Protein AF-A0A2V6QYU3-F1 (afdb_monomer_lite)

Secondary structure (DSSP, 8-state):
---PPEEEEEEEEEE--SHHHHHHHHHHHHTT--EEEEETTS-SSHHHHHSSHHHHHHHHHHHHHHHHHHHGGGGT---PPP---HHHHHHIIIIIIIHHHHHHHHHHHHHTT-EEEESEEEEEETTEEEEESSS-EEEEEEEEEE---EEEPP-TT--STTEE-HHHHHH-----SEEEEE--SHHHHHHHHHHHHHT-EEEEE-SSSSSSTTS-HHHHHHHHHHHHHHSSEEE-S----HHHHTTSSEEEE-S-EEE--TTS-GGGSS----TTS-----TT-B-SSTTEEE-GGGG-SS--HHHHHHHHHHHHHHHTT-------S---EEE-SSSPEEEEE--HHHHHHTT--EEEEEEEGGG-HHHHHTT----EEEEEEETTT--EEEEEEESTTHHHHHHHHHHHHHTT----SS-HHHHHHHHHHHHHHHHHHHTTTTTTHHHHHHHHT--HHHHTTHHHHHHHHHHHHHHHHHHHHHHHHHHHHHHHHHHHHHHHHHHHHH-S-HHHHHHHHHHHHHHHHTHHHHHHHHHHHHS-GGGHHHHHHHHHHHHHHHHHHHHHHHHHHHHHS-HHHHHHHHHHHHHHHHHHHHHH----TTS----TTTSPPGGGHHHHHT-HHHHHHHHHHHHHHHHHHHHHHHHHHHHHHHH---HHHHHHHHHHHHHHHHHHHHHHHHHHHHTSTT-SHHHHHHHHHHHHHHHHHHTTGGGS-HHHHHHHHHHHHHHHHHHHHHHHHHHHHHHHHHHHHHHHHHHHHHHHHHHHHHHHHHHHHHHHHSSSHHHHHHHHHHHHHHHHHGGGPPPSS----------

pLDDT: mean 91.15, std 10.55, range [25.88, 98.88]

Foldseek 3Di:
DPPDFAEAEWAEEEEAQALLRLLLQLLLLVLVTGYEYEHQVLFHHPCCLQQHVFLLVLLLVVLVVLVCQVCVVVVPDHDDRDDDDVVVSLCCSVCVGSVVVRVVSVVSCVVSVYHRHHAAWADPALFWTFGDDPRTHIYGYQAYEYEHAWDADDDPPQDDDQEDESRVLSSCPDLWQEEEEEALALSSLSSQSSSLSVHHQYEYEELAPDHHPPADPQLCVLSVVVCVVSHNYYHYNDDDHPVNCVVTSHYYYRHDIAAPQPPRNCVNYQQDADPRQAGDAFQLQDGVGNRYGYFANSHDPPRDSVRSSVSSNSNSCVSSVHPDGNPQQWDKDWRVHVFIKIKIFDDPVNCVVVVFAWDKDKDQLLPPPVCVVVVKSSKMKMFIAHNALQFTGMIIITTHCRVVVCVVRSVSNRLSPGPFPDDPVVLLVLLLQLLLLLLLQLCLLVLCLVQVCVLQVDDPVLSVLLNVLLLQLLLVQLQVLLLCCLQVHLLQSSLVLLLQLLVLLLVLLVDPDSVSVSVSSSRSSNSSSNSLLSSLLQLLQRPDLLQQLLSLLSSLVSNLNNVVCSNVPLVVVCVVPRNSVSSNVSSVSSNVSSVCSNVPDDGNSSDDNQDPVLADDPVCVVVQVVDPLLVLLLLLLLLLLLLLLQCLVCQLVLCCVQVVDDSVVSVVLSVLLSVLLSVLSNVLSNCCSPVVVSQLLVSLLVLLQLLLVLLQLSLCGNVRDPVCSSVSSSSNSSSSRNSSSSSLNVQLLLLRSNSSSSSSSSSSSSSSNSNSVNNVVQVVQCVVVVHNNRSSNVSSVSSVVSSVSRVPDDDSHDDPDPDPPDD

Sequence (823 aa):
MVMGDLVTEVDVAVVGGGPGGYTAAFRCAELGLETAVVDEGRRLGGACLFEGCIPSKALLHVAAVLAEAERAREFGVDFGEPRVSLDPLRKWKTERVVGKLARGLASVAKAKGVEIIGGRAVFEDSRTLRVEGEAPQKVRFTHAIVATGSRPTGLPGFTGERVIDSTAALELPDVPERLLVIGGGYIGLELGQVYAALGSKVTLVEMTDGLLPGVDRDLVQPVARRCEKLFAEIRLNTQVTPQDAAAFDRVLVAVGRRPASGGLGLETTRARPDARGFLPVDEQCRTADPHVRAVGDVTGEPMLAHRAMRQGVVAAEAIAGRPVAFDNVVVPAVVFTDPEVAWCGLTEAQAQRDGRAVRVAKFQWAASGRATTLGRADGLTKLVADGETGRVLGVGIVGPGAGELIAEGALAVETALAPALMPLAAVLALTTLAHALGALTALAVAPLSPFLLDAFGLSRLEVGLFLPAVYLGGVVMSLPAGWLTDRLGVRVTLGLGQGLTGAMVLLAALSPSVPVILACLVAGGFGFSVLNPATGRAIVEWFPPHRRGMAMGVKQTGLTLGVLTAALTLPPLAAATSWRHALAIAGTASVGGGALVLLAYRGPAAHAPARPGERPRLAELSIFLRRRAVLVVFACGLLLSVAQSSVLAYLALFAKETFAVSAVMAGQLLALAQLGGTGSRLAWGVISDRSFGGRRRPGIIASALIGAVAYALFALGGALPPPLAAGVAFVAGAGAFGWVGLYFALVAEIGGPRYAGLLTGVATAFAWTGTLIGPPLFGLAREASGSYTTPWLLLTGVALGVAAALPRLRPLVQRADPVTIPP

Radius of gyration: 37.59 Å; chains: 1; bounding box: 85×68×110 Å

Structure (mmCIF, N/CA/C/O backbone):
data_AF-A0A2V6QYU3-F1
#
_entry.id   AF-A0A2V6QYU3-F1
#
loop_
_atom_site.group_PDB
_atom_site.id
_atom_site.type_symbol
_atom_site.label_atom_id
_atom_site.label_alt_id
_atom_site.label_comp_id
_atom_site.label_asym_id
_atom_site.label_entity_id
_atom_site.label_seq_id
_atom_site.pdbx_PDB_ins_code
_atom_site.Cartn_x
_atom_site.Cartn_y
_atom_site.Cartn_z
_atom_site.occupancy
_atom_site.B_iso_or_equiv
_atom_site.auth_seq_id
_atom_site.auth_comp_id
_atom_site.auth_asym_id
_atom_site.auth_atom_id
_atom_site.pdbx_PDB_model_num
ATOM 1 N N . MET A 1 1 ? 5.039 -41.054 -48.810 1.00 37.25 1 MET A N 1
ATOM 2 C CA . MET A 1 1 ? 4.630 -40.888 -47.400 1.00 37.25 1 MET A CA 1
ATOM 3 C C . MET A 1 1 ? 4.156 -39.459 -47.229 1.00 37.25 1 MET A C 1
ATOM 5 O O . MET A 1 1 ? 4.974 -38.556 -47.307 1.00 37.25 1 MET A O 1
ATOM 9 N N . VAL A 1 2 ? 2.847 -39.252 -47.103 1.00 37.53 2 VAL A N 1
ATOM 10 C CA . VAL A 1 2 ? 2.277 -37.949 -46.741 1.00 37.53 2 VAL A CA 1
ATOM 11 C C . VAL A 1 2 ? 2.618 -37.747 -45.264 1.00 37.53 2 VAL A C 1
ATOM 13 O O . VAL A 1 2 ? 2.096 -38.486 -44.432 1.00 37.53 2 VAL A O 1
ATOM 16 N N . MET A 1 3 ? 3.562 -36.859 -44.933 1.00 44.88 3 MET A N 1
ATOM 17 C CA . MET A 1 3 ? 3.742 -36.452 -43.537 1.00 44.88 3 MET A CA 1
ATOM 18 C C . MET A 1 3 ? 2.471 -35.713 -43.129 1.00 44.88 3 MET A C 1
ATOM 20 O O . MET A 1 3 ? 2.191 -34.649 -43.672 1.00 44.88 3 MET A O 1
ATOM 24 N N . GLY A 1 4 ? 1.677 -36.304 -42.237 1.00 56.41 4 GLY A N 1
ATOM 25 C CA . GLY A 1 4 ? 0.609 -35.568 -41.570 1.00 56.41 4 GLY A CA 1
ATOM 26 C C . GLY A 1 4 ? 1.216 -34.435 -40.746 1.00 56.41 4 GLY A C 1
ATOM 27 O O . GLY A 1 4 ? 2.298 -34.609 -40.181 1.00 56.41 4 GLY A O 1
ATOM 28 N N . ASP A 1 5 ? 0.541 -33.288 -40.703 1.00 66.62 5 ASP A N 1
ATOM 29 C CA . ASP A 1 5 ? 0.940 -32.166 -39.852 1.00 66.62 5 ASP A CA 1
ATOM 30 C C . ASP A 1 5 ? 1.111 -32.665 -38.408 1.00 66.62 5 ASP A C 1
ATOM 32 O O . ASP A 1 5 ? 0.211 -33.306 -37.860 1.00 66.62 5 ASP A O 1
ATOM 36 N N . LEU A 1 6 ? 2.267 -32.401 -37.792 1.00 82.62 6 LEU A N 1
ATOM 37 C CA . LEU A 1 6 ? 2.492 -32.705 -36.379 1.00 82.62 6 LEU A CA 1
ATOM 38 C C . LEU A 1 6 ? 1.467 -31.910 -35.550 1.00 82.62 6 LEU A C 1
ATOM 40 O O . LEU A 1 6 ? 1.322 -30.701 -35.750 1.00 82.62 6 LEU A O 1
ATOM 44 N N . VAL A 1 7 ? 0.745 -32.577 -34.647 1.00 91.31 7 VAL A N 1
ATOM 45 C CA . VAL A 1 7 ? -0.240 -31.940 -33.761 1.00 91.31 7 VAL A CA 1
ATOM 46 C C . VAL A 1 7 ? 0.208 -32.103 -32.316 1.00 91.31 7 VAL A C 1
ATOM 48 O O . VAL A 1 7 ? 0.378 -33.225 -31.846 1.00 91.31 7 VAL A O 1
ATOM 51 N N . THR A 1 8 ? 0.352 -30.979 -31.625 1.00 94.25 8 THR A N 1
ATOM 52 C CA . THR A 1 8 ? 0.668 -30.897 -30.197 1.00 94.25 8 THR A CA 1
ATOM 53 C C . THR A 1 8 ? -0.586 -30.440 -29.456 1.00 94.25 8 THR A C 1
ATOM 55 O O . THR A 1 8 ? -1.197 -29.443 -29.843 1.00 94.25 8 THR A O 1
ATOM 58 N N . GLU A 1 9 ? -1.000 -31.159 -28.414 1.00 97.25 9 GLU A N 1
ATOM 59 C CA . GLU A 1 9 ? -2.144 -30.785 -27.572 1.00 97.25 9 GLU A CA 1
ATOM 60 C C . GLU A 1 9 ? -1.637 -30.345 -26.196 1.00 97.25 9 GLU A C 1
ATOM 62 O O . GLU A 1 9 ? -0.774 -31.002 -25.621 1.00 97.25 9 GLU A O 1
ATOM 67 N N . VAL A 1 10 ? -2.130 -29.209 -25.699 1.00 98.31 10 VAL A N 1
ATOM 68 C CA . VAL A 1 10 ? -1.745 -28.635 -24.400 1.00 98.31 10 VAL A CA 1
ATOM 69 C C . VAL A 1 10 ? -2.951 -28.017 -23.699 1.00 98.31 10 VAL A C 1
ATOM 71 O O . VAL A 1 10 ? -3.923 -27.611 -24.339 1.00 98.31 10 VAL A O 1
ATOM 74 N N . ASP A 1 11 ? -2.886 -27.845 -22.382 1.00 98.44 11 ASP A N 1
ATOM 75 C CA . ASP A 1 11 ? -3.895 -27.058 -21.671 1.00 98.44 11 ASP A CA 1
ATOM 76 C C . ASP A 1 11 ? -3.785 -25.575 -22.035 1.00 98.44 11 ASP A C 1
ATOM 78 O O . ASP A 1 11 ? -4.797 -24.913 -22.301 1.00 98.44 11 ASP A O 1
ATOM 82 N N . VAL A 1 12 ? -2.551 -25.055 -22.063 1.00 98.75 12 VAL A N 1
ATOM 83 C CA . VAL A 1 12 ? -2.269 -23.635 -22.285 1.00 98.75 12 VAL A CA 1
ATOM 84 C C . VAL A 1 12 ? -1.211 -23.424 -23.368 1.00 98.75 12 VAL A C 1
ATOM 86 O O . VAL A 1 12 ? -0.057 -23.825 -23.224 1.00 98.75 12 VAL A O 1
ATOM 89 N N . ALA A 1 13 ? -1.577 -22.699 -24.426 1.00 98.69 13 ALA A N 1
ATOM 90 C CA . ALA A 1 13 ? -0.633 -22.183 -25.415 1.00 98.69 13 ALA A CA 1
ATOM 91 C C . ALA A 1 13 ? -0.293 -20.713 -25.124 1.00 98.69 13 ALA A C 1
ATOM 93 O O . ALA A 1 13 ? -1.162 -19.840 -25.126 1.00 98.69 13 ALA A O 1
ATOM 94 N N . VAL A 1 14 ? 0.979 -20.403 -24.892 1.00 98.75 14 VAL A N 1
ATOM 95 C CA . VAL A 1 14 ? 1.451 -19.027 -24.688 1.00 98.75 14 VAL A CA 1
ATOM 96 C C . VAL A 1 14 ? 2.104 -18.517 -25.967 1.00 98.75 14 VAL A C 1
ATOM 98 O O . VAL A 1 14 ? 3.093 -19.076 -26.430 1.00 98.75 14 VAL A O 1
ATOM 101 N N . VAL A 1 15 ? 1.570 -17.437 -26.536 1.00 98.44 15 VAL A N 1
ATOM 102 C CA . VAL A 1 15 ? 2.068 -16.841 -27.783 1.00 98.44 15 VAL A CA 1
ATOM 103 C C . VAL A 1 15 ? 3.000 -15.676 -27.459 1.00 98.44 15 VAL A C 1
ATOM 105 O O . VAL A 1 15 ? 2.541 -14.581 -27.134 1.00 98.44 15 VAL A O 1
ATOM 108 N N . GLY A 1 16 ? 4.306 -15.913 -27.562 1.00 97.81 16 GLY A N 1
ATOM 109 C CA . GLY A 1 16 ? 5.373 -14.965 -27.245 1.00 97.81 16 GLY A CA 1
ATOM 110 C C . GLY A 1 16 ? 6.128 -15.322 -25.962 1.00 97.81 16 GLY A C 1
ATOM 111 O O . GLY A 1 16 ? 5.542 -15.524 -24.901 1.00 97.81 16 GLY A O 1
ATOM 112 N N . GLY A 1 17 ? 7.458 -15.350 -26.045 1.00 97.12 17 GLY A N 1
ATOM 113 C CA . GLY A 1 17 ? 8.366 -15.733 -24.963 1.00 97.12 17 GLY A CA 1
ATOM 114 C C . GLY A 1 17 ? 8.879 -14.571 -24.108 1.00 97.12 17 GLY A C 1
ATOM 115 O O . GLY A 1 17 ? 9.882 -14.734 -23.417 1.00 97.12 17 GLY A O 1
ATOM 116 N N . GLY A 1 18 ? 8.260 -13.387 -24.164 1.00 97.69 18 GLY A N 1
ATOM 117 C CA . GLY A 1 18 ? 8.658 -12.209 -23.377 1.00 97.69 18 GLY A CA 1
ATOM 118 C C . GLY A 1 18 ? 8.320 -12.297 -21.878 1.00 97.69 18 GLY A C 1
ATOM 119 O O . GLY A 1 18 ? 7.771 -13.306 -21.441 1.00 97.69 18 GLY A O 1
ATOM 120 N N . PRO A 1 19 ? 8.593 -11.236 -21.085 1.00 98.44 19 PRO A N 1
ATOM 121 C CA . PRO A 1 19 ? 8.326 -11.181 -19.641 1.00 98.44 19 PRO A CA 1
ATOM 122 C C . PRO A 1 19 ? 6.950 -11.688 -19.208 1.00 98.44 19 PRO A C 1
ATOM 124 O O . PRO A 1 19 ? 6.858 -12.510 -18.305 1.00 98.44 19 PRO A O 1
ATOM 127 N N . GLY A 1 20 ? 5.876 -11.247 -19.869 1.00 98.25 20 GLY A N 1
ATOM 128 C CA . GLY A 1 20 ? 4.533 -11.745 -19.558 1.00 98.25 20 GLY A CA 1
ATOM 129 C C . GLY A 1 20 ? 4.332 -13.208 -19.947 1.00 98.25 20 GLY A C 1
ATOM 130 O O . GLY A 1 20 ? 3.721 -13.961 -19.195 1.00 98.25 20 GLY A O 1
ATOM 131 N N . GLY A 1 21 ? 4.889 -13.621 -21.086 1.00 98.44 21 GLY A N 1
ATOM 132 C CA . GLY A 1 21 ? 4.721 -14.959 -21.640 1.00 98.44 21 GLY A CA 1
ATOM 133 C C . GLY A 1 21 ? 5.440 -16.038 -20.839 1.00 98.44 21 GLY A C 1
ATOM 134 O O . GLY A 1 21 ? 4.794 -16.954 -20.337 1.00 98.44 21 GLY A O 1
ATOM 135 N N . TYR A 1 22 ? 6.758 -15.923 -20.641 1.00 98.38 22 TYR A N 1
ATOM 136 C CA . TYR A 1 22 ? 7.485 -16.955 -19.892 1.00 98.38 22 TYR A CA 1
ATOM 137 C C . TYR A 1 22 ? 7.027 -17.026 -18.429 1.00 98.38 22 TYR A C 1
ATOM 139 O O . TYR A 1 22 ? 6.969 -18.115 -17.864 1.00 98.38 22 TYR A O 1
ATOM 147 N N . THR A 1 23 ? 6.656 -15.897 -17.809 1.00 98.69 23 THR A N 1
ATOM 148 C CA . THR A 1 23 ? 6.116 -15.898 -16.443 1.00 98.69 23 THR A CA 1
ATOM 149 C C . THR A 1 23 ? 4.760 -16.591 -16.385 1.00 98.69 23 THR A C 1
ATOM 151 O O . THR A 1 23 ? 4.547 -17.410 -15.491 1.00 98.69 23 THR A O 1
ATOM 154 N N . ALA A 1 24 ? 3.866 -16.322 -17.342 1.00 98.75 24 ALA A N 1
ATOM 155 C CA . ALA A 1 24 ? 2.596 -17.032 -17.440 1.00 98.75 24 ALA A CA 1
ATOM 156 C C . ALA A 1 24 ? 2.814 -18.535 -17.640 1.00 98.75 24 ALA A C 1
ATOM 158 O O . ALA A 1 24 ? 2.202 -19.334 -16.936 1.00 98.75 24 ALA A O 1
ATOM 159 N N . ALA A 1 25 ? 3.726 -18.921 -18.535 1.00 98.69 25 ALA A N 1
ATOM 160 C CA . ALA A 1 25 ? 3.997 -20.320 -18.837 1.00 98.69 25 ALA A CA 1
ATOM 161 C C . ALA A 1 25 ? 4.552 -21.081 -17.626 1.00 98.69 25 ALA A C 1
ATOM 163 O O . ALA A 1 25 ? 4.065 -22.155 -17.279 1.00 98.69 25 ALA A O 1
ATOM 164 N N . PHE A 1 26 ? 5.529 -20.495 -16.928 1.00 98.69 26 PHE A N 1
ATOM 165 C CA . PHE A 1 26 ? 6.083 -21.086 -15.710 1.00 98.69 26 PHE A CA 1
ATOM 166 C C . PHE A 1 26 ? 5.032 -21.203 -14.611 1.00 98.69 26 PHE A C 1
ATOM 168 O O . PHE A 1 26 ? 5.011 -22.208 -13.902 1.00 98.69 26 PHE A O 1
ATOM 175 N N . ARG A 1 27 ? 4.142 -20.211 -14.490 1.00 98.62 27 ARG A N 1
ATOM 176 C CA . ARG A 1 27 ? 3.054 -20.263 -13.517 1.00 98.62 27 ARG A CA 1
ATOM 177 C C . ARG A 1 27 ? 1.998 -21.308 -13.882 1.00 98.62 27 ARG A C 1
ATOM 179 O O . ARG A 1 27 ? 1.518 -21.986 -12.984 1.00 98.62 27 ARG A O 1
ATOM 186 N N . CYS A 1 28 ? 1.662 -21.477 -15.160 1.00 98.69 28 CYS A N 1
ATOM 187 C CA . CYS A 1 28 ? 0.756 -22.539 -15.611 1.00 98.69 28 CYS A CA 1
ATOM 188 C C . CYS A 1 28 ? 1.318 -23.924 -15.259 1.00 98.69 28 CYS A C 1
ATOM 190 O O . CYS A 1 28 ? 0.623 -24.720 -14.630 1.00 98.69 28 CYS A O 1
ATOM 192 N N . ALA A 1 29 ? 2.602 -24.161 -15.538 1.00 98.19 29 ALA A N 1
ATOM 193 C CA . ALA A 1 29 ? 3.270 -25.412 -15.184 1.00 98.19 29 ALA A CA 1
ATOM 194 C C . ALA A 1 29 ? 3.293 -25.673 -13.664 1.00 98.19 29 ALA A C 1
ATOM 196 O O . ALA A 1 29 ? 3.030 -26.784 -13.217 1.00 98.19 29 ALA A O 1
ATOM 197 N N . GLU A 1 30 ? 3.535 -24.647 -12.837 1.00 98.25 30 GLU A N 1
ATOM 198 C CA . GLU A 1 30 ? 3.437 -24.757 -11.367 1.00 98.25 30 GLU A CA 1
ATOM 199 C C . GLU A 1 30 ? 2.031 -25.102 -10.863 1.00 98.25 30 GLU A C 1
ATOM 201 O O . GLU A 1 30 ? 1.879 -25.631 -9.763 1.00 98.25 30 GLU A O 1
ATOM 206 N N . LEU A 1 31 ? 1.005 -24.768 -11.644 1.00 97.62 31 LEU A N 1
ATOM 207 C CA . LEU A 1 31 ? -0.394 -25.063 -11.350 1.00 97.62 31 LEU A CA 1
ATOM 208 C C . LEU A 1 31 ? -0.837 -26.418 -11.923 1.00 97.62 31 LEU A C 1
ATOM 210 O O . LEU A 1 31 ? -2.002 -26.774 -11.769 1.00 97.62 31 LEU A O 1
ATOM 214 N N . GLY A 1 32 ? 0.082 -27.173 -12.535 1.00 97.75 32 GLY A N 1
ATOM 215 C CA . GLY A 1 32 ? -0.173 -28.501 -13.092 1.00 97.75 32 GLY A CA 1
ATOM 216 C C . GLY A 1 32 ? -0.803 -28.496 -14.484 1.00 97.75 32 GLY A C 1
ATOM 217 O O . GLY A 1 32 ? -1.378 -29.508 -14.863 1.00 97.75 32 GLY A O 1
ATOM 218 N N . LEU A 1 33 ? -0.724 -27.382 -15.218 1.00 98.06 33 LEU A N 1
ATOM 219 C CA . LEU A 1 33 ? -1.250 -27.268 -16.581 1.00 98.06 33 LEU A CA 1
ATOM 220 C C . LEU A 1 33 ? -0.160 -27.585 -17.608 1.00 98.06 33 LEU A C 1
ATOM 222 O O . LEU A 1 33 ? 0.927 -26.994 -17.570 1.00 98.06 33 LEU A O 1
ATOM 226 N N . GLU A 1 34 ? -0.468 -28.450 -18.569 1.00 98.31 34 GLU A N 1
ATOM 227 C CA . GLU A 1 34 ? 0.419 -28.721 -19.699 1.00 98.31 34 GLU A CA 1
ATOM 228 C C . GLU A 1 34 ? 0.535 -27.468 -20.568 1.00 98.31 34 GLU A C 1
ATOM 230 O O . GLU A 1 34 ? -0.462 -26.900 -21.016 1.00 98.31 34 GLU A O 1
ATOM 235 N N . THR A 1 35 ? 1.761 -26.980 -20.756 1.00 98.31 35 THR A N 1
ATOM 236 C CA . THR A 1 35 ? 1.982 -25.642 -21.309 1.00 98.31 35 THR A CA 1
ATOM 237 C C . THR A 1 35 ? 3.077 -25.631 -22.365 1.00 98.31 35 THR A C 1
ATOM 239 O O . THR A 1 35 ? 4.204 -26.056 -22.102 1.00 98.31 35 THR A O 1
ATOM 242 N N . ALA A 1 36 ? 2.773 -25.039 -23.521 1.00 98.06 36 ALA A N 1
ATOM 243 C CA . ALA A 1 36 ? 3.743 -24.744 -24.572 1.00 98.06 36 ALA A CA 1
ATOM 244 C C . ALA A 1 36 ? 3.858 -23.233 -24.807 1.00 98.06 36 ALA A C 1
ATOM 246 O O . ALA A 1 36 ? 2.861 -22.507 -24.814 1.00 98.06 36 ALA A O 1
ATOM 247 N N . VAL A 1 37 ? 5.080 -22.755 -25.034 1.00 98.50 37 VAL A N 1
ATOM 248 C CA . VAL A 1 37 ? 5.367 -21.388 -25.481 1.00 98.50 37 VAL A CA 1
ATOM 249 C C . VAL A 1 37 ? 5.724 -21.426 -26.959 1.00 98.50 37 VAL A C 1
ATOM 251 O O . VAL A 1 37 ? 6.667 -22.112 -27.343 1.00 98.50 37 VAL A O 1
ATOM 254 N N . VAL A 1 38 ? 5.015 -20.653 -27.778 1.00 97.88 38 VAL A N 1
ATOM 255 C CA . VAL A 1 38 ? 5.332 -20.458 -29.196 1.00 97.88 38 VAL A CA 1
ATOM 256 C C . VAL A 1 38 ? 6.002 -19.098 -29.363 1.00 97.88 38 VAL A C 1
ATOM 258 O O . VAL A 1 38 ? 5.395 -18.066 -29.070 1.00 97.88 38 VAL A O 1
ATOM 261 N N . ASP A 1 39 ? 7.257 -19.088 -29.809 1.00 95.50 39 ASP A N 1
ATOM 262 C CA . ASP A 1 39 ? 8.039 -17.869 -30.035 1.00 95.50 39 ASP A CA 1
ATOM 263 C C . ASP A 1 39 ? 8.904 -17.997 -31.296 1.00 95.50 39 ASP A C 1
ATOM 265 O O . ASP A 1 39 ? 9.528 -19.035 -31.528 1.00 95.50 39 ASP A O 1
ATOM 269 N N . GLU A 1 40 ? 8.981 -16.930 -32.097 1.00 90.12 40 GLU A N 1
ATOM 270 C CA . GLU A 1 40 ? 9.718 -16.922 -33.370 1.00 90.12 40 GLU A CA 1
ATOM 271 C C . GLU A 1 40 ? 11.194 -17.318 -33.192 1.00 90.12 40 GLU A C 1
ATOM 273 O O . GLU A 1 40 ? 11.748 -18.026 -34.028 1.00 90.12 40 GLU A O 1
ATOM 278 N N . GLY A 1 41 ? 11.832 -16.913 -32.089 1.00 84.44 41 GLY A N 1
ATOM 279 C CA . GLY A 1 41 ? 13.258 -17.145 -31.856 1.00 84.44 41 GLY A CA 1
ATOM 280 C C . GLY A 1 41 ? 13.595 -18.471 -31.172 1.00 84.44 41 GLY A C 1
ATOM 281 O O . GLY A 1 41 ? 14.760 -18.671 -30.820 1.00 84.44 41 GLY A O 1
ATOM 282 N N . ARG A 1 42 ? 12.601 -19.332 -30.895 1.00 89.44 42 ARG A N 1
ATOM 283 C CA . ARG A 1 42 ? 12.746 -20.556 -30.075 1.00 89.44 42 ARG A CA 1
ATOM 284 C C . ARG A 1 42 ? 13.511 -20.302 -28.761 1.00 89.44 42 ARG A C 1
ATOM 286 O O . ARG A 1 42 ? 14.284 -21.136 -28.287 1.00 89.44 42 ARG A O 1
ATOM 293 N N . ARG A 1 43 ? 13.339 -19.114 -28.175 1.00 90.94 43 ARG A N 1
ATOM 294 C CA . ARG A 1 43 ? 14.076 -18.655 -26.990 1.00 90.94 43 ARG A CA 1
ATOM 295 C C . ARG A 1 43 ? 13.192 -17.782 -26.109 1.00 90.94 43 ARG A C 1
ATOM 297 O O . ARG A 1 43 ? 12.396 -16.994 -26.602 1.00 90.94 43 ARG A O 1
ATOM 304 N N . LEU A 1 44 ? 13.358 -17.898 -24.795 1.00 96.75 44 LEU A N 1
ATOM 305 C CA . LEU A 1 44 ? 12.621 -17.090 -23.821 1.00 96.75 44 LEU A CA 1
ATOM 306 C C . LEU A 1 44 ? 13.378 -15.803 -23.481 1.00 96.75 44 LEU A C 1
ATOM 308 O O . LEU A 1 44 ? 14.608 -15.779 -23.463 1.00 96.75 44 LEU A O 1
ATOM 312 N N . GLY A 1 45 ? 12.624 -14.752 -23.168 1.00 95.12 45 GLY A N 1
ATOM 313 C CA . GLY A 1 45 ? 13.099 -13.446 -22.715 1.00 95.12 45 GLY A CA 1
ATOM 314 C C . GLY A 1 45 ? 12.513 -12.263 -23.489 1.00 95.12 45 GLY A C 1
ATOM 315 O O . GLY A 1 45 ? 12.389 -11.171 -22.928 1.00 95.12 45 GLY A O 1
ATOM 316 N N . GLY A 1 46 ? 12.110 -12.481 -24.747 1.00 95.31 46 GLY A N 1
ATOM 317 C CA . GLY A 1 46 ? 11.522 -11.471 -25.637 1.00 95.31 46 GLY A CA 1
ATOM 318 C C . GLY A 1 46 ? 12.317 -10.161 -25.721 1.00 95.31 46 GLY A C 1
ATOM 319 O O . GLY A 1 46 ? 13.515 -10.114 -25.428 1.00 95.31 46 GLY A O 1
ATOM 320 N N . ALA A 1 47 ? 11.629 -9.073 -26.083 1.00 93.50 47 ALA A N 1
ATOM 321 C CA . ALA A 1 47 ? 12.260 -7.767 -26.281 1.00 93.50 47 ALA A CA 1
ATOM 322 C C . ALA A 1 47 ? 13.028 -7.273 -25.042 1.00 93.50 47 ALA A C 1
ATOM 324 O O . ALA A 1 47 ? 14.126 -6.753 -25.169 1.00 93.50 47 ALA A O 1
ATOM 325 N N . CYS A 1 48 ? 12.509 -7.472 -23.825 1.00 96.38 48 CYS A N 1
ATOM 326 C CA . CYS A 1 48 ? 13.167 -6.960 -22.618 1.00 96.38 48 CYS A CA 1
ATOM 327 C C . CYS A 1 48 ? 14.546 -7.597 -22.365 1.00 96.38 48 CYS A C 1
ATOM 329 O O . CYS A 1 48 ? 15.471 -6.897 -21.952 1.00 96.38 48 CYS A O 1
ATOM 331 N N . LEU A 1 49 ? 14.706 -8.900 -22.632 1.00 97.19 49 LEU A N 1
ATOM 332 C CA . LEU A 1 49 ? 15.990 -9.582 -22.452 1.00 97.19 49 LEU A CA 1
ATOM 333 C C . LEU A 1 49 ? 16.958 -9.334 -23.614 1.00 97.19 49 LEU A C 1
ATOM 335 O O . LEU A 1 49 ? 18.148 -9.148 -23.371 1.00 97.19 49 LEU A O 1
ATOM 339 N N . PHE A 1 50 ? 16.476 -9.363 -24.857 1.00 95.31 50 PHE A N 1
ATOM 340 C CA . PHE A 1 50 ? 17.357 -9.361 -26.031 1.00 95.31 50 PHE A CA 1
ATOM 341 C C . PHE A 1 50 ? 17.561 -7.978 -26.658 1.00 95.31 50 PHE A C 1
ATOM 343 O O . PHE A 1 50 ? 18.629 -7.720 -27.202 1.00 95.31 50 PHE A O 1
ATOM 350 N N . GLU A 1 51 ? 16.575 -7.086 -26.558 1.00 93.44 51 GLU A N 1
ATOM 351 C CA . GLU A 1 51 ? 16.458 -5.884 -27.404 1.00 93.44 51 GLU A CA 1
ATOM 352 C C . GLU A 1 51 ? 16.026 -4.632 -26.614 1.00 93.44 51 GLU A C 1
ATOM 354 O O . GLU A 1 51 ? 15.571 -3.640 -27.178 1.00 93.44 51 GLU A O 1
ATOM 359 N N . GLY A 1 52 ? 16.106 -4.679 -25.284 1.00 94.56 52 GLY A N 1
ATOM 360 C CA . GLY A 1 52 ? 15.507 -3.664 -24.424 1.00 94.56 52 GLY A CA 1
ATOM 361 C C . GLY A 1 52 ? 16.185 -3.574 -23.069 1.00 94.56 52 GLY A C 1
ATOM 362 O O . GLY A 1 52 ? 17.370 -3.262 -22.986 1.00 94.56 52 GLY A O 1
ATOM 363 N N . CYS A 1 53 ? 15.423 -3.839 -22.006 1.00 96.12 53 CYS A N 1
ATOM 364 C CA . CYS A 1 53 ? 15.808 -3.592 -20.618 1.00 96.12 53 CYS A CA 1
ATOM 365 C C . CYS A 1 53 ? 17.229 -4.072 -20.277 1.00 96.12 53 CYS A C 1
ATOM 367 O O . CYS A 1 53 ? 18.062 -3.298 -19.828 1.00 96.12 53 CYS A O 1
ATOM 369 N N . ILE A 1 54 ? 17.519 -5.357 -20.475 1.00 97.88 54 ILE A N 1
ATOM 370 C CA . ILE A 1 54 ? 18.771 -5.959 -20.006 1.00 97.88 54 ILE A CA 1
ATOM 371 C C . ILE A 1 54 ? 20.001 -5.382 -20.723 1.00 97.88 54 ILE A C 1
ATOM 373 O O . ILE A 1 54 ? 20.909 -4.910 -20.034 1.00 97.88 54 ILE A O 1
ATOM 377 N N . PRO A 1 55 ? 20.075 -5.377 -22.069 1.00 97.31 55 PRO A N 1
ATOM 378 C CA . PRO A 1 55 ? 21.213 -4.782 -22.758 1.00 97.31 55 PRO A CA 1
ATOM 379 C C . PRO A 1 55 ? 21.309 -3.267 -22.532 1.00 97.31 55 PRO A C 1
ATOM 381 O O . PRO A 1 55 ? 22.430 -2.776 -22.410 1.00 97.31 55 PRO A O 1
ATOM 384 N N . SER A 1 56 ? 20.192 -2.532 -22.413 1.00 96.88 56 SER A N 1
ATOM 385 C CA . SER A 1 56 ? 20.259 -1.088 -22.147 1.00 96.88 56 SER A CA 1
ATOM 386 C C . SER A 1 56 ? 20.816 -0.797 -20.755 1.00 96.88 56 SER A C 1
ATOM 388 O O . SER A 1 56 ? 21.726 0.017 -20.627 1.00 96.88 56 SER A O 1
ATOM 390 N N . LYS A 1 57 ? 20.376 -1.531 -19.724 1.00 97.38 57 LYS A N 1
ATOM 391 C CA . LYS A 1 57 ? 20.869 -1.370 -18.345 1.00 97.38 57 LYS A CA 1
ATOM 392 C C . LYS A 1 57 ? 22.332 -1.798 -18.210 1.00 97.38 57 LYS A C 1
ATOM 394 O O . LYS A 1 57 ? 23.080 -1.173 -17.466 1.00 97.38 57 LYS A O 1
ATOM 399 N N . ALA A 1 58 ? 22.773 -2.799 -18.974 1.00 97.88 58 ALA A N 1
ATOM 400 C CA . ALA A 1 58 ? 24.185 -3.174 -19.034 1.00 97.88 58 ALA A CA 1
ATOM 401 C C . ALA A 1 58 ? 25.064 -2.047 -19.611 1.00 97.88 58 ALA A C 1
ATOM 403 O O . ALA A 1 58 ? 26.144 -1.792 -19.086 1.00 97.88 58 ALA A O 1
ATOM 404 N N . LEU A 1 59 ? 24.608 -1.358 -20.663 1.00 98.06 59 LEU A N 1
ATOM 405 C CA . LEU A 1 59 ? 25.343 -0.232 -21.251 1.00 98.06 59 LEU A CA 1
ATOM 406 C C . LEU A 1 59 ? 25.274 1.034 -20.386 1.00 98.06 59 LEU A C 1
ATOM 408 O O . LEU A 1 59 ? 26.281 1.720 -20.238 1.00 98.06 59 LEU A O 1
ATOM 412 N N . LEU A 1 60 ? 24.127 1.315 -19.763 1.00 97.69 60 LEU A N 1
ATOM 413 C CA . LEU A 1 60 ? 23.980 2.406 -18.794 1.00 97.69 60 LEU A CA 1
ATOM 414 C C . LEU A 1 60 ? 24.899 2.222 -17.587 1.00 97.69 60 LEU A C 1
ATOM 416 O O . LEU A 1 60 ? 25.486 3.189 -17.117 1.00 97.69 60 LEU A O 1
ATOM 420 N N . HIS A 1 61 ? 25.087 0.985 -17.120 1.00 97.12 61 HIS A N 1
ATOM 421 C CA . HIS A 1 61 ? 26.060 0.696 -16.071 1.00 97.12 61 HIS A CA 1
ATOM 422 C C . HIS A 1 61 ? 27.488 1.063 -16.499 1.00 97.12 61 HIS A C 1
ATOM 424 O O . HIS A 1 61 ? 28.221 1.671 -15.727 1.00 97.12 61 HIS A O 1
ATOM 430 N N . VAL A 1 62 ? 27.876 0.759 -17.741 1.00 97.00 62 VAL A N 1
ATOM 431 C CA . VAL A 1 62 ? 29.188 1.163 -18.273 1.00 97.00 62 VAL A CA 1
ATOM 432 C C . VAL A 1 62 ? 29.304 2.686 -18.352 1.00 97.00 62 VAL A C 1
ATOM 434 O O . VAL A 1 62 ? 30.313 3.234 -17.918 1.00 97.00 62 VAL A O 1
ATOM 437 N N . ALA A 1 63 ? 28.263 3.377 -18.823 1.00 96.56 63 ALA A N 1
ATOM 438 C CA . ALA A 1 63 ? 28.215 4.839 -18.822 1.00 96.56 63 ALA A CA 1
ATOM 439 C C . ALA A 1 63 ? 28.349 5.425 -17.401 1.00 96.56 63 ALA A C 1
ATOM 441 O O . ALA A 1 63 ? 29.077 6.396 -17.198 1.00 96.56 63 ALA A O 1
ATOM 442 N N . ALA A 1 64 ? 27.710 4.803 -16.405 1.00 95.25 64 ALA A N 1
ATOM 443 C CA . ALA A 1 64 ? 27.818 5.200 -15.005 1.00 95.25 64 ALA A CA 1
ATOM 444 C C . ALA A 1 64 ? 29.243 5.017 -14.461 1.00 95.25 64 ALA A C 1
ATOM 446 O O . ALA A 1 64 ? 29.754 5.931 -13.821 1.00 95.25 64 ALA A O 1
ATOM 447 N N . VAL A 1 65 ? 29.912 3.898 -14.769 1.00 95.62 65 VAL A N 1
ATOM 448 C CA . VAL A 1 65 ? 31.312 3.653 -14.372 1.00 95.62 65 VAL A CA 1
ATOM 449 C C . VAL A 1 65 ? 32.252 4.707 -14.964 1.00 95.62 65 VAL A C 1
ATOM 451 O O . VAL A 1 65 ? 33.116 5.218 -14.255 1.00 95.62 65 VAL A O 1
ATOM 454 N N . LEU A 1 66 ? 32.070 5.074 -16.238 1.00 95.19 66 LEU A N 1
ATOM 455 C CA . LEU A 1 66 ? 32.859 6.135 -16.878 1.00 95.19 66 LEU A CA 1
ATOM 456 C C . LEU A 1 66 ? 32.646 7.488 -16.180 1.00 95.19 66 LEU A C 1
ATOM 458 O O . LEU A 1 66 ? 33.613 8.166 -15.839 1.00 95.19 66 LEU A O 1
ATOM 462 N N . ALA A 1 67 ? 31.390 7.841 -15.894 1.00 92.06 67 ALA A N 1
ATOM 463 C CA . ALA A 1 67 ? 31.052 9.077 -15.193 1.00 92.06 67 ALA A CA 1
ATOM 464 C C . ALA A 1 67 ? 31.539 9.099 -13.730 1.00 92.06 67 ALA A C 1
ATOM 466 O O . ALA A 1 67 ? 31.882 10.154 -13.203 1.00 92.06 67 ALA A O 1
ATOM 467 N N . GLU A 1 68 ? 31.552 7.957 -13.039 1.00 91.88 68 GLU A N 1
ATOM 468 C CA . GLU A 1 68 ? 32.104 7.838 -11.685 1.00 91.88 68 GLU A CA 1
ATOM 469 C C . GLU A 1 68 ? 33.624 7.989 -11.669 1.00 91.88 68 GLU A C 1
ATOM 471 O O . GLU A 1 68 ? 34.139 8.699 -10.806 1.00 91.88 68 GLU A O 1
ATOM 476 N N . ALA A 1 69 ? 34.330 7.388 -12.631 1.00 93.25 69 ALA A N 1
ATOM 477 C CA . ALA A 1 69 ? 35.776 7.546 -12.768 1.00 93.25 69 ALA A CA 1
ATOM 478 C C . ALA A 1 69 ? 36.169 9.013 -13.009 1.00 93.25 69 ALA A C 1
ATOM 480 O O . ALA A 1 69 ? 37.126 9.495 -12.410 1.00 93.25 69 ALA A O 1
ATOM 481 N N . GLU A 1 70 ? 35.400 9.740 -13.827 1.00 90.38 70 GLU A N 1
ATOM 482 C CA . GLU A 1 70 ? 35.590 11.179 -14.046 1.00 90.38 70 GLU A CA 1
ATOM 483 C C . GLU A 1 70 ? 35.358 11.991 -12.758 1.00 90.38 70 GLU A C 1
ATOM 485 O O . GLU A 1 70 ? 36.206 12.794 -12.361 1.00 90.38 70 GLU A O 1
ATOM 490 N N . ARG A 1 71 ? 34.237 11.748 -12.062 1.00 89.94 71 ARG A N 1
ATOM 491 C CA . ARG A 1 71 ? 33.875 12.456 -10.818 1.00 89.94 71 ARG A CA 1
ATOM 492 C C . ARG A 1 71 ? 34.808 12.161 -9.649 1.00 89.94 71 ARG A C 1
ATOM 494 O O . ARG A 1 71 ? 34.889 12.971 -8.731 1.00 89.94 71 ARG A O 1
ATOM 501 N N . ALA A 1 72 ? 35.518 11.034 -9.662 1.00 93.06 72 ALA A N 1
ATOM 502 C CA . ALA A 1 72 ? 36.402 10.643 -8.566 1.00 93.06 72 ALA A CA 1
ATOM 503 C C . ALA A 1 72 ? 37.479 11.693 -8.237 1.00 93.06 72 ALA A C 1
ATOM 505 O O . ALA A 1 72 ? 37.905 11.828 -7.083 1.00 93.06 72 ALA A O 1
ATOM 506 N N . ARG A 1 73 ? 37.835 12.515 -9.233 1.00 92.44 73 ARG A N 1
ATOM 507 C CA . ARG A 1 73 ? 38.758 13.644 -9.093 1.00 92.44 73 ARG A CA 1
ATOM 508 C C . ARG A 1 73 ? 38.280 14.684 -8.080 1.00 92.44 73 ARG A C 1
ATOM 510 O O . ARG A 1 73 ? 39.109 15.272 -7.390 1.00 92.44 73 ARG A O 1
ATOM 517 N N . GLU A 1 74 ? 36.968 14.876 -7.935 1.00 91.50 74 GLU A N 1
ATOM 518 C CA . GLU A 1 74 ? 36.377 15.846 -6.999 1.00 91.50 74 GLU A CA 1
ATOM 519 C C . GLU A 1 74 ? 36.691 15.521 -5.531 1.00 91.50 74 GLU A C 1
ATOM 521 O O . GLU A 1 74 ? 36.775 16.426 -4.702 1.00 91.50 74 GLU A O 1
ATOM 526 N N . PHE A 1 75 ? 36.900 14.242 -5.206 1.00 92.00 75 PHE A N 1
ATOM 527 C CA . PHE A 1 75 ? 37.264 13.780 -3.864 1.00 92.00 75 PHE A CA 1
ATOM 528 C C . PHE A 1 75 ? 38.692 13.216 -3.789 1.00 92.00 75 PHE A C 1
ATOM 530 O O . PHE A 1 75 ? 39.030 12.485 -2.858 1.00 92.00 75 PHE A O 1
ATOM 537 N N . GLY A 1 76 ? 39.549 13.599 -4.742 1.00 94.25 76 GLY A N 1
ATOM 538 C CA . GLY A 1 76 ? 40.994 13.369 -4.683 1.00 94.25 76 GLY A CA 1
ATOM 539 C C . GLY A 1 76 ? 41.472 12.004 -5.180 1.00 94.25 76 GLY A C 1
ATOM 540 O O . GLY A 1 76 ? 42.603 11.627 -4.879 1.00 94.25 76 GLY A O 1
ATOM 541 N N . VAL A 1 77 ? 40.652 11.262 -5.932 1.00 95.69 77 VAL A N 1
ATOM 542 C CA . VAL A 1 77 ? 41.054 10.000 -6.576 1.00 95.69 77 VAL A CA 1
ATOM 543 C C . VAL A 1 77 ? 41.156 10.216 -8.084 1.00 95.69 77 VAL A C 1
ATOM 545 O O . VAL A 1 77 ? 40.167 10.540 -8.732 1.00 95.69 77 VAL A O 1
ATOM 548 N N . ASP A 1 78 ? 42.347 10.027 -8.650 1.00 93.94 78 ASP A N 1
ATOM 549 C CA . ASP A 1 78 ? 42.590 10.236 -10.079 1.00 93.94 78 ASP A CA 1
ATOM 550 C C . ASP A 1 78 ? 42.799 8.915 -10.831 1.00 93.94 78 ASP A C 1
ATOM 552 O O . ASP A 1 78 ? 43.507 8.014 -10.374 1.00 93.94 78 ASP A O 1
ATOM 556 N N . PHE A 1 79 ? 42.196 8.834 -12.013 1.00 92.88 79 PHE A N 1
ATOM 557 C CA . PHE A 1 79 ? 42.357 7.759 -12.982 1.00 92.88 79 PHE A CA 1
ATOM 558 C C . PHE A 1 79 ? 42.855 8.357 -14.305 1.00 92.88 79 PHE A C 1
ATOM 560 O O . PHE A 1 79 ? 42.522 9.490 -14.664 1.00 92.88 79 PHE A O 1
ATOM 567 N N . GLY A 1 80 ? 43.633 7.585 -15.068 1.00 90.81 80 GLY A N 1
ATOM 568 C CA . GLY A 1 80 ? 43.932 7.942 -16.458 1.00 90.81 80 GLY A CA 1
ATOM 569 C C . GLY A 1 80 ? 42.666 7.947 -17.327 1.00 90.81 80 GLY A C 1
ATOM 570 O O . GLY A 1 80 ? 41.648 7.370 -16.944 1.00 90.81 80 GLY A O 1
ATOM 571 N N . GLU A 1 81 ? 42.732 8.566 -18.511 1.00 87.75 81 GLU A N 1
ATOM 572 C CA . GLU A 1 81 ? 41.594 8.586 -19.439 1.00 87.75 81 GLU A CA 1
ATOM 573 C C . GLU A 1 81 ? 41.143 7.157 -19.805 1.00 87.75 81 GLU A C 1
ATOM 575 O O . GLU A 1 81 ? 41.968 6.331 -20.227 1.00 87.75 81 GLU A O 1
ATOM 580 N N . PRO A 1 82 ? 39.846 6.833 -19.652 1.00 89.88 82 PRO A N 1
ATOM 581 C CA . PRO A 1 82 ? 39.347 5.494 -19.912 1.00 89.88 82 PRO A CA 1
ATOM 582 C C . PRO A 1 82 ? 39.398 5.170 -21.408 1.00 89.88 82 PRO A C 1
ATOM 584 O O . PRO A 1 82 ? 38.962 5.946 -22.255 1.00 89.88 82 PRO A O 1
ATOM 587 N N . ARG A 1 83 ? 39.888 3.973 -21.743 1.00 91.31 83 ARG A N 1
ATOM 588 C CA . ARG A 1 83 ? 39.875 3.449 -23.117 1.00 91.31 83 ARG A CA 1
ATOM 589 C C . ARG A 1 83 ? 38.772 2.414 -23.267 1.00 91.31 83 ARG A C 1
ATOM 591 O O . ARG A 1 83 ? 38.846 1.341 -22.670 1.00 91.31 83 ARG A O 1
ATOM 598 N N . VAL A 1 84 ? 37.774 2.708 -24.096 1.00 93.00 84 VAL A N 1
ATOM 599 C CA . VAL A 1 84 ? 36.664 1.782 -24.351 1.00 93.00 84 VAL A CA 1
ATOM 600 C C . VAL A 1 84 ? 36.967 0.909 -25.566 1.00 93.00 84 VAL A C 1
ATOM 602 O O . VAL A 1 84 ? 37.202 1.404 -26.662 1.00 93.00 84 VAL A O 1
ATOM 605 N N . SER A 1 85 ? 36.936 -0.411 -25.374 1.00 94.25 85 SER A N 1
ATOM 606 C CA . SER A 1 85 ? 37.033 -1.391 -26.462 1.00 94.25 85 SER A CA 1
ATOM 607 C C . SER A 1 85 ? 35.653 -1.982 -26.756 1.00 94.25 85 SER A C 1
ATOM 609 O O . SER A 1 85 ? 35.080 -2.670 -25.906 1.00 94.25 85 SER A O 1
ATOM 611 N N . LEU A 1 86 ? 35.124 -1.730 -27.957 1.00 95.44 86 LEU A N 1
ATOM 612 C CA . LEU A 1 86 ? 33.748 -2.100 -28.311 1.00 95.44 86 LEU A CA 1
ATOM 613 C C . LEU A 1 86 ? 33.531 -3.611 -28.390 1.00 95.44 86 LEU A C 1
ATOM 615 O O . LEU A 1 86 ? 32.536 -4.100 -27.862 1.00 95.44 86 LEU A O 1
ATOM 619 N N . ASP A 1 87 ? 34.454 -4.372 -28.977 1.00 95.69 87 ASP A N 1
ATOM 620 C CA . ASP A 1 87 ? 34.264 -5.821 -29.123 1.00 95.69 87 ASP A CA 1
ATOM 621 C C . ASP A 1 87 ? 34.212 -6.558 -27.773 1.00 95.69 87 ASP A C 1
ATOM 623 O O . ASP A 1 87 ? 33.262 -7.317 -27.549 1.00 95.69 87 ASP A O 1
ATOM 627 N N . PRO A 1 88 ? 35.130 -6.310 -26.813 1.00 96.50 88 PRO A N 1
ATOM 628 C CA . PRO A 1 88 ? 34.988 -6.832 -25.455 1.00 96.50 88 PRO A CA 1
ATOM 629 C C . PRO A 1 88 ? 33.676 -6.424 -24.777 1.00 96.50 88 PRO A C 1
ATOM 631 O O . PRO A 1 88 ? 33.036 -7.264 -24.140 1.00 96.50 88 PRO A O 1
ATOM 634 N N . LEU A 1 89 ? 33.244 -5.168 -24.938 1.00 96.50 89 LEU A N 1
ATOM 635 C CA . LEU A 1 89 ? 31.992 -4.666 -24.367 1.00 96.50 89 LEU A CA 1
ATOM 636 C C . LEU A 1 89 ? 30.770 -5.395 -24.949 1.00 96.50 89 LEU A C 1
ATOM 638 O O . LEU A 1 89 ? 29.938 -5.915 -24.198 1.00 96.50 89 LEU A O 1
ATOM 642 N N . ARG A 1 90 ? 30.685 -5.508 -26.281 1.00 96.69 90 ARG A N 1
ATOM 643 C CA . ARG A 1 90 ? 29.634 -6.263 -26.981 1.00 96.69 90 ARG A CA 1
ATOM 644 C C . ARG A 1 90 ? 29.606 -7.714 -26.530 1.00 96.69 90 ARG A C 1
ATOM 646 O O . ARG A 1 90 ? 28.525 -8.240 -26.249 1.00 96.69 90 ARG A O 1
ATOM 653 N N . LYS A 1 91 ? 30.777 -8.352 -26.431 1.00 96.69 91 LYS A N 1
ATOM 654 C CA . LYS A 1 91 ? 30.915 -9.748 -26.006 1.00 96.69 91 LYS A CA 1
ATOM 655 C C . LYS A 1 91 ? 30.440 -9.947 -24.571 1.00 96.69 91 LYS A C 1
ATOM 657 O O . LYS A 1 91 ? 29.660 -10.859 -24.305 1.00 96.69 91 LYS A O 1
ATOM 662 N N . TRP A 1 92 ? 30.851 -9.080 -23.648 1.00 97.12 92 TRP A N 1
ATOM 663 C CA . TRP A 1 92 ? 30.397 -9.128 -22.259 1.00 97.12 92 TRP A CA 1
ATOM 664 C C . TRP A 1 92 ? 28.873 -8.963 -22.157 1.00 97.12 92 TRP A C 1
ATOM 666 O O . TRP A 1 92 ? 28.203 -9.836 -21.599 1.00 97.12 92 TRP A O 1
ATOM 676 N N . LYS A 1 93 ? 28.307 -7.919 -22.778 1.00 97.06 93 LYS A N 1
ATOM 677 C CA . LYS A 1 93 ? 26.855 -7.676 -22.809 1.00 97.06 93 LYS A CA 1
ATOM 678 C C . LYS A 1 93 ? 26.095 -8.887 -23.356 1.00 97.06 93 LYS A C 1
ATOM 680 O O . LYS A 1 93 ? 25.149 -9.372 -22.737 1.00 97.06 93 LYS A O 1
ATOM 685 N N . THR A 1 94 ? 26.514 -9.392 -24.511 1.00 95.12 94 THR A N 1
ATOM 686 C CA . THR A 1 94 ? 25.760 -10.410 -25.251 1.00 95.12 94 THR A CA 1
ATOM 687 C C . THR A 1 94 ? 25.925 -11.801 -24.643 1.00 95.12 94 THR A C 1
ATOM 689 O O . THR A 1 94 ? 24.939 -12.501 -24.434 1.00 95.12 94 THR A O 1
ATOM 692 N N . GLU A 1 95 ? 27.142 -12.216 -24.289 1.00 94.44 95 GLU A N 1
ATOM 693 C CA . GLU A 1 95 ? 27.392 -13.579 -23.808 1.00 94.44 95 GLU A CA 1
ATOM 694 C C . GLU A 1 95 ? 27.219 -13.731 -22.292 1.00 94.44 95 GLU A C 1
ATOM 696 O O . GLU A 1 95 ? 26.642 -14.723 -21.822 1.00 94.44 95 GLU A O 1
ATOM 701 N N . ARG A 1 96 ? 27.773 -12.787 -21.516 1.00 95.81 96 ARG A N 1
ATOM 702 C CA . ARG A 1 96 ? 27.871 -12.891 -20.049 1.00 95.81 96 ARG A CA 1
ATOM 703 C C . ARG A 1 96 ? 26.626 -12.370 -19.346 1.00 95.81 96 ARG A C 1
ATOM 705 O O . ARG A 1 96 ? 26.270 -12.936 -18.315 1.00 95.81 96 ARG A O 1
ATOM 712 N N . VAL A 1 97 ? 25.967 -11.353 -19.900 1.00 97.69 97 VAL A N 1
ATOM 713 C CA . VAL A 1 97 ? 24.725 -10.801 -19.342 1.00 97.69 97 VAL A CA 1
ATOM 714 C C . VAL A 1 97 ? 23.511 -11.452 -20.008 1.00 97.69 97 VAL A C 1
ATOM 716 O O . VAL A 1 97 ? 22.866 -12.309 -19.401 1.00 97.69 97 VAL A O 1
ATOM 719 N N . VAL A 1 98 ? 23.242 -11.124 -21.276 1.00 97.62 98 VAL A N 1
ATOM 720 C CA . VAL A 1 98 ? 22.037 -11.578 -21.995 1.00 97.62 98 VAL A CA 1
ATOM 721 C C . VAL A 1 98 ? 22.024 -13.101 -22.155 1.00 97.62 98 VAL A C 1
ATOM 723 O O . VAL A 1 98 ? 21.074 -13.764 -21.742 1.00 97.62 98 VAL A O 1
ATOM 726 N N . GLY A 1 99 ? 23.106 -13.688 -22.672 1.00 97.25 99 GLY A N 1
ATOM 727 C CA . GLY A 1 99 ? 23.208 -15.130 -22.895 1.00 97.25 99 GLY A CA 1
ATOM 728 C C . GLY A 1 99 ? 23.119 -15.957 -21.610 1.00 97.25 99 GLY A C 1
ATOM 729 O O . GLY A 1 99 ? 22.539 -17.043 -21.617 1.00 97.25 99 GLY A O 1
ATOM 730 N N . LYS A 1 100 ? 23.650 -15.456 -20.486 1.00 97.50 100 LYS A N 1
ATOM 731 C CA . LYS A 1 100 ? 23.535 -16.125 -19.178 1.00 97.50 100 LYS A CA 1
ATOM 732 C C . LYS A 1 100 ? 22.084 -16.179 -18.709 1.00 97.50 100 LYS A C 1
ATOM 734 O O . LYS A 1 100 ? 21.628 -17.246 -18.304 1.00 97.50 100 LYS A O 1
ATOM 739 N N . LEU A 1 101 ? 21.367 -15.061 -18.791 1.00 97.88 101 LEU A N 1
ATOM 740 C CA . LEU A 1 101 ? 19.956 -14.987 -18.410 1.00 97.88 101 LEU A CA 1
ATOM 741 C C . LEU A 1 101 ? 19.074 -15.839 -19.334 1.00 97.88 101 LEU A C 1
ATOM 743 O O . LEU A 1 101 ? 18.228 -16.580 -18.841 1.00 97.88 101 LEU A O 1
ATOM 747 N N . ALA A 1 102 ? 19.332 -15.827 -20.647 1.00 97.12 102 ALA A N 1
ATOM 748 C CA . ALA A 1 102 ? 18.614 -16.661 -21.612 1.00 97.12 102 ALA A CA 1
ATOM 749 C C . ALA A 1 102 ? 18.783 -18.164 -21.319 1.00 97.12 102 ALA A C 1
ATOM 751 O O . ALA A 1 102 ? 17.800 -18.905 -21.278 1.00 97.12 102 ALA A O 1
ATOM 752 N N . ARG A 1 103 ? 20.015 -18.616 -21.030 1.00 97.19 103 ARG A N 1
ATOM 753 C CA . ARG A 1 103 ? 20.274 -20.000 -20.585 1.00 97.19 103 ARG A CA 1
ATOM 754 C C . ARG A 1 103 ? 19.573 -20.322 -19.264 1.00 97.19 103 ARG A C 1
ATOM 756 O O . ARG A 1 103 ? 19.070 -21.430 -19.104 1.00 97.19 103 ARG A O 1
ATOM 763 N N . GLY A 1 104 ? 19.516 -19.363 -18.339 1.00 97.75 104 GLY A N 1
ATOM 764 C CA . GLY A 1 104 ? 18.770 -19.491 -17.086 1.00 97.75 104 GLY A CA 1
ATOM 765 C C . GLY A 1 104 ? 17.281 -19.748 -17.324 1.00 97.75 104 GLY A C 1
ATOM 766 O O . GLY A 1 104 ? 16.742 -20.719 -16.800 1.00 97.75 104 GLY A O 1
ATOM 767 N N . LEU A 1 105 ? 16.636 -18.948 -18.180 1.00 97.88 105 LEU A N 1
ATOM 768 C CA . LEU A 1 105 ? 15.230 -19.149 -18.548 1.00 97.88 105 LEU A CA 1
ATOM 769 C C . LEU A 1 105 ? 14.998 -20.506 -19.223 1.00 97.88 105 LEU A C 1
ATOM 771 O O . LEU A 1 105 ? 14.053 -21.202 -18.863 1.00 97.88 105 LEU A O 1
ATOM 775 N N . ALA A 1 106 ? 15.876 -20.917 -20.143 1.00 96.56 106 ALA A N 1
ATOM 776 C CA . ALA A 1 106 ? 15.789 -22.232 -20.780 1.00 96.56 106 ALA A CA 1
ATOM 777 C C . ALA A 1 106 ? 15.911 -23.382 -19.761 1.00 96.56 106 ALA A C 1
ATOM 779 O O . ALA A 1 106 ? 15.177 -24.367 -19.842 1.00 96.56 106 ALA A O 1
ATOM 780 N N . SER A 1 107 ? 16.793 -23.245 -18.765 1.00 97.69 107 SER A N 1
ATOM 781 C CA . SER A 1 107 ? 16.927 -24.220 -17.677 1.00 97.69 107 SER A CA 1
ATOM 782 C C . SER A 1 107 ? 15.662 -24.308 -16.822 1.00 97.69 107 SER A C 1
ATOM 784 O O . SER A 1 107 ? 15.259 -25.409 -16.455 1.00 97.69 107 SER A O 1
ATOM 786 N N . VAL A 1 108 ? 15.031 -23.172 -16.507 1.00 97.50 108 VAL A N 1
ATOM 787 C CA . VAL A 1 108 ? 13.776 -23.137 -15.737 1.00 97.50 108 VAL A CA 1
ATOM 788 C C . VAL A 1 108 ? 12.628 -23.751 -16.538 1.00 97.50 108 VAL A C 1
ATOM 790 O O . VAL A 1 108 ? 11.885 -24.559 -15.988 1.00 97.50 108 VAL A O 1
ATOM 793 N N . ALA A 1 109 ? 12.518 -23.433 -17.831 1.00 97.56 109 ALA A N 1
ATOM 794 C CA . ALA A 1 109 ? 11.515 -24.020 -18.719 1.00 97.56 109 ALA A CA 1
ATOM 795 C C . ALA A 1 109 ? 11.628 -25.548 -18.755 1.00 97.56 109 ALA A C 1
ATOM 797 O O . ALA A 1 109 ? 10.650 -26.245 -18.494 1.00 97.56 109 ALA A O 1
ATOM 798 N N . LYS A 1 110 ? 12.849 -26.064 -18.957 1.00 97.06 110 LYS A N 1
ATOM 799 C CA . LYS A 1 110 ? 13.128 -27.504 -18.937 1.00 97.06 110 LYS A CA 1
ATOM 800 C C . LYS A 1 110 ? 12.770 -28.143 -17.594 1.00 97.06 110 LYS A C 1
ATOM 802 O O . LYS A 1 110 ? 12.145 -29.196 -17.577 1.00 97.06 110 LYS A O 1
ATOM 807 N N . ALA A 1 111 ? 13.145 -27.518 -16.476 1.00 97.81 111 ALA A N 1
ATOM 808 C CA . ALA A 1 111 ? 12.846 -28.035 -15.138 1.00 97.81 111 ALA A CA 1
ATOM 809 C C . ALA A 1 111 ? 11.339 -28.075 -14.832 1.00 97.81 111 ALA A C 1
ATOM 811 O O . ALA A 1 111 ? 10.899 -28.912 -14.051 1.00 97.81 111 ALA A O 1
ATOM 812 N N . LYS A 1 112 ? 10.556 -27.182 -15.447 1.00 97.31 112 LYS A N 1
ATOM 813 C CA . LYS A 1 112 ? 9.095 -27.108 -15.306 1.00 97.31 112 LYS A CA 1
ATOM 814 C C . LYS A 1 112 ? 8.332 -27.879 -16.389 1.00 97.31 112 LYS A C 1
ATOM 816 O O . LYS A 1 112 ? 7.111 -27.826 -16.389 1.00 97.31 112 LYS A O 1
ATOM 821 N N . GLY A 1 113 ? 9.022 -28.560 -17.309 1.00 96.75 113 GLY A N 1
ATOM 822 C CA . GLY A 1 113 ? 8.381 -29.286 -18.411 1.00 96.75 113 GLY A CA 1
ATOM 823 C C . GLY A 1 113 ? 7.661 -28.387 -19.424 1.00 96.75 113 GLY A C 1
ATOM 824 O O . GLY A 1 113 ? 6.766 -28.857 -20.112 1.00 96.75 113 GLY A O 1
ATOM 825 N N . VAL A 1 114 ? 8.027 -27.105 -19.517 1.00 97.81 114 VAL A N 1
ATOM 826 C CA . VAL A 1 114 ? 7.437 -26.176 -20.492 1.00 97.81 114 VAL A CA 1
ATOM 827 C C . VAL A 1 114 ? 8.124 -26.355 -21.840 1.00 97.81 114 VAL A C 1
ATOM 829 O O . VAL A 1 114 ? 9.331 -26.121 -21.962 1.00 97.81 114 VAL A O 1
ATOM 832 N N . GLU A 1 115 ? 7.354 -26.733 -22.856 1.00 95.00 115 GLU A N 1
ATOM 833 C CA . GLU A 1 115 ? 7.852 -26.864 -24.223 1.00 95.00 115 GLU A CA 1
ATOM 834 C C . GLU A 1 115 ? 8.023 -25.486 -24.880 1.00 95.00 115 GLU A C 1
ATOM 836 O O . GLU A 1 115 ? 7.188 -24.596 -24.723 1.00 95.00 115 GLU A O 1
ATOM 841 N N . ILE A 1 116 ? 9.118 -25.300 -25.626 1.00 96.50 116 ILE A N 1
ATOM 842 C CA . ILE A 1 116 ? 9.380 -24.078 -26.395 1.00 96.50 116 ILE A CA 1
ATOM 843 C C . ILE A 1 116 ? 9.384 -24.437 -27.878 1.00 96.50 116 ILE A C 1
ATOM 845 O O . ILE A 1 116 ? 10.325 -25.063 -28.382 1.00 96.50 116 ILE A O 1
ATOM 849 N N . ILE A 1 117 ? 8.344 -23.995 -28.571 1.00 96.19 117 ILE A N 1
ATOM 850 C CA . ILE A 1 117 ? 8.123 -24.222 -29.991 1.00 96.19 117 ILE A CA 1
ATOM 851 C C . ILE A 1 117 ? 8.617 -22.996 -30.764 1.00 96.19 117 ILE A C 1
ATOM 853 O O . ILE A 1 117 ? 8.220 -21.863 -30.492 1.00 96.19 117 ILE A O 1
ATOM 857 N N . GLY A 1 118 ? 9.515 -23.234 -31.720 1.00 95.12 118 GLY A N 1
ATOM 858 C CA . GLY A 1 118 ? 10.069 -22.195 -32.584 1.00 95.12 118 GLY A CA 1
ATOM 859 C C . GLY A 1 118 ? 9.170 -21.926 -33.784 1.00 95.12 118 GLY A C 1
ATOM 860 O O . GLY A 1 118 ? 8.946 -22.835 -34.582 1.00 95.12 118 GLY A O 1
ATOM 861 N N . GLY A 1 119 ? 8.693 -20.693 -33.930 1.00 94.69 119 GLY A N 1
ATOM 862 C CA . GLY A 1 119 ? 7.929 -20.268 -35.102 1.00 94.69 119 GLY A CA 1
ATOM 863 C C . GLY A 1 119 ? 6.933 -19.148 -34.821 1.00 94.69 119 GLY A C 1
ATOM 864 O O . GLY A 1 119 ? 6.694 -18.762 -33.677 1.00 94.69 119 GLY A O 1
ATOM 865 N N . ARG A 1 120 ? 6.342 -18.611 -35.887 1.00 95.19 120 ARG A N 1
ATOM 866 C CA . ARG A 1 120 ? 5.265 -17.621 -35.825 1.00 95.19 120 ARG A CA 1
ATOM 867 C C . ARG A 1 120 ? 3.943 -18.337 -35.564 1.00 95.19 120 ARG A C 1
ATOM 869 O O . ARG A 1 120 ? 3.529 -19.180 -36.353 1.00 95.19 120 ARG A O 1
ATOM 876 N N . ALA A 1 121 ? 3.270 -17.981 -34.475 1.00 96.12 121 ALA A N 1
ATOM 877 C CA . ALA A 1 121 ? 1.928 -18.475 -34.188 1.00 96.12 121 ALA A CA 1
ATOM 878 C C . ALA A 1 121 ? 0.871 -17.697 -34.983 1.00 96.12 121 ALA A C 1
ATOM 880 O O . ALA A 1 121 ? 0.862 -16.464 -34.967 1.00 96.12 121 ALA A O 1
ATOM 881 N N . VAL A 1 122 ? -0.054 -18.422 -35.607 1.00 97.62 122 VAL A N 1
ATOM 882 C CA . VAL A 1 122 ? -1.227 -17.875 -36.292 1.00 97.62 122 VAL A CA 1
ATOM 883 C C . VAL A 1 122 ? -2.469 -18.612 -35.794 1.00 97.62 122 VAL A C 1
ATOM 885 O O . VAL A 1 122 ? -2.555 -19.830 -35.925 1.00 97.62 122 VAL A O 1
ATOM 888 N N . PHE A 1 123 ? -3.428 -17.895 -35.211 1.00 98.25 123 PHE A N 1
ATOM 889 C CA . PHE A 1 123 ? -4.714 -18.451 -34.790 1.00 98.25 123 PHE A CA 1
ATOM 890 C C . PHE A 1 123 ? -5.530 -18.875 -36.021 1.00 98.25 123 PHE A C 1
ATOM 892 O O . PHE A 1 123 ? -5.897 -18.042 -36.851 1.00 98.25 123 PHE A O 1
ATOM 899 N N . GLU A 1 124 ? -5.819 -20.173 -36.140 1.00 97.12 124 GLU A N 1
ATOM 900 C CA . GLU A 1 124 ? -6.763 -20.696 -37.142 1.00 97.12 124 GLU A CA 1
ATOM 901 C C . GLU A 1 124 ? -8.210 -20.558 -36.649 1.00 97.12 124 GLU A C 1
ATOM 903 O O . GLU A 1 124 ? -9.116 -20.291 -37.436 1.00 97.12 124 GLU A O 1
ATOM 908 N N . ASP A 1 125 ? -8.405 -20.708 -35.337 1.00 96.94 125 ASP A N 1
ATOM 909 C CA . ASP A 1 125 ? -9.662 -20.525 -34.617 1.00 96.94 125 ASP A CA 1
ATOM 910 C C . ASP A 1 125 ? -9.385 -20.235 -33.121 1.00 96.94 125 ASP A C 1
ATOM 912 O O . ASP A 1 125 ? -8.240 -20.048 -32.703 1.00 96.94 125 ASP A O 1
ATOM 916 N N . SER A 1 126 ? -10.427 -20.196 -32.282 1.00 97.31 126 SER A N 1
ATOM 917 C CA . SER A 1 126 ? -10.316 -19.921 -30.837 1.00 97.31 126 SER A CA 1
ATOM 918 C C . SER A 1 126 ? -9.601 -21.004 -30.005 1.00 97.31 126 SER A C 1
ATOM 920 O O . SER A 1 126 ? -9.479 -20.824 -28.793 1.00 97.31 126 SER A O 1
ATOM 922 N N . ARG A 1 127 ? -9.182 -22.131 -30.595 1.00 97.56 127 ARG A N 1
ATOM 923 C CA . ARG A 1 127 ? -8.570 -23.292 -29.914 1.00 97.56 127 ARG A CA 1
ATOM 924 C C . ARG A 1 127 ? -7.392 -23.929 -30.659 1.00 97.56 127 ARG A C 1
ATOM 926 O O . ARG A 1 127 ? -6.820 -24.901 -30.163 1.00 97.56 127 ARG A O 1
ATOM 933 N N . THR A 1 128 ? -7.011 -23.393 -31.815 1.00 98.00 128 THR A N 1
ATOM 934 C CA . THR A 1 128 ? -5.948 -23.954 -32.653 1.00 98.00 128 THR A CA 1
ATOM 935 C C . THR A 1 128 ? -4.999 -22.865 -33.143 1.00 98.00 128 THR A C 1
ATOM 937 O O . THR A 1 128 ? -5.416 -21.883 -33.762 1.00 98.00 128 THR A O 1
ATOM 940 N N . LEU A 1 129 ? -3.701 -23.057 -32.895 1.00 97.62 129 LEU A N 1
ATOM 941 C CA . LEU A 1 129 ? -2.621 -22.300 -33.525 1.00 97.62 129 LEU A CA 1
ATOM 942 C C . LEU A 1 129 ? -1.997 -23.135 -34.638 1.00 97.62 129 LEU A C 1
ATOM 944 O O . LEU A 1 129 ? -1.651 -24.297 -34.433 1.00 97.62 129 LEU A O 1
ATOM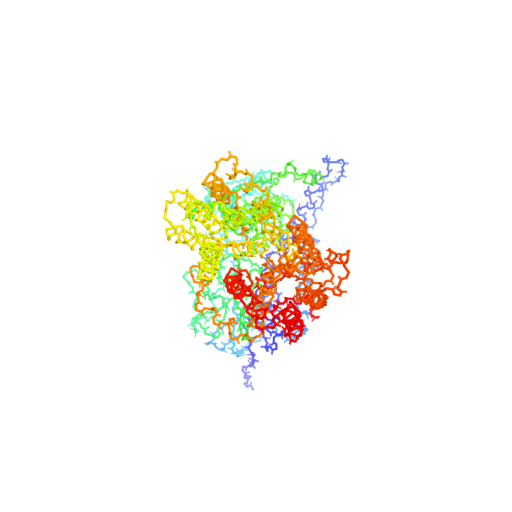 948 N N . ARG A 1 130 ? -1.741 -22.507 -35.778 1.00 97.06 130 ARG A N 1
ATOM 949 C CA . ARG A 1 130 ? -0.764 -22.975 -36.755 1.00 97.06 130 ARG A CA 1
ATOM 950 C C . ARG A 1 130 ? 0.566 -22.294 -36.468 1.00 97.06 130 ARG A C 1
ATOM 952 O O . ARG A 1 130 ? 0.625 -21.070 -36.359 1.00 97.06 130 ARG A O 1
ATOM 959 N N . VAL A 1 131 ? 1.624 -23.082 -36.333 1.00 96.44 131 VAL A N 1
ATOM 960 C CA . VAL A 1 131 ? 2.983 -22.579 -36.141 1.00 96.44 131 VAL A CA 1
ATOM 961 C C . VAL A 1 131 ? 3.703 -22.619 -37.479 1.00 96.44 131 VAL A C 1
ATOM 963 O O . VAL A 1 131 ? 3.921 -23.685 -38.049 1.00 96.44 131 VAL A O 1
ATOM 966 N N . GLU A 1 132 ? 4.058 -21.446 -37.989 1.00 93.50 132 GLU A N 1
ATOM 967 C CA . GLU A 1 132 ? 4.863 -21.277 -39.196 1.00 93.50 132 GLU A CA 1
ATOM 968 C C . GLU A 1 132 ? 6.346 -21.201 -38.820 1.00 93.50 132 GLU A C 1
ATOM 970 O O . GLU A 1 132 ? 6.734 -20.406 -37.965 1.00 93.50 132 GLU A O 1
ATOM 975 N N . GLY A 1 133 ? 7.201 -21.996 -39.457 1.00 87.12 133 GLY A N 1
ATOM 976 C CA . GLY A 1 133 ? 8.635 -21.988 -39.171 1.00 87.12 133 GLY A CA 1
ATOM 977 C C . GLY A 1 133 ? 9.358 -23.176 -39.790 1.00 87.12 133 GLY A C 1
ATOM 978 O O . GLY A 1 133 ? 8.846 -23.808 -40.710 1.00 87.12 133 GLY A O 1
ATOM 979 N N . GLU A 1 134 ? 10.542 -23.489 -39.263 1.00 81.88 134 GLU A N 1
ATOM 980 C CA . GLU A 1 134 ? 11.365 -24.618 -39.728 1.00 81.88 134 GLU A CA 1
ATOM 981 C C . GLU A 1 134 ? 10.679 -25.978 -39.530 1.00 81.88 134 GLU A C 1
ATOM 983 O O . GLU A 1 134 ? 10.870 -26.889 -40.332 1.00 81.88 134 GLU A O 1
ATOM 988 N N . ALA A 1 135 ? 9.854 -26.107 -38.486 1.00 86.06 135 ALA A N 1
ATOM 989 C CA . ALA A 1 135 ? 9.058 -27.296 -38.200 1.00 86.06 135 ALA A CA 1
ATOM 990 C C . ALA A 1 135 ? 7.570 -26.918 -38.079 1.00 86.06 135 ALA A C 1
ATOM 992 O O . ALA A 1 135 ? 7.084 -26.719 -36.958 1.00 86.06 135 ALA A O 1
ATOM 993 N N . PRO A 1 136 ? 6.853 -26.779 -39.214 1.00 90.19 136 PRO A N 1
ATOM 994 C CA . PRO A 1 136 ? 5.434 -26.459 -39.210 1.00 90.19 136 PRO A CA 1
ATOM 995 C C . PRO A 1 136 ? 4.634 -27.499 -38.429 1.00 90.19 136 PRO A C 1
ATOM 997 O O . PRO A 1 136 ? 4.797 -28.703 -38.629 1.00 90.19 136 PRO A O 1
ATOM 1000 N N . GLN A 1 137 ? 3.774 -27.027 -37.534 1.00 94.81 137 GLN A N 1
ATOM 1001 C CA . GLN A 1 137 ? 2.933 -27.883 -36.701 1.00 94.81 137 GLN A CA 1
ATOM 1002 C C . GLN A 1 137 ? 1.668 -27.147 -36.268 1.00 94.81 137 GLN A C 1
ATOM 1004 O O . GLN A 1 137 ? 1.592 -25.916 -36.338 1.00 94.81 137 GLN A O 1
ATOM 1009 N N . LYS A 1 138 ? 0.679 -27.899 -35.789 1.00 96.69 138 LYS A N 1
ATOM 1010 C CA . LYS A 1 138 ? -0.514 -27.346 -35.145 1.00 96.69 138 LYS A CA 1
ATOM 1011 C C . LYS A 1 138 ? -0.426 -27.531 -33.638 1.00 96.69 138 LYS A C 1
ATOM 1013 O O . LYS A 1 138 ? -0.057 -28.601 -33.168 1.00 96.69 138 LYS A O 1
ATOM 1018 N N . VAL A 1 139 ? -0.812 -26.506 -32.889 1.00 97.81 139 VAL A N 1
ATOM 1019 C CA . VAL A 1 139 ? -0.948 -26.562 -31.431 1.00 97.81 139 VAL A CA 1
ATOM 1020 C C . VAL A 1 139 ? -2.419 -26.383 -31.088 1.00 97.81 139 VAL A C 1
ATOM 1022 O O . VAL A 1 139 ? -2.979 -25.305 -31.298 1.00 97.81 139 VAL A O 1
ATOM 1025 N N . ARG A 1 140 ? -3.056 -27.438 -30.581 1.00 98.12 140 ARG A N 1
ATOM 1026 C CA . ARG A 1 140 ? -4.415 -27.381 -30.035 1.00 98.12 140 ARG A CA 1
ATOM 1027 C C . ARG A 1 140 ? -4.354 -27.087 -28.549 1.00 98.12 140 ARG A C 1
ATOM 1029 O O . ARG A 1 140 ? -3.516 -27.642 -27.843 1.00 98.12 140 ARG A O 1
ATOM 1036 N N . PHE A 1 141 ? -5.246 -26.223 -28.084 1.00 98.38 141 PHE A N 1
ATOM 1037 C CA . PHE A 1 141 ? -5.229 -25.760 -26.706 1.00 98.38 141 PHE A CA 1
ATOM 1038 C C . PHE A 1 141 ? -6.624 -25.610 -26.101 1.00 98.38 141 PHE A C 1
ATOM 1040 O O . PHE A 1 141 ? -7.610 -25.342 -26.795 1.00 98.38 141 PHE A O 1
ATOM 1047 N N . THR A 1 142 ? -6.702 -25.717 -24.774 1.00 98.44 142 THR A N 1
ATOM 1048 C CA . THR A 1 142 ? -7.915 -25.355 -24.022 1.00 98.44 142 THR A CA 1
ATOM 1049 C C . THR A 1 142 ? -7.994 -23.842 -23.805 1.00 98.44 142 THR A C 1
ATOM 1051 O O . THR A 1 142 ? -9.062 -23.236 -23.963 1.00 98.44 142 THR A O 1
ATOM 1054 N N . HIS A 1 143 ? -6.853 -23.223 -23.485 1.00 98.69 143 HIS A N 1
ATOM 1055 C CA . HIS A 1 143 ? -6.690 -21.779 -23.341 1.00 98.69 143 HIS A CA 1
ATOM 1056 C C . HIS A 1 143 ? -5.430 -21.265 -24.046 1.00 98.69 143 HIS A C 1
ATOM 1058 O O . HIS A 1 143 ? -4.425 -21.963 -24.142 1.00 98.69 143 HIS A O 1
ATOM 1064 N N . ALA A 1 144 ? -5.461 -20.011 -24.490 1.00 98.75 144 ALA A N 1
ATOM 1065 C CA . ALA A 1 144 ? -4.292 -19.309 -25.001 1.00 98.75 144 ALA A CA 1
ATOM 1066 C C . ALA A 1 144 ? -4.017 -18.023 -24.217 1.00 98.75 144 ALA A C 1
ATOM 1068 O O . ALA A 1 144 ? -4.942 -17.340 -23.770 1.00 98.75 144 ALA A O 1
ATOM 1069 N N . ILE A 1 145 ? -2.739 -17.669 -24.089 1.00 98.88 145 ILE A N 1
ATOM 1070 C CA . ILE A 1 145 ? -2.284 -16.389 -23.537 1.00 98.88 145 ILE A CA 1
ATOM 1071 C C . ILE A 1 145 ? -1.462 -15.666 -24.607 1.00 98.88 145 ILE A C 1
ATOM 1073 O O . ILE A 1 145 ? -0.350 -16.077 -24.929 1.00 98.88 145 ILE A O 1
ATOM 1077 N N . VAL A 1 146 ? -1.990 -14.567 -25.144 1.00 98.75 146 VAL A N 1
ATOM 1078 C CA . VAL A 1 146 ? -1.289 -13.699 -26.097 1.00 98.75 146 VAL A CA 1
ATOM 1079 C C . VAL A 1 146 ? -0.345 -12.767 -25.337 1.00 98.75 146 VAL A C 1
ATOM 1081 O O . VAL A 1 146 ? -0.780 -11.879 -24.606 1.00 98.75 146 VAL A O 1
ATOM 1084 N N . ALA A 1 147 ? 0.956 -12.965 -25.518 1.00 98.50 147 ALA A N 1
ATOM 1085 C CA . ALA A 1 147 ? 2.040 -12.238 -24.859 1.00 98.50 147 ALA A CA 1
ATOM 1086 C C . ALA A 1 147 ? 3.071 -11.707 -25.877 1.00 98.50 147 ALA A C 1
ATOM 1088 O O . ALA A 1 147 ? 4.273 -11.656 -25.608 1.00 98.50 147 ALA A O 1
ATOM 1089 N N . THR A 1 148 ? 2.601 -11.294 -27.057 1.00 97.62 148 THR A N 1
ATOM 1090 C CA . THR A 1 148 ? 3.438 -10.890 -28.202 1.00 97.62 148 THR A CA 1
ATOM 1091 C C . THR A 1 148 ? 4.144 -9.548 -28.025 1.00 97.62 148 THR A C 1
ATOM 1093 O O . THR A 1 148 ? 5.032 -9.203 -28.803 1.00 97.62 148 THR A O 1
ATOM 1096 N N . GLY A 1 149 ? 3.797 -8.798 -26.978 1.00 96.88 149 GLY A N 1
ATOM 1097 C CA . GLY A 1 149 ? 4.488 -7.573 -26.597 1.00 96.88 149 GLY A CA 1
ATOM 1098 C C . GLY A 1 149 ? 4.273 -6.429 -27.590 1.00 96.88 149 GLY A C 1
ATOM 1099 O O . GLY A 1 149 ? 3.155 -6.169 -28.037 1.00 96.88 149 GLY A O 1
ATOM 1100 N N . SER A 1 150 ? 5.350 -5.710 -27.894 1.00 96.56 150 SER A N 1
ATOM 1101 C CA . SER A 1 150 ? 5.352 -4.482 -28.693 1.00 96.56 150 SER A CA 1
ATOM 1102 C C . SER A 1 150 ? 6.572 -4.409 -29.616 1.00 96.56 150 SER A C 1
ATOM 1104 O O . SER A 1 150 ? 7.550 -5.132 -29.424 1.00 96.56 150 SER A O 1
ATOM 1106 N N . ARG A 1 151 ? 6.543 -3.505 -30.599 1.00 94.56 151 ARG A N 1
ATOM 1107 C CA . ARG A 1 151 ? 7.657 -3.197 -31.514 1.00 94.56 151 ARG A CA 1
ATOM 1108 C C . ARG A 1 151 ? 7.949 -1.689 -31.534 1.00 94.56 151 ARG A C 1
ATOM 1110 O O . ARG A 1 151 ? 7.023 -0.914 -31.277 1.00 94.56 151 ARG A O 1
ATOM 1117 N N . PRO A 1 152 ? 9.187 -1.256 -31.844 1.00 94.81 152 PRO A N 1
ATOM 1118 C CA . PRO A 1 152 ? 9.499 0.159 -32.033 1.00 94.81 152 PRO A CA 1
ATOM 1119 C C . PRO A 1 152 ? 8.592 0.823 -33.076 1.00 94.81 152 PRO A C 1
ATOM 1121 O O . PRO A 1 152 ? 8.260 0.232 -34.111 1.00 94.81 152 PRO A O 1
ATOM 1124 N N . THR A 1 153 ? 8.181 2.058 -32.801 1.00 94.06 153 THR A N 1
ATOM 1125 C CA . THR A 1 153 ? 7.431 2.871 -33.759 1.00 94.06 153 THR A CA 1
ATOM 1126 C C . THR A 1 153 ? 8.414 3.598 -34.670 1.00 94.06 153 THR A C 1
ATOM 1128 O O . THR A 1 153 ? 9.201 4.420 -34.214 1.00 94.06 153 THR A O 1
ATOM 1131 N N . GLY A 1 154 ? 8.369 3.284 -35.965 1.00 90.00 154 GLY A N 1
ATOM 1132 C CA . GLY A 1 154 ? 9.121 4.016 -36.985 1.00 90.00 154 GLY A CA 1
ATOM 1133 C C . GLY A 1 154 ? 8.494 5.377 -37.290 1.00 90.00 154 GLY A C 1
ATOM 1134 O O . GLY A 1 154 ? 7.308 5.592 -37.031 1.00 90.00 154 GLY A O 1
ATOM 1135 N N . LEU A 1 155 ? 9.285 6.269 -37.882 1.00 90.88 155 LEU A N 1
ATOM 1136 C CA . LEU A 1 155 ? 8.849 7.589 -38.329 1.00 90.88 155 LEU A CA 1
ATOM 1137 C C . LEU A 1 155 ? 8.812 7.619 -39.872 1.00 90.88 155 LEU A C 1
ATOM 1139 O O . LEU A 1 155 ? 9.788 7.195 -40.496 1.00 90.88 155 LEU A O 1
ATOM 1143 N N . PRO A 1 156 ? 7.720 8.073 -40.517 1.00 90.06 156 PRO A N 1
ATOM 1144 C CA . PRO A 1 156 ? 7.628 8.089 -41.978 1.00 90.06 156 PRO A CA 1
ATOM 1145 C C . PRO A 1 156 ? 8.793 8.843 -42.635 1.00 90.06 156 PRO A C 1
ATOM 1147 O O . PRO A 1 156 ? 9.147 9.937 -42.206 1.00 90.06 156 PRO A O 1
ATOM 1150 N N . GLY A 1 157 ? 9.390 8.260 -43.679 1.00 88.75 157 GLY A N 1
ATOM 1151 C CA . GLY A 1 157 ? 10.525 8.847 -44.408 1.00 88.75 157 GLY A CA 1
ATOM 1152 C C . GLY A 1 157 ? 11.903 8.639 -43.764 1.00 88.75 157 GLY A C 1
ATOM 1153 O O . GLY A 1 157 ? 12.912 8.879 -44.421 1.00 88.75 157 GLY A O 1
ATOM 1154 N N . PHE A 1 158 ? 11.973 8.146 -42.524 1.00 91.19 158 PHE A N 1
ATOM 1155 C CA . PHE A 1 158 ? 13.230 7.806 -41.854 1.00 91.19 158 PHE A CA 1
ATOM 1156 C C . PHE A 1 158 ? 13.559 6.329 -42.088 1.00 91.19 158 PHE A C 1
ATOM 1158 O O . PHE A 1 158 ? 13.157 5.454 -41.324 1.00 91.19 158 PHE A O 1
ATOM 1165 N N . THR A 1 159 ? 14.275 6.054 -43.179 1.00 87.50 159 THR A N 1
ATOM 1166 C CA . THR A 1 159 ? 14.688 4.706 -43.603 1.00 87.50 159 THR A CA 1
ATOM 1167 C C . THR A 1 159 ? 16.151 4.690 -44.047 1.00 87.50 159 THR A C 1
ATOM 1169 O O . THR A 1 159 ? 16.681 5.720 -44.457 1.00 87.50 159 THR A O 1
ATOM 1172 N N . GLY A 1 160 ? 16.784 3.516 -44.048 1.00 86.94 160 GLY A N 1
ATOM 1173 C CA . GLY A 1 160 ? 18.160 3.315 -44.517 1.00 86.94 160 GLY A CA 1
ATOM 1174 C C . GLY A 1 160 ? 19.120 2.932 -43.391 1.00 86.94 160 GLY A C 1
ATOM 1175 O O . GLY A 1 160 ? 18.763 2.986 -42.222 1.00 86.94 160 GLY A O 1
ATOM 1176 N N . GLU A 1 161 ? 20.351 2.560 -43.744 1.00 87.50 161 GLU A N 1
ATOM 1177 C CA . GLU A 1 161 ? 21.322 1.950 -42.816 1.00 87.50 161 GLU A CA 1
ATOM 1178 C C . GLU A 1 161 ? 21.723 2.858 -41.637 1.00 87.50 161 GLU A C 1
ATOM 1180 O O . GLU A 1 161 ? 22.031 2.385 -40.545 1.00 87.50 161 GLU A O 1
ATOM 1185 N N . ARG A 1 162 ? 21.697 4.182 -41.827 1.00 91.88 162 ARG A N 1
ATOM 1186 C CA . ARG A 1 162 ? 22.004 5.156 -40.763 1.00 91.88 162 ARG A CA 1
ATOM 1187 C C . ARG A 1 162 ? 20.862 5.354 -39.770 1.00 91.88 162 ARG A C 1
ATOM 1189 O O . ARG A 1 162 ? 21.106 5.860 -38.676 1.00 91.88 162 ARG A O 1
ATOM 1196 N N . VAL A 1 163 ? 19.635 5.001 -40.150 1.00 95.00 163 VAL A N 1
ATOM 1197 C CA . VAL A 1 163 ? 18.454 5.143 -39.300 1.00 95.00 163 VAL A CA 1
ATOM 1198 C C . VAL A 1 163 ? 18.268 3.853 -38.518 1.00 95.00 163 VAL A C 1
ATOM 1200 O O . VAL A 1 163 ? 17.958 2.809 -39.085 1.00 95.00 163 VAL A O 1
ATOM 1203 N N . ILE A 1 164 ? 18.452 3.943 -37.209 1.00 96.06 164 ILE A N 1
ATOM 1204 C CA . ILE A 1 164 ? 18.393 2.819 -36.283 1.00 96.06 164 ILE A CA 1
ATOM 1205 C C . ILE A 1 164 ? 17.260 3.017 -35.277 1.00 96.06 164 ILE A C 1
ATOM 1207 O O . ILE A 1 164 ? 16.921 4.138 -34.892 1.00 96.06 164 ILE A O 1
ATOM 1211 N N . ASP A 1 165 ? 16.667 1.914 -34.840 1.00 96.12 165 ASP A N 1
ATOM 1212 C CA . ASP A 1 165 ? 15.783 1.889 -33.681 1.00 96.12 165 ASP A CA 1
ATOM 1213 C C . ASP A 1 165 ? 16.566 1.503 -32.415 1.00 96.12 165 ASP A C 1
ATOM 1215 O O . ASP A 1 165 ? 17.795 1.368 -32.422 1.00 96.12 165 ASP A O 1
ATOM 1219 N N . SER A 1 166 ? 15.856 1.321 -31.301 1.00 95.00 166 SER A N 1
ATOM 1220 C CA . SER A 1 166 ? 16.477 0.901 -30.044 1.00 95.00 166 SER A CA 1
ATOM 1221 C C . SER A 1 166 ? 17.176 -0.454 -30.142 1.00 95.00 166 SER A C 1
ATOM 1223 O O . SER A 1 166 ? 18.179 -0.655 -29.464 1.00 95.00 166 SER A O 1
ATOM 1225 N N . THR A 1 167 ? 16.662 -1.379 -30.956 1.00 94.31 167 THR A N 1
ATOM 1226 C CA . THR A 1 167 ? 17.220 -2.728 -31.084 1.00 94.31 167 THR A CA 1
ATOM 1227 C C . THR A 1 167 ? 18.596 -2.653 -31.736 1.00 94.31 167 THR A C 1
ATOM 1229 O O . THR A 1 167 ? 19.575 -3.092 -31.133 1.00 94.31 167 THR A O 1
ATOM 1232 N N . ALA A 1 168 ? 18.697 -2.000 -32.895 1.00 94.88 168 ALA A N 1
ATOM 1233 C CA . ALA A 1 168 ? 19.973 -1.806 -33.585 1.00 94.88 168 ALA A CA 1
ATOM 1234 C C . ALA A 1 168 ? 20.955 -0.944 -32.764 1.00 94.88 168 ALA A C 1
ATOM 1236 O O . ALA A 1 168 ? 22.146 -1.246 -32.682 1.00 94.88 168 ALA A O 1
ATOM 1237 N N . ALA A 1 169 ? 20.469 0.084 -32.060 1.00 96.06 169 ALA A N 1
ATOM 1238 C CA . ALA A 1 169 ? 21.313 0.897 -31.182 1.00 96.06 169 ALA A CA 1
ATOM 1239 C C . ALA A 1 169 ? 21.938 0.096 -30.023 1.00 96.06 169 ALA A C 1
ATOM 1241 O O . ALA A 1 169 ? 23.032 0.429 -29.567 1.00 96.06 169 ALA A O 1
ATOM 1242 N N . LEU A 1 170 ? 21.282 -0.968 -29.552 1.00 96.44 170 LEU A N 1
ATOM 1243 C CA . LEU A 1 170 ? 21.785 -1.841 -28.487 1.00 96.44 170 LEU A CA 1
ATOM 1244 C C . LEU A 1 170 ? 22.791 -2.889 -28.971 1.00 96.44 170 LEU A C 1
ATOM 1246 O O . LEU A 1 170 ? 23.482 -3.494 -28.143 1.00 96.44 170 LEU A O 1
ATOM 1250 N N . GLU A 1 171 ? 22.897 -3.120 -30.279 1.00 94.19 171 GLU A N 1
ATOM 1251 C CA . GLU A 1 171 ? 23.968 -3.930 -30.875 1.00 94.19 171 GLU A CA 1
ATOM 1252 C C . GLU A 1 171 ? 25.316 -3.201 -30.822 1.00 94.19 171 GLU A C 1
ATOM 1254 O O . GLU A 1 171 ? 26.365 -3.849 -30.781 1.00 94.19 171 GLU A O 1
ATOM 1259 N N . LEU A 1 172 ? 25.270 -1.868 -30.701 1.00 89.31 172 LEU A N 1
ATOM 1260 C CA . LEU A 1 172 ? 26.417 -0.969 -30.609 1.00 89.31 172 LEU A CA 1
ATOM 1261 C C . LEU A 1 172 ? 27.397 -1.179 -31.779 1.00 89.31 172 LEU A C 1
ATOM 1263 O O . LEU A 1 172 ? 28.561 -1.466 -31.511 1.00 89.31 172 LEU A O 1
ATOM 1267 N N . PRO A 1 173 ? 26.971 -1.106 -33.058 1.00 86.88 173 PRO A N 1
ATOM 1268 C CA . PRO A 1 173 ? 27.806 -1.441 -34.226 1.00 86.88 173 PRO A CA 1
ATOM 1269 C C . PRO A 1 173 ? 29.027 -0.525 -34.400 1.00 86.88 173 PRO A C 1
ATOM 1271 O O . PRO A 1 173 ? 30.072 -0.959 -34.887 1.00 86.88 173 PRO A O 1
ATOM 1274 N N . ASP A 1 174 ? 28.929 0.704 -33.914 1.00 93.38 174 ASP A N 1
ATOM 1275 C CA . ASP A 1 174 ? 29.970 1.725 -33.889 1.00 93.38 174 ASP A CA 1
ATOM 1276 C C . ASP A 1 174 ? 29.608 2.788 -32.835 1.00 93.38 174 ASP A C 1
ATOM 1278 O O . ASP A 1 174 ? 28.517 2.753 -32.260 1.00 93.38 174 ASP A O 1
ATOM 1282 N N . VAL A 1 175 ? 30.533 3.711 -32.555 1.00 96.75 175 VAL A N 1
ATOM 1283 C CA . VAL A 1 175 ? 30.255 4.934 -31.785 1.00 96.75 175 VAL A CA 1
ATOM 1284 C C . VAL A 1 175 ? 30.326 6.097 -32.779 1.00 96.75 175 VAL A C 1
ATOM 1286 O O . VAL A 1 175 ? 31.435 6.516 -33.115 1.00 96.75 175 VAL A O 1
ATOM 1289 N N . PRO A 1 176 ? 29.183 6.580 -33.304 1.00 97.06 176 PRO A N 1
ATOM 1290 C CA . PRO A 1 176 ? 29.168 7.656 -34.293 1.00 97.06 176 PRO A CA 1
ATOM 1291 C C . PRO A 1 176 ? 29.728 8.948 -33.693 1.00 97.06 176 PRO A C 1
ATOM 1293 O O . PRO A 1 176 ? 29.486 9.228 -32.515 1.00 97.06 176 PRO A O 1
ATOM 1296 N N . GLU A 1 177 ? 30.417 9.775 -34.485 1.00 97.75 177 GLU A N 1
ATOM 1297 C CA . GLU A 1 177 ? 30.876 11.080 -33.991 1.00 97.75 177 GLU A CA 1
ATOM 1298 C C . GLU A 1 177 ? 29.669 11.970 -33.671 1.00 97.75 177 GLU A C 1
ATOM 1300 O O . GLU A 1 177 ? 29.640 12.641 -32.639 1.00 97.75 177 GLU A O 1
ATOM 1305 N N . ARG A 1 178 ? 28.646 11.940 -34.529 1.00 98.25 178 ARG A N 1
ATOM 1306 C CA . ARG A 1 178 ? 27.412 12.713 -34.395 1.00 98.25 178 ARG A CA 1
ATOM 1307 C C . ARG A 1 178 ? 26.186 11.808 -34.429 1.00 98.25 178 ARG A C 1
ATOM 1309 O O . ARG A 1 178 ? 25.866 11.218 -35.463 1.00 98.25 178 ARG A O 1
ATOM 1316 N N . LEU A 1 179 ? 25.444 11.777 -33.325 1.00 98.50 179 LEU A N 1
ATOM 1317 C CA . LEU A 1 179 ? 24.208 11.005 -33.188 1.00 98.50 179 LEU A CA 1
ATOM 1318 C C . LEU A 1 179 ? 23.000 11.935 -33.050 1.00 98.50 179 LEU A C 1
ATOM 1320 O O . LEU A 1 179 ? 22.940 12.736 -32.117 1.00 98.50 179 LEU A O 1
ATOM 1324 N N . LEU A 1 180 ? 22.010 11.783 -33.930 1.00 98.38 180 LEU A N 1
ATOM 1325 C CA . LEU A 1 180 ? 20.688 12.387 -33.748 1.00 98.38 180 LEU A CA 1
ATOM 1326 C C . LEU A 1 180 ? 19.779 11.421 -32.986 1.00 98.38 180 LEU A C 1
ATOM 1328 O O . LEU A 1 180 ? 19.608 10.282 -33.409 1.00 98.38 180 LEU A O 1
ATOM 1332 N N . VAL A 1 181 ? 19.153 11.877 -31.905 1.00 98.31 181 VAL A N 1
ATOM 1333 C CA . VAL A 1 181 ? 18.129 11.133 -31.163 1.00 98.31 181 VAL A CA 1
ATOM 1334 C C . VAL A 1 181 ? 16.785 11.828 -31.344 1.00 98.31 181 VAL A C 1
ATOM 1336 O O . VAL A 1 181 ? 16.623 12.982 -30.956 1.00 98.31 181 VAL A O 1
ATOM 1339 N N . ILE A 1 182 ? 15.814 11.126 -31.924 1.00 97.62 182 ILE A N 1
ATOM 1340 C CA . ILE A 1 182 ? 14.457 11.632 -32.151 1.00 97.62 182 ILE A CA 1
ATOM 1341 C C . ILE A 1 182 ? 13.529 11.034 -31.091 1.00 97.62 182 ILE A C 1
ATOM 1343 O O . ILE A 1 182 ? 13.247 9.834 -31.113 1.00 97.62 182 ILE A O 1
ATOM 1347 N N . GLY A 1 183 ? 13.040 11.881 -30.186 1.00 96.50 183 GLY A N 1
ATOM 1348 C CA . GLY A 1 183 ? 12.178 11.529 -29.059 1.00 96.50 183 GLY A CA 1
ATOM 1349 C C . GLY A 1 183 ? 12.872 11.708 -27.704 1.00 96.50 183 GLY A C 1
ATOM 1350 O O . GLY A 1 183 ? 13.824 11.006 -27.369 1.00 96.50 183 GLY A O 1
ATOM 1351 N N . GLY A 1 184 ? 12.331 12.602 -26.880 1.00 96.00 184 GLY A N 1
ATOM 1352 C CA . GLY A 1 184 ? 12.711 12.897 -25.494 1.00 96.00 184 GLY A CA 1
ATOM 1353 C C . GLY A 1 184 ? 12.064 11.973 -24.456 1.00 96.00 184 GLY A C 1
ATOM 1354 O O . GLY A 1 184 ? 11.897 12.356 -23.295 1.00 96.00 184 GLY A O 1
ATOM 1355 N N . GLY A 1 185 ? 11.663 10.769 -24.871 1.00 96.00 185 GLY A N 1
ATOM 1356 C CA . GLY A 1 185 ? 11.171 9.706 -23.995 1.00 96.00 185 GLY A CA 1
ATOM 1357 C C . GLY A 1 185 ? 12.300 8.906 -23.335 1.00 96.00 185 GLY A C 1
ATOM 1358 O O . GLY A 1 185 ? 13.482 9.112 -23.605 1.00 96.00 185 GLY A O 1
ATOM 1359 N N . TYR A 1 186 ? 11.933 7.943 -22.486 1.00 95.31 186 TYR A N 1
ATOM 1360 C CA . TYR A 1 186 ? 12.893 7.176 -21.680 1.00 95.31 186 TYR A CA 1
ATOM 1361 C C . TYR A 1 186 ? 13.953 6.437 -22.516 1.00 95.31 186 TYR A C 1
ATOM 1363 O O . TYR A 1 186 ? 15.123 6.467 -22.155 1.00 95.31 186 TYR A O 1
ATOM 1371 N N . ILE A 1 187 ? 13.583 5.837 -23.656 1.00 96.38 187 ILE A N 1
ATOM 1372 C CA . ILE A 1 187 ? 14.529 5.126 -24.540 1.00 96.38 187 ILE A CA 1
ATOM 1373 C C . ILE A 1 187 ? 15.567 6.089 -25.122 1.00 96.38 187 ILE A C 1
ATOM 1375 O O . ILE A 1 187 ? 16.761 5.799 -25.084 1.00 96.38 187 ILE A O 1
ATOM 1379 N N . GLY A 1 188 ? 15.109 7.224 -25.660 1.00 97.38 188 GLY A N 1
ATOM 1380 C CA . GLY A 1 188 ? 15.980 8.218 -26.283 1.00 97.38 188 GLY A CA 1
ATOM 1381 C C . GLY A 1 188 ? 16.961 8.818 -25.280 1.00 97.38 188 GLY A C 1
ATOM 1382 O O . GLY A 1 188 ? 18.142 8.950 -25.582 1.00 97.38 188 GLY A O 1
ATOM 1383 N N . LEU A 1 189 ? 16.502 9.100 -24.058 1.00 98.25 189 LEU A N 1
ATOM 1384 C CA . LEU A 1 189 ? 17.359 9.628 -22.997 1.00 98.25 189 LEU A CA 1
ATOM 1385 C C . LEU A 1 189 ? 18.362 8.595 -22.478 1.00 98.25 189 LEU A C 1
ATOM 1387 O O . LEU A 1 189 ? 19.541 8.918 -22.360 1.00 98.25 189 LEU A O 1
ATOM 1391 N N . GLU A 1 190 ? 17.927 7.360 -22.208 1.00 98.38 190 GLU A N 1
ATOM 1392 C CA . GLU A 1 190 ? 18.817 6.283 -21.758 1.00 98.38 190 GLU A CA 1
ATOM 1393 C C . GLU A 1 190 ? 19.924 6.018 -22.791 1.00 98.38 190 GLU A C 1
ATOM 1395 O O . GLU A 1 190 ? 21.110 6.076 -22.470 1.00 98.38 190 GLU A O 1
ATOM 1400 N N . LEU A 1 191 ? 19.554 5.773 -24.052 1.00 98.25 191 LEU A N 1
ATOM 1401 C CA . LEU A 1 191 ? 20.532 5.475 -25.099 1.00 98.25 191 LEU A CA 1
ATOM 1402 C C . LEU A 1 191 ? 21.354 6.705 -25.486 1.00 98.25 191 LEU A C 1
ATOM 1404 O O . LEU A 1 191 ? 22.552 6.576 -25.714 1.00 98.25 191 LEU A O 1
ATOM 1408 N N . GLY A 1 192 ? 20.762 7.899 -25.493 1.00 98.12 192 GLY A N 1
ATOM 1409 C CA . GLY A 1 192 ? 21.499 9.142 -25.705 1.00 98.12 192 GLY A CA 1
ATOM 1410 C C . GLY A 1 192 ? 22.619 9.315 -24.679 1.00 98.12 192 GLY A C 1
ATOM 1411 O O . GLY A 1 192 ? 23.749 9.606 -25.054 1.00 98.12 192 GLY A O 1
ATOM 1412 N N . GLN A 1 193 ? 22.351 9.062 -23.393 1.00 98.38 193 GLN A N 1
ATOM 1413 C CA . GLN A 1 193 ? 23.386 9.129 -22.356 1.00 98.38 193 GLN A CA 1
ATOM 1414 C C . GLN A 1 193 ? 24.456 8.043 -22.513 1.00 98.38 193 GLN A C 1
ATOM 1416 O O . GLN A 1 193 ? 25.632 8.333 -22.306 1.00 98.38 193 GLN A O 1
ATOM 1421 N N . VAL A 1 194 ? 24.080 6.827 -22.926 1.00 98.25 194 VAL A N 1
ATOM 1422 C CA . VAL A 1 194 ? 25.052 5.769 -23.252 1.00 98.25 194 VAL A CA 1
ATOM 1423 C C . VAL A 1 194 ? 26.002 6.228 -24.357 1.00 98.25 194 VAL A C 1
ATOM 1425 O O . VAL A 1 194 ? 27.213 6.184 -24.173 1.00 98.25 194 VAL A O 1
ATOM 1428 N N . TYR A 1 195 ? 25.475 6.690 -25.492 1.00 98.31 195 TYR A N 1
ATOM 1429 C CA . TYR A 1 195 ? 26.306 7.105 -26.623 1.00 98.31 195 TYR A CA 1
ATOM 1430 C C . TYR A 1 195 ? 27.138 8.354 -26.305 1.00 98.31 195 TYR A C 1
ATOM 1432 O O . TYR A 1 195 ? 28.306 8.405 -26.684 1.00 98.31 195 TYR A O 1
ATOM 1440 N N . ALA A 1 196 ? 26.596 9.312 -25.546 1.00 98.06 196 ALA A N 1
ATOM 1441 C CA . ALA A 1 196 ? 27.355 10.468 -25.069 1.00 98.06 196 ALA A CA 1
ATOM 1442 C C . ALA A 1 196 ? 28.535 10.053 -24.174 1.00 98.06 196 ALA A C 1
ATOM 1444 O O . ALA A 1 196 ? 29.657 10.500 -24.394 1.00 98.06 196 ALA A O 1
ATOM 1445 N N . ALA A 1 197 ? 28.315 9.141 -23.220 1.00 96.50 197 ALA A N 1
ATOM 1446 C CA . ALA A 1 197 ? 29.376 8.631 -22.348 1.00 96.50 197 ALA A CA 1
ATOM 1447 C C . ALA A 1 197 ? 30.450 7.832 -23.108 1.00 96.50 197 ALA A C 1
ATOM 1449 O O . ALA A 1 197 ? 31.601 7.787 -22.684 1.00 96.50 197 ALA A O 1
ATOM 1450 N N . LEU A 1 198 ? 30.085 7.206 -24.231 1.00 96.50 198 LEU A N 1
ATOM 1451 C CA . LEU A 1 198 ? 31.018 6.501 -25.113 1.00 96.50 198 LEU A CA 1
ATOM 1452 C C . LEU A 1 198 ? 31.774 7.433 -26.078 1.00 96.50 198 LEU A C 1
ATOM 1454 O O . LEU A 1 198 ? 32.752 6.987 -26.677 1.00 96.50 198 LEU A O 1
ATOM 1458 N N . GLY A 1 199 ? 31.354 8.697 -26.216 1.00 95.75 199 GLY A N 1
ATOM 1459 C CA . GLY A 1 199 ? 32.060 9.734 -26.979 1.00 95.75 199 GLY A CA 1
ATOM 1460 C C . GLY A 1 199 ? 31.275 10.392 -28.121 1.00 95.75 199 GLY A C 1
ATOM 1461 O O . GLY A 1 199 ? 31.808 11.289 -28.772 1.00 95.75 199 GLY A O 1
ATOM 1462 N N . SER A 1 200 ? 30.027 9.996 -28.386 1.00 98.31 200 SER A N 1
ATOM 1463 C CA . SER A 1 200 ? 29.206 10.627 -29.429 1.00 98.31 200 SER A CA 1
ATOM 1464 C C . SER A 1 200 ? 28.758 12.037 -29.036 1.00 98.31 200 SER A C 1
ATOM 1466 O O . SER A 1 200 ? 28.271 12.270 -27.931 1.00 98.31 200 SER A O 1
ATOM 1468 N N . LYS A 1 201 ? 28.788 12.975 -29.986 1.00 98.44 201 LYS A N 1
ATOM 1469 C CA . LYS A 1 201 ? 28.105 14.271 -29.873 1.00 98.44 201 LYS A CA 1
ATOM 1470 C C . LYS A 1 201 ? 26.619 14.060 -30.152 1.00 98.44 201 LYS A C 1
ATOM 1472 O O . LYS A 1 201 ? 26.203 13.926 -31.305 1.00 98.44 201 LYS A O 1
ATOM 1477 N N . VAL A 1 202 ? 25.828 13.984 -29.087 1.00 98.75 202 VAL A N 1
ATOM 1478 C CA . VAL A 1 202 ? 24.390 13.700 -29.170 1.00 98.75 202 VAL A CA 1
ATOM 1479 C C . VAL A 1 202 ? 23.590 14.987 -29.354 1.00 98.75 202 VAL A C 1
ATOM 1481 O O . VAL A 1 202 ? 23.703 15.904 -28.543 1.00 98.75 202 VAL A O 1
ATOM 1484 N N . THR A 1 203 ? 22.740 15.032 -30.378 1.00 98.62 203 THR A N 1
ATOM 1485 C CA . THR A 1 203 ? 21.679 16.037 -30.528 1.00 98.62 203 THR A CA 1
ATOM 1486 C C . THR A 1 203 ? 20.337 15.362 -30.303 1.00 98.62 203 THR A C 1
ATOM 1488 O O . THR A 1 203 ? 19.989 14.430 -31.027 1.00 98.62 203 THR A O 1
ATOM 1491 N N . LEU A 1 204 ? 19.569 15.827 -29.319 1.00 98.44 204 LEU A N 1
ATOM 1492 C CA . LEU A 1 204 ? 18.230 15.315 -29.041 1.00 98.44 204 LEU A CA 1
ATOM 1493 C C . LEU A 1 204 ? 17.168 16.267 -29.589 1.00 98.44 204 LEU A C 1
ATOM 1495 O O . LEU A 1 204 ? 17.222 17.468 -29.337 1.00 98.44 204 LEU A O 1
ATOM 1499 N N . VAL A 1 205 ? 16.183 15.721 -30.297 1.00 97.81 205 VAL A N 1
ATOM 1500 C CA . VAL A 1 205 ? 15.024 16.456 -30.814 1.00 97.81 205 VAL A CA 1
ATOM 1501 C C . VAL A 1 205 ? 13.745 15.873 -30.225 1.00 97.81 205 VAL A C 1
ATOM 1503 O O . VAL A 1 205 ? 13.518 14.666 -30.288 1.00 97.81 205 VAL A O 1
ATOM 1506 N N . GLU A 1 206 ? 12.899 16.735 -29.672 1.00 96.19 206 GLU A N 1
ATOM 1507 C CA . GLU A 1 206 ? 11.601 16.390 -29.096 1.00 96.19 206 GLU A CA 1
ATOM 1508 C C . GLU A 1 206 ? 10.535 17.377 -29.592 1.00 96.19 206 GLU A C 1
ATOM 1510 O O . GLU A 1 206 ? 10.748 18.590 -29.636 1.00 96.19 206 GLU A O 1
ATOM 1515 N N . MET A 1 207 ? 9.376 16.843 -29.980 1.00 95.00 207 MET A N 1
ATOM 1516 C CA . MET A 1 207 ? 8.273 17.630 -30.533 1.00 95.00 207 MET A CA 1
ATOM 1517 C C . MET A 1 207 ? 7.512 18.405 -29.449 1.00 95.00 207 MET A C 1
ATOM 1519 O O . MET A 1 207 ? 6.891 19.420 -29.746 1.00 95.00 207 MET A O 1
ATOM 1523 N N . THR A 1 208 ? 7.530 17.924 -28.209 1.00 93.69 208 THR A N 1
ATOM 1524 C CA . THR A 1 208 ? 6.888 18.563 -27.056 1.00 93.69 208 THR A CA 1
ATOM 1525 C C . THR A 1 208 ? 7.788 19.608 -26.392 1.00 93.69 208 THR A C 1
ATOM 1527 O O . THR A 1 208 ? 8.958 19.783 -26.738 1.00 93.69 208 THR A O 1
ATOM 1530 N N . ASP A 1 209 ? 7.230 20.322 -25.418 1.00 93.00 209 ASP A N 1
ATOM 1531 C CA . ASP A 1 209 ? 7.877 21.408 -24.682 1.00 93.00 209 ASP A CA 1
ATOM 1532 C C . ASP A 1 209 ? 8.832 20.935 -23.573 1.00 93.00 209 ASP A C 1
ATOM 1534 O O . ASP A 1 209 ? 9.413 21.760 -22.867 1.00 93.00 209 ASP A O 1
ATOM 1538 N N . GLY A 1 210 ? 9.021 19.622 -23.407 1.00 94.12 210 GLY A N 1
ATOM 1539 C CA . GLY A 1 210 ? 9.894 19.078 -22.377 1.00 94.12 210 GLY A CA 1
ATOM 1540 C C . GLY A 1 210 ? 10.154 17.580 -22.491 1.00 94.12 210 GLY A C 1
ATOM 1541 O O . GLY A 1 210 ? 9.419 16.827 -23.119 1.00 94.12 210 GLY A O 1
ATOM 1542 N N . LEU A 1 211 ? 11.209 17.137 -21.809 1.00 97.19 211 LEU A N 1
ATOM 1543 C CA . LEU A 1 211 ? 11.593 15.728 -21.720 1.00 97.19 211 LEU A CA 1
ATOM 1544 C C . LEU A 1 211 ? 10.621 14.932 -20.833 1.00 97.19 211 LEU A C 1
ATOM 1546 O O . LEU A 1 211 ? 9.944 15.507 -19.976 1.00 97.19 211 LEU A O 1
ATOM 1550 N N . LEU A 1 212 ? 10.580 13.606 -21.011 1.00 95.75 212 LEU A N 1
ATOM 1551 C CA . LEU A 1 212 ? 9.765 12.671 -20.218 1.00 95.75 212 LEU A CA 1
ATOM 1552 C C . LEU A 1 212 ? 8.306 13.144 -20.027 1.00 95.75 212 LEU A C 1
ATOM 1554 O O . LEU A 1 212 ? 7.869 13.389 -18.895 1.00 95.75 212 LEU A O 1
ATOM 1558 N N . PRO A 1 213 ? 7.530 13.307 -21.117 1.00 90.31 213 PRO A N 1
ATOM 1559 C CA . PRO A 1 213 ? 6.133 13.711 -21.014 1.00 90.31 213 PRO A CA 1
ATOM 1560 C C . PRO A 1 213 ? 5.346 12.739 -20.121 1.00 90.31 213 PRO A C 1
ATOM 1562 O O . PRO A 1 213 ? 5.465 11.522 -20.240 1.00 90.31 213 PRO A O 1
ATOM 1565 N N . GLY A 1 214 ? 4.541 13.290 -19.209 1.00 88.00 214 GLY A N 1
ATOM 1566 C CA . GLY A 1 214 ? 3.753 12.519 -18.238 1.00 88.00 214 GLY A CA 1
ATOM 1567 C C . GLY A 1 214 ? 4.402 12.350 -16.859 1.00 88.00 214 GLY A C 1
ATOM 1568 O O . GLY A 1 214 ? 3.705 11.964 -15.922 1.00 88.00 214 GLY A O 1
ATOM 1569 N N . VAL A 1 215 ? 5.683 12.697 -16.706 1.00 95.06 215 VAL A N 1
ATOM 1570 C CA . VAL A 1 215 ? 6.373 12.746 -15.409 1.00 95.06 215 VAL A CA 1
ATOM 1571 C C . VAL A 1 215 ? 6.270 14.157 -14.818 1.00 95.06 215 VAL A C 1
ATOM 1573 O O . VAL A 1 215 ? 6.283 15.151 -15.548 1.00 95.06 215 VAL A O 1
ATOM 1576 N N . ASP A 1 216 ? 6.158 14.265 -13.491 1.00 96.88 216 ASP A N 1
ATOM 1577 C CA . ASP A 1 216 ? 6.136 15.569 -12.826 1.00 96.88 216 ASP A CA 1
ATOM 1578 C C . ASP A 1 216 ? 7.437 16.350 -13.086 1.00 96.88 216 ASP A C 1
ATOM 1580 O O . ASP A 1 216 ? 8.544 15.816 -13.008 1.00 96.88 216 ASP A O 1
ATOM 1584 N N . ARG A 1 217 ? 7.302 17.646 -13.389 1.00 95.88 217 ARG A N 1
ATOM 1585 C CA . ARG A 1 217 ? 8.402 18.477 -13.906 1.00 95.88 217 ARG A CA 1
ATOM 1586 C C . ARG A 1 217 ? 9.555 18.666 -12.927 1.00 95.88 217 ARG A C 1
ATOM 1588 O O . ARG A 1 217 ? 10.695 18.790 -13.361 1.00 95.88 217 ARG A O 1
ATOM 1595 N N . ASP A 1 218 ? 9.275 18.638 -11.629 1.00 96.56 218 ASP A N 1
ATOM 1596 C CA . ASP A 1 218 ? 10.306 18.678 -10.594 1.00 96.56 218 ASP A CA 1
ATOM 1597 C C . ASP A 1 218 ? 11.185 17.420 -10.594 1.00 96.56 218 ASP A C 1
ATOM 1599 O O . ASP A 1 218 ? 12.384 17.531 -10.360 1.00 96.56 218 ASP A O 1
ATOM 1603 N N . LEU A 1 219 ? 10.637 16.250 -10.938 1.00 98.06 219 LEU A N 1
ATOM 1604 C CA . LEU A 1 219 ? 11.414 15.012 -11.085 1.00 98.06 219 LEU A CA 1
ATOM 1605 C C . LEU A 1 219 ? 12.243 14.985 -12.377 1.00 98.06 219 LEU A C 1
ATOM 1607 O O . LEU A 1 219 ? 13.324 14.406 -12.403 1.00 98.06 219 LEU A O 1
ATOM 1611 N N . VAL A 1 220 ? 11.753 15.616 -13.449 1.00 97.81 220 VAL A N 1
ATOM 1612 C CA . VAL A 1 220 ? 12.452 15.676 -14.748 1.00 97.81 220 VAL A CA 1
ATOM 1613 C C . VAL A 1 220 ? 13.622 16.661 -14.721 1.00 97.81 220 VAL A C 1
ATOM 1615 O O . VAL A 1 220 ? 14.625 16.455 -15.403 1.00 97.81 220 VAL A O 1
ATOM 1618 N N . GLN A 1 221 ? 13.511 17.737 -13.941 1.00 96.62 221 GLN A N 1
ATOM 1619 C CA . GLN A 1 221 ? 14.463 18.843 -13.976 1.00 96.62 221 GLN A CA 1
ATOM 1620 C C . GLN A 1 221 ? 15.927 18.427 -13.711 1.00 96.62 221 GLN A C 1
ATOM 1622 O O . GLN A 1 221 ? 16.791 18.895 -14.457 1.00 96.62 221 GLN A O 1
ATOM 1627 N N . PRO A 1 222 ? 16.255 17.558 -12.731 1.00 97.25 222 PRO A N 1
ATOM 1628 C CA . PRO A 1 222 ? 17.633 17.094 -12.552 1.00 97.25 222 PRO A CA 1
ATOM 1629 C C . PRO A 1 222 ? 18.192 16.331 -13.755 1.00 97.25 222 PRO A C 1
ATOM 1631 O O . PRO A 1 222 ? 19.344 16.543 -14.132 1.00 97.25 222 PRO A O 1
ATOM 1634 N N . VAL A 1 223 ? 17.369 15.500 -14.402 1.00 97.44 223 VAL A N 1
ATOM 1635 C CA . VAL A 1 223 ? 17.767 14.769 -15.615 1.00 97.44 223 VAL A CA 1
ATOM 1636 C C . VAL A 1 223 ? 18.009 15.727 -16.769 1.00 97.44 223 VAL A C 1
ATOM 1638 O O . VAL A 1 223 ? 19.035 15.626 -17.431 1.00 97.44 223 VAL A O 1
ATOM 1641 N N . ALA A 1 224 ? 17.113 16.696 -16.978 1.00 97.12 224 ALA A N 1
ATOM 1642 C CA . ALA A 1 224 ? 17.262 17.691 -18.037 1.00 97.12 224 ALA A CA 1
ATOM 1643 C C . ALA A 1 224 ? 18.581 18.470 -17.903 1.00 97.12 224 ALA A C 1
ATOM 1645 O O . ALA A 1 224 ? 19.358 18.513 -18.852 1.00 97.12 224 ALA A O 1
ATOM 1646 N N . ARG A 1 225 ? 18.901 18.969 -16.699 1.00 96.62 225 ARG A N 1
ATOM 1647 C CA . ARG A 1 225 ? 20.172 19.672 -16.430 1.00 96.62 225 ARG A CA 1
ATOM 1648 C C . ARG A 1 225 ? 21.401 18.796 -16.658 1.00 96.62 225 ARG A C 1
ATOM 1650 O O . ARG A 1 225 ? 22.466 19.299 -17.011 1.00 96.62 225 ARG A O 1
ATOM 1657 N N . ARG A 1 226 ? 21.293 17.490 -16.405 1.00 95.00 226 ARG A N 1
ATOM 1658 C CA . ARG A 1 226 ? 22.380 16.543 -16.671 1.00 95.00 226 ARG A CA 1
ATOM 1659 C C . ARG A 1 226 ? 22.532 16.298 -18.170 1.00 95.00 226 ARG A C 1
ATOM 1661 O O . ARG A 1 226 ? 23.653 16.346 -18.664 1.00 95.00 226 ARG A O 1
ATOM 1668 N N . CYS A 1 227 ? 21.432 16.129 -18.899 1.00 96.94 227 CYS A N 1
ATOM 1669 C CA . CYS A 1 227 ? 21.436 16.016 -20.356 1.00 96.94 227 CYS A CA 1
ATOM 1670 C C . CYS A 1 227 ? 21.978 17.278 -21.044 1.00 96.94 227 CYS A C 1
ATOM 1672 O O . CYS A 1 227 ? 22.756 17.138 -21.974 1.00 96.94 227 CYS A O 1
ATOM 1674 N N . GLU A 1 228 ? 21.664 18.485 -20.567 1.00 96.88 228 GLU A N 1
ATOM 1675 C CA . GLU A 1 228 ? 22.214 19.749 -21.101 1.00 96.88 228 GLU A CA 1
ATOM 1676 C C . GLU A 1 228 ? 23.748 19.823 -21.026 1.00 96.88 228 GLU A C 1
ATOM 1678 O O . GLU A 1 228 ? 24.372 20.503 -21.833 1.00 96.88 228 GLU A O 1
ATOM 1683 N N . LYS A 1 229 ? 24.364 19.126 -20.062 1.00 95.44 229 LYS A N 1
ATOM 1684 C CA . LYS A 1 229 ? 25.827 19.033 -19.938 1.00 95.44 229 LYS A CA 1
ATOM 1685 C C . LYS A 1 229 ? 26.430 17.914 -20.786 1.00 95.44 229 LYS A C 1
ATOM 1687 O O . LYS A 1 229 ? 27.589 18.013 -21.168 1.00 95.44 229 LYS A O 1
ATOM 1692 N N . LEU A 1 230 ? 25.684 16.828 -20.999 1.00 96.00 230 LEU A N 1
ATOM 1693 C CA . LEU A 1 230 ? 26.163 15.631 -21.701 1.00 96.00 230 LEU A CA 1
ATOM 1694 C C . LEU A 1 230 ? 25.932 15.696 -23.214 1.00 96.00 230 LEU A C 1
ATOM 1696 O O . LEU A 1 230 ? 26.708 15.132 -23.978 1.00 96.00 230 LEU A O 1
ATOM 1700 N N . PHE A 1 231 ? 24.840 16.316 -23.651 1.00 98.31 231 PHE A N 1
ATOM 1701 C CA . PHE A 1 231 ? 24.450 16.382 -25.055 1.00 98.31 231 PHE A CA 1
ATOM 1702 C C . PHE A 1 231 ? 24.989 17.658 -25.690 1.00 98.31 231 PHE A C 1
ATOM 1704 O O . PHE A 1 231 ? 25.073 18.701 -25.049 1.00 98.31 231 PHE A O 1
ATOM 1711 N N . ALA A 1 232 ? 25.328 17.575 -26.976 1.00 98.12 232 ALA A N 1
ATOM 1712 C CA . ALA A 1 232 ? 25.760 18.733 -27.745 1.00 98.12 232 ALA A CA 1
ATOM 1713 C C . ALA A 1 232 ? 24.613 19.737 -27.923 1.00 98.12 232 ALA A C 1
ATOM 1715 O O . ALA A 1 232 ? 24.846 20.943 -27.939 1.00 98.12 232 ALA A O 1
ATOM 1716 N N . GLU A 1 233 ? 23.377 19.244 -28.063 1.00 97.88 233 GLU A N 1
ATOM 1717 C CA . GLU A 1 233 ? 22.199 20.092 -28.221 1.00 97.88 233 GLU A CA 1
ATOM 1718 C C . GLU A 1 233 ? 20.902 19.363 -27.831 1.00 97.88 233 GLU A C 1
ATOM 1720 O O . GLU A 1 233 ? 20.747 18.166 -28.083 1.00 97.88 233 GLU A O 1
ATOM 1725 N N . ILE A 1 234 ? 19.945 20.099 -27.258 1.00 98.25 234 ILE A N 1
ATOM 1726 C CA . ILE A 1 234 ? 18.576 19.635 -26.994 1.00 98.25 234 ILE A CA 1
ATOM 1727 C C . ILE A 1 234 ? 17.602 20.620 -27.641 1.00 98.25 234 ILE A C 1
ATOM 1729 O O . ILE A 1 234 ? 17.546 21.787 -27.258 1.00 98.25 234 ILE A O 1
ATOM 1733 N N . ARG A 1 235 ? 16.816 20.145 -28.609 1.00 97.88 235 ARG A N 1
ATOM 1734 C CA . ARG A 1 235 ? 15.816 20.930 -29.340 1.00 97.88 235 ARG A CA 1
ATOM 1735 C C . ARG A 1 235 ? 14.415 20.461 -28.966 1.00 97.88 235 ARG A C 1
ATOM 1737 O O . ARG A 1 235 ? 13.977 19.396 -29.395 1.00 97.88 235 ARG A O 1
ATOM 1744 N N . LEU A 1 236 ? 13.726 21.257 -28.156 1.00 97.25 236 LEU A N 1
ATOM 1745 C CA . LEU A 1 236 ? 12.322 21.049 -27.786 1.00 97.25 236 LEU A CA 1
ATOM 1746 C C . LEU A 1 236 ? 11.404 21.766 -28.786 1.00 97.25 236 LEU A C 1
ATOM 1748 O O . LEU A 1 236 ? 11.865 22.626 -29.538 1.00 97.25 236 LEU A O 1
ATOM 1752 N N . ASN A 1 237 ? 10.112 21.435 -28.803 1.00 96.62 237 ASN A N 1
ATOM 1753 C CA . ASN A 1 237 ? 9.130 21.985 -29.750 1.00 96.62 237 ASN A CA 1
ATOM 1754 C C . ASN A 1 237 ? 9.577 21.899 -31.221 1.00 96.62 237 ASN A C 1
ATOM 1756 O O . ASN A 1 237 ? 9.285 22.783 -32.026 1.00 96.62 237 ASN A O 1
ATOM 1760 N N . THR A 1 238 ? 10.334 20.859 -31.570 1.00 96.00 238 THR A N 1
ATOM 1761 C CA . THR A 1 238 ? 11.009 20.760 -32.865 1.00 96.00 238 THR A CA 1
ATOM 1762 C C . THR A 1 238 ? 10.585 19.487 -33.586 1.00 96.00 238 THR A C 1
ATOM 1764 O O . THR A 1 238 ? 10.636 18.390 -33.033 1.00 96.00 238 THR A O 1
ATOM 1767 N N . GLN A 1 239 ? 10.177 19.633 -34.846 1.00 91.88 239 GLN A N 1
ATOM 1768 C CA . GLN A 1 239 ? 9.972 18.517 -35.768 1.00 91.88 239 GLN A CA 1
ATOM 1769 C C . GLN A 1 239 ? 11.194 18.391 -36.675 1.00 91.88 239 GLN A C 1
ATOM 1771 O O . GLN A 1 239 ? 11.787 19.397 -37.057 1.00 91.88 239 GLN A O 1
ATOM 1776 N N . VAL A 1 240 ? 11.571 17.160 -37.008 1.00 91.31 240 VAL A N 1
ATOM 1777 C CA . VAL A 1 240 ? 12.762 16.872 -37.812 1.00 91.31 240 VAL A CA 1
ATOM 1778 C C . VAL A 1 240 ? 12.348 16.188 -39.110 1.00 91.31 240 VAL A C 1
ATOM 1780 O O . VAL A 1 240 ? 11.476 15.315 -39.106 1.00 91.31 240 VAL A O 1
ATOM 1783 N N . THR A 1 241 ? 12.970 16.580 -40.219 1.00 92.31 241 THR A N 1
ATOM 1784 C CA . THR A 1 241 ? 12.783 15.950 -41.532 1.00 92.31 241 THR A CA 1
ATOM 1785 C C . THR A 1 241 ? 13.957 15.021 -41.867 1.00 92.31 241 THR A C 1
ATOM 1787 O O . THR A 1 241 ? 15.037 15.149 -41.280 1.00 92.31 241 THR A O 1
ATOM 1790 N N . PRO A 1 242 ? 13.803 14.074 -42.814 1.00 89.31 242 PRO A N 1
ATOM 1791 C CA . PRO A 1 242 ? 14.918 13.236 -43.261 1.00 89.31 242 PRO A CA 1
ATOM 1792 C C . PRO A 1 242 ? 16.115 14.040 -43.796 1.00 89.31 242 PRO A C 1
ATOM 1794 O O . PRO A 1 242 ? 17.256 13.597 -43.680 1.00 89.31 242 PRO A O 1
ATOM 1797 N N . GLN A 1 243 ? 15.872 15.228 -44.356 1.00 88.44 243 GLN A N 1
ATOM 1798 C CA . GLN A 1 243 ? 16.909 16.135 -44.846 1.00 88.44 243 GLN A CA 1
ATOM 1799 C C . GLN A 1 243 ? 17.749 16.707 -43.699 1.00 88.44 243 GLN A C 1
ATOM 1801 O O . GLN A 1 243 ? 18.974 16.707 -43.788 1.00 88.44 243 GLN A O 1
ATOM 1806 N N . ASP A 1 244 ? 17.114 17.117 -42.598 1.00 87.62 244 ASP A N 1
ATOM 1807 C CA . ASP A 1 244 ? 17.814 17.617 -41.403 1.00 87.62 244 ASP A CA 1
ATOM 1808 C C . ASP A 1 244 ? 18.715 16.540 -40.782 1.00 87.62 244 ASP A C 1
ATOM 1810 O O . ASP A 1 244 ? 19.795 16.816 -40.254 1.00 87.62 244 ASP A O 1
ATOM 1814 N N . ALA A 1 245 ? 18.277 15.284 -40.876 1.00 89.12 245 ALA A N 1
ATOM 1815 C CA . ALA A 1 245 ? 18.986 14.134 -40.344 1.00 89.12 245 ALA A CA 1
ATOM 1816 C C . ALA A 1 245 ? 20.219 13.736 -41.175 1.00 89.12 245 ALA A C 1
ATOM 1818 O O . ALA A 1 245 ? 21.095 13.038 -40.666 1.00 89.12 245 ALA A O 1
ATOM 1819 N N . ALA A 1 246 ? 20.335 14.209 -42.422 1.00 87.31 246 ALA A N 1
ATOM 1820 C CA . ALA A 1 246 ? 21.448 13.881 -43.317 1.00 87.31 246 ALA A CA 1
ATOM 1821 C C . ALA A 1 246 ? 22.812 14.377 -42.811 1.00 87.31 246 ALA A C 1
ATOM 1823 O O . ALA A 1 246 ? 23.844 13.869 -43.246 1.00 87.31 246 ALA A O 1
ATOM 1824 N N . ALA A 1 247 ? 22.823 15.350 -41.897 1.00 91.50 247 ALA A N 1
ATOM 1825 C CA . ALA A 1 247 ? 24.050 15.861 -41.309 1.00 91.50 247 ALA A CA 1
ATOM 1826 C C . ALA A 1 247 ? 24.672 14.892 -40.281 1.00 91.50 247 ALA A C 1
ATOM 1828 O O . ALA A 1 247 ? 25.830 15.065 -39.923 1.00 91.50 247 ALA A O 1
ATOM 1829 N N . PHE A 1 248 ? 23.929 13.906 -39.770 1.00 96.00 248 PHE A N 1
ATOM 1830 C CA . PHE A 1 248 ? 24.369 13.012 -38.693 1.00 96.00 248 PHE A CA 1
ATOM 1831 C C . PHE A 1 248 ? 24.850 11.657 -39.220 1.00 96.00 248 PHE A C 1
ATOM 1833 O O . PHE A 1 248 ? 24.344 11.155 -40.225 1.00 96.00 248 PHE A O 1
ATOM 1840 N N . ASP A 1 249 ? 25.793 11.039 -38.505 1.00 96.81 249 ASP A N 1
ATOM 1841 C CA . ASP A 1 249 ? 26.358 9.741 -38.895 1.00 96.81 249 ASP A CA 1
ATOM 1842 C C . ASP A 1 249 ? 25.356 8.608 -38.636 1.00 96.81 249 ASP A C 1
ATOM 1844 O O . ASP A 1 249 ? 25.231 7.668 -39.424 1.00 96.81 249 ASP A O 1
ATOM 1848 N N . ARG A 1 250 ? 24.591 8.729 -37.544 1.00 97.25 250 ARG A N 1
ATOM 1849 C CA . ARG A 1 250 ? 23.496 7.827 -37.164 1.00 97.25 250 ARG A CA 1
ATOM 1850 C C . ARG A 1 250 ? 22.296 8.620 -36.651 1.00 97.25 250 ARG A C 1
ATOM 1852 O O . ARG A 1 250 ? 22.437 9.704 -36.081 1.00 97.25 250 ARG A O 1
ATOM 1859 N N . VAL A 1 251 ? 21.112 8.038 -36.816 1.00 97.69 251 VAL A N 1
ATOM 1860 C CA . VAL A 1 251 ? 19.834 8.592 -36.358 1.00 97.69 251 VAL A CA 1
ATOM 1861 C C . VAL A 1 251 ? 19.096 7.527 -35.559 1.00 97.69 251 VAL A C 1
ATOM 1863 O O . VAL A 1 251 ? 18.655 6.534 -36.129 1.00 97.69 251 VAL A O 1
ATOM 1866 N N . LEU A 1 252 ? 18.938 7.736 -34.255 1.00 97.69 252 LEU A N 1
ATOM 1867 C CA . LEU A 1 252 ? 18.127 6.899 -33.379 1.00 97.69 252 LEU A CA 1
ATOM 1868 C C . LEU A 1 252 ? 16.682 7.407 -33.350 1.00 97.69 252 LEU A C 1
ATOM 1870 O O . LEU A 1 252 ? 16.404 8.486 -32.825 1.00 97.69 252 LEU A O 1
ATOM 1874 N N . VAL A 1 253 ? 15.750 6.602 -33.857 1.00 97.56 253 VAL A N 1
ATOM 1875 C CA . VAL A 1 253 ? 14.308 6.871 -33.768 1.00 97.56 253 VAL A CA 1
ATOM 1876 C C . VAL A 1 253 ? 13.743 6.211 -32.508 1.00 97.56 253 VAL A C 1
ATOM 1878 O O . VAL A 1 253 ? 13.631 4.989 -32.426 1.00 97.56 253 VAL A O 1
ATOM 1881 N N . ALA A 1 254 ? 13.364 7.024 -31.519 1.00 96.44 254 ALA A N 1
ATOM 1882 C CA . ALA A 1 254 ? 12.883 6.595 -30.204 1.00 96.44 254 ALA A CA 1
ATOM 1883 C C . ALA A 1 254 ? 11.528 7.242 -29.838 1.00 96.44 254 ALA A C 1
ATOM 1885 O O . ALA A 1 254 ? 11.304 7.672 -28.707 1.00 96.44 254 ALA A O 1
ATOM 1886 N N . VAL A 1 255 ? 10.595 7.276 -30.795 1.00 94.56 255 VAL A N 1
ATOM 1887 C CA . VAL A 1 255 ? 9.291 7.972 -30.692 1.00 94.56 255 VAL A CA 1
ATOM 1888 C C . VAL A 1 255 ? 8.162 7.127 -30.078 1.00 94.56 255 VAL A C 1
ATOM 1890 O O . VAL A 1 255 ? 6.981 7.419 -30.252 1.00 94.56 255 VAL A O 1
ATOM 1893 N N . GLY A 1 256 ? 8.512 6.058 -29.362 1.00 92.25 256 GLY A N 1
ATOM 1894 C CA . GLY A 1 256 ? 7.564 5.168 -28.691 1.00 92.25 256 GLY A CA 1
ATOM 1895 C C . GLY A 1 256 ? 7.465 3.779 -29.320 1.00 92.25 256 GLY A C 1
ATOM 1896 O O . GLY A 1 256 ? 8.293 3.363 -30.134 1.00 92.25 256 GLY A O 1
ATOM 1897 N N . ARG A 1 257 ? 6.459 3.023 -28.878 1.00 94.69 257 ARG A N 1
ATOM 1898 C CA . ARG A 1 257 ? 6.266 1.610 -29.222 1.00 94.69 257 ARG A CA 1
ATOM 1899 C C . ARG A 1 257 ? 4.809 1.349 -29.587 1.00 94.69 257 ARG A C 1
ATOM 1901 O O . ARG A 1 257 ? 3.916 2.049 -29.118 1.00 94.69 257 ARG A O 1
ATOM 1908 N N . ARG A 1 258 ? 4.572 0.329 -30.409 1.00 95.50 258 ARG A N 1
ATOM 1909 C CA . ARG A 1 258 ? 3.235 -0.120 -30.827 1.00 95.50 258 ARG A CA 1
ATOM 1910 C C . ARG A 1 258 ? 3.013 -1.591 -30.468 1.00 95.50 258 ARG A C 1
ATOM 1912 O O . ARG A 1 258 ? 3.974 -2.361 -30.536 1.00 95.50 258 ARG A O 1
ATOM 1919 N N . PRO A 1 259 ? 1.789 -2.010 -30.106 1.00 97.25 259 PRO A N 1
ATOM 1920 C CA . PRO A 1 259 ? 1.497 -3.405 -29.780 1.00 97.25 259 PRO A CA 1
ATOM 1921 C C . PRO A 1 259 ? 1.750 -4.332 -30.978 1.00 97.25 259 PRO A C 1
ATOM 1923 O O . PRO A 1 259 ? 1.516 -3.970 -32.132 1.00 97.25 259 PRO A O 1
ATOM 1926 N N . ALA A 1 260 ? 2.233 -5.545 -30.710 1.00 95.88 260 ALA A N 1
ATOM 1927 C CA . ALA A 1 260 ? 2.558 -6.546 -31.725 1.00 95.88 260 ALA A CA 1
ATOM 1928 C C . ALA A 1 260 ? 1.394 -7.534 -31.936 1.00 95.88 260 ALA A C 1
ATOM 1930 O O . ALA A 1 260 ? 1.531 -8.732 -31.697 1.00 95.88 260 ALA A O 1
ATOM 1931 N N . SER A 1 261 ? 0.230 -7.028 -32.348 1.00 95.12 261 SER A N 1
ATOM 1932 C CA . SER A 1 261 ? -0.992 -7.825 -32.567 1.00 95.12 261 SER A CA 1
ATOM 1933 C C . SER A 1 261 ? -1.245 -8.213 -34.033 1.00 95.12 261 SER A C 1
ATOM 1935 O O . SER A 1 261 ? -2.126 -9.022 -34.317 1.00 95.12 261 SER A O 1
ATOM 1937 N N . GLY A 1 262 ? -0.485 -7.643 -34.973 1.00 93.12 262 GLY A N 1
ATOM 1938 C CA . GLY A 1 262 ? -0.655 -7.878 -36.408 1.00 93.12 262 GLY A CA 1
ATOM 1939 C C . GLY A 1 262 ? -0.147 -9.247 -36.872 1.00 93.12 262 GLY A C 1
ATOM 1940 O O . GLY A 1 262 ? 0.871 -9.735 -36.384 1.00 93.12 262 GLY A O 1
ATOM 1941 N N . GLY A 1 263 ? -0.838 -9.839 -37.852 1.00 91.56 263 GLY A N 1
ATOM 1942 C CA . GLY A 1 263 ? -0.428 -11.100 -38.484 1.00 91.56 263 GLY A CA 1
ATOM 1943 C C . GLY A 1 263 ? -0.526 -12.330 -37.577 1.00 91.56 263 GLY A C 1
ATOM 1944 O O . GLY A 1 263 ? 0.143 -13.324 -37.838 1.00 91.56 263 GLY A O 1
ATOM 1945 N N . LEU A 1 264 ? -1.323 -12.254 -36.506 1.00 95.56 264 LEU A N 1
ATOM 1946 C CA . LEU A 1 264 ? -1.541 -13.349 -35.558 1.00 95.56 264 LEU A CA 1
ATOM 1947 C C . LEU A 1 264 ? -2.767 -14.207 -35.895 1.00 95.56 264 LEU A C 1
ATOM 1949 O O . LEU A 1 264 ? -3.059 -15.127 -35.148 1.00 95.56 264 LEU A O 1
ATOM 1953 N N . GLY A 1 265 ? -3.522 -13.917 -36.957 1.00 95.94 265 GLY A N 1
ATOM 1954 C CA . GLY A 1 265 ? -4.773 -14.631 -37.247 1.00 95.94 265 GLY A CA 1
ATOM 1955 C C . GLY A 1 265 ? -5.911 -14.300 -36.274 1.00 95.94 265 GLY A C 1
ATOM 1956 O O . GLY A 1 265 ? -6.905 -15.010 -36.211 1.00 95.94 265 GLY A O 1
ATOM 1957 N N . LEU A 1 266 ? -5.787 -13.240 -35.466 1.00 95.50 266 LEU A N 1
ATOM 1958 C CA . LEU A 1 266 ? -6.766 -12.917 -34.423 1.00 95.50 266 LEU A CA 1
ATOM 1959 C C . LEU A 1 266 ? -8.166 -12.652 -34.979 1.00 95.50 266 LEU A C 1
ATOM 1961 O O . LEU A 1 266 ? -9.128 -12.799 -34.233 1.00 95.50 266 LEU A O 1
ATOM 1965 N N . GLU A 1 267 ? -8.302 -12.303 -36.257 1.00 94.50 267 GLU A N 1
ATOM 1966 C CA . GLU A 1 267 ? -9.556 -12.159 -36.996 1.00 94.50 267 GLU A CA 1
ATOM 1967 C C . GLU A 1 267 ? -10.413 -13.434 -37.064 1.00 94.50 267 GLU A C 1
ATOM 1969 O O . GLU A 1 267 ? -11.606 -13.332 -37.351 1.00 94.50 267 GLU A O 1
ATOM 1974 N N . THR A 1 268 ? -9.854 -14.603 -36.740 1.00 95.75 268 THR A N 1
ATOM 1975 C CA . THR A 1 268 ? -10.571 -15.889 -36.670 1.00 95.75 268 THR A CA 1
ATOM 1976 C C . THR A 1 268 ? -11.162 -16.187 -35.282 1.00 95.75 268 THR A C 1
ATOM 1978 O O . THR A 1 268 ? -11.965 -17.103 -35.135 1.00 95.75 268 THR A O 1
ATOM 1981 N N . THR A 1 269 ? -10.821 -15.396 -34.254 1.00 96.81 269 THR A N 1
ATOM 1982 C CA . THR A 1 269 ? -11.227 -15.627 -32.843 1.00 96.81 269 THR A CA 1
ATOM 1983 C C . THR A 1 269 ? -12.351 -14.673 -32.406 1.00 96.81 269 THR A C 1
ATOM 1985 O O . THR A 1 269 ? -13.037 -14.120 -33.261 1.00 96.81 269 THR A O 1
ATOM 1988 N N . ARG A 1 270 ? -12.534 -14.365 -31.113 1.00 97.06 270 ARG A N 1
ATOM 1989 C CA . ARG A 1 270 ? -13.207 -13.123 -30.647 1.00 97.06 270 ARG A CA 1
ATOM 1990 C C . ARG A 1 270 ? -12.259 -12.085 -30.025 1.00 97.06 270 ARG A C 1
ATOM 1992 O O . ARG A 1 270 ? -12.699 -11.000 -29.657 1.00 97.06 270 ARG A O 1
ATOM 1999 N N . ALA A 1 271 ? -10.964 -12.375 -29.938 1.00 96.69 271 ALA A N 1
ATOM 2000 C CA . ALA A 1 271 ? -9.947 -11.510 -29.344 1.00 96.69 271 ALA A CA 1
ATOM 2001 C C . ALA A 1 271 ? -9.467 -10.440 -30.344 1.00 96.69 271 ALA A C 1
ATOM 2003 O O . ALA A 1 271 ? -8.351 -10.501 -30.857 1.00 96.69 271 ALA A O 1
ATOM 2004 N N . ARG A 1 272 ? -10.333 -9.476 -30.682 1.00 94.88 272 ARG A N 1
ATOM 2005 C CA . ARG A 1 272 ? -10.010 -8.419 -31.656 1.00 94.88 272 ARG A CA 1
ATOM 2006 C C . ARG A 1 272 ? -9.187 -7.288 -31.023 1.00 94.88 272 ARG A C 1
ATOM 2008 O O . ARG A 1 272 ? -9.559 -6.820 -29.945 1.00 94.88 272 ARG A O 1
ATOM 2015 N N . PRO A 1 273 ? -8.122 -6.812 -31.695 1.00 96.44 273 PRO A N 1
ATOM 2016 C CA . PRO A 1 273 ? -7.453 -5.576 -31.310 1.00 96.44 273 PRO A CA 1
ATOM 2017 C C . PRO A 1 273 ? -8.375 -4.351 -31.435 1.00 96.44 273 PRO A C 1
ATOM 2019 O O . PRO A 1 273 ? -9.281 -4.329 -32.269 1.00 96.44 273 PRO A O 1
ATOM 2022 N N . ASP A 1 274 ? -8.122 -3.318 -30.633 1.00 95.94 274 ASP A N 1
ATOM 2023 C CA . ASP A 1 274 ? -8.739 -1.997 -30.750 1.00 95.94 274 ASP A CA 1
ATOM 2024 C C . ASP A 1 274 ? -8.162 -1.199 -31.939 1.00 95.94 274 ASP A C 1
ATOM 2026 O O . ASP A 1 274 ? -7.253 -1.647 -32.642 1.00 95.94 274 ASP A O 1
ATOM 2030 N N . ALA A 1 275 ? -8.663 0.021 -32.161 1.00 95.31 275 ALA A N 1
ATOM 2031 C CA . ALA A 1 275 ? -8.208 0.890 -33.253 1.00 95.31 275 ALA A CA 1
ATOM 2032 C C . ALA A 1 275 ? -6.716 1.281 -33.174 1.00 95.31 275 ALA A C 1
ATOM 2034 O O . ALA A 1 275 ? -6.143 1.726 -34.166 1.00 95.31 275 ALA A O 1
ATOM 2035 N N . ARG A 1 276 ? -6.079 1.128 -32.007 1.00 95.12 276 ARG A N 1
ATOM 2036 C CA . ARG A 1 276 ? -4.645 1.372 -31.789 1.00 95.12 276 ARG A CA 1
ATOM 2037 C C . ARG A 1 276 ? -3.825 0.076 -31.821 1.00 95.12 276 ARG A C 1
ATOM 2039 O O . ARG A 1 276 ? -2.607 0.123 -31.659 1.00 95.12 276 ARG A O 1
ATOM 2046 N N . GLY A 1 277 ? -4.474 -1.068 -32.039 1.00 96.00 277 GLY A N 1
ATOM 2047 C CA . GLY A 1 277 ? -3.863 -2.389 -32.109 1.00 96.00 277 GLY A CA 1
ATOM 2048 C C . GLY A 1 277 ? -3.692 -3.094 -30.761 1.00 96.00 277 GLY A C 1
ATOM 2049 O O . GLY A 1 277 ? -3.061 -4.150 -30.731 1.00 96.00 277 GLY A O 1
ATOM 2050 N N . PHE A 1 278 ? -4.215 -2.567 -29.652 1.00 98.31 278 PHE A N 1
ATOM 2051 C CA . PHE A 1 278 ? -4.143 -3.235 -28.346 1.00 98.31 278 PHE A CA 1
ATOM 2052 C C . PHE A 1 278 ? -5.244 -4.276 -28.193 1.00 98.31 278 PHE A C 1
ATOM 2054 O O . PHE A 1 278 ? -6.344 -4.075 -28.687 1.00 98.31 278 PHE A O 1
ATOM 2061 N N . LEU A 1 279 ? -4.992 -5.359 -27.462 1.00 98.06 279 LEU A N 1
ATOM 2062 C CA . LEU A 1 279 ? -6.009 -6.333 -27.078 1.00 98.06 279 LEU A CA 1
ATOM 2063 C C . LEU A 1 279 ? -6.687 -5.903 -25.772 1.00 98.06 279 LEU A C 1
ATOM 2065 O O . LEU A 1 279 ? -6.034 -5.941 -24.724 1.00 98.06 279 LEU A O 1
ATOM 2069 N N . PRO A 1 280 ? -7.978 -5.519 -25.796 1.00 97.75 280 PRO A N 1
ATOM 2070 C CA . PRO A 1 280 ? -8.704 -5.181 -24.582 1.00 97.75 280 PRO A CA 1
ATOM 2071 C C . PRO A 1 280 ? -8.868 -6.418 -23.701 1.00 97.75 280 PRO A C 1
ATOM 2073 O O . PRO A 1 280 ? -9.217 -7.498 -24.189 1.00 97.75 280 PRO A O 1
ATOM 2076 N N . VAL A 1 281 ? -8.645 -6.247 -22.400 1.00 97.88 281 VAL A N 1
ATOM 2077 C CA . VAL A 1 281 ? -8.781 -7.318 -21.412 1.00 97.88 281 VAL A CA 1
ATOM 2078 C C . VAL A 1 281 ? -9.498 -6.847 -20.153 1.00 97.88 281 VAL A C 1
ATOM 2080 O O . VAL A 1 281 ? -9.442 -5.667 -19.808 1.00 97.88 281 VAL A O 1
ATOM 2083 N N . ASP A 1 282 ? -10.157 -7.777 -19.466 1.00 95.56 282 ASP A N 1
ATOM 2084 C CA . ASP A 1 282 ? -10.695 -7.561 -18.121 1.00 95.56 282 ASP A CA 1
ATOM 2085 C C . ASP A 1 282 ? -9.611 -7.683 -17.025 1.00 95.56 282 ASP A C 1
ATOM 2087 O O . ASP A 1 282 ? -8.431 -7.921 -17.298 1.00 95.56 282 ASP A O 1
ATOM 2091 N N . GLU A 1 283 ? -10.010 -7.546 -15.756 1.00 94.50 283 GLU A N 1
ATOM 2092 C CA . GLU A 1 283 ? -9.109 -7.657 -14.598 1.00 94.50 283 GLU A CA 1
ATOM 2093 C C . GLU A 1 283 ? -8.468 -9.048 -14.459 1.00 94.50 283 GLU A C 1
ATOM 2095 O O . GLU A 1 283 ? -7.434 -9.190 -13.815 1.00 94.50 283 GLU A O 1
ATOM 2100 N N . GLN A 1 284 ? -9.020 -10.089 -15.084 1.00 94.81 284 GLN A N 1
ATOM 2101 C CA . GLN A 1 284 ? -8.412 -11.420 -15.131 1.00 94.81 284 GLN A CA 1
ATOM 2102 C C . GLN A 1 284 ? -7.565 -11.627 -16.395 1.00 94.81 284 GLN A C 1
ATOM 2104 O O . GLN A 1 284 ? -7.197 -12.761 -16.719 1.00 94.81 284 GLN A O 1
ATOM 2109 N N . CYS A 1 285 ? -7.264 -10.554 -17.128 1.00 98.12 285 CYS A N 1
ATOM 2110 C CA . CYS A 1 285 ? -6.560 -10.577 -18.407 1.00 98.12 285 CYS A CA 1
ATOM 2111 C C . CYS A 1 285 ? -7.325 -11.323 -19.524 1.00 98.12 285 CYS A C 1
ATOM 2113 O O . CYS A 1 285 ? -6.713 -11.782 -20.490 1.00 98.12 285 CYS A O 1
ATOM 2115 N N . ARG A 1 286 ? -8.650 -11.492 -19.412 1.00 98.06 286 ARG A N 1
ATOM 2116 C CA . ARG A 1 286 ? -9.482 -12.186 -20.409 1.00 98.06 286 ARG A CA 1
ATOM 2117 C C . ARG A 1 286 ? -9.896 -11.242 -21.528 1.00 98.06 286 ARG A C 1
ATOM 2119 O O . ARG A 1 286 ? -10.330 -10.126 -21.259 1.00 98.06 286 ARG A O 1
ATOM 2126 N N . THR A 1 287 ? -9.801 -11.706 -22.770 1.00 98.50 287 THR A N 1
ATOM 2127 C CA . THR A 1 287 ? -10.325 -10.975 -23.933 1.00 98.50 287 THR A CA 1
ATOM 2128 C C . THR A 1 287 ? -11.832 -11.233 -24.106 1.00 98.50 287 THR A C 1
ATOM 2130 O O . THR A 1 287 ? -12.452 -11.948 -23.318 1.00 98.50 287 THR A O 1
ATOM 2133 N N . ALA A 1 288 ? -12.441 -10.701 -25.170 1.00 97.69 288 ALA A N 1
ATOM 2134 C CA . ALA A 1 288 ? -13.813 -11.060 -25.544 1.00 97.69 288 ALA A CA 1
ATOM 2135 C C . ALA A 1 288 ? -13.967 -12.539 -25.974 1.00 97.69 288 ALA A C 1
ATOM 2137 O O . ALA A 1 288 ? -15.087 -13.055 -26.035 1.00 97.69 288 ALA A O 1
ATOM 2138 N N . ASP A 1 289 ? -12.860 -13.235 -26.256 1.00 98.25 289 ASP A N 1
ATOM 2139 C CA . ASP A 1 289 ? -12.847 -14.683 -26.429 1.00 98.25 289 ASP A CA 1
ATOM 2140 C C . ASP A 1 289 ? -12.591 -15.386 -25.081 1.00 98.25 289 ASP A C 1
ATOM 2142 O O . ASP A 1 289 ? -11.546 -15.164 -24.468 1.00 98.25 289 ASP A O 1
ATOM 2146 N N . PRO A 1 290 ? -13.493 -16.260 -24.596 1.00 96.31 290 PRO A N 1
ATOM 2147 C CA . PRO A 1 290 ? -13.330 -16.944 -23.314 1.00 96.31 290 PRO A CA 1
ATOM 2148 C C . PRO A 1 290 ? -12.135 -17.905 -23.281 1.00 96.31 290 PRO A C 1
ATOM 2150 O O . PRO A 1 290 ? -11.676 -18.255 -22.192 1.00 96.31 290 PRO A O 1
ATOM 2153 N N . HIS A 1 291 ? -11.628 -18.328 -24.443 1.00 97.75 291 HIS A N 1
ATOM 2154 C CA . HIS A 1 291 ? -10.449 -19.184 -24.539 1.00 97.75 291 HIS A CA 1
ATOM 2155 C C . HIS A 1 291 ? -9.147 -18.389 -24.628 1.00 97.75 291 HIS A C 1
ATOM 2157 O O . HIS A 1 291 ? -8.089 -18.955 -24.367 1.00 97.75 291 HIS A O 1
ATOM 2163 N N . VAL A 1 292 ? -9.203 -17.086 -24.924 1.00 98.56 292 VAL A N 1
ATOM 2164 C CA . VAL A 1 292 ? -8.012 -16.266 -25.163 1.00 98.56 292 VAL A CA 1
ATOM 2165 C C . VAL A 1 292 ? -7.873 -15.180 -24.101 1.00 98.56 292 VAL A C 1
ATOM 2167 O O . VAL A 1 292 ? -8.754 -14.345 -23.878 1.00 98.56 292 VAL A O 1
ATOM 2170 N N . ARG A 1 293 ? -6.712 -15.165 -23.459 1.00 98.62 293 ARG A N 1
ATOM 2171 C CA . ARG A 1 293 ? -6.246 -14.106 -22.562 1.00 98.62 293 ARG A CA 1
ATOM 2172 C C . ARG A 1 293 ? -5.118 -13.333 -23.235 1.00 98.62 293 ARG A C 1
ATOM 2174 O O . ARG A 1 293 ? -4.491 -13.849 -24.156 1.00 98.62 293 ARG A O 1
ATOM 2181 N N . ALA A 1 294 ? -4.838 -12.117 -22.784 1.00 98.75 294 ALA A N 1
ATOM 2182 C CA . ALA A 1 294 ? -3.705 -11.334 -23.278 1.00 98.75 294 ALA A CA 1
ATOM 2183 C C . ALA A 1 294 ? -2.987 -10.623 -22.126 1.00 98.75 294 ALA A C 1
ATOM 2185 O O . ALA A 1 294 ? -3.629 -10.213 -21.162 1.00 98.75 294 ALA A O 1
ATOM 2186 N N . VAL A 1 295 ? -1.659 -10.497 -22.204 1.00 98.75 295 VAL A N 1
ATOM 2187 C CA . VAL A 1 295 ? -0.822 -9.924 -21.133 1.00 98.75 295 VAL A CA 1
ATOM 2188 C C . VAL A 1 295 ? 0.323 -9.072 -21.686 1.00 98.75 295 VAL A C 1
ATOM 2190 O O . VAL A 1 295 ? 0.833 -9.307 -22.780 1.00 98.75 295 VAL A O 1
ATOM 2193 N N . GLY A 1 296 ? 0.778 -8.100 -20.897 1.00 98.19 296 GLY A N 1
ATOM 2194 C CA . GLY A 1 296 ? 1.904 -7.229 -21.224 1.00 98.19 296 GLY A CA 1
ATOM 2195 C C . GLY A 1 296 ? 1.552 -6.123 -22.209 1.00 98.19 296 GLY A C 1
ATOM 2196 O O . GLY A 1 296 ? 0.401 -5.697 -22.292 1.00 98.19 296 GLY A O 1
ATOM 2197 N N . ASP A 1 297 ? 2.551 -5.641 -22.946 1.00 98.31 297 ASP A N 1
ATOM 2198 C CA . ASP A 1 297 ? 2.440 -4.447 -23.797 1.00 98.31 297 ASP A CA 1
ATOM 2199 C C . ASP A 1 297 ? 1.320 -4.524 -24.841 1.00 98.31 297 ASP A C 1
ATOM 2201 O O . ASP A 1 297 ? 0.734 -3.504 -25.195 1.00 98.31 297 ASP A O 1
ATOM 2205 N N . VAL A 1 298 ? 0.969 -5.730 -25.304 1.00 98.38 298 VAL A N 1
ATOM 2206 C CA . VAL A 1 298 ? -0.138 -5.924 -26.253 1.00 98.38 298 VAL A CA 1
ATOM 2207 C C . VAL A 1 298 ? -1.492 -5.509 -25.659 1.00 98.38 298 VAL A C 1
ATOM 2209 O O . VAL A 1 298 ? -2.433 -5.288 -26.407 1.00 98.38 298 VAL A O 1
ATOM 2212 N N . THR A 1 299 ? -1.598 -5.352 -24.333 1.00 97.75 299 THR A N 1
ATOM 2213 C CA . THR A 1 299 ? -2.833 -4.985 -23.610 1.00 97.75 299 THR A CA 1
ATOM 2214 C C . THR A 1 299 ? -2.947 -3.501 -23.251 1.00 97.75 299 THR A C 1
ATOM 2216 O O . THR A 1 299 ? -3.920 -3.107 -22.611 1.00 97.75 299 THR A O 1
ATOM 2219 N N . GLY A 1 300 ? -1.965 -2.670 -23.614 1.00 95.50 300 GLY A N 1
ATOM 2220 C CA . GLY A 1 300 ? -1.986 -1.227 -23.354 1.00 95.50 300 GLY A CA 1
ATOM 2221 C C . GLY A 1 300 ? -0.904 -0.737 -22.395 1.00 95.50 300 GLY A C 1
ATOM 2222 O O . GLY A 1 300 ? -0.005 -1.477 -21.996 1.00 95.50 300 GLY A O 1
ATOM 2223 N N . GLU A 1 301 ? -1.015 0.541 -22.036 1.00 91.94 301 GLU A N 1
ATOM 2224 C CA . GLU A 1 301 ? -0.072 1.258 -21.175 1.00 91.94 301 GLU A CA 1
ATOM 2225 C C . GLU A 1 301 ? -0.279 0.963 -19.671 1.00 91.94 301 GLU A C 1
ATOM 2227 O O . GLU A 1 301 ? -1.384 0.600 -19.257 1.00 91.94 301 GLU A O 1
ATOM 2232 N N . PRO A 1 302 ? 0.748 1.166 -18.823 1.00 92.81 302 PRO A N 1
ATOM 2233 C CA . PRO A 1 302 ? 2.140 1.416 -19.200 1.00 92.81 302 PRO A CA 1
ATOM 2234 C C . PRO A 1 302 ? 2.826 0.138 -19.723 1.00 92.81 302 PRO A C 1
ATOM 2236 O O . PRO A 1 302 ? 2.690 -0.933 -19.126 1.00 92.81 302 PRO A O 1
ATOM 2239 N N . MET A 1 303 ? 3.581 0.238 -20.821 1.00 95.69 303 MET A N 1
ATOM 2240 C CA . MET A 1 303 ? 4.354 -0.883 -21.392 1.00 95.69 303 MET A CA 1
ATOM 2241 C C . MET A 1 303 ? 5.612 -1.199 -20.562 1.00 95.69 303 MET A C 1
ATOM 2243 O O . MET A 1 303 ? 6.701 -0.691 -20.831 1.00 95.69 303 MET A O 1
ATOM 2247 N N . LEU A 1 304 ? 5.454 -2.008 -19.508 1.00 96.94 304 LEU A N 1
ATOM 2248 C CA . LEU A 1 304 ? 6.505 -2.325 -18.537 1.00 96.94 304 LEU A CA 1
ATOM 2249 C C . LEU A 1 304 ? 6.620 -3.834 -18.285 1.00 96.94 304 LEU A C 1
ATOM 2251 O O . LEU A 1 304 ? 5.623 -4.535 -18.102 1.00 96.94 304 LEU A O 1
ATOM 2255 N N . ALA A 1 305 ? 7.857 -4.330 -18.192 1.00 97.75 305 ALA A N 1
ATOM 2256 C CA . ALA A 1 305 ? 8.139 -5.758 -18.045 1.00 97.75 305 ALA A CA 1
ATOM 2257 C C . ALA A 1 305 ? 7.522 -6.373 -16.776 1.00 97.75 305 ALA A C 1
ATOM 2259 O O . ALA A 1 305 ? 6.916 -7.440 -16.846 1.00 97.75 305 ALA A O 1
ATOM 2260 N N . HIS A 1 306 ? 7.611 -5.701 -15.626 1.00 96.75 306 HIS A N 1
ATOM 2261 C CA . HIS A 1 306 ? 7.039 -6.184 -14.362 1.00 96.75 306 HIS A CA 1
ATOM 2262 C C . HIS A 1 306 ? 5.507 -6.134 -14.337 1.00 96.75 306 HIS A C 1
ATOM 2264 O O . HIS A 1 306 ? 4.889 -7.004 -13.723 1.00 96.75 306 HIS A O 1
ATOM 2270 N N . ARG A 1 307 ? 4.875 -5.195 -15.062 1.00 97.38 307 ARG A N 1
ATOM 2271 C CA . ARG A 1 307 ? 3.421 -5.234 -15.311 1.00 97.38 307 ARG A CA 1
ATOM 2272 C C . ARG A 1 307 ? 3.057 -6.486 -16.104 1.00 97.38 307 ARG A C 1
ATOM 2274 O O . ARG A 1 307 ? 2.154 -7.215 -15.701 1.00 97.38 307 ARG A O 1
ATOM 2281 N N . ALA A 1 308 ? 3.789 -6.759 -17.186 1.00 98.50 308 ALA A N 1
ATOM 2282 C CA . ALA A 1 308 ? 3.570 -7.939 -18.017 1.00 98.50 308 ALA A CA 1
ATOM 2283 C C . ALA A 1 308 ? 3.721 -9.240 -17.212 1.00 98.50 308 ALA A C 1
ATOM 2285 O O . ALA A 1 308 ? 2.860 -10.112 -17.302 1.00 98.50 308 ALA A O 1
ATOM 2286 N N . MET A 1 309 ? 4.763 -9.352 -16.380 1.00 98.56 309 MET A N 1
ATOM 2287 C CA . MET A 1 309 ? 4.971 -10.502 -15.489 1.00 98.56 309 MET A CA 1
ATOM 2288 C C . MET A 1 309 ? 3.791 -10.695 -14.527 1.00 98.56 309 MET A C 1
ATOM 2290 O O . MET A 1 309 ? 3.276 -11.805 -14.400 1.00 98.56 309 MET A O 1
ATOM 2294 N N . ARG A 1 310 ? 3.323 -9.620 -13.874 1.00 97.94 310 ARG A N 1
ATOM 2295 C CA . ARG A 1 310 ? 2.190 -9.689 -12.940 1.00 97.94 310 ARG A CA 1
ATOM 2296 C C . ARG A 1 310 ? 0.895 -10.103 -13.642 1.00 97.94 310 ARG A C 1
ATOM 2298 O O . ARG A 1 310 ? 0.198 -10.974 -13.128 1.00 97.94 310 ARG A O 1
ATOM 2305 N N . GLN A 1 311 ? 0.605 -9.546 -14.818 1.00 98.44 311 GLN A N 1
ATOM 2306 C CA . GLN A 1 311 ? -0.524 -9.985 -15.644 1.00 98.44 311 GLN A CA 1
ATOM 2307 C C . GLN A 1 311 ? -0.389 -11.457 -16.061 1.00 98.44 311 GLN A C 1
ATOM 2309 O O . GLN A 1 311 ? -1.371 -12.190 -16.021 1.00 98.44 311 GLN A O 1
ATOM 2314 N N . GLY A 1 312 ? 0.824 -11.916 -16.390 1.00 98.62 312 GLY A N 1
ATOM 2315 C CA . GLY A 1 312 ? 1.104 -13.320 -16.697 1.00 98.62 312 GLY A CA 1
ATOM 2316 C C . GLY A 1 312 ? 0.731 -14.268 -15.555 1.00 98.62 312 GLY A C 1
ATOM 2317 O O . GLY A 1 312 ? 0.062 -15.275 -15.785 1.00 98.62 312 GLY A O 1
ATOM 2318 N N . VAL A 1 313 ? 1.085 -13.913 -14.313 1.00 98.69 313 VAL A N 1
ATOM 2319 C CA . VAL A 1 313 ? 0.680 -14.671 -13.115 1.00 98.69 313 VAL A CA 1
ATOM 2320 C C . VAL A 1 313 ? -0.843 -14.687 -12.957 1.00 98.69 313 VAL A C 1
ATOM 2322 O O . VAL A 1 313 ? -1.415 -15.759 -12.775 1.00 98.69 313 VAL A O 1
ATOM 2325 N N . VAL A 1 314 ? -1.502 -13.526 -13.066 1.00 97.88 314 VAL A N 1
ATOM 2326 C CA . VAL A 1 314 ? -2.968 -13.413 -12.940 1.00 97.88 314 VAL A CA 1
ATOM 2327 C C . VAL A 1 314 ? -3.681 -14.259 -13.997 1.00 97.88 314 VAL A C 1
ATOM 2329 O O . VAL A 1 314 ? -4.608 -14.993 -13.663 1.00 97.88 314 VAL A O 1
ATOM 2332 N N . ALA A 1 315 ? -3.240 -14.203 -15.256 1.00 98.56 315 ALA A N 1
ATOM 2333 C CA . ALA A 1 315 ? -3.828 -14.977 -16.344 1.00 98.56 315 ALA A CA 1
ATOM 2334 C C . ALA A 1 315 ? -3.714 -16.489 -16.093 1.00 98.56 315 ALA A C 1
ATOM 2336 O O . ALA A 1 315 ? -4.712 -17.199 -16.218 1.00 98.56 315 ALA A O 1
ATOM 2337 N N . ALA A 1 316 ? -2.532 -16.966 -15.689 1.00 98.69 316 ALA A N 1
ATOM 2338 C CA . ALA A 1 316 ? -2.293 -18.372 -15.369 1.00 98.69 316 ALA A CA 1
ATOM 2339 C C . ALA A 1 316 ? -3.155 -18.856 -14.188 1.00 98.69 316 ALA A C 1
ATOM 2341 O O . ALA A 1 316 ? -3.826 -19.883 -14.271 1.00 98.69 316 ALA A O 1
ATOM 2342 N N . GLU A 1 317 ? -3.198 -18.089 -13.097 1.00 98.00 317 GLU A N 1
ATOM 2343 C CA . GLU A 1 317 ? -3.997 -18.428 -11.916 1.00 98.00 317 GLU A CA 1
ATOM 2344 C C . GLU A 1 317 ? -5.505 -18.393 -12.194 1.00 98.00 317 GLU A C 1
ATOM 2346 O O . GLU A 1 317 ? -6.242 -19.248 -11.698 1.00 98.00 317 GLU A O 1
ATOM 2351 N N . ALA A 1 318 ? -5.965 -17.454 -13.024 1.00 96.38 318 ALA A N 1
ATOM 2352 C CA . ALA A 1 318 ? -7.358 -17.377 -13.444 1.00 96.38 318 ALA A CA 1
ATOM 2353 C C . ALA A 1 318 ? -7.760 -18.538 -14.370 1.00 96.38 318 ALA A C 1
ATOM 2355 O O . ALA A 1 318 ? -8.903 -18.986 -14.303 1.00 96.38 318 ALA A O 1
ATOM 2356 N N . ILE A 1 319 ? -6.856 -19.034 -15.229 1.00 98.31 319 ILE A N 1
ATOM 2357 C CA . ILE A 1 319 ? -7.081 -20.261 -16.020 1.00 98.31 319 ILE A CA 1
ATOM 2358 C C . ILE A 1 319 ? -7.225 -21.470 -15.090 1.00 98.31 319 ILE A C 1
ATOM 2360 O O . ILE A 1 319 ? -8.151 -22.255 -15.258 1.00 98.31 319 ILE A O 1
ATOM 2364 N N . ALA A 1 320 ? -6.398 -21.564 -14.047 1.00 96.12 320 ALA A N 1
ATOM 2365 C CA . ALA A 1 320 ? -6.482 -22.619 -13.034 1.00 96.12 320 ALA A CA 1
ATOM 2366 C C . ALA A 1 320 ? -7.670 -22.471 -12.050 1.00 96.12 320 ALA A C 1
ATOM 2368 O O . ALA A 1 320 ? -7.718 -23.157 -11.029 1.00 96.12 320 ALA A O 1
ATOM 2369 N N . GLY A 1 321 ? -8.614 -21.557 -12.306 1.00 93.19 321 GLY A N 1
ATOM 2370 C CA . GLY A 1 321 ? -9.831 -21.389 -11.505 1.00 93.19 321 GLY A CA 1
ATOM 2371 C C . GLY A 1 321 ? -9.647 -20.662 -10.168 1.00 93.19 321 GLY A C 1
ATOM 2372 O O . GLY A 1 321 ? -10.551 -20.692 -9.330 1.00 93.19 321 GLY A O 1
ATOM 2373 N N . ARG A 1 322 ? -8.507 -19.998 -9.932 1.00 91.44 322 ARG A N 1
ATOM 2374 C CA . ARG A 1 322 ? -8.286 -19.225 -8.699 1.00 91.44 322 ARG A CA 1
ATOM 2375 C C . ARG A 1 322 ? -9.024 -17.876 -8.740 1.00 91.44 322 ARG A C 1
ATOM 2377 O O . ARG A 1 322 ? -9.102 -17.253 -9.800 1.00 91.44 322 ARG A O 1
ATOM 2384 N N . PRO A 1 323 ? -9.527 -17.375 -7.593 1.00 91.50 323 PRO A N 1
ATOM 2385 C CA . PRO A 1 323 ? -10.167 -16.064 -7.510 1.00 91.50 323 PRO A CA 1
ATOM 2386 C C . PRO A 1 323 ? -9.107 -14.953 -7.485 1.00 91.50 323 PRO A C 1
ATOM 2388 O O . PRO A 1 323 ? -8.727 -14.468 -6.422 1.00 91.50 323 PRO A O 1
ATOM 2391 N N . VAL A 1 324 ? -8.602 -14.583 -8.661 1.00 89.12 324 VAL A N 1
ATOM 2392 C CA . VAL A 1 324 ? -7.546 -13.574 -8.834 1.00 89.12 324 VAL A CA 1
ATOM 2393 C C . VAL A 1 324 ? -7.969 -12.474 -9.802 1.00 89.12 324 VAL A C 1
ATOM 2395 O O . VAL A 1 324 ? -8.783 -12.710 -10.699 1.00 89.12 324 VAL A O 1
ATOM 2398 N N . ALA A 1 325 ? -7.385 -11.292 -9.621 1.00 90.06 325 ALA A N 1
ATOM 2399 C CA . ALA A 1 325 ? -7.556 -10.114 -10.458 1.00 90.06 325 ALA A CA 1
ATOM 2400 C C . ALA A 1 325 ? -6.241 -9.314 -10.503 1.00 90.06 325 ALA A C 1
ATOM 2402 O O . ALA A 1 325 ? -5.397 -9.422 -9.611 1.00 90.06 325 ALA A O 1
ATOM 2403 N N . PHE A 1 326 ? -6.059 -8.522 -11.554 1.00 90.44 326 PHE A N 1
ATOM 2404 C CA . PHE A 1 326 ? -5.026 -7.502 -11.666 1.00 90.44 326 PHE A CA 1
ATOM 2405 C C . PHE A 1 326 ? -5.556 -6.205 -11.041 1.00 90.44 326 PHE A C 1
ATOM 2407 O O . PHE A 1 326 ? -5.967 -5.281 -11.735 1.00 90.44 326 PHE A O 1
ATOM 2414 N N . ASP A 1 327 ? -5.585 -6.176 -9.711 1.00 86.94 327 ASP A N 1
ATOM 2415 C CA . ASP A 1 327 ? -6.142 -5.108 -8.871 1.00 86.94 327 ASP A CA 1
ATOM 2416 C C . ASP A 1 327 ? -5.061 -4.223 -8.223 1.00 86.94 327 ASP A C 1
ATOM 2418 O O . ASP A 1 327 ? -5.331 -3.490 -7.270 1.00 86.94 327 ASP A O 1
ATOM 2422 N N . ASN A 1 328 ? -3.833 -4.284 -8.752 1.00 87.62 328 ASN A N 1
ATOM 2423 C CA . ASN A 1 328 ? -2.708 -3.462 -8.320 1.00 87.62 328 ASN A CA 1
ATOM 2424 C C . ASN A 1 328 ? -3.090 -1.973 -8.336 1.00 87.62 328 ASN A C 1
ATOM 2426 O O . ASN A 1 328 ? -3.429 -1.424 -9.387 1.00 87.62 328 ASN A O 1
ATOM 2430 N N . VAL A 1 329 ? -2.996 -1.308 -7.180 1.00 87.50 329 VAL A N 1
ATOM 2431 C CA . VAL A 1 329 ? -3.253 0.135 -7.059 1.00 87.50 329 VAL A CA 1
ATOM 2432 C C . VAL A 1 329 ? -2.191 0.923 -7.818 1.00 87.50 329 VAL A C 1
ATOM 2434 O O . VAL A 1 329 ? -2.463 2.014 -8.324 1.00 87.50 329 VAL A O 1
ATOM 2437 N N . VAL A 1 330 ? -0.973 0.384 -7.905 1.00 92.19 330 VAL A N 1
ATOM 2438 C CA . VAL A 1 330 ? 0.148 1.050 -8.546 1.00 92.19 330 VAL A CA 1
ATOM 2439 C C . VAL A 1 330 ? 1.069 0.093 -9.302 1.00 92.19 330 VAL A C 1
ATOM 2441 O O . VAL A 1 330 ? 1.370 -1.020 -8.881 1.00 92.19 330 VAL A O 1
ATOM 2444 N N . VAL A 1 331 ? 1.584 0.583 -10.429 1.00 95.19 331 VAL A N 1
ATOM 2445 C CA . VAL A 1 331 ? 2.719 0.002 -11.149 1.00 95.19 331 VAL A CA 1
ATOM 2446 C C . VAL A 1 331 ? 3.842 1.044 -11.126 1.00 95.19 331 VAL A C 1
ATOM 2448 O O . VAL A 1 331 ? 3.652 2.121 -11.696 1.00 95.19 331 VAL A O 1
ATOM 2451 N N . PRO A 1 332 ? 4.986 0.790 -10.462 1.00 96.31 332 PRO A N 1
ATOM 2452 C CA . PRO A 1 332 ? 6.092 1.741 -10.454 1.00 96.31 332 PRO A CA 1
ATOM 2453 C C . PRO A 1 332 ? 6.718 1.841 -11.846 1.00 96.31 332 PRO A C 1
ATOM 2455 O O . PRO A 1 332 ? 6.783 0.852 -12.576 1.00 96.31 332 PRO A O 1
ATOM 2458 N N . ALA A 1 333 ? 7.201 3.020 -12.207 1.00 96.69 333 ALA A N 1
ATOM 2459 C CA . ALA A 1 333 ? 7.931 3.271 -13.439 1.00 96.69 333 ALA A CA 1
ATOM 2460 C C . ALA A 1 333 ? 9.306 3.849 -13.104 1.00 96.69 333 ALA A C 1
ATOM 2462 O O . ALA A 1 333 ? 9.441 4.619 -12.154 1.00 96.69 333 ALA A O 1
ATOM 2463 N N . VAL A 1 334 ? 10.318 3.449 -13.875 1.00 98.00 334 VAL A N 1
ATOM 2464 C CA . VAL A 1 334 ? 11.713 3.849 -13.670 1.00 98.00 334 VAL A CA 1
ATOM 2465 C C . VAL A 1 334 ? 12.342 4.177 -15.018 1.00 98.00 334 VAL A C 1
ATOM 2467 O O . VAL A 1 334 ? 12.217 3.409 -15.974 1.00 98.00 334 VAL A O 1
ATOM 2470 N N . VAL A 1 335 ? 13.030 5.310 -15.072 1.00 98.00 335 VAL A N 1
ATOM 2471 C CA . VAL A 1 335 ? 13.904 5.738 -16.161 1.00 98.00 335 VAL A CA 1
ATOM 2472 C C . VAL A 1 335 ? 15.327 5.714 -15.622 1.00 98.00 335 VAL A C 1
ATOM 2474 O O . VAL A 1 335 ? 15.637 6.402 -14.651 1.00 98.00 335 VAL A O 1
ATOM 2477 N N . PHE A 1 336 ? 16.185 4.907 -16.241 1.00 97.88 336 PHE A N 1
ATOM 2478 C CA . PHE A 1 336 ? 17.517 4.587 -15.719 1.00 97.88 336 PHE A CA 1
ATOM 2479 C C . PHE A 1 336 ? 18.598 5.520 -16.274 1.00 97.88 336 PHE A C 1
ATOM 2481 O O . PHE A 1 336 ? 19.722 5.107 -16.545 1.00 97.88 336 PHE A O 1
ATOM 2488 N N . THR A 1 337 ? 18.240 6.783 -16.490 1.00 97.56 337 THR A N 1
ATOM 2489 C CA . THR A 1 337 ? 19.199 7.853 -16.769 1.00 97.56 337 THR A CA 1
ATOM 2490 C C . THR A 1 337 ? 20.122 8.082 -15.569 1.00 97.56 337 THR A C 1
ATOM 2492 O O . THR A 1 337 ? 19.885 7.570 -14.480 1.00 97.56 337 THR A O 1
ATOM 2495 N N . ASP A 1 338 ? 21.160 8.892 -15.743 1.00 95.12 338 ASP A N 1
ATOM 2496 C CA . ASP A 1 338 ? 21.911 9.522 -14.661 1.00 95.12 338 ASP A CA 1
ATOM 2497 C C . ASP A 1 338 ? 21.437 10.984 -14.518 1.00 95.12 338 ASP A C 1
ATOM 2499 O O . ASP A 1 338 ? 21.574 11.733 -15.489 1.00 95.12 338 ASP A O 1
ATOM 2503 N N . PRO A 1 339 ? 20.881 11.421 -13.365 1.00 96.62 339 PRO A N 1
ATOM 2504 C CA . PRO A 1 339 ? 20.339 10.584 -12.287 1.00 96.62 339 PRO A CA 1
ATOM 2505 C C . PRO A 1 339 ? 19.116 9.758 -12.729 1.00 96.62 339 PRO A C 1
ATOM 2507 O O . PRO A 1 339 ? 18.432 10.099 -13.700 1.00 96.62 339 PRO A O 1
ATOM 2510 N N . GLU A 1 340 ? 18.816 8.688 -11.987 1.00 98.31 340 GLU A N 1
ATO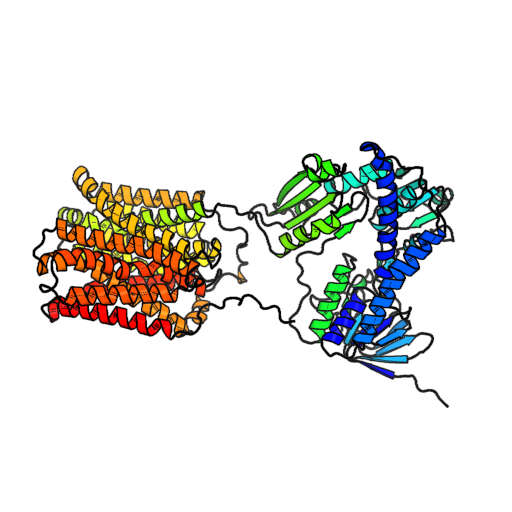M 2511 C CA . GLU A 1 340 ? 17.616 7.875 -12.216 1.00 98.31 340 GLU A CA 1
ATOM 2512 C C . GLU A 1 340 ? 16.363 8.660 -11.822 1.00 98.31 340 GLU A C 1
ATOM 2514 O O . GLU A 1 340 ? 16.401 9.468 -10.891 1.00 98.31 340 GLU A O 1
ATOM 2519 N N . VAL A 1 341 ? 15.236 8.380 -12.480 1.00 98.44 341 VAL A N 1
ATOM 2520 C CA . VAL A 1 341 ? 13.915 8.909 -12.107 1.00 98.44 341 VAL A CA 1
ATOM 2521 C C . VAL A 1 341 ? 12.952 7.754 -11.936 1.00 98.44 341 VAL A C 1
ATOM 2523 O O . VAL A 1 341 ? 12.764 6.958 -12.851 1.00 98.44 341 VAL A O 1
ATOM 2526 N N . ALA A 1 342 ? 12.293 7.690 -10.790 1.00 98.38 342 ALA A N 1
ATOM 2527 C CA . ALA A 1 342 ? 11.305 6.675 -10.488 1.00 98.38 342 ALA A CA 1
ATOM 2528 C C . ALA A 1 342 ? 10.045 7.298 -9.893 1.00 98.38 342 ALA A C 1
ATOM 2530 O O . ALA A 1 342 ? 10.109 8.234 -9.097 1.00 98.38 342 ALA A O 1
ATOM 2531 N N . TRP A 1 343 ? 8.878 6.784 -10.262 1.00 98.00 343 TRP A N 1
ATOM 2532 C CA . TRP A 1 343 ? 7.616 7.241 -9.693 1.00 98.00 343 TRP A CA 1
ATOM 2533 C C . TRP A 1 343 ? 6.579 6.130 -9.659 1.00 98.00 343 TRP A C 1
ATOM 2535 O O . TRP A 1 343 ? 6.671 5.124 -10.362 1.00 98.00 343 TRP A O 1
ATOM 2545 N N . CYS A 1 344 ? 5.578 6.315 -8.811 1.00 96.56 344 CYS A N 1
ATOM 2546 C CA . CYS A 1 344 ? 4.477 5.388 -8.659 1.00 96.56 344 CYS A CA 1
ATOM 2547 C C . CYS A 1 344 ? 3.238 6.144 -8.138 1.00 96.56 344 CYS A C 1
ATOM 2549 O O . CYS A 1 344 ? 3.356 7.109 -7.381 1.00 96.56 344 CYS A O 1
ATOM 2551 N N . GLY A 1 345 ? 2.045 5.715 -8.545 1.00 94.75 345 GLY A N 1
ATOM 2552 C CA . GLY A 1 345 ? 0.773 6.259 -8.072 1.00 94.75 345 GLY A CA 1
ATOM 2553 C C . GLY A 1 345 ? 0.401 7.587 -8.733 1.00 94.75 345 GLY A C 1
ATOM 2554 O O . GLY A 1 345 ? 0.753 7.852 -9.882 1.00 94.75 345 GLY A O 1
ATOM 2555 N N . LEU A 1 346 ? -0.356 8.408 -8.008 1.00 94.75 346 LEU A N 1
ATOM 2556 C CA . LEU A 1 346 ? -0.874 9.690 -8.476 1.00 94.75 346 LEU A CA 1
ATOM 2557 C C . LEU A 1 346 ? 0.241 10.743 -8.563 1.00 94.75 346 LEU A C 1
ATOM 2559 O O . LEU A 1 346 ? 0.879 11.060 -7.559 1.00 94.75 346 LEU A O 1
ATOM 2563 N N . THR A 1 347 ? 0.435 11.334 -9.740 1.00 95.62 347 THR A N 1
ATOM 2564 C CA . THR A 1 347 ? 1.342 12.478 -9.916 1.00 95.62 347 THR A CA 1
ATOM 2565 C C . THR A 1 347 ? 0.670 13.788 -9.498 1.00 95.62 347 THR A C 1
ATOM 2567 O O . THR A 1 347 ? -0.559 13.888 -9.459 1.00 95.62 347 THR A O 1
ATOM 2570 N N . GLU A 1 348 ? 1.459 14.818 -9.190 1.00 95.06 348 GLU A N 1
ATOM 2571 C CA . GLU A 1 348 ? 0.933 16.152 -8.868 1.00 95.06 348 GLU A CA 1
ATOM 2572 C C . GLU A 1 348 ? 0.174 16.742 -10.064 1.00 95.06 348 GLU A C 1
ATOM 2574 O O . GLU A 1 348 ? -0.938 17.245 -9.897 1.00 95.06 348 GLU A O 1
ATOM 2579 N N . ALA A 1 349 ? 0.718 16.598 -11.278 1.00 92.94 349 ALA A N 1
ATOM 2580 C CA . ALA A 1 349 ? 0.048 17.034 -12.500 1.00 92.94 349 ALA A CA 1
ATOM 2581 C C . ALA A 1 349 ? -1.286 16.299 -12.729 1.00 92.94 349 ALA A C 1
ATOM 2583 O O . ALA A 1 349 ? -2.271 16.914 -13.138 1.00 92.94 349 ALA A O 1
ATOM 2584 N N . GLN A 1 350 ? -1.353 14.994 -12.437 1.00 93.12 350 GLN A N 1
ATOM 2585 C CA . GLN A 1 350 ? -2.601 14.237 -12.536 1.00 93.12 350 GLN A CA 1
ATOM 2586 C C . GLN A 1 350 ? -3.621 14.700 -11.489 1.00 93.12 350 GLN A C 1
ATOM 2588 O O . GLN A 1 350 ? -4.771 14.945 -11.837 1.00 93.12 350 GLN A O 1
ATOM 2593 N N . ALA A 1 351 ? -3.201 14.897 -10.236 1.00 94.06 351 ALA A N 1
ATOM 2594 C CA . ALA A 1 351 ? -4.078 15.388 -9.174 1.00 94.06 351 ALA A CA 1
ATOM 2595 C C . ALA A 1 351 ? -4.701 16.754 -9.513 1.00 94.06 351 ALA A C 1
ATOM 2597 O O . ALA A 1 351 ? -5.887 16.965 -9.264 1.00 94.06 351 ALA A O 1
ATOM 2598 N N . GLN A 1 352 ? -3.918 17.654 -10.117 1.00 93.50 352 GLN A N 1
ATOM 2599 C CA . GLN A 1 352 ? -4.396 18.955 -10.589 1.00 93.50 352 GLN A CA 1
ATOM 2600 C C . GLN A 1 352 ? -5.411 18.816 -11.730 1.00 93.50 352 GLN A C 1
ATOM 2602 O O . GLN A 1 352 ? -6.473 19.433 -11.666 1.00 93.50 352 GLN A O 1
ATOM 2607 N N . ARG A 1 353 ? -5.125 17.979 -12.741 1.00 93.25 353 ARG A N 1
ATOM 2608 C CA . ARG A 1 353 ? -6.057 17.708 -13.853 1.00 93.25 353 ARG A CA 1
ATOM 2609 C C . ARG A 1 353 ? -7.381 17.112 -13.378 1.00 93.25 353 ARG A C 1
ATOM 2611 O O . ARG A 1 353 ? -8.428 17.480 -13.899 1.00 93.25 353 ARG A O 1
ATOM 2618 N N . ASP A 1 354 ? -7.330 16.248 -12.370 1.00 92.31 354 ASP A N 1
ATOM 2619 C CA . ASP A 1 354 ? -8.505 15.567 -11.818 1.00 92.31 354 ASP A CA 1
ATOM 2620 C C . ASP A 1 354 ? -9.262 16.408 -10.772 1.00 92.31 354 ASP A C 1
ATOM 2622 O O . ASP A 1 354 ? -10.260 15.947 -10.217 1.00 92.31 354 ASP A O 1
ATOM 2626 N N . GLY A 1 355 ? -8.791 17.620 -10.447 1.00 91.81 355 GLY A N 1
ATOM 2627 C CA . GLY A 1 355 ? -9.390 18.466 -9.408 1.00 91.81 355 GLY A CA 1
ATOM 2628 C C . GLY A 1 355 ? -9.330 17.851 -8.004 1.00 91.81 355 GLY A C 1
ATOM 2629 O O . GLY A 1 355 ? -10.171 18.147 -7.153 1.00 91.81 355 GLY A O 1
ATOM 2630 N N . ARG A 1 356 ? -8.360 16.965 -7.744 1.00 91.94 356 ARG A N 1
ATOM 2631 C CA . ARG A 1 356 ? -8.244 16.234 -6.480 1.00 91.94 356 ARG A CA 1
ATOM 2632 C C . ARG A 1 356 ? -7.439 17.030 -5.457 1.00 91.94 356 ARG A C 1
ATOM 2634 O O . ARG A 1 356 ? -6.278 17.360 -5.681 1.00 91.94 356 ARG A O 1
ATOM 2641 N N . ALA A 1 357 ? -8.031 17.267 -4.287 1.00 89.81 357 ALA A N 1
ATOM 2642 C CA . ALA A 1 357 ? -7.342 17.918 -3.179 1.00 89.81 357 ALA A CA 1
ATOM 2643 C C . ALA A 1 357 ? -6.201 17.033 -2.643 1.00 89.81 357 ALA A C 1
ATOM 2645 O O . ALA A 1 357 ? -6.437 15.976 -2.051 1.00 89.81 357 ALA A O 1
ATOM 2646 N N . VAL A 1 358 ? -4.960 17.483 -2.832 1.00 93.69 358 VAL A N 1
ATOM 2647 C CA . VAL A 1 358 ? -3.746 16.791 -2.379 1.00 93.69 358 VAL A CA 1
ATOM 2648 C C . VAL A 1 358 ? -2.820 17.731 -1.611 1.00 93.69 358 VAL A C 1
ATOM 2650 O O . VAL A 1 358 ? -2.854 18.948 -1.780 1.00 93.69 358 VAL A O 1
ATOM 2653 N N . ARG A 1 359 ? -1.971 17.155 -0.761 1.00 93.44 359 ARG A N 1
ATOM 2654 C CA . ARG A 1 359 ? -0.814 17.809 -0.146 1.00 93.44 359 ARG A CA 1
ATOM 2655 C C . ARG A 1 359 ? 0.445 17.215 -0.746 1.00 93.44 359 ARG A C 1
ATOM 2657 O O . ARG A 1 359 ? 0.587 15.996 -0.798 1.00 93.44 359 ARG A O 1
ATOM 2664 N N . VAL A 1 360 ? 1.365 18.075 -1.155 1.00 95.75 360 VAL A N 1
ATOM 2665 C CA . VAL A 1 360 ? 2.637 17.656 -1.738 1.00 95.75 360 VAL A CA 1
ATOM 2666 C C . VAL A 1 360 ? 3.755 17.983 -0.760 1.00 95.75 360 VAL A C 1
ATOM 2668 O O . VAL A 1 360 ? 3.888 19.125 -0.325 1.00 95.75 360 VAL A O 1
ATOM 2671 N N . ALA A 1 361 ? 4.555 16.980 -0.410 1.00 94.88 361 ALA A N 1
ATOM 2672 C CA . ALA A 1 361 ? 5.762 17.144 0.392 1.00 94.88 361 ALA A CA 1
ATOM 2673 C C . ALA A 1 361 ? 6.983 16.828 -0.473 1.00 94.88 361 ALA A C 1
ATOM 2675 O O . ALA A 1 361 ? 6.997 15.820 -1.179 1.00 94.88 361 ALA A O 1
ATOM 2676 N N . LYS A 1 362 ? 8.001 17.689 -0.426 1.00 96.75 362 LYS A N 1
ATOM 2677 C CA . LYS A 1 362 ? 9.236 17.545 -1.208 1.00 96.75 362 LYS A CA 1
ATOM 2678 C C . LYS A 1 362 ? 10.432 17.645 -0.271 1.00 96.75 362 LYS A C 1
ATOM 2680 O O . LYS A 1 362 ? 10.513 18.577 0.524 1.00 96.75 362 LYS A O 1
ATOM 2685 N N . PHE A 1 363 ? 11.353 16.701 -0.385 1.00 96.38 363 PHE A N 1
ATOM 2686 C CA . PHE A 1 363 ? 12.623 16.691 0.324 1.00 96.38 363 PHE A CA 1
ATOM 2687 C C . PHE A 1 363 ? 13.758 16.770 -0.698 1.00 96.38 363 PHE A C 1
ATOM 2689 O O . PHE A 1 363 ? 13.945 15.858 -1.502 1.00 96.38 363 PHE A O 1
ATOM 2696 N N . GLN A 1 364 ? 14.495 17.879 -0.681 1.00 97.00 364 GLN A N 1
ATOM 2697 C CA . GLN A 1 364 ? 15.628 18.110 -1.577 1.00 97.00 364 GLN A CA 1
ATOM 2698 C C . GLN A 1 364 ? 16.847 17.333 -1.078 1.00 97.00 364 GLN A C 1
ATOM 2700 O O . GLN A 1 364 ? 17.211 17.447 0.094 1.00 97.00 364 GLN A O 1
ATOM 2705 N N . TRP A 1 365 ? 17.511 16.569 -1.949 1.00 97.00 365 TRP A N 1
ATOM 2706 C CA . TRP A 1 365 ? 18.650 15.741 -1.534 1.00 97.00 365 TRP A CA 1
ATOM 2707 C C . TRP A 1 365 ? 19.907 16.554 -1.213 1.00 97.00 365 TRP A C 1
ATOM 2709 O O . TRP A 1 365 ? 20.794 16.035 -0.545 1.00 97.00 365 TRP A O 1
ATOM 2719 N N . ALA A 1 366 ? 19.936 17.850 -1.532 1.00 94.25 366 ALA A N 1
ATOM 2720 C CA . ALA A 1 366 ? 20.915 18.794 -0.988 1.00 94.25 366 ALA A CA 1
ATOM 2721 C C . ALA A 1 366 ? 20.950 18.832 0.553 1.00 94.25 366 ALA A C 1
ATOM 2723 O O . ALA A 1 366 ? 21.976 19.173 1.133 1.00 94.25 366 ALA A O 1
ATOM 2724 N N . ALA A 1 367 ? 19.855 18.446 1.221 1.00 91.81 367 ALA A N 1
ATOM 2725 C CA . ALA A 1 367 ? 19.784 18.307 2.676 1.00 91.81 367 ALA A CA 1
ATOM 2726 C C . ALA A 1 367 ? 20.020 16.863 3.173 1.00 91.81 367 ALA A C 1
ATOM 2728 O O . ALA A 1 367 ? 19.908 16.594 4.369 1.00 91.81 367 ALA A O 1
ATOM 2729 N N . SER A 1 368 ? 20.321 15.909 2.284 1.00 90.94 368 SER A N 1
ATOM 2730 C CA . SER A 1 368 ? 20.596 14.515 2.645 1.00 90.94 368 SER A CA 1
ATOM 2731 C C . SER A 1 368 ? 22.084 14.309 2.885 1.00 90.94 368 SER A C 1
ATOM 2733 O O . SER A 1 368 ? 22.873 14.313 1.943 1.00 90.94 368 SER A O 1
ATOM 2735 N N . GLY A 1 369 ? 22.467 14.013 4.131 1.00 89.81 369 GLY A N 1
ATOM 2736 C CA . GLY A 1 369 ? 23.852 13.656 4.450 1.00 89.81 369 GLY A CA 1
ATOM 2737 C C . GLY A 1 369 ? 24.366 12.492 3.596 1.00 89.81 369 GLY A C 1
ATOM 2738 O O . GLY A 1 369 ? 25.504 12.529 3.138 1.00 89.81 369 GLY A O 1
ATOM 2739 N N . ARG A 1 370 ? 23.515 11.500 3.280 1.00 91.81 370 ARG A N 1
ATOM 2740 C CA . ARG A 1 370 ? 23.910 10.396 2.395 1.00 91.81 370 ARG A CA 1
ATOM 2741 C C . ARG A 1 370 ? 24.164 10.874 0.964 1.00 91.81 370 ARG A C 1
ATOM 2743 O O . ARG A 1 370 ? 25.205 10.526 0.413 1.00 91.81 370 ARG A O 1
ATOM 2750 N N . ALA A 1 371 ? 23.273 11.678 0.385 1.00 93.38 371 ALA A N 1
ATOM 2751 C CA . ALA A 1 371 ? 23.461 12.203 -0.970 1.00 93.38 371 ALA A CA 1
ATOM 2752 C C . ALA A 1 371 ? 24.722 13.079 -1.069 1.00 93.38 371 ALA A C 1
ATOM 2754 O O . ALA A 1 371 ? 25.478 12.957 -2.031 1.00 93.38 371 ALA A O 1
ATOM 2755 N N . THR A 1 372 ? 25.008 13.874 -0.031 1.00 92.19 372 THR A N 1
ATOM 2756 C CA . THR A 1 372 ? 26.248 14.655 0.080 1.00 92.19 372 THR A CA 1
ATOM 2757 C C . THR A 1 372 ? 27.486 13.761 0.102 1.00 92.19 372 THR A C 1
ATOM 2759 O O . THR A 1 372 ? 28.416 14.012 -0.654 1.00 92.19 372 THR A O 1
ATOM 2762 N N . THR A 1 373 ? 27.500 12.675 0.889 1.00 91.38 373 THR A N 1
ATOM 2763 C CA . THR A 1 373 ? 28.650 11.742 0.903 1.00 91.38 373 THR A CA 1
ATOM 2764 C C . THR A 1 373 ? 28.860 10.996 -0.416 1.00 91.38 373 THR A C 1
ATOM 2766 O O . THR A 1 373 ? 29.942 10.471 -0.643 1.00 91.38 373 THR A O 1
ATOM 2769 N N . LEU A 1 374 ? 27.839 10.935 -1.277 1.00 91.50 374 LEU A N 1
ATOM 2770 C CA . LEU A 1 374 ? 27.946 10.373 -2.625 1.00 91.50 374 LEU A CA 1
ATOM 2771 C C . LEU A 1 374 ? 28.386 11.412 -3.670 1.00 91.50 374 LEU A C 1
ATOM 2773 O O . LEU A 1 374 ? 28.600 11.040 -4.817 1.00 91.50 374 LEU A O 1
ATOM 2777 N N . GLY A 1 375 ? 28.458 12.702 -3.316 1.00 90.06 375 GLY A N 1
ATOM 2778 C CA . GLY A 1 375 ? 28.659 13.788 -4.283 1.00 90.06 375 GLY A CA 1
ATOM 2779 C C . GLY A 1 375 ? 27.471 13.979 -5.236 1.00 90.06 375 GLY A C 1
ATOM 2780 O O . GLY A 1 375 ? 27.619 14.541 -6.314 1.00 90.06 375 GLY A O 1
ATOM 2781 N N . ARG A 1 376 ? 26.281 13.483 -4.869 1.00 91.38 376 ARG A N 1
ATOM 2782 C CA . ARG A 1 376 ? 25.095 13.394 -5.740 1.00 91.38 376 ARG A CA 1
ATOM 2783 C C . ARG A 1 376 ? 23.850 13.973 -5.078 1.00 91.38 376 ARG A C 1
ATOM 2785 O O . ARG A 1 376 ? 22.831 13.311 -4.884 1.00 91.38 376 ARG A O 1
ATOM 2792 N N . ALA A 1 377 ? 23.972 15.235 -4.687 1.00 92.81 377 ALA A N 1
ATOM 2793 C CA . ALA A 1 377 ? 22.928 16.031 -4.045 1.00 92.81 377 ALA A CA 1
ATOM 2794 C C . ALA A 1 377 ? 21.882 16.604 -5.028 1.00 92.81 377 ALA A C 1
ATOM 2796 O O . ALA A 1 377 ? 20.962 17.302 -4.606 1.00 92.81 377 ALA A O 1
ATOM 2797 N N . ASP A 1 378 ? 22.008 16.306 -6.324 1.00 92.19 378 ASP A N 1
ATOM 2798 C CA . ASP A 1 378 ? 21.198 16.810 -7.438 1.00 92.19 378 ASP A CA 1
ATOM 2799 C C . ASP A 1 378 ? 19.772 16.224 -7.514 1.00 92.19 378 ASP A C 1
ATOM 2801 O O . ASP A 1 378 ? 19.030 16.533 -8.442 1.00 92.19 378 ASP A O 1
ATOM 2805 N N . GLY A 1 379 ? 19.370 15.405 -6.537 1.00 96.00 379 GLY A N 1
ATOM 2806 C CA . GLY A 1 379 ? 18.083 14.707 -6.495 1.00 96.00 379 GLY A CA 1
ATOM 2807 C C . GLY A 1 379 ? 17.005 15.319 -5.591 1.00 96.00 379 GLY A C 1
ATOM 2808 O O . GLY A 1 379 ? 17.223 16.288 -4.857 1.00 96.00 379 GLY A O 1
ATOM 2809 N N . LEU A 1 380 ? 15.824 14.698 -5.599 1.00 97.69 380 LEU A N 1
ATOM 2810 C CA . LEU A 1 380 ? 14.737 14.979 -4.660 1.00 97.69 380 LEU A CA 1
ATOM 2811 C C . LEU A 1 380 ? 13.817 13.768 -4.464 1.00 97.69 380 LEU A C 1
ATOM 2813 O O . LEU A 1 380 ? 13.644 12.935 -5.353 1.00 97.69 380 LEU A O 1
ATOM 2817 N N . THR A 1 381 ? 13.161 13.724 -3.305 1.00 98.25 381 THR A N 1
ATOM 2818 C CA . THR A 1 381 ? 12.053 12.805 -3.009 1.00 98.25 381 THR A CA 1
ATOM 2819 C C . THR A 1 381 ? 10.764 13.597 -2.837 1.00 98.25 381 THR A C 1
ATOM 2821 O O . THR A 1 381 ? 10.736 14.624 -2.159 1.00 98.25 381 THR A O 1
ATOM 2824 N N . LYS A 1 382 ? 9.679 13.106 -3.427 1.00 97.75 382 LYS A N 1
ATOM 2825 C CA . LYS A 1 382 ? 8.359 13.730 -3.457 1.00 97.75 382 LYS A CA 1
ATOM 2826 C C . LYS A 1 382 ? 7.293 12.743 -3.001 1.00 97.75 382 LYS A C 1
ATOM 2828 O O . LYS A 1 382 ? 7.250 11.611 -3.475 1.00 97.75 382 LYS A O 1
ATOM 2833 N N . LEU A 1 383 ? 6.395 13.208 -2.139 1.00 96.94 383 LEU A N 1
ATOM 2834 C CA . LEU A 1 383 ? 5.184 12.501 -1.734 1.00 96.94 383 LEU A CA 1
ATOM 2835 C C . LEU A 1 383 ? 3.959 13.322 -2.130 1.00 96.94 383 LEU A C 1
ATOM 2837 O O . LEU A 1 383 ? 3.881 14.516 -1.834 1.00 96.94 383 LEU A O 1
ATOM 2841 N N . VAL A 1 384 ? 2.989 12.664 -2.755 1.00 95.94 384 VAL A N 1
ATOM 2842 C CA . VAL A 1 384 ? 1.653 13.197 -3.022 1.00 95.94 384 VAL A CA 1
ATOM 2843 C C . VAL A 1 384 ? 0.696 12.485 -2.078 1.00 95.94 384 VAL A C 1
ATOM 2845 O O . VAL A 1 384 ? 0.500 11.275 -2.180 1.00 95.94 384 VAL A O 1
ATOM 2848 N N . ALA A 1 385 ? 0.122 13.222 -1.134 1.00 92.56 385 ALA A N 1
ATOM 2849 C CA . ALA A 1 385 ? -0.792 12.695 -0.133 1.00 92.56 385 ALA A CA 1
ATOM 2850 C C . ALA A 1 385 ? -2.195 13.279 -0.302 1.00 92.56 385 ALA A C 1
ATOM 2852 O O . ALA A 1 385 ? -2.371 14.414 -0.734 1.00 92.56 385 ALA A O 1
ATOM 2853 N N . ASP A 1 386 ? -3.207 12.509 0.065 1.00 88.12 386 ASP A N 1
ATOM 2854 C CA . ASP A 1 386 ? -4.595 12.952 0.082 1.00 88.12 386 ASP A CA 1
ATOM 2855 C C . ASP A 1 386 ? -4.791 14.134 1.052 1.00 88.12 386 ASP A C 1
ATOM 2857 O O . ASP A 1 386 ? -4.279 14.119 2.175 1.00 88.12 386 ASP A O 1
ATOM 2861 N N . GLY A 1 387 ? -5.518 15.174 0.631 1.00 80.31 387 GLY A N 1
ATOM 2862 C CA . GLY A 1 387 ? -5.620 16.428 1.383 1.00 80.31 387 GLY A CA 1
ATOM 2863 C C . GLY A 1 387 ? -6.332 16.320 2.735 1.00 80.31 387 GLY A C 1
ATOM 2864 O O . GLY A 1 387 ? -6.029 17.096 3.652 1.00 80.31 387 GLY A O 1
ATOM 2865 N N . GLU A 1 388 ? -7.246 15.359 2.871 1.00 74.31 388 GLU A N 1
ATOM 2866 C CA . GLU A 1 388 ? -8.042 15.141 4.081 1.00 74.31 388 GLU A CA 1
ATOM 2867 C C . GLU A 1 388 ? -7.460 14.030 4.946 1.00 74.31 388 GLU A C 1
ATOM 2869 O O . GLU A 1 388 ? -7.282 14.200 6.155 1.00 74.31 388 GLU A O 1
ATOM 2874 N N . THR A 1 389 ? -7.169 12.890 4.321 1.00 69.69 389 THR A N 1
ATOM 2875 C CA . THR A 1 389 ? -6.743 11.688 5.037 1.00 69.69 389 THR A CA 1
ATOM 2876 C C . THR A 1 389 ? -5.237 11.665 5.261 1.00 69.69 389 THR A C 1
ATOM 2878 O O . THR A 1 389 ? -4.786 11.099 6.242 1.00 69.69 389 THR A O 1
ATOM 2881 N N . GLY A 1 390 ? -4.424 12.294 4.410 1.00 76.81 390 GLY A N 1
ATOM 2882 C CA . GLY A 1 390 ? -2.966 12.170 4.483 1.00 76.81 390 GLY A CA 1
ATOM 2883 C C . GLY A 1 390 ? -2.438 10.806 4.022 1.00 76.81 390 GLY A C 1
ATOM 2884 O O . GLY A 1 390 ? -1.253 10.530 4.195 1.00 76.81 390 GLY A O 1
ATOM 2885 N N . ARG A 1 391 ? -3.287 9.957 3.424 1.00 82.25 391 ARG A N 1
ATOM 2886 C CA . ARG A 1 391 ? -2.865 8.726 2.742 1.00 82.25 391 ARG A CA 1
ATOM 2887 C C . ARG A 1 391 ? -1.895 9.070 1.616 1.00 82.25 391 ARG A C 1
ATOM 2889 O O . ARG A 1 391 ? -2.190 9.965 0.826 1.00 82.25 391 ARG A O 1
ATOM 2896 N N . VAL A 1 392 ? -0.795 8.331 1.492 1.00 90.56 392 VAL A N 1
ATOM 2897 C CA . VAL A 1 392 ? 0.109 8.456 0.341 1.00 90.56 392 VAL A CA 1
ATOM 2898 C C . VAL A 1 392 ? -0.603 7.936 -0.912 1.00 90.56 392 VAL A C 1
ATOM 2900 O O . VAL A 1 392 ? -1.050 6.790 -0.965 1.00 90.56 392 VAL A O 1
ATOM 2903 N N . LEU A 1 393 ? -0.757 8.810 -1.903 1.00 94.12 393 LEU A N 1
ATOM 2904 C CA . LEU A 1 393 ? -1.403 8.532 -3.187 1.00 94.12 393 LEU A CA 1
ATOM 2905 C C . LEU A 1 393 ? -0.389 8.361 -4.314 1.00 94.12 393 LEU A C 1
ATOM 2907 O O . LEU A 1 393 ? -0.687 7.683 -5.292 1.00 94.12 393 LEU A O 1
ATOM 2911 N N . GLY A 1 394 ? 0.788 8.967 -4.179 1.00 96.44 394 GLY A N 1
ATOM 2912 C CA . GLY A 1 394 ? 1.882 8.814 -5.122 1.00 96.44 394 GLY A CA 1
ATOM 2913 C C . GLY A 1 394 ? 3.222 9.207 -4.523 1.00 96.44 394 GLY A C 1
ATOM 2914 O O . GLY A 1 394 ? 3.298 9.954 -3.543 1.00 96.44 394 GLY A O 1
ATOM 2915 N N . VAL A 1 395 ? 4.280 8.675 -5.123 1.00 98.12 395 VAL A N 1
ATOM 2916 C CA . VAL A 1 395 ? 5.672 8.902 -4.735 1.00 98.12 395 VAL A CA 1
ATOM 2917 C C . VAL A 1 395 ? 6.493 9.124 -5.995 1.00 98.12 395 VAL A C 1
ATOM 2919 O O . VAL A 1 395 ? 6.321 8.408 -6.978 1.00 98.12 395 VAL A O 1
ATOM 2922 N N . GLY A 1 396 ? 7.390 10.103 -5.955 1.00 98.38 396 GLY A N 1
ATOM 2923 C CA . GLY A 1 396 ? 8.357 10.382 -7.010 1.00 98.38 396 GLY A CA 1
ATOM 2924 C C . GLY A 1 396 ? 9.750 10.570 -6.428 1.00 98.38 396 GLY A C 1
ATOM 2925 O O . GLY A 1 396 ? 9.903 11.191 -5.378 1.00 98.38 396 GLY A O 1
ATOM 2926 N N . ILE A 1 397 ? 10.766 10.026 -7.082 1.00 98.69 397 ILE A N 1
ATOM 2927 C CA . ILE A 1 397 ? 12.159 10.078 -6.644 1.00 98.69 397 ILE A CA 1
ATOM 2928 C C . ILE A 1 397 ? 13.029 10.336 -7.869 1.00 98.69 397 ILE A C 1
ATOM 2930 O O . ILE A 1 397 ? 12.863 9.684 -8.896 1.00 98.69 397 ILE A O 1
ATOM 2934 N N . VAL A 1 398 ? 13.963 11.272 -7.759 1.00 98.62 398 VAL A N 1
ATOM 2935 C CA . VAL A 1 398 ? 15.040 11.457 -8.733 1.00 98.62 398 VAL A CA 1
ATOM 2936 C C . VAL A 1 398 ? 16.363 11.547 -7.992 1.00 98.62 398 VAL A C 1
ATOM 2938 O O . VAL A 1 398 ? 16.462 12.265 -6.999 1.00 98.62 398 VAL A O 1
ATOM 2941 N N . GLY A 1 399 ? 17.360 10.797 -8.447 1.00 97.38 399 GLY A N 1
ATOM 2942 C CA . GLY A 1 399 ? 18.667 10.690 -7.801 1.00 97.38 399 GLY A CA 1
ATOM 2943 C C . GLY A 1 399 ? 19.248 9.275 -7.884 1.00 97.38 399 GLY A C 1
ATOM 2944 O O . GLY A 1 399 ? 18.578 8.359 -8.362 1.00 97.38 399 GLY A O 1
ATOM 2945 N N . PRO A 1 400 ? 20.496 9.067 -7.430 1.00 94.31 400 PRO A N 1
ATOM 2946 C CA . PRO A 1 400 ? 21.102 7.737 -7.397 1.00 94.31 400 PRO A CA 1
ATOM 2947 C C . PRO A 1 400 ? 20.261 6.712 -6.627 1.00 94.31 400 PRO A C 1
ATOM 2949 O O . PRO A 1 400 ? 19.893 6.944 -5.474 1.00 94.31 400 PRO A O 1
ATOM 2952 N N . GLY A 1 401 ? 19.991 5.566 -7.257 1.00 94.38 401 GLY A N 1
ATOM 2953 C CA . GLY A 1 401 ? 19.221 4.471 -6.666 1.00 94.38 401 GLY A CA 1
ATOM 2954 C C . GLY A 1 401 ? 17.715 4.729 -6.571 1.00 94.38 401 GLY A C 1
ATOM 2955 O O . GLY A 1 401 ? 17.029 4.004 -5.850 1.00 94.38 401 GLY A O 1
ATOM 2956 N N . ALA A 1 402 ? 17.176 5.740 -7.265 1.00 97.69 402 ALA A N 1
ATOM 2957 C CA . ALA A 1 402 ? 15.738 6.007 -7.290 1.00 97.69 402 ALA A CA 1
ATOM 2958 C C . ALA A 1 402 ? 14.923 4.775 -7.727 1.00 97.69 402 ALA A C 1
ATOM 2960 O O . ALA A 1 402 ? 13.850 4.532 -7.170 1.00 97.69 402 ALA A O 1
ATOM 2961 N N . GLY A 1 403 ? 15.444 3.980 -8.669 1.00 96.31 403 GLY A N 1
ATOM 2962 C CA . GLY A 1 403 ? 14.816 2.746 -9.139 1.00 96.31 403 GLY A CA 1
ATOM 2963 C C . GLY A 1 403 ? 14.655 1.674 -8.060 1.00 96.31 403 GLY A C 1
ATOM 2964 O O . GLY A 1 403 ? 13.674 0.936 -8.086 1.00 96.31 403 GLY A O 1
ATOM 2965 N N . GLU A 1 404 ? 15.555 1.629 -7.076 1.00 96.06 404 GLU A N 1
ATOM 2966 C CA . GLU A 1 404 ? 15.464 0.711 -5.933 1.00 96.06 404 GLU A CA 1
ATOM 2967 C C . GLU A 1 404 ? 14.593 1.297 -4.811 1.00 96.06 404 GLU A C 1
ATOM 2969 O O . GLU A 1 404 ? 13.763 0.609 -4.213 1.00 96.06 404 GLU A O 1
ATOM 2974 N N . LEU A 1 405 ? 14.723 2.602 -4.550 1.00 96.81 405 LEU A N 1
ATOM 2975 C CA . LEU A 1 405 ? 13.987 3.294 -3.486 1.00 96.81 405 LEU A CA 1
ATOM 2976 C C . LEU A 1 405 ? 12.474 3.361 -3.744 1.00 96.81 405 LEU A C 1
ATOM 2978 O O . LEU A 1 405 ? 11.684 3.407 -2.799 1.00 96.81 405 LEU A O 1
ATOM 2982 N N . ILE A 1 406 ? 12.038 3.347 -5.008 1.00 97.94 406 ILE A N 1
ATOM 2983 C CA . ILE A 1 406 ? 10.610 3.441 -5.342 1.00 97.94 406 ILE A CA 1
ATOM 2984 C C . ILE A 1 406 ? 9.797 2.233 -4.863 1.00 97.94 406 ILE A C 1
ATOM 2986 O O . ILE A 1 406 ? 8.582 2.350 -4.718 1.00 97.94 406 ILE A O 1
ATOM 2990 N N . ALA A 1 407 ? 10.435 1.092 -4.576 1.00 95.50 407 ALA A N 1
ATOM 2991 C CA . ALA A 1 407 ? 9.752 -0.091 -4.059 1.00 95.50 407 ALA A CA 1
ATOM 2992 C C . ALA A 1 407 ? 9.048 0.186 -2.716 1.00 95.50 407 ALA A C 1
ATOM 2994 O O . ALA A 1 407 ? 7.908 -0.240 -2.517 1.00 95.50 407 ALA A O 1
ATOM 2995 N N . GLU A 1 408 ? 9.675 0.964 -1.825 1.00 93.56 408 GLU A N 1
ATOM 2996 C CA . GLU A 1 408 ? 9.052 1.401 -0.568 1.00 93.56 408 GLU A CA 1
ATOM 2997 C C . GLU A 1 408 ? 7.864 2.337 -0.836 1.00 93.56 408 GLU A C 1
ATOM 2999 O O . GLU A 1 408 ? 6.804 2.201 -0.221 1.00 93.56 408 GLU A O 1
ATOM 3004 N N . GLY A 1 409 ? 8.002 3.239 -1.813 1.00 93.94 409 GLY A N 1
ATOM 3005 C CA . GLY A 1 409 ? 6.918 4.120 -2.246 1.00 93.94 409 GLY A CA 1
ATOM 3006 C C . GLY A 1 409 ? 5.720 3.353 -2.810 1.00 93.94 409 GLY A C 1
ATOM 3007 O O . GLY A 1 409 ? 4.580 3.631 -2.435 1.00 93.94 409 GLY A O 1
ATOM 3008 N N . ALA A 1 410 ? 5.970 2.345 -3.649 1.00 94.75 410 ALA A N 1
ATOM 3009 C CA . ALA A 1 410 ? 4.930 1.484 -4.200 1.00 94.75 410 ALA A CA 1
ATOM 3010 C C . ALA A 1 410 ? 4.191 0.734 -3.083 1.00 94.75 410 ALA A C 1
ATOM 3012 O O . ALA A 1 410 ? 2.961 0.746 -3.047 1.00 94.75 410 ALA A O 1
ATOM 3013 N N . LEU A 1 411 ? 4.925 0.175 -2.113 1.00 91.62 411 LEU A N 1
ATOM 3014 C CA . LEU A 1 411 ? 4.329 -0.472 -0.945 1.00 91.62 411 LEU A CA 1
ATOM 3015 C C . LEU A 1 411 ? 3.481 0.505 -0.116 1.00 91.62 411 LEU A C 1
ATOM 3017 O O . LEU A 1 411 ? 2.389 0.144 0.325 1.00 91.62 411 LEU A O 1
ATOM 3021 N N . ALA A 1 412 ? 3.946 1.739 0.088 1.00 89.00 412 ALA A N 1
ATOM 3022 C CA . ALA A 1 412 ? 3.208 2.752 0.839 1.00 89.00 412 ALA A CA 1
ATOM 3023 C C . ALA A 1 412 ? 1.868 3.113 0.171 1.00 89.00 412 ALA A C 1
ATOM 3025 O O . ALA A 1 412 ? 0.852 3.243 0.859 1.00 89.00 412 ALA A O 1
ATOM 3026 N N . VAL A 1 413 ? 1.844 3.231 -1.160 1.00 91.56 413 VAL A N 1
ATOM 3027 C CA . VAL A 1 413 ? 0.621 3.529 -1.927 1.00 91.56 413 VAL A CA 1
ATOM 3028 C C . VAL A 1 413 ? -0.347 2.338 -1.918 1.00 91.56 413 VAL A C 1
ATOM 3030 O O . VAL A 1 413 ? -1.538 2.525 -1.623 1.00 91.56 413 VAL A O 1
ATOM 3033 N N . GLU A 1 414 ? 0.160 1.122 -2.169 1.00 87.25 414 GLU A N 1
ATOM 3034 C CA . GLU A 1 414 ? -0.618 -0.129 -2.123 1.00 87.25 414 GLU A CA 1
ATOM 3035 C C . GLU A 1 414 ? -1.268 -0.338 -0.748 1.00 87.25 414 GLU A C 1
ATOM 3037 O O . GLU A 1 414 ? -2.468 -0.584 -0.641 1.00 87.25 414 GLU A O 1
ATOM 3042 N N . THR A 1 415 ? -0.502 -0.161 0.334 1.00 80.81 415 THR A N 1
ATOM 3043 C CA . THR A 1 415 ? -0.976 -0.388 1.713 1.00 80.81 415 THR A CA 1
ATOM 3044 C C . THR A 1 415 ? -1.777 0.772 2.300 1.00 80.81 415 THR A C 1
ATOM 3046 O O . THR A 1 415 ? -2.178 0.711 3.464 1.00 80.81 415 THR A O 1
ATOM 3049 N N . ALA A 1 416 ? -2.040 1.822 1.514 1.00 73.88 416 ALA A N 1
ATOM 3050 C CA . ALA A 1 416 ? -2.737 3.021 1.967 1.00 73.88 416 ALA A CA 1
ATOM 3051 C C . ALA A 1 416 ? -2.088 3.667 3.202 1.00 73.88 416 ALA A C 1
ATOM 3053 O O . ALA A 1 416 ? -2.788 4.188 4.078 1.00 73.88 416 ALA A O 1
ATOM 3054 N N . LEU A 1 417 ? -0.755 3.622 3.283 1.00 66.00 417 LEU A N 1
ATOM 3055 C CA . LEU A 1 417 ? -0.029 4.119 4.437 1.00 66.00 417 LEU A CA 1
ATOM 3056 C C . LEU A 1 417 ? -0.306 5.612 4.613 1.00 66.00 417 LEU A C 1
ATOM 3058 O O . LEU A 1 417 ? -0.298 6.399 3.662 1.00 66.00 417 LEU A O 1
ATOM 3062 N N . ALA A 1 418 ? -0.575 5.997 5.852 1.00 58.22 418 ALA A N 1
ATOM 3063 C CA . ALA A 1 418 ? -0.797 7.376 6.220 1.00 58.22 418 ALA A CA 1
ATOM 3064 C C . ALA A 1 418 ? 0.024 7.696 7.471 1.00 58.22 418 ALA A C 1
ATOM 3066 O O . ALA A 1 418 ? 0.060 6.876 8.397 1.00 58.22 418 ALA A O 1
ATOM 3067 N N . PRO A 1 419 ? 0.676 8.867 7.539 1.00 55.25 419 PRO A N 1
ATOM 3068 C CA . PRO A 1 419 ? 1.342 9.310 8.753 1.00 55.25 419 PRO A CA 1
ATOM 3069 C C . PRO A 1 419 ? 0.349 9.311 9.920 1.00 55.25 419 PRO A C 1
ATOM 3071 O O . PRO A 1 419 ? -0.803 9.726 9.766 1.00 55.25 419 PRO A O 1
ATOM 3074 N N . ALA A 1 420 ? 0.774 8.848 11.097 1.00 55.16 420 ALA A N 1
ATOM 3075 C CA . ALA A 1 420 ? -0.067 8.909 12.286 1.00 55.16 420 ALA A CA 1
ATOM 3076 C C . ALA A 1 420 ? -0.421 10.377 12.587 1.00 55.16 420 ALA A C 1
ATOM 3078 O O . ALA A 1 420 ? 0.434 11.158 12.995 1.00 55.16 420 ALA A O 1
ATOM 3079 N N . LEU A 1 421 ? -1.690 10.749 12.390 1.00 58.22 421 LEU A N 1
ATOM 3080 C CA . LEU A 1 421 ? -2.170 12.121 12.602 1.00 58.22 421 LEU A CA 1
ATOM 3081 C C . LEU A 1 421 ? -2.201 12.522 14.089 1.00 58.22 421 LEU A C 1
ATOM 3083 O O . LEU A 1 421 ? -2.301 13.707 14.396 1.00 58.22 421 LEU A O 1
ATOM 3087 N N . MET A 1 422 ? -2.133 11.553 15.014 1.00 69.75 422 MET A N 1
ATOM 3088 C CA . MET A 1 422 ? -2.102 11.789 16.462 1.00 69.75 422 MET A CA 1
ATOM 3089 C C . MET A 1 422 ? -1.169 10.806 17.192 1.00 69.75 422 MET A C 1
ATOM 3091 O O . MET A 1 422 ? -1.150 9.618 16.863 1.00 69.75 422 MET A O 1
ATOM 3095 N N . PRO A 1 423 ? -0.465 11.246 18.253 1.00 83.38 423 PRO A N 1
ATOM 3096 C CA . PRO A 1 423 ? 0.219 10.346 19.178 1.00 83.38 423 PRO A CA 1
ATOM 3097 C C . PRO A 1 423 ? -0.770 9.442 19.934 1.00 83.38 423 PRO A C 1
ATOM 3099 O O . PRO A 1 423 ? -1.784 9.914 20.450 1.00 83.38 423 PRO A O 1
ATOM 3102 N N . LEU A 1 424 ? -0.441 8.154 20.103 1.00 85.94 424 LEU A N 1
ATOM 3103 C CA . LEU A 1 424 ? -1.290 7.183 20.820 1.00 85.94 424 LEU A CA 1
ATOM 3104 C C . LEU A 1 424 ? -1.648 7.621 22.252 1.00 85.94 424 LEU A C 1
ATOM 3106 O O . LEU A 1 424 ? -2.759 7.374 22.721 1.00 85.94 424 LEU A O 1
ATOM 3110 N N . ALA A 1 425 ? -0.726 8.296 22.944 1.00 88.00 425 ALA A N 1
ATOM 3111 C CA . ALA A 1 425 ? -0.967 8.821 24.286 1.00 88.00 425 ALA A CA 1
ATOM 3112 C C . ALA A 1 425 ? -2.079 9.885 24.304 1.00 88.00 425 ALA A C 1
ATOM 3114 O O . ALA A 1 425 ? -2.913 9.877 25.207 1.00 88.00 425 ALA A O 1
ATOM 3115 N N . ALA A 1 426 ? -2.143 10.747 23.283 1.00 89.12 426 ALA A N 1
ATOM 3116 C CA . ALA A 1 426 ? -3.183 11.766 23.163 1.00 89.12 426 ALA A CA 1
ATOM 3117 C C . ALA A 1 426 ? -4.565 11.133 22.932 1.00 89.12 426 ALA A C 1
ATOM 3119 O O . ALA A 1 426 ? -5.547 11.558 23.537 1.00 89.12 426 ALA A O 1
ATOM 3120 N N . VAL A 1 427 ? -4.638 10.067 22.123 1.00 91.06 427 VAL A N 1
ATOM 3121 C CA . VAL A 1 427 ? -5.879 9.303 21.903 1.00 91.06 427 VAL A CA 1
ATOM 3122 C C . VAL A 1 427 ? -6.380 8.686 23.212 1.00 91.06 427 VAL A C 1
ATOM 3124 O O . VAL A 1 427 ? -7.565 8.801 23.538 1.00 91.06 427 VAL A O 1
ATOM 3127 N N . LEU A 1 428 ? -5.490 8.066 23.994 1.00 92.88 428 LEU A N 1
ATOM 3128 C CA . LEU A 1 428 ? -5.846 7.500 25.299 1.00 92.88 428 LEU A CA 1
ATOM 3129 C C . LEU A 1 428 ? -6.286 8.567 26.296 1.00 92.88 428 LEU A C 1
ATOM 3131 O O . LEU A 1 428 ? -7.313 8.388 26.945 1.00 92.88 428 LEU A O 1
ATOM 3135 N N . ALA A 1 429 ? -5.555 9.676 26.398 1.00 94.38 429 ALA A N 1
ATOM 3136 C CA . ALA A 1 429 ? -5.907 10.769 27.298 1.00 94.38 429 ALA A CA 1
ATOM 3137 C C . ALA A 1 429 ? -7.295 11.335 26.967 1.00 94.38 429 ALA A C 1
ATOM 3139 O O . ALA A 1 429 ? -8.148 11.431 27.847 1.00 94.38 429 ALA A O 1
ATOM 3140 N N . LEU A 1 430 ? -7.558 11.620 25.687 1.00 94.19 430 LEU A N 1
ATOM 3141 C CA . LEU A 1 430 ? -8.824 12.195 25.237 1.00 94.19 430 LEU A CA 1
ATOM 3142 C C . LEU A 1 430 ? -10.006 11.238 25.443 1.00 94.19 430 LEU A C 1
ATOM 3144 O O . LEU A 1 430 ? -11.049 11.644 25.950 1.00 94.19 430 LEU A O 1
ATOM 3148 N N . THR A 1 431 ? -9.845 9.956 25.101 1.00 94.31 431 THR A N 1
ATOM 3149 C CA . THR A 1 431 ? -10.910 8.951 25.284 1.00 94.31 431 THR A CA 1
ATOM 3150 C C . THR A 1 431 ? -11.176 8.634 26.756 1.00 94.31 431 THR A C 1
ATOM 3152 O O . THR A 1 431 ? -12.334 8.444 27.126 1.00 94.31 431 THR A O 1
ATOM 3155 N N . THR A 1 432 ? -10.144 8.624 27.605 1.00 95.44 432 THR A N 1
ATOM 3156 C CA . THR A 1 432 ? -10.280 8.424 29.059 1.00 95.44 432 THR A CA 1
ATOM 3157 C C . THR A 1 432 ? -10.956 9.626 29.717 1.00 95.44 432 THR A C 1
ATOM 3159 O O . THR A 1 432 ? -11.882 9.444 30.506 1.00 95.44 432 THR A O 1
ATOM 3162 N N . LEU A 1 433 ? -10.555 10.849 29.347 1.00 95.06 433 LEU A N 1
ATOM 3163 C CA . LEU A 1 433 ? -11.164 12.090 29.831 1.00 95.06 433 LEU A CA 1
ATOM 3164 C C . LEU A 1 433 ? -12.640 12.184 29.430 1.00 95.06 433 LEU A C 1
ATOM 3166 O O . LEU A 1 433 ? -13.482 12.465 30.279 1.00 95.06 433 LEU A O 1
ATOM 3170 N N . ALA A 1 434 ? -12.972 11.889 28.169 1.00 94.44 434 ALA A N 1
ATOM 3171 C CA . ALA A 1 434 ? -14.357 11.831 27.698 1.00 94.44 434 ALA A CA 1
ATOM 3172 C C . ALA A 1 434 ? -15.198 10.839 28.521 1.00 94.44 434 ALA A C 1
ATOM 3174 O O . ALA A 1 434 ? -16.320 11.145 28.924 1.00 94.44 434 ALA A O 1
ATOM 3175 N N . HIS A 1 435 ? -14.630 9.668 28.832 1.00 92.88 435 HIS A N 1
ATOM 3176 C CA . HIS A 1 435 ? -15.280 8.671 29.681 1.00 92.88 435 HIS A CA 1
ATOM 3177 C C . HIS A 1 435 ? -15.500 9.171 31.116 1.00 92.88 435 HIS A C 1
ATOM 3179 O O . HIS A 1 435 ? -16.572 8.950 31.675 1.00 92.88 435 HIS A O 1
ATOM 3185 N N . ALA A 1 436 ? -14.511 9.856 31.697 1.00 95.06 436 ALA A N 1
ATOM 3186 C CA . ALA A 1 436 ? -14.591 10.404 33.048 1.00 95.06 436 ALA A CA 1
ATOM 3187 C C . ALA A 1 436 ? -15.618 11.527 33.169 1.00 95.06 436 ALA A C 1
ATOM 3189 O O . ALA A 1 436 ? -16.449 11.493 34.072 1.00 95.06 436 ALA A O 1
ATOM 3190 N N . LEU A 1 437 ? -15.612 12.478 32.235 1.00 96.00 437 LEU A N 1
ATOM 3191 C CA . LEU A 1 437 ? -16.580 13.572 32.204 1.00 96.00 437 LEU A CA 1
ATOM 3192 C C . LEU A 1 437 ? -17.997 13.045 31.978 1.00 96.00 437 LEU A C 1
ATOM 3194 O O . LEU A 1 437 ? -18.904 13.387 32.725 1.00 96.00 437 LEU A O 1
ATOM 3198 N N . GLY A 1 438 ? -18.184 12.146 31.010 1.00 93.81 438 GLY A N 1
ATOM 3199 C CA . GLY A 1 438 ? -19.494 11.555 30.763 1.00 93.81 438 GLY A CA 1
ATOM 3200 C C . GLY A 1 438 ? -20.030 10.765 31.962 1.00 93.81 438 GLY A C 1
ATOM 3201 O O . GLY A 1 438 ? -21.213 10.873 32.272 1.00 93.81 438 GLY A O 1
ATOM 3202 N N . ALA A 1 439 ? -19.173 10.021 32.670 1.00 92.25 439 ALA A N 1
ATOM 3203 C CA . ALA A 1 439 ? -19.544 9.314 33.896 1.00 92.25 439 ALA A CA 1
ATOM 3204 C C . ALA A 1 439 ? -19.868 10.267 35.052 1.00 92.25 439 ALA A C 1
ATOM 3206 O O . ALA A 1 439 ? -20.886 10.082 35.716 1.00 92.25 439 ALA A O 1
ATOM 3207 N N . LEU A 1 440 ? -19.033 11.291 35.263 1.00 93.56 440 LEU A N 1
ATOM 3208 C CA . LEU A 1 440 ? -19.246 12.330 36.270 1.00 93.56 440 LEU A CA 1
ATOM 3209 C C . LEU A 1 440 ? -20.621 12.976 36.099 1.00 93.56 440 LEU A C 1
ATOM 3211 O O . LEU A 1 440 ? -21.324 13.177 37.081 1.00 93.56 440 LEU A O 1
ATOM 3215 N N . THR A 1 441 ? -21.014 13.257 34.857 1.00 94.88 441 THR A N 1
ATOM 3216 C CA . THR A 1 441 ? -22.264 13.944 34.521 1.00 94.88 441 THR A CA 1
ATOM 3217 C C . THR A 1 441 ? -23.473 13.025 34.542 1.00 94.88 441 THR A C 1
ATOM 3219 O O . THR A 1 441 ? -24.457 13.334 35.209 1.00 94.88 441 THR A O 1
ATOM 3222 N N . ALA A 1 442 ? -23.415 11.883 33.852 1.00 91.12 442 ALA A N 1
ATOM 3223 C CA . ALA A 1 442 ? -24.541 10.954 33.778 1.00 91.12 442 ALA A CA 1
ATOM 3224 C C . ALA A 1 442 ? -24.892 10.374 35.153 1.00 91.12 442 ALA A C 1
ATOM 3226 O O . ALA A 1 442 ? -26.056 10.125 35.443 1.00 91.12 442 ALA A O 1
ATOM 3227 N N . LEU A 1 443 ? -23.892 10.185 36.015 1.00 88.06 443 LEU A N 1
ATOM 3228 C CA . LEU A 1 443 ? -24.072 9.604 37.341 1.00 88.06 443 LEU A CA 1
ATOM 3229 C C . LEU A 1 443 ? -24.091 10.665 38.453 1.00 88.06 443 LEU A C 1
ATOM 3231 O O . LEU A 1 443 ? -24.175 10.294 39.620 1.00 88.06 443 LEU A O 1
ATOM 3235 N N . ALA A 1 444 ? -24.080 11.964 38.113 1.00 88.19 444 ALA A N 1
ATOM 3236 C CA . ALA A 1 444 ? -24.087 13.088 39.060 1.00 88.19 444 ALA A CA 1
ATOM 3237 C C . ALA A 1 444 ? -25.284 13.073 40.023 1.00 88.19 444 ALA A C 1
ATOM 3239 O O . ALA A 1 444 ? -25.184 13.516 41.166 1.00 88.19 444 ALA A O 1
ATOM 3240 N N . VAL A 1 445 ? -26.422 12.545 39.571 1.00 85.00 445 VAL A N 1
ATOM 3241 C CA . VAL A 1 445 ? -27.658 12.478 40.363 1.00 85.00 445 VAL A CA 1
ATOM 3242 C C . VAL A 1 445 ? -27.561 11.529 41.553 1.00 85.00 445 VAL A C 1
ATOM 3244 O O . VAL A 1 445 ? -28.229 11.753 42.556 1.00 85.00 445 VAL A O 1
ATOM 3247 N N . ALA A 1 446 ? -26.710 10.501 41.482 1.00 81.12 446 ALA A N 1
ATOM 3248 C CA . ALA A 1 446 ? -26.542 9.546 42.572 1.00 81.12 446 ALA A CA 1
ATOM 3249 C C . ALA A 1 446 ? -25.945 10.195 43.841 1.00 81.12 446 ALA A C 1
ATOM 3251 O O . ALA A 1 446 ? -26.588 10.115 44.888 1.00 81.12 446 ALA A O 1
ATOM 3252 N N . PRO A 1 447 ? -24.787 10.886 43.802 1.00 77.88 447 PRO A N 1
ATOM 3253 C CA . PRO A 1 447 ? -24.251 11.574 44.979 1.00 77.88 447 PRO A CA 1
ATOM 3254 C C . PRO A 1 447 ? -25.078 12.800 45.406 1.00 77.88 447 PRO A C 1
ATOM 3256 O O . PRO A 1 447 ? -25.018 13.192 46.566 1.00 77.88 447 PRO A O 1
ATOM 3259 N N . LEU A 1 448 ? -25.877 13.387 44.507 1.00 84.94 448 LEU A N 1
ATOM 3260 C CA . LEU A 1 448 ? -26.770 14.513 44.815 1.00 84.94 448 LEU A CA 1
ATOM 3261 C C . LEU A 1 448 ? -28.158 14.095 45.320 1.00 84.94 448 LEU A C 1
ATOM 3263 O O . LEU A 1 448 ? -28.973 14.955 45.654 1.00 84.94 448 LEU A O 1
ATOM 3267 N N . SER A 1 449 ? -28.422 12.791 45.406 1.00 80.38 449 SER A N 1
ATOM 3268 C CA . SER A 1 449 ? -29.714 12.244 45.820 1.00 80.38 449 SER A CA 1
ATOM 3269 C C . SER A 1 449 ? -30.257 12.786 47.155 1.00 80.38 449 SER A C 1
ATOM 3271 O O . SER A 1 449 ? -31.459 13.043 47.189 1.00 80.38 449 SER A O 1
ATOM 3273 N N . PRO A 1 450 ? -29.454 13.064 48.211 1.00 79.44 450 PRO A N 1
ATOM 3274 C CA . PRO A 1 450 ? -29.989 13.650 49.445 1.00 79.44 450 PRO A CA 1
ATOM 3275 C C . PRO A 1 450 ? -30.540 15.067 49.237 1.00 79.44 450 PRO A C 1
ATOM 3277 O O . PRO A 1 450 ? -31.619 15.389 49.712 1.00 79.44 450 PRO A O 1
ATOM 3280 N N . PHE A 1 451 ? -29.855 15.892 48.443 1.00 85.38 451 PHE A N 1
ATOM 3281 C CA . PHE A 1 451 ? -30.295 17.262 48.162 1.00 85.38 451 PHE A CA 1
ATOM 3282 C C . PHE A 1 451 ? -31.543 17.301 47.276 1.00 85.38 451 PHE A C 1
ATOM 3284 O O . PHE A 1 451 ? -32.362 18.207 47.399 1.00 85.38 451 PHE A O 1
ATOM 3291 N N . LEU A 1 452 ? -31.685 16.329 46.368 1.00 84.69 452 LEU A N 1
ATOM 3292 C CA . LEU A 1 452 ? -32.886 16.166 45.546 1.00 84.69 452 LEU A CA 1
ATOM 3293 C C . LEU A 1 452 ? -34.075 15.689 46.386 1.00 84.69 452 LEU A C 1
ATOM 3295 O O . LEU A 1 452 ? -35.192 16.149 46.161 1.00 84.69 452 LEU A O 1
ATOM 3299 N N . LEU A 1 453 ? -33.828 14.804 47.357 1.00 83.50 453 LEU A N 1
ATOM 3300 C CA . LEU A 1 453 ? -34.827 14.367 48.331 1.00 83.50 453 LEU A CA 1
ATOM 3301 C C . LEU A 1 453 ? -35.386 15.575 49.084 1.00 83.50 453 LEU A C 1
ATOM 3303 O O . LEU A 1 453 ? -36.595 15.798 49.058 1.00 83.50 453 LEU A O 1
ATOM 3307 N N . ASP A 1 454 ? -34.498 16.380 49.668 1.00 83.12 454 ASP A N 1
ATOM 3308 C CA . ASP A 1 454 ? -34.874 17.549 50.463 1.00 83.12 454 ASP A CA 1
ATOM 3309 C C . ASP A 1 454 ? -35.572 18.624 49.614 1.00 83.12 454 ASP A C 1
ATOM 3311 O O . ASP A 1 454 ? -36.575 19.196 50.032 1.00 83.12 454 ASP A O 1
ATOM 3315 N N . ALA A 1 455 ? -35.086 18.879 48.393 1.00 88.44 455 ALA A N 1
ATOM 3316 C CA . ALA A 1 455 ? -35.622 19.932 47.529 1.00 88.44 455 ALA A CA 1
ATOM 3317 C C . ALA A 1 455 ? -37.029 19.643 46.981 1.00 88.44 455 ALA A C 1
ATOM 3319 O O . ALA A 1 455 ? -37.764 20.582 46.676 1.00 88.44 455 ALA A O 1
ATOM 3320 N N . PHE A 1 456 ? -37.388 18.369 46.814 1.00 89.88 456 PHE A N 1
ATOM 3321 C CA . PHE A 1 456 ? -38.656 17.952 46.206 1.00 89.88 456 PHE A CA 1
ATOM 3322 C C . PHE A 1 456 ? -39.582 17.197 47.171 1.00 89.88 456 PHE A C 1
ATOM 3324 O O . PHE A 1 456 ? -40.666 16.791 46.762 1.00 89.88 456 PHE A O 1
ATOM 3331 N N . GLY A 1 457 ? -39.179 17.002 48.432 1.00 86.31 457 GLY A N 1
ATOM 3332 C CA . GLY A 1 457 ? -39.965 16.259 49.422 1.00 86.31 457 GLY A CA 1
ATOM 3333 C C . GLY A 1 457 ? -40.206 14.800 49.024 1.00 86.31 457 GLY A C 1
ATOM 3334 O O . GLY A 1 457 ? -41.270 14.252 49.300 1.00 86.31 457 GLY A O 1
ATOM 3335 N N . LEU A 1 458 ? -39.246 14.190 48.326 1.00 84.44 458 LEU A N 1
ATOM 3336 C CA . LEU A 1 458 ? -39.411 12.865 47.729 1.00 84.44 458 LEU A CA 1
ATOM 3337 C C . LEU A 1 458 ? -39.336 11.748 48.769 1.00 84.44 458 LEU A C 1
ATOM 3339 O O . LEU A 1 458 ? -38.553 11.784 49.720 1.00 84.44 458 LEU A O 1
ATOM 3343 N N . SER A 1 459 ? -40.083 10.677 48.526 1.00 80.00 459 SER A N 1
ATOM 3344 C CA . SER A 1 459 ? -39.873 9.408 49.208 1.00 80.00 459 SER A CA 1
ATOM 3345 C C . SER A 1 459 ? -38.534 8.780 48.799 1.00 80.00 459 SER A C 1
ATOM 3347 O O . SER A 1 459 ? -38.007 8.983 47.702 1.00 80.00 459 SER A O 1
ATOM 3349 N N . ARG A 1 460 ? -37.982 7.928 49.669 1.00 70.69 460 ARG A N 1
ATOM 3350 C CA . ARG A 1 460 ? -36.751 7.169 49.372 1.00 70.69 460 ARG A CA 1
ATOM 3351 C C . ARG A 1 460 ? -36.895 6.274 48.134 1.00 70.69 460 ARG A C 1
ATOM 3353 O O . ARG A 1 460 ? -35.904 6.004 47.462 1.00 70.69 460 ARG A O 1
ATOM 3360 N N . LEU A 1 461 ? -38.121 5.841 47.832 1.00 73.44 461 LEU A N 1
ATOM 3361 C CA . LEU A 1 461 ? -38.439 5.050 46.647 1.00 73.44 461 LEU A CA 1
ATOM 3362 C C . LEU A 1 461 ? -38.349 5.896 45.367 1.00 73.44 461 LEU A C 1
ATOM 3364 O O . LEU A 1 461 ? -37.755 5.455 44.388 1.00 73.44 461 LEU A O 1
ATOM 3368 N N . GLU A 1 462 ? -38.852 7.132 45.395 1.00 76.81 462 GLU A N 1
ATOM 3369 C CA . GLU A 1 462 ? -38.798 8.063 44.257 1.00 76.81 462 GLU A CA 1
ATOM 3370 C C . GLU A 1 462 ? -37.373 8.537 43.952 1.00 76.81 462 GLU A C 1
ATOM 3372 O O . GLU A 1 462 ? -36.974 8.618 42.791 1.00 76.81 462 GLU A O 1
ATOM 3377 N N . VAL A 1 463 ? -36.557 8.772 44.979 1.00 72.75 463 VAL A N 1
ATOM 3378 C CA . VAL A 1 463 ? -35.123 9.074 44.814 1.00 72.75 463 VAL A CA 1
ATOM 3379 C C . VAL A 1 463 ? -34.373 7.902 44.169 1.00 72.75 463 VAL A C 1
ATOM 3381 O O . VAL A 1 463 ? -33.456 8.099 43.367 1.00 72.75 463 VAL A O 1
ATOM 3384 N N . GLY A 1 464 ? -34.816 6.673 44.444 1.00 76.25 464 GLY A N 1
ATOM 3385 C CA . GLY A 1 464 ? -34.312 5.459 43.809 1.00 76.25 464 GLY A CA 1
ATOM 3386 C C . GLY A 1 464 ? -34.552 5.380 42.296 1.00 76.25 464 GLY A C 1
ATOM 3387 O O . GLY A 1 464 ? -33.932 4.540 41.651 1.00 76.25 464 GLY A O 1
ATOM 3388 N N . LEU A 1 465 ? -35.386 6.249 41.704 1.00 84.81 465 LEU A N 1
ATOM 3389 C CA . LEU A 1 465 ? -35.703 6.244 40.267 1.00 84.81 465 LEU A CA 1
ATOM 3390 C C . LEU A 1 465 ? -34.671 6.981 39.398 1.00 84.81 465 LEU A C 1
ATOM 3392 O O . LEU A 1 465 ? -34.561 6.698 38.204 1.00 84.81 465 LEU A O 1
ATOM 3396 N N . PHE A 1 466 ? -33.886 7.896 39.971 1.00 87.25 466 PHE A N 1
ATOM 3397 C CA . PHE A 1 466 ? -33.001 8.786 39.207 1.00 87.25 466 PHE A CA 1
ATOM 3398 C C . PHE A 1 466 ? -31.861 8.039 38.506 1.00 87.25 466 PHE A C 1
ATOM 3400 O O . PHE A 1 466 ? -31.582 8.280 37.332 1.00 87.25 466 PHE A O 1
ATOM 3407 N N . LEU A 1 467 ? -31.199 7.113 39.205 1.00 86.44 467 LEU A N 1
ATOM 3408 C CA . LEU A 1 467 ? -30.100 6.335 38.631 1.00 86.44 467 LEU A CA 1
ATOM 3409 C C . LEU A 1 467 ? -30.594 5.296 37.598 1.00 86.44 467 LEU A C 1
ATOM 3411 O O . LEU A 1 467 ? -30.020 5.238 36.506 1.00 86.44 467 LEU A O 1
ATOM 3415 N N . PRO A 1 468 ? -31.669 4.521 37.860 1.00 90.06 468 PRO A N 1
ATOM 3416 C CA . PRO A 1 468 ? -32.299 3.681 36.845 1.00 90.06 468 PRO A CA 1
ATOM 3417 C C . PRO A 1 468 ? -32.743 4.442 35.596 1.00 90.06 468 PRO A C 1
ATOM 3419 O O . PRO A 1 468 ? -32.601 3.898 34.507 1.00 90.06 468 PRO A O 1
ATOM 3422 N N . ALA A 1 469 ? -33.215 5.690 35.711 1.00 91.38 469 ALA A N 1
ATOM 3423 C CA . ALA A 1 469 ? -33.609 6.499 34.554 1.00 91.38 469 ALA A CA 1
ATOM 3424 C C . ALA A 1 469 ? -32.455 6.671 33.545 1.00 91.38 469 ALA A C 1
ATOM 3426 O O . ALA A 1 469 ? -32.642 6.472 32.343 1.00 91.38 469 ALA A O 1
ATOM 3427 N N . VAL A 1 470 ? -31.240 6.940 34.034 1.00 92.25 470 VAL A N 1
ATOM 3428 C CA . VAL A 1 470 ? -30.032 7.061 33.198 1.00 92.25 470 VAL A CA 1
ATOM 3429 C C . VAL A 1 470 ? -29.713 5.741 32.493 1.00 92.25 470 VAL A C 1
ATOM 3431 O O . VAL A 1 470 ? -29.502 5.708 31.278 1.00 92.25 470 VAL A O 1
ATOM 3434 N N . TYR A 1 471 ? -29.703 4.633 33.237 1.00 91.88 471 TYR A N 1
ATOM 3435 C CA . TYR A 1 471 ? -29.393 3.318 32.672 1.00 91.88 471 TYR A CA 1
ATOM 3436 C C . TYR A 1 471 ? -30.484 2.801 31.730 1.00 91.88 471 TYR A C 1
ATOM 3438 O O . TYR A 1 471 ? -30.150 2.148 30.744 1.00 91.88 471 TYR A O 1
ATOM 3446 N N . LEU A 1 472 ? -31.758 3.119 31.975 1.00 93.06 472 LEU A N 1
ATOM 3447 C CA . LEU A 1 472 ? -32.877 2.752 31.108 1.00 93.06 472 LEU A CA 1
ATOM 3448 C C . LEU A 1 472 ? -32.716 3.372 29.722 1.00 93.06 472 LEU A C 1
ATOM 3450 O O . LEU A 1 472 ? -32.716 2.650 28.724 1.00 93.06 472 LEU A O 1
ATOM 3454 N N . GLY A 1 473 ? -32.514 4.693 29.657 1.00 91.62 473 GLY A N 1
ATOM 3455 C CA . GLY A 1 473 ? -32.246 5.352 28.380 1.00 91.62 473 GLY A CA 1
ATOM 3456 C C . GLY A 1 473 ? -31.000 4.773 27.714 1.00 91.62 473 GLY A C 1
ATOM 3457 O O . GLY A 1 473 ? -30.970 4.462 26.521 1.00 91.62 473 GLY A O 1
ATOM 3458 N N . GLY A 1 474 ? -29.996 4.512 28.536 1.00 92.00 474 GLY A N 1
ATOM 3459 C CA . GLY A 1 474 ? -28.784 3.842 28.142 1.00 92.00 474 GLY A CA 1
ATOM 3460 C C . GLY A 1 474 ? -28.951 2.495 27.437 1.00 92.00 474 GLY A C 1
ATOM 3461 O O . GLY A 1 474 ? -28.384 2.289 26.364 1.00 92.00 474 GLY A O 1
ATOM 3462 N N . VAL A 1 475 ? -29.725 1.575 28.016 1.00 94.56 475 VAL A N 1
ATOM 3463 C CA . VAL A 1 475 ? -30.004 0.250 27.439 1.00 94.56 475 VAL A CA 1
ATOM 3464 C C . VAL A 1 475 ? -30.700 0.392 26.087 1.00 94.56 475 VAL A C 1
ATOM 3466 O O . VAL A 1 475 ? -30.286 -0.258 25.127 1.00 94.56 475 VAL A O 1
ATOM 3469 N N . VAL A 1 476 ? -31.689 1.288 25.991 1.00 94.25 476 VAL A N 1
ATOM 3470 C CA . VAL A 1 476 ? -32.445 1.544 24.755 1.00 94.25 476 VAL A CA 1
ATOM 3471 C C . VAL A 1 476 ? -31.529 2.017 23.624 1.00 94.25 476 VAL A C 1
ATOM 3473 O O . VAL A 1 476 ? -31.637 1.526 22.500 1.00 94.25 476 VAL A O 1
ATOM 3476 N N . MET A 1 477 ? -30.589 2.924 23.911 1.00 95.12 477 MET A N 1
ATOM 3477 C CA . MET A 1 477 ? -29.709 3.490 22.882 1.00 95.12 477 MET A CA 1
ATOM 3478 C C . MET A 1 477 ? -28.382 2.770 22.677 1.00 95.12 477 MET A C 1
ATOM 3480 O O . MET A 1 477 ? -27.716 3.046 21.687 1.00 95.12 477 MET A O 1
ATOM 3484 N N . SER A 1 478 ? -28.008 1.801 23.510 1.00 93.81 478 SER A N 1
ATOM 3485 C CA . SER A 1 478 ? -26.697 1.142 23.414 1.00 93.81 478 SER A CA 1
ATOM 3486 C C . SER A 1 478 ? -26.436 0.471 22.053 1.00 93.81 478 SER A C 1
ATOM 3488 O O . SER A 1 478 ? -25.345 0.610 21.496 1.00 93.81 478 SER A O 1
ATOM 3490 N N . LEU A 1 479 ? -27.426 -0.217 21.471 1.00 92.88 479 LEU A N 1
ATOM 3491 C CA . LEU A 1 479 ? -27.290 -0.837 20.143 1.00 92.88 479 LEU A CA 1
ATOM 3492 C C . LEU A 1 479 ? -27.273 0.216 19.013 1.00 92.88 479 LEU A C 1
ATOM 3494 O O . LEU A 1 479 ? -26.315 0.205 18.230 1.00 92.88 479 LEU A O 1
ATOM 3498 N N . PRO A 1 480 ? -28.248 1.149 18.923 1.00 94.12 480 PRO A N 1
ATOM 3499 C CA . PRO A 1 480 ? -28.191 2.253 17.962 1.00 94.12 480 PRO A CA 1
ATOM 3500 C C . PRO A 1 480 ? -26.902 3.072 18.052 1.00 94.12 480 PRO A C 1
ATOM 3502 O O . PRO A 1 480 ? -26.328 3.418 17.024 1.00 94.12 480 PRO A O 1
ATOM 3505 N N . ALA A 1 481 ? -26.411 3.336 19.263 1.00 93.69 481 ALA A N 1
ATOM 3506 C CA . ALA A 1 481 ? -25.172 4.059 19.510 1.00 93.69 481 ALA A CA 1
ATOM 3507 C C . ALA A 1 481 ? -23.970 3.348 18.886 1.00 93.69 481 ALA A C 1
ATOM 3509 O O . ALA A 1 481 ? -23.180 3.984 18.193 1.00 93.69 481 ALA A O 1
ATOM 3510 N N . GLY A 1 482 ? -23.859 2.028 19.059 1.00 93.00 482 GLY A N 1
ATOM 3511 C CA . GLY A 1 482 ? -22.797 1.247 18.431 1.00 93.00 482 GLY A CA 1
ATOM 3512 C C . GLY A 1 482 ? -22.839 1.283 16.907 1.00 93.00 482 GLY A C 1
ATOM 3513 O O . GLY A 1 482 ? -21.814 1.500 16.260 1.00 93.00 482 GLY A O 1
ATOM 3514 N N . TRP A 1 483 ? -24.033 1.162 16.333 1.00 92.81 483 TRP A N 1
ATOM 3515 C CA . TRP A 1 483 ? -24.224 1.285 14.891 1.00 92.81 483 TRP A CA 1
ATOM 3516 C C . TRP A 1 483 ? -23.895 2.690 14.361 1.00 92.81 483 TRP A C 1
ATOM 3518 O O . TRP A 1 483 ? -23.215 2.832 13.343 1.00 92.81 483 TRP A O 1
ATOM 3528 N N . LEU A 1 484 ? -24.333 3.740 15.062 1.00 91.88 484 LEU A N 1
ATOM 3529 C CA . LEU A 1 484 ? -24.005 5.127 14.730 1.00 91.88 484 LEU A CA 1
ATOM 3530 C C . LEU A 1 484 ? -22.501 5.363 14.815 1.00 91.88 484 LEU A C 1
ATOM 3532 O O . LEU A 1 484 ? -21.947 6.014 13.933 1.00 91.88 484 LEU A O 1
ATOM 3536 N N . THR A 1 485 ? -21.830 4.815 15.830 1.00 92.44 485 THR A N 1
ATOM 3537 C CA . THR A 1 485 ? -20.372 4.874 15.954 1.00 92.44 485 THR A CA 1
ATOM 3538 C C . THR A 1 485 ? -19.709 4.249 14.743 1.00 92.44 485 THR A C 1
ATOM 3540 O O . THR A 1 485 ? -18.795 4.859 14.191 1.00 92.44 485 THR A O 1
ATOM 3543 N N . ASP A 1 486 ? -20.176 3.084 14.293 1.00 89.69 486 ASP A N 1
ATOM 3544 C CA . ASP A 1 486 ? -19.624 2.408 13.122 1.00 89.69 486 ASP A CA 1
ATOM 3545 C C . ASP A 1 486 ? -19.855 3.192 11.809 1.00 89.69 486 ASP A C 1
ATOM 3547 O O . ASP A 1 486 ? -19.016 3.175 10.904 1.00 89.69 486 ASP A O 1
ATOM 3551 N N . ARG A 1 487 ? -20.943 3.967 11.730 1.00 87.25 487 ARG A N 1
ATOM 3552 C CA . ARG A 1 487 ? -21.335 4.729 10.533 1.00 87.25 487 ARG A CA 1
ATOM 3553 C C . ARG A 1 487 ? -20.779 6.154 10.457 1.00 87.25 487 ARG A C 1
ATOM 3555 O O . ARG A 1 487 ? -20.402 6.593 9.374 1.00 87.25 487 ARG A O 1
ATOM 3562 N N . LEU A 1 488 ? -20.796 6.890 11.565 1.00 87.25 488 LEU A N 1
ATOM 3563 C CA . LEU A 1 488 ? -20.424 8.311 11.648 1.00 87.25 488 LEU A CA 1
ATOM 3564 C C . LEU A 1 488 ? -18.997 8.517 12.180 1.00 87.25 488 LEU A C 1
ATOM 3566 O O . LEU A 1 488 ? -18.470 9.627 12.124 1.00 87.25 488 LEU A O 1
ATOM 3570 N N . GLY A 1 489 ? -18.371 7.456 12.694 1.00 89.25 489 GLY A N 1
ATOM 3571 C CA . GLY A 1 489 ? -17.027 7.489 13.258 1.00 89.25 489 GLY A CA 1
ATOM 3572 C C . GLY A 1 489 ? -16.983 7.961 14.714 1.00 89.25 489 GLY A C 1
ATOM 3573 O O . GLY A 1 489 ? -17.942 8.514 15.265 1.00 89.25 489 GLY A O 1
ATOM 3574 N N . VAL A 1 490 ? -15.830 7.740 15.350 1.00 91.88 490 VAL A N 1
ATOM 3575 C CA . VAL A 1 490 ? -15.611 8.016 16.780 1.00 91.88 490 VAL A CA 1
ATOM 3576 C C . VAL A 1 490 ? -15.791 9.498 17.106 1.00 91.88 490 VAL A C 1
ATOM 3578 O O . VAL A 1 490 ? -16.511 9.822 18.043 1.00 91.88 490 VAL A O 1
ATOM 3581 N N . ARG A 1 491 ? -15.181 10.396 16.321 1.00 92.69 491 ARG A N 1
ATOM 3582 C CA . ARG A 1 491 ? -15.174 11.851 16.567 1.00 92.69 491 ARG A CA 1
ATOM 3583 C C . ARG A 1 491 ? -16.580 12.417 16.755 1.00 92.69 491 ARG A C 1
ATOM 3585 O O . ARG A 1 491 ? -16.862 13.060 17.760 1.00 92.69 491 ARG A O 1
ATOM 3592 N N . VAL A 1 492 ? -17.445 12.172 15.771 1.00 92.81 492 VAL A N 1
ATOM 3593 C CA . VAL A 1 492 ? -18.802 12.727 15.723 1.00 92.81 492 VAL A CA 1
ATOM 3594 C C . VAL A 1 492 ? -19.667 12.083 16.794 1.00 92.81 492 VAL A C 1
ATOM 3596 O O . VAL A 1 492 ? -20.321 12.786 17.556 1.00 92.81 492 VAL A O 1
ATOM 3599 N N . THR A 1 493 ? -19.644 10.752 16.895 1.00 94.06 493 THR A N 1
ATOM 3600 C CA . THR A 1 493 ? -20.507 10.052 17.853 1.00 94.06 493 THR A CA 1
ATOM 3601 C C . THR A 1 493 ? -20.136 10.342 19.299 1.00 94.06 493 THR A C 1
ATOM 3603 O O . THR A 1 493 ? -21.014 10.697 20.080 1.00 94.06 493 THR A O 1
ATOM 3606 N N . LEU A 1 494 ? -18.851 10.273 19.651 1.00 94.69 494 LEU A N 1
ATOM 3607 C CA . LEU A 1 494 ? -18.387 10.562 21.005 1.00 94.69 494 LEU A CA 1
ATOM 3608 C C . LEU A 1 494 ? -18.673 12.018 21.395 1.00 94.69 494 LEU A C 1
ATOM 3610 O O . LEU A 1 494 ? -19.205 12.266 22.474 1.00 94.69 494 LEU A O 1
ATOM 3614 N N . GLY A 1 495 ? -18.377 12.965 20.499 1.00 95.56 495 GLY A N 1
ATOM 3615 C CA . GLY A 1 495 ? -18.605 14.388 20.730 1.00 95.56 495 GLY A CA 1
ATOM 3616 C C . GLY A 1 495 ? -20.080 14.749 20.918 1.00 95.56 495 GLY A C 1
ATOM 3617 O O . GLY A 1 495 ? -20.437 15.386 21.909 1.00 95.56 495 GLY A O 1
ATOM 3618 N N . LEU A 1 496 ? -20.94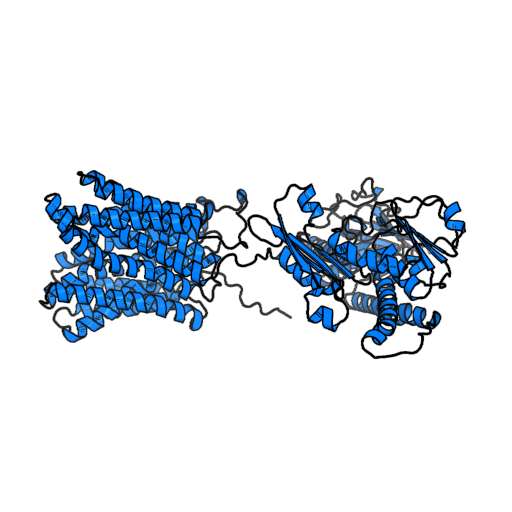9 14.301 20.004 1.00 95.62 496 LEU A N 1
ATOM 3619 C CA . LEU A 1 496 ? -22.390 14.566 20.080 1.00 95.62 496 LEU A CA 1
ATOM 3620 C C . LEU A 1 496 ? -23.053 13.836 21.250 1.00 95.62 496 LEU A C 1
ATOM 3622 O O . LEU A 1 496 ? -23.889 14.425 21.929 1.00 95.62 496 LEU A O 1
ATOM 3626 N N . GLY A 1 497 ? -22.672 12.583 21.518 1.00 95.50 497 GLY A N 1
ATOM 3627 C CA . GLY A 1 497 ? -23.201 11.819 22.650 1.00 95.50 497 GLY A CA 1
ATOM 3628 C C . GLY A 1 497 ? -22.877 12.491 23.983 1.00 95.50 497 GLY A C 1
ATOM 3629 O O . GLY A 1 497 ? -23.762 12.702 24.805 1.00 95.50 497 GLY A O 1
ATOM 3630 N N . GLN A 1 498 ? -21.628 12.921 24.166 1.00 94.94 498 GLN A N 1
ATOM 3631 C CA . GLN A 1 498 ? -21.209 13.618 25.380 1.00 94.94 498 GLN A CA 1
ATOM 3632 C C . GLN A 1 498 ? -21.855 15.011 25.515 1.00 94.94 498 GLN A C 1
ATOM 3634 O O . GLN A 1 498 ? -22.239 15.415 26.619 1.00 94.94 498 GLN A O 1
ATOM 3639 N N . GLY A 1 499 ? -22.034 15.721 24.396 1.00 96.31 499 GLY A N 1
ATOM 3640 C CA . GLY A 1 499 ? -22.795 16.969 24.342 1.00 96.31 499 GLY A CA 1
ATOM 3641 C C . GLY A 1 499 ? -24.259 16.782 24.748 1.00 96.31 499 GLY A C 1
ATOM 3642 O O . GLY A 1 499 ? -24.760 17.546 25.569 1.00 96.31 499 GLY A O 1
ATOM 3643 N N . LEU A 1 500 ? -24.921 15.729 24.252 1.00 97.06 500 LEU A N 1
ATOM 3644 C CA . LEU A 1 500 ? -26.301 15.390 24.607 1.00 97.06 500 LEU A CA 1
ATOM 3645 C C . LEU A 1 500 ? -26.441 15.091 26.104 1.00 97.06 500 LEU A C 1
ATOM 3647 O O . LEU A 1 500 ? -27.319 15.657 26.749 1.00 97.06 500 LEU A O 1
ATOM 3651 N N . THR A 1 501 ? -25.556 14.266 26.677 1.00 96.88 501 THR A N 1
ATOM 3652 C CA . THR A 1 501 ? -25.554 13.989 28.124 1.00 96.88 501 THR A CA 1
ATOM 3653 C C . THR A 1 501 ? -25.453 15.277 28.935 1.00 96.88 501 THR A C 1
ATOM 3655 O O . THR A 1 501 ? -26.234 15.493 29.859 1.00 96.88 501 THR A O 1
ATOM 3658 N N . GLY A 1 502 ? -24.513 16.153 28.569 1.00 96.81 502 GLY A N 1
ATOM 3659 C CA . GLY A 1 502 ? -24.306 17.422 29.258 1.00 96.81 502 GLY A CA 1
ATOM 3660 C C . GLY A 1 502 ? -25.499 18.368 29.141 1.00 96.81 502 GLY A C 1
ATOM 3661 O O . GLY A 1 502 ? -25.949 18.906 30.150 1.00 96.81 502 GLY A O 1
ATOM 3662 N N . ALA A 1 503 ? -26.054 18.515 27.937 1.00 97.56 503 ALA A N 1
ATOM 3663 C CA . ALA A 1 503 ? -27.220 19.354 27.679 1.00 97.56 503 ALA A CA 1
ATOM 3664 C C . ALA A 1 503 ? -28.456 18.877 28.454 1.00 97.56 503 ALA A C 1
ATOM 3666 O O . ALA A 1 503 ? -29.152 19.689 29.058 1.00 97.56 503 ALA A O 1
ATOM 3667 N N . MET A 1 504 ? -28.713 17.568 28.495 1.00 97.88 504 MET A N 1
ATOM 3668 C CA . MET A 1 504 ? -29.858 17.034 29.233 1.00 97.88 504 MET A CA 1
ATOM 3669 C C . MET A 1 504 ? -29.691 17.186 30.748 1.00 97.88 504 MET A C 1
ATOM 3671 O O . MET A 1 504 ? -30.653 17.515 31.436 1.00 97.88 504 MET A O 1
ATOM 3675 N N . VAL A 1 505 ? -28.476 17.028 31.285 1.00 96.12 505 VAL A N 1
ATOM 3676 C CA . VAL A 1 505 ? -28.218 17.285 32.713 1.00 96.12 505 VAL A CA 1
ATOM 3677 C C . VAL A 1 505 ? -28.320 18.777 33.054 1.00 96.12 505 VAL A C 1
ATOM 3679 O O . VAL A 1 505 ? -28.826 19.117 34.121 1.00 96.12 505 VAL A O 1
ATOM 3682 N N . LEU A 1 506 ? -27.934 19.678 32.144 1.00 96.81 506 LEU A N 1
ATOM 3683 C CA . LEU A 1 506 ? -28.180 21.119 32.289 1.00 96.81 506 LEU A CA 1
ATOM 3684 C C . LEU A 1 506 ? -29.681 21.438 32.326 1.00 96.81 506 LEU A C 1
ATOM 3686 O O . LEU A 1 506 ? -30.126 22.179 33.197 1.00 96.81 506 LEU A O 1
ATOM 3690 N N . LEU A 1 507 ? -30.479 20.838 31.438 1.00 96.62 507 LEU A N 1
ATOM 3691 C CA . LEU A 1 507 ? -31.938 20.992 31.464 1.00 96.62 507 LEU A CA 1
ATOM 3692 C C . LEU A 1 507 ? -32.550 20.426 32.752 1.00 96.62 507 LEU A C 1
ATOM 3694 O O . LEU A 1 507 ? -33.411 21.067 33.354 1.00 96.62 507 LEU A O 1
ATOM 3698 N N . ALA A 1 508 ? -32.064 19.278 33.232 1.00 95.06 508 ALA A N 1
ATOM 3699 C CA . ALA A 1 508 ? -32.462 18.730 34.527 1.00 95.06 508 ALA A CA 1
ATOM 3700 C C . ALA A 1 508 ? -32.141 19.699 35.681 1.00 95.06 508 ALA A C 1
ATOM 3702 O O . ALA A 1 508 ? -32.974 19.904 36.561 1.00 95.06 508 ALA A O 1
ATOM 3703 N N . ALA A 1 509 ? -30.973 20.349 35.649 1.00 95.50 509 ALA A N 1
ATOM 3704 C CA . ALA A 1 509 ? -30.563 21.340 36.643 1.00 95.50 509 ALA A CA 1
ATOM 3705 C C . ALA A 1 509 ? -31.437 22.604 36.647 1.00 95.50 509 ALA A C 1
ATOM 3707 O O . ALA A 1 509 ? -31.522 23.274 37.675 1.00 95.50 509 ALA A O 1
ATOM 3708 N N . LEU A 1 510 ? -32.096 22.927 35.531 1.00 95.00 510 LEU A N 1
ATOM 3709 C CA . LEU A 1 510 ? -33.021 24.061 35.400 1.00 95.00 510 LEU A CA 1
ATOM 3710 C C . LEU A 1 510 ? -34.479 23.678 35.689 1.00 95.00 510 LEU A C 1
ATOM 3712 O O . LEU A 1 510 ? -35.292 24.539 36.013 1.00 95.00 510 LEU A O 1
ATOM 3716 N N . SER A 1 511 ? -34.818 22.391 35.610 1.00 94.25 511 SER A N 1
ATOM 3717 C CA . SER A 1 511 ? -36.197 21.929 35.751 1.00 94.25 511 SER A CA 1
ATOM 3718 C C . SER A 1 511 ? -36.694 21.991 37.205 1.00 94.25 511 SER A C 1
ATOM 3720 O O . SER A 1 511 ? -36.006 21.528 38.122 1.00 94.25 511 SER A O 1
ATOM 3722 N N . PRO A 1 512 ? -37.903 22.519 37.457 1.00 92.50 512 PRO A N 1
ATOM 3723 C CA . PRO A 1 512 ? -38.591 22.400 38.741 1.00 92.50 512 PRO A CA 1
ATOM 3724 C C . PRO A 1 512 ? -39.456 21.130 38.848 1.00 92.50 512 PRO A C 1
ATOM 3726 O O . PRO A 1 512 ? -40.083 20.916 39.876 1.00 92.50 512 PRO A O 1
ATOM 3729 N N . SER A 1 513 ? -39.527 20.297 37.804 1.00 93.94 513 SER A N 1
ATOM 3730 C CA . SER A 1 513 ? -40.408 19.124 37.743 1.00 93.94 513 SER A CA 1
ATOM 3731 C C . SER A 1 513 ? -39.609 17.820 37.742 1.00 93.94 513 SER A C 1
ATOM 3733 O O . SER A 1 513 ? -38.782 17.595 36.855 1.00 93.94 513 SER A O 1
ATOM 3735 N N . VAL A 1 514 ? -39.887 16.941 38.710 1.00 91.81 514 VAL A N 1
ATOM 3736 C CA . VAL A 1 514 ? -39.236 15.625 38.849 1.00 91.81 514 VAL A CA 1
ATOM 3737 C C . VAL A 1 514 ? -39.476 14.720 37.632 1.00 91.81 514 VAL A C 1
ATOM 3739 O O . VAL A 1 514 ? -38.492 14.190 37.116 1.00 91.81 514 VAL A O 1
ATOM 3742 N N . PRO A 1 515 ? -40.699 14.596 37.073 1.00 94.69 515 PRO A N 1
ATOM 3743 C CA . PRO A 1 515 ? -40.909 13.882 35.810 1.00 94.69 515 PRO A CA 1
ATOM 3744 C C . PRO A 1 515 ? -40.046 14.401 34.653 1.00 94.69 515 PRO A C 1
ATOM 3746 O O . PRO A 1 515 ? -39.487 13.610 33.894 1.00 94.69 515 PRO A O 1
ATOM 3749 N N . VAL A 1 516 ? -39.883 15.724 34.537 1.00 95.19 516 VAL A N 1
ATOM 3750 C CA . VAL A 1 516 ? -39.031 16.332 33.501 1.00 95.19 516 VAL A CA 1
ATOM 3751 C C . VAL A 1 516 ? -37.556 16.028 33.762 1.00 95.19 516 VAL A C 1
ATOM 3753 O O . VAL A 1 516 ? -36.824 15.739 32.818 1.00 95.19 516 VAL A O 1
ATOM 3756 N N . ILE A 1 517 ? -37.114 16.029 35.024 1.00 94.38 517 ILE A N 1
ATOM 3757 C CA . ILE A 1 517 ? -35.752 15.619 35.389 1.00 94.38 517 ILE A CA 1
ATOM 3758 C C . ILE A 1 517 ? -35.519 14.155 35.005 1.00 94.38 517 ILE A C 1
ATOM 3760 O O . ILE A 1 517 ? -34.526 13.860 34.348 1.00 94.38 517 ILE A O 1
ATOM 3764 N N . LEU A 1 518 ? -36.441 13.247 35.334 1.00 94.75 518 LEU A N 1
ATOM 3765 C CA . LEU A 1 518 ? -36.341 11.836 34.954 1.00 94.75 518 LEU A CA 1
ATOM 3766 C C . LEU A 1 518 ? -36.292 11.661 33.428 1.00 94.75 518 LEU A C 1
ATOM 3768 O O . LEU A 1 518 ? -35.444 10.921 32.933 1.00 94.75 518 LEU A O 1
ATOM 3772 N N . ALA A 1 519 ? -37.121 12.388 32.673 1.00 96.25 519 ALA A N 1
ATOM 3773 C CA . ALA A 1 519 ? -37.080 12.379 31.209 1.00 96.25 519 ALA A CA 1
ATOM 3774 C C . ALA A 1 519 ? -35.732 12.887 30.662 1.00 96.25 519 ALA A C 1
ATOM 3776 O O . ALA A 1 519 ? -35.157 12.275 29.759 1.00 96.25 519 ALA A O 1
ATOM 3777 N N . CYS A 1 520 ? -35.184 13.956 31.250 1.00 97.00 520 CYS A N 1
ATOM 3778 C CA . CYS A 1 520 ? -33.851 14.453 30.918 1.00 97.00 520 CYS A CA 1
ATOM 3779 C C . CYS A 1 520 ? -32.768 13.414 31.233 1.00 97.00 520 CYS A C 1
ATOM 3781 O O . CYS A 1 520 ? -31.846 13.241 30.448 1.00 97.00 520 CYS A O 1
ATOM 3783 N N . LEU A 1 521 ? -32.870 12.677 32.338 1.00 95.44 521 LEU A N 1
ATOM 3784 C CA . LEU A 1 521 ? -31.900 11.637 32.689 1.00 95.44 521 LEU A CA 1
ATOM 3785 C C . LEU A 1 521 ? -31.966 10.436 31.744 1.00 95.44 521 LEU A C 1
ATOM 3787 O O . LEU A 1 521 ? -30.917 9.929 31.353 1.00 95.44 521 LEU A O 1
ATOM 3791 N N . VAL A 1 522 ? -33.163 10.039 31.298 1.00 96.44 522 VAL A N 1
ATOM 3792 C CA . VAL A 1 522 ? -33.335 9.032 30.236 1.00 96.44 522 VAL A CA 1
ATOM 3793 C C . VAL A 1 522 ? -32.672 9.507 28.939 1.00 96.44 522 VAL A C 1
ATOM 3795 O O . VAL A 1 522 ? -31.850 8.790 28.365 1.00 96.44 522 VAL A O 1
ATOM 3798 N N . ALA A 1 523 ? -32.951 10.738 28.504 1.00 96.44 523 ALA A N 1
ATOM 3799 C CA . ALA A 1 523 ? -32.340 11.314 27.306 1.00 96.44 523 ALA A CA 1
ATOM 3800 C C . ALA A 1 523 ? -30.816 11.510 27.454 1.00 96.44 523 ALA A C 1
ATOM 3802 O O . ALA A 1 523 ? -30.059 11.282 26.513 1.00 96.44 523 ALA A O 1
ATOM 3803 N N . GLY A 1 524 ? -30.332 11.865 28.644 1.00 95.94 524 GLY A N 1
ATOM 3804 C CA . GLY A 1 524 ? -28.906 11.935 28.963 1.00 95.94 524 GLY A CA 1
ATOM 3805 C C . GLY A 1 524 ? -28.243 10.555 28.933 1.00 95.94 524 GLY A C 1
ATOM 3806 O O . GLY A 1 524 ? -27.116 10.413 28.457 1.00 95.94 524 GLY A O 1
ATOM 3807 N N . GLY A 1 525 ? -28.977 9.516 29.336 1.00 95.44 525 GLY A N 1
ATOM 3808 C CA . GLY A 1 525 ? -28.607 8.113 29.168 1.00 95.44 525 GLY A CA 1
ATOM 3809 C C . GLY A 1 525 ? -28.359 7.728 27.707 1.00 95.44 525 GLY A C 1
ATOM 3810 O O . GLY A 1 525 ? -27.439 6.954 27.431 1.00 95.44 525 GLY A O 1
ATOM 3811 N N . PHE A 1 526 ? -29.096 8.319 26.753 1.00 95.56 526 PHE A N 1
ATOM 3812 C CA . PHE A 1 526 ? -28.848 8.113 25.320 1.00 95.56 526 PHE A CA 1
ATOM 3813 C C . PHE A 1 526 ? -27.446 8.574 24.929 1.00 95.56 526 PHE A C 1
ATOM 3815 O O . PHE A 1 526 ? -26.701 7.816 24.307 1.00 95.56 526 PHE A O 1
ATOM 3822 N N . GLY A 1 527 ? -27.057 9.780 25.347 1.00 94.25 527 GLY A N 1
ATOM 3823 C CA . GLY A 1 527 ? -25.716 10.310 25.112 1.00 94.25 527 GLY A CA 1
ATOM 3824 C C . GLY A 1 527 ? -24.627 9.484 25.802 1.00 94.25 527 GLY A C 1
ATOM 3825 O O . GLY A 1 527 ? -23.619 9.126 25.188 1.00 94.25 527 GLY A O 1
ATOM 3826 N N . PHE A 1 528 ? -24.868 9.091 27.056 1.00 95.25 528 PHE A N 1
ATOM 3827 C CA . PHE A 1 528 ? -23.935 8.299 27.859 1.00 95.25 528 PHE A CA 1
ATOM 3828 C C . PHE A 1 528 ? -23.666 6.915 27.243 1.00 95.25 528 PHE A C 1
ATOM 3830 O O . PHE A 1 528 ? -22.534 6.426 27.289 1.00 95.25 528 PHE A O 1
ATOM 3837 N N . SER A 1 529 ? -24.668 6.308 26.592 1.00 94.38 529 SER A N 1
ATOM 3838 C CA . SER A 1 529 ? -24.549 4.993 25.939 1.00 94.38 529 SER A CA 1
ATOM 3839 C C . SER A 1 529 ? -23.510 4.940 24.813 1.00 94.38 529 SER A C 1
ATOM 3841 O O . SER A 1 529 ? -22.947 3.879 24.547 1.00 94.38 529 SER A O 1
ATOM 3843 N N . VAL A 1 530 ? -23.190 6.084 24.193 1.00 93.75 530 VAL A N 1
ATOM 3844 C CA . VAL A 1 530 ? -22.230 6.180 23.080 1.00 93.75 530 VAL A CA 1
ATOM 3845 C C . VAL A 1 530 ? -20.783 6.021 23.540 1.00 93.75 530 VAL A C 1
ATOM 3847 O O . VAL A 1 530 ? -19.921 5.603 22.764 1.00 93.75 530 VAL A O 1
ATOM 3850 N N . LEU A 1 531 ? -20.497 6.309 24.812 1.00 92.56 531 LEU A N 1
ATOM 3851 C CA . LEU A 1 531 ? -19.129 6.353 25.311 1.00 92.56 531 LEU A CA 1
ATOM 3852 C C . LEU A 1 531 ? -18.403 5.019 25.124 1.00 92.56 531 LEU A C 1
ATOM 3854 O O . LEU A 1 531 ? -17.266 5.017 24.656 1.00 92.56 531 LEU A O 1
ATOM 3858 N N . ASN A 1 532 ? -19.014 3.885 25.487 1.00 93.38 532 ASN A N 1
ATOM 3859 C CA . ASN A 1 532 ? -18.364 2.576 25.359 1.00 93.38 532 ASN A CA 1
ATOM 3860 C C . ASN A 1 532 ? -18.142 2.174 23.896 1.00 93.38 532 ASN A C 1
ATOM 3862 O O . ASN A 1 532 ? -16.990 1.888 23.565 1.00 93.38 532 ASN A O 1
ATOM 3866 N N . PRO A 1 533 ? -19.154 2.214 23.012 1.00 94.44 533 PRO A N 1
ATOM 3867 C CA . PRO A 1 533 ? -18.970 1.915 21.597 1.00 94.44 533 PRO A CA 1
ATOM 3868 C C . PRO A 1 533 ? -17.932 2.793 20.903 1.00 94.44 533 PRO A C 1
ATOM 3870 O O . PRO A 1 533 ? -17.019 2.265 20.269 1.00 94.44 533 PRO A O 1
ATOM 3873 N N . ALA A 1 534 ? -18.015 4.116 21.066 1.00 94.25 534 ALA A N 1
ATOM 3874 C CA . ALA A 1 534 ? -17.121 5.049 20.387 1.00 94.25 534 ALA A CA 1
ATOM 3875 C C . ALA A 1 534 ? -15.670 4.894 20.848 1.00 94.25 534 ALA A C 1
ATOM 3877 O O . ALA A 1 534 ? -14.761 4.751 20.032 1.00 94.25 534 ALA A O 1
ATOM 3878 N N . THR A 1 535 ? -15.440 4.856 22.160 1.00 92.94 535 THR A N 1
ATOM 3879 C CA . THR A 1 535 ? -14.079 4.676 22.685 1.00 92.94 535 THR A CA 1
ATOM 3880 C C . THR A 1 535 ? -13.547 3.263 22.446 1.00 92.94 535 THR A C 1
ATOM 3882 O O . THR A 1 535 ? -12.361 3.108 22.179 1.00 92.94 535 THR A O 1
ATOM 3885 N N . GLY A 1 536 ? -14.399 2.234 22.478 1.00 91.62 536 GLY A N 1
ATOM 3886 C CA . GLY A 1 536 ? -14.009 0.859 22.171 1.00 91.62 536 GLY A CA 1
ATOM 3887 C C . GLY A 1 536 ? -13.544 0.706 20.723 1.00 91.62 536 GLY A C 1
ATOM 3888 O O . GLY A 1 536 ? -12.483 0.131 20.471 1.00 91.62 536 GLY A O 1
ATOM 3889 N N . ARG A 1 537 ? -14.282 1.317 19.787 1.00 91.44 537 ARG A N 1
ATOM 3890 C CA . ARG A 1 537 ? -13.874 1.439 18.385 1.00 91.44 537 ARG A CA 1
ATOM 3891 C C . ARG A 1 537 ? -12.550 2.195 18.251 1.00 91.44 537 ARG A C 1
ATOM 3893 O O . ARG A 1 537 ? -11.652 1.698 17.580 1.00 91.44 537 ARG A O 1
ATOM 3900 N N . ALA A 1 538 ? -12.383 3.317 18.955 1.00 91.69 538 ALA A N 1
ATOM 3901 C CA . ALA A 1 538 ? -11.130 4.077 18.950 1.00 91.69 538 ALA A CA 1
ATOM 3902 C C . ALA A 1 538 ? -9.919 3.220 19.357 1.00 91.69 538 ALA A C 1
ATOM 3904 O O . ALA A 1 538 ? -8.861 3.320 18.740 1.00 91.69 538 ALA A O 1
ATOM 3905 N N . ILE A 1 539 ? -10.065 2.348 20.363 1.00 91.94 539 ILE A N 1
ATOM 3906 C CA . ILE A 1 539 ? -8.984 1.440 20.768 1.00 91.94 539 ILE A CA 1
ATOM 3907 C C . ILE A 1 539 ? -8.650 0.439 19.653 1.00 91.94 539 ILE A C 1
ATOM 3909 O O . ILE A 1 539 ? -7.475 0.206 19.381 1.00 91.94 539 ILE A O 1
ATOM 3913 N N . VAL A 1 540 ? -9.653 -0.144 18.990 1.00 88.75 540 VAL A N 1
ATOM 3914 C CA . VAL A 1 540 ? -9.424 -1.097 17.887 1.00 88.75 540 VAL A CA 1
ATOM 3915 C C . VAL A 1 540 ? -8.746 -0.430 16.689 1.00 88.75 540 VAL A C 1
ATOM 3917 O O . VAL A 1 540 ? -7.870 -1.053 16.086 1.00 88.75 540 VAL A O 1
ATOM 3920 N N . GLU A 1 541 ? -9.127 0.811 16.380 1.00 85.19 541 GLU A N 1
ATOM 3921 C CA . GLU A 1 541 ? -8.605 1.599 15.258 1.00 85.19 541 GLU A CA 1
ATOM 3922 C C . GLU A 1 541 ? -7.162 2.075 15.468 1.00 85.19 541 GLU A C 1
ATOM 3924 O O . GLU A 1 541 ? -6.373 2.061 14.527 1.00 85.19 541 GLU A O 1
ATOM 3929 N N . TRP A 1 542 ? -6.807 2.488 16.688 1.00 85.44 542 TRP A N 1
ATOM 3930 C CA . TRP A 1 542 ? -5.501 3.092 16.977 1.00 85.44 542 TRP A CA 1
ATOM 3931 C C . TRP A 1 542 ? -4.472 2.120 17.551 1.00 85.44 542 TRP A C 1
ATOM 3933 O O . TRP A 1 542 ? -3.272 2.330 17.378 1.00 85.44 542 TRP A O 1
ATOM 3943 N N . PHE A 1 543 ? -4.906 1.073 18.258 1.00 88.00 543 PHE A N 1
ATOM 3944 C CA . PHE A 1 543 ? -3.994 0.196 18.988 1.00 88.00 543 PHE A CA 1
ATOM 3945 C C . PHE A 1 543 ? -3.880 -1.177 18.321 1.00 88.00 543 PHE A C 1
ATOM 3947 O O . PHE A 1 543 ? -4.897 -1.840 18.068 1.00 88.00 543 PHE A O 1
ATOM 3954 N N . PRO A 1 544 ? -2.646 -1.666 18.092 1.00 84.31 544 PRO A N 1
ATOM 3955 C CA . PRO A 1 544 ? -2.438 -3.010 17.577 1.00 84.31 544 PRO A CA 1
ATOM 3956 C C . PRO A 1 544 ? -2.920 -4.054 18.600 1.00 84.31 544 PRO A C 1
ATOM 3958 O O . PRO A 1 544 ? -2.909 -3.775 19.804 1.00 84.31 544 PRO A O 1
ATOM 3961 N N . PRO A 1 545 ? -3.295 -5.278 18.171 1.00 81.88 545 PRO A N 1
ATOM 3962 C CA . PRO A 1 545 ? -3.881 -6.293 19.051 1.00 81.88 545 PRO A CA 1
ATOM 3963 C C . PRO A 1 545 ? -3.107 -6.555 20.351 1.00 81.88 545 PRO A C 1
ATOM 3965 O O . PRO A 1 545 ? -3.718 -6.730 21.396 1.00 81.88 545 PRO A O 1
ATOM 3968 N N . HIS A 1 546 ? -1.775 -6.511 20.337 1.00 83.00 546 HIS A N 1
ATOM 3969 C CA . HIS A 1 546 ? -0.942 -6.753 21.522 1.00 83.00 546 HIS A CA 1
ATOM 3970 C C . HIS A 1 546 ? -0.887 -5.579 22.527 1.00 83.00 546 HIS A C 1
ATOM 3972 O O . HIS A 1 546 ? -0.179 -5.681 23.521 1.00 83.00 546 HIS A O 1
ATOM 3978 N N . ARG A 1 547 ? -1.585 -4.457 22.280 1.00 89.00 547 ARG A N 1
ATOM 3979 C CA . ARG A 1 547 ? -1.692 -3.309 23.212 1.00 89.00 547 ARG A CA 1
ATOM 3980 C C . ARG A 1 547 ? -3.134 -2.938 23.571 1.00 89.00 547 ARG A C 1
ATOM 3982 O O . ARG A 1 547 ? -3.355 -1.977 24.311 1.00 89.00 547 ARG A O 1
ATOM 3989 N N . ARG A 1 548 ? -4.129 -3.645 23.018 1.00 92.38 548 ARG A N 1
ATOM 3990 C CA . ARG A 1 548 ? -5.553 -3.310 23.201 1.00 92.38 548 ARG A CA 1
ATOM 3991 C C . ARG A 1 548 ? -6.038 -3.577 24.623 1.00 92.38 548 ARG A C 1
ATOM 3993 O O . ARG A 1 548 ? -6.913 -2.852 25.084 1.00 92.38 548 ARG A O 1
ATOM 4000 N N . GLY A 1 549 ? -5.486 -4.572 25.322 1.00 92.50 549 GLY A N 1
ATOM 4001 C CA . GLY A 1 549 ? -5.883 -4.893 26.693 1.00 92.50 549 GLY A CA 1
ATOM 4002 C C . GLY A 1 549 ? -5.570 -3.746 27.650 1.00 92.50 549 GLY A C 1
ATOM 4003 O O . GLY A 1 549 ? -6.459 -3.253 28.343 1.00 92.50 549 GLY A O 1
ATOM 4004 N N . MET A 1 550 ? -4.324 -3.278 27.639 1.00 94.25 550 MET A N 1
ATOM 4005 C CA . MET A 1 550 ? -3.856 -2.136 28.418 1.00 94.25 550 MET A CA 1
ATOM 4006 C C . MET A 1 550 ? -4.589 -0.855 28.016 1.00 94.25 550 MET A C 1
ATOM 4008 O O . MET A 1 550 ? -5.076 -0.138 28.885 1.00 94.25 550 MET A O 1
ATOM 4012 N N . ALA A 1 551 ? -4.712 -0.583 26.714 1.00 94.31 551 ALA A N 1
ATOM 4013 C CA . ALA A 1 551 ? -5.381 0.616 26.216 1.00 94.31 551 ALA A CA 1
ATOM 4014 C C . ALA A 1 551 ? -6.859 0.677 26.649 1.00 94.31 551 ALA A C 1
ATOM 4016 O O . ALA A 1 551 ? -7.318 1.704 27.148 1.00 94.31 551 ALA A O 1
ATOM 4017 N N . MET A 1 552 ? -7.589 -0.440 26.549 1.00 94.75 552 MET A N 1
ATOM 4018 C CA . MET A 1 552 ? -8.969 -0.526 27.033 1.00 94.75 552 MET A CA 1
ATOM 4019 C C . MET A 1 552 ? -9.044 -0.428 28.562 1.00 94.75 552 MET A C 1
ATOM 4021 O O . MET A 1 552 ? -9.955 0.210 29.082 1.00 94.75 552 MET A O 1
ATOM 4025 N N . GLY A 1 553 ? -8.085 -1.017 29.284 1.00 93.81 553 GLY A N 1
ATOM 4026 C CA . GLY A 1 553 ? -7.966 -0.898 30.739 1.00 93.81 553 GLY A CA 1
ATOM 4027 C C . GLY A 1 553 ? -7.834 0.556 31.192 1.00 93.81 553 GLY A C 1
ATOM 4028 O O . GLY A 1 553 ? -8.645 1.007 31.997 1.00 93.81 553 GLY A O 1
ATOM 4029 N N . VAL A 1 554 ? -6.884 1.301 30.612 1.00 94.81 554 VAL A N 1
ATOM 4030 C CA . VAL A 1 554 ? -6.687 2.744 30.851 1.00 94.81 554 VAL A CA 1
ATOM 4031 C C . VAL A 1 554 ? -7.953 3.524 30.508 1.00 94.81 554 VAL A C 1
ATOM 4033 O O . VAL A 1 554 ? -8.458 4.273 31.332 1.00 94.81 554 VAL A O 1
ATOM 4036 N N . LYS A 1 555 ? -8.550 3.287 29.338 1.00 94.44 555 LYS A N 1
ATOM 4037 C CA . LYS A 1 555 ? -9.787 3.971 28.947 1.00 94.44 555 LYS A CA 1
ATOM 4038 C C . LYS A 1 555 ? -10.948 3.709 29.918 1.00 94.44 555 LYS A C 1
ATOM 4040 O O . LYS A 1 555 ? -11.742 4.607 30.192 1.00 94.44 555 LYS A O 1
ATOM 4045 N N . GLN A 1 556 ? -11.062 2.498 30.465 1.00 92.62 556 GLN A N 1
ATOM 4046 C CA . GLN A 1 556 ? -12.107 2.160 31.436 1.00 92.62 556 GLN A CA 1
ATOM 4047 C C . GLN A 1 556 ? -11.856 2.742 32.834 1.00 92.62 556 GLN A C 1
ATOM 4049 O O . GLN A 1 556 ? -12.818 2.862 33.593 1.00 92.62 556 GLN A O 1
ATOM 4054 N N . THR A 1 557 ? -10.633 3.137 33.211 1.00 91.06 557 THR A N 1
ATOM 4055 C CA . THR A 1 557 ? -10.435 3.848 34.492 1.00 91.06 557 THR A CA 1
ATOM 4056 C C . THR A 1 557 ? -11.102 5.221 34.489 1.00 91.06 557 THR A C 1
ATOM 4058 O O . THR A 1 557 ? -11.481 5.708 35.548 1.00 91.06 557 THR A O 1
ATOM 4061 N N . GLY A 1 558 ? -11.368 5.803 33.312 1.00 91.25 558 GLY A N 1
ATOM 4062 C CA . GLY A 1 558 ? -12.159 7.027 33.198 1.00 91.25 558 GLY A CA 1
ATOM 4063 C C . GLY A 1 558 ? -13.517 6.917 33.901 1.00 91.25 558 GLY A C 1
ATOM 4064 O O . GLY A 1 558 ? -13.882 7.816 34.646 1.00 91.25 558 GLY A O 1
ATOM 4065 N N . LEU A 1 559 ? -14.223 5.782 33.780 1.00 89.81 559 LEU A N 1
ATOM 4066 C CA . LEU A 1 559 ? -15.503 5.567 34.474 1.00 89.81 559 LEU A CA 1
ATOM 4067 C C . LEU A 1 559 ? -15.353 5.640 36.004 1.00 89.81 559 LEU A C 1
ATOM 4069 O O . LEU A 1 559 ? -16.149 6.305 36.658 1.00 89.81 559 LEU A O 1
ATOM 4073 N N . THR A 1 560 ? -14.349 4.964 36.580 1.00 86.94 560 THR A N 1
ATOM 4074 C CA . THR A 1 560 ? -14.149 4.954 38.041 1.00 86.94 560 THR A CA 1
ATOM 4075 C C . THR A 1 560 ? -13.681 6.307 38.552 1.00 86.94 560 THR A C 1
ATOM 4077 O O . THR A 1 560 ? -14.184 6.764 39.574 1.00 86.94 560 THR A O 1
ATOM 4080 N N . LEU A 1 561 ? -12.786 6.975 37.822 1.00 87.75 561 LEU A N 1
ATOM 4081 C CA . LEU A 1 561 ? -12.338 8.328 38.146 1.00 87.75 561 LEU A CA 1
ATOM 4082 C C . LEU A 1 561 ? -13.495 9.330 38.089 1.00 87.75 561 LEU A C 1
ATOM 4084 O O . LEU A 1 561 ? -13.652 10.103 39.022 1.00 87.75 561 LEU A O 1
ATOM 4088 N N . GLY A 1 562 ? -14.348 9.276 37.062 1.00 89.50 562 GLY A N 1
ATOM 4089 C CA . GLY A 1 562 ? -15.510 10.161 36.944 1.00 89.50 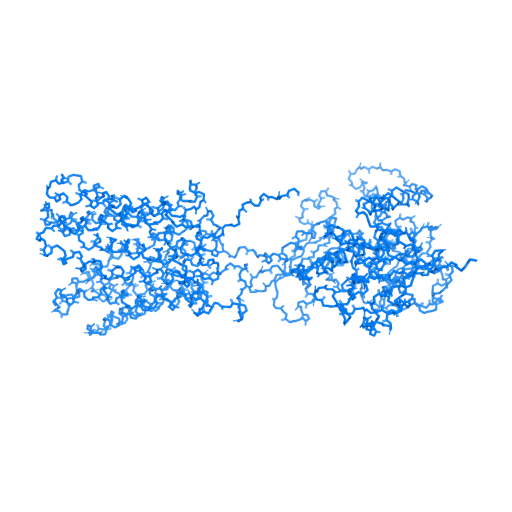562 GLY A CA 1
ATOM 4090 C C . GLY A 1 562 ? -16.502 10.004 38.099 1.00 89.50 562 GLY A C 1
ATOM 4091 O O . GLY A 1 562 ? -16.915 10.999 38.692 1.00 89.50 562 GLY A O 1
ATOM 4092 N N . VAL A 1 563 ? -16.831 8.759 38.466 1.00 84.31 563 VAL A N 1
ATOM 4093 C CA . VAL A 1 563 ? -17.699 8.454 39.621 1.00 84.31 563 VAL A CA 1
ATOM 4094 C C . VAL A 1 563 ? -17.064 8.926 40.930 1.00 84.31 563 VAL A C 1
ATOM 4096 O O . VAL A 1 563 ? -17.740 9.542 41.750 1.00 84.31 563 VAL A O 1
ATOM 4099 N N . LEU A 1 564 ? -15.768 8.661 41.123 1.00 82.88 564 LEU A N 1
ATOM 4100 C CA . LEU A 1 564 ? -15.025 9.083 42.309 1.00 82.88 564 LEU A CA 1
ATOM 4101 C C . LEU A 1 564 ? -14.996 10.611 42.429 1.00 82.88 564 LEU A C 1
ATOM 4103 O O . LEU A 1 564 ? -15.305 11.143 43.490 1.00 82.88 564 LEU A O 1
ATOM 4107 N N . THR A 1 565 ? -14.678 11.321 41.345 1.00 85.88 565 THR A N 1
ATOM 4108 C CA . THR A 1 565 ? -14.699 12.785 41.312 1.00 85.88 565 THR A CA 1
ATOM 4109 C C . THR A 1 565 ? -16.097 13.308 41.618 1.00 85.88 565 THR A C 1
ATOM 4111 O O . THR A 1 565 ? -16.222 14.150 42.497 1.00 85.88 565 THR A O 1
ATOM 4114 N N . ALA A 1 566 ? -17.149 12.776 40.984 1.00 85.44 566 ALA A N 1
ATOM 4115 C CA . ALA A 1 566 ? -18.526 13.191 41.252 1.00 85.44 566 ALA A CA 1
ATOM 4116 C C . ALA A 1 566 ? -18.908 13.027 42.732 1.00 85.44 566 ALA A C 1
ATOM 4118 O O . ALA A 1 566 ? -19.478 13.938 43.330 1.00 85.44 566 ALA A O 1
ATOM 4119 N N . ALA A 1 567 ? -18.562 11.886 43.333 1.00 78.75 567 ALA A N 1
ATOM 4120 C CA . ALA A 1 567 ? -18.847 11.601 44.735 1.00 78.75 567 ALA A CA 1
ATOM 4121 C C . ALA A 1 567 ? -18.075 12.515 45.702 1.00 78.75 567 ALA A C 1
ATOM 4123 O O . ALA A 1 567 ? -18.617 12.895 46.737 1.00 78.75 567 ALA A O 1
ATOM 4124 N N . LEU A 1 568 ? -16.832 12.878 45.370 1.00 81.25 568 LEU A N 1
ATOM 4125 C CA . LEU A 1 568 ? -15.986 13.728 46.211 1.00 81.25 568 LEU A CA 1
ATOM 4126 C C . LEU A 1 568 ? -16.283 15.226 46.060 1.00 81.25 568 LEU A C 1
ATOM 4128 O O . LEU A 1 568 ? -16.071 15.970 47.013 1.00 81.25 568 LEU A O 1
ATOM 4132 N N . THR A 1 569 ? -16.742 15.687 44.891 1.00 87.06 569 THR A N 1
ATOM 4133 C CA . THR A 1 569 ? -16.849 17.128 44.597 1.00 87.06 569 THR A CA 1
ATOM 4134 C C . THR A 1 569 ? -18.278 17.659 44.545 1.00 87.06 569 THR A C 1
ATOM 4136 O O . THR A 1 569 ? -18.504 18.790 44.976 1.00 87.06 569 THR A O 1
ATOM 4139 N N . LEU A 1 570 ? -19.260 16.884 44.063 1.00 89.56 570 LEU A N 1
ATOM 4140 C CA . LEU A 1 570 ? -20.621 17.399 43.855 1.00 89.56 570 LEU A CA 1
ATOM 4141 C C . LEU A 1 570 ? -21.398 17.638 45.160 1.00 89.56 570 LEU A C 1
ATOM 4143 O O . LEU A 1 570 ? -22.023 18.692 45.253 1.00 89.56 570 LEU A O 1
ATOM 4147 N N . PRO A 1 571 ? -21.370 16.752 46.180 1.00 85.75 571 PRO A N 1
ATOM 4148 C CA . PRO A 1 571 ? -22.077 17.005 47.437 1.00 85.75 571 PRO A CA 1
ATOM 4149 C C . PRO A 1 571 ? -21.555 18.228 48.213 1.00 85.75 571 PRO A C 1
ATOM 4151 O O . PRO A 1 571 ? -22.382 19.054 48.601 1.00 85.75 571 PRO A O 1
ATOM 4154 N N . PRO A 1 572 ? -20.229 18.428 48.403 1.00 85.75 572 PRO A N 1
ATOM 4155 C CA . PRO A 1 572 ? -19.724 19.647 49.043 1.00 85.75 572 PRO A CA 1
ATOM 4156 C C . PRO A 1 572 ? -20.114 20.916 48.282 1.00 85.75 572 PRO A C 1
ATOM 4158 O O . PRO A 1 572 ? -20.508 21.911 48.885 1.00 85.75 572 PRO A O 1
ATOM 4161 N N . LEU A 1 573 ? -20.062 20.868 46.949 1.00 90.62 573 LEU A N 1
ATOM 4162 C CA . LEU A 1 573 ? -20.470 21.977 46.091 1.00 90.62 573 LEU A CA 1
ATOM 4163 C C . LEU A 1 573 ? -21.971 22.275 46.210 1.00 90.62 573 LEU A C 1
ATOM 4165 O O . LEU A 1 573 ? -22.358 23.440 46.294 1.00 90.62 573 LEU A O 1
ATOM 4169 N N . ALA A 1 574 ? -22.811 21.240 46.247 1.00 90.31 574 ALA A N 1
ATOM 4170 C CA . ALA A 1 574 ? -24.248 21.375 46.442 1.00 90.31 574 ALA A CA 1
ATOM 4171 C C . ALA A 1 574 ? -24.602 21.968 47.808 1.00 90.31 574 ALA A C 1
ATOM 4173 O O . ALA A 1 574 ? -25.492 22.811 47.872 1.00 90.31 574 ALA A O 1
ATOM 4174 N N . ALA A 1 575 ? -23.885 21.580 48.865 1.00 86.62 575 ALA A N 1
ATOM 4175 C CA . ALA A 1 575 ? -24.056 22.147 50.201 1.00 86.62 575 ALA A CA 1
ATOM 4176 C C . ALA A 1 575 ? -23.614 23.617 50.280 1.00 86.62 575 ALA A C 1
ATOM 4178 O O . ALA A 1 575 ? -24.277 24.419 50.928 1.00 86.62 575 ALA A O 1
ATOM 4179 N N . ALA A 1 576 ? -22.513 23.977 49.612 1.00 92.94 576 ALA A N 1
ATOM 4180 C CA . ALA A 1 576 ? -21.995 25.346 49.607 1.00 92.94 576 ALA A CA 1
ATOM 4181 C C . ALA A 1 576 ? -22.806 26.305 48.718 1.00 92.94 576 ALA A C 1
ATOM 4183 O O . ALA A 1 576 ? -22.777 27.514 48.931 1.00 92.94 576 ALA A O 1
ATOM 4184 N N . THR A 1 577 ? -23.488 25.782 47.695 1.00 93.94 577 THR A N 1
ATOM 4185 C CA . THR A 1 577 ? -24.233 26.584 46.715 1.00 93.94 577 THR A CA 1
ATOM 4186 C C . THR A 1 577 ? -25.664 26.067 46.560 1.00 93.94 577 THR A C 1
ATOM 4188 O O . THR A 1 577 ? -26.578 26.542 47.223 1.00 93.94 577 THR A O 1
ATOM 4191 N N . SER A 1 578 ? -25.884 25.095 45.674 1.00 94.81 578 SER A N 1
ATOM 4192 C CA . SER A 1 578 ? -27.132 24.342 45.528 1.00 94.81 578 SER A CA 1
ATOM 4193 C C . SER A 1 578 ? -26.884 23.099 44.669 1.00 94.81 578 SER A C 1
ATOM 4195 O O . SER A 1 578 ? -25.969 23.079 43.839 1.00 94.81 578 SER A O 1
ATOM 4197 N N . TRP A 1 579 ? -27.762 22.100 44.755 1.00 92.88 579 TRP A N 1
ATOM 4198 C CA . TRP A 1 579 ? -27.713 20.931 43.866 1.00 92.88 579 TRP A CA 1
ATOM 4199 C C . TRP A 1 579 ? -27.829 21.296 42.376 1.00 92.88 579 TRP A C 1
ATOM 4201 O O . TRP A 1 579 ? -27.234 20.625 41.532 1.00 92.88 579 TRP A O 1
ATOM 4211 N N . ARG A 1 580 ? -28.545 22.384 42.044 1.00 95.50 580 ARG A N 1
ATOM 4212 C CA . ARG A 1 580 ? -28.682 22.887 40.666 1.00 95.50 580 ARG A CA 1
ATOM 4213 C C . ARG A 1 580 ? -27.337 23.339 40.106 1.00 95.50 580 ARG A C 1
ATOM 4215 O O . ARG A 1 580 ? -26.973 22.948 39.003 1.00 95.50 580 ARG A O 1
ATOM 4222 N N . HIS A 1 581 ? -26.574 24.098 40.891 1.00 95.12 581 HIS A N 1
ATOM 4223 C CA . HIS A 1 581 ? -25.226 24.537 40.519 1.00 95.12 581 HIS A CA 1
ATOM 4224 C C . HIS A 1 581 ? -24.275 23.344 40.338 1.00 95.12 581 HIS A C 1
ATOM 4226 O O . HIS A 1 581 ? -23.538 23.290 39.353 1.00 95.12 581 HIS A O 1
ATOM 4232 N N . ALA A 1 582 ? -24.341 22.347 41.228 1.00 93.94 582 ALA A N 1
ATOM 4233 C CA . ALA A 1 582 ? -23.538 21.131 41.107 1.00 93.94 582 ALA A CA 1
ATOM 4234 C C . ALA A 1 582 ? -23.850 20.342 39.817 1.00 93.94 582 ALA A C 1
ATOM 4236 O O . ALA A 1 582 ? -22.929 19.982 39.079 1.00 93.94 582 ALA A O 1
ATOM 4237 N N . LEU A 1 583 ? -25.134 20.134 39.488 1.00 94.62 583 LEU A N 1
ATOM 4238 C CA . LEU A 1 583 ? -25.534 19.506 38.221 1.00 94.62 583 LEU A CA 1
ATOM 4239 C C . LEU A 1 583 ? -25.144 20.349 37.002 1.00 94.62 583 LEU A C 1
ATOM 4241 O O . LEU A 1 583 ? -24.701 19.791 36.000 1.00 94.62 583 LEU A O 1
ATOM 4245 N N . ALA A 1 584 ? -25.266 21.676 37.075 1.00 95.94 584 ALA A N 1
ATOM 4246 C CA . ALA A 1 584 ? -24.904 22.557 35.970 1.00 95.94 584 ALA A CA 1
ATOM 4247 C C . ALA A 1 584 ? -23.401 22.511 35.657 1.00 95.94 584 ALA A C 1
ATOM 4249 O O . ALA A 1 584 ? -23.017 22.451 34.487 1.00 95.94 584 ALA A O 1
ATOM 4250 N N . ILE A 1 585 ? -22.545 22.463 36.681 1.00 94.94 585 ILE A N 1
ATOM 4251 C CA . ILE A 1 585 ? -21.095 22.299 36.506 1.00 94.94 585 ILE A CA 1
ATOM 4252 C C . ILE A 1 585 ? -20.785 20.944 35.865 1.00 94.94 585 ILE A C 1
ATOM 4254 O O . ILE A 1 585 ? -20.042 20.885 34.883 1.00 94.94 585 ILE A O 1
ATOM 4258 N N . ALA A 1 586 ? -21.407 19.868 36.352 1.00 94.94 586 ALA A N 1
ATOM 4259 C CA . ALA A 1 586 ? -21.258 18.541 35.765 1.00 94.94 586 ALA A CA 1
ATOM 4260 C C . ALA A 1 586 ? -21.707 18.513 34.290 1.00 94.94 586 ALA A C 1
ATOM 4262 O O . ALA A 1 586 ? -20.986 18.015 33.424 1.00 94.94 586 ALA A O 1
ATOM 4263 N N . GLY A 1 587 ? -22.872 19.081 33.975 1.00 96.50 587 GLY A N 1
ATOM 4264 C CA . GLY A 1 587 ? -23.394 19.177 32.611 1.00 96.50 587 GLY A CA 1
ATOM 4265 C C . GLY A 1 587 ? -22.479 19.974 31.679 1.00 96.50 587 GLY A C 1
ATOM 4266 O O . GLY A 1 587 ? -22.116 19.490 30.604 1.00 96.50 587 GLY A O 1
ATOM 4267 N N . THR A 1 588 ? -22.022 21.145 32.126 1.00 97.19 588 THR A N 1
ATOM 4268 C CA . THR A 1 588 ? -21.094 22.013 31.380 1.00 97.19 588 THR A CA 1
ATOM 4269 C C . THR A 1 588 ? -19.764 21.317 31.104 1.00 97.19 588 THR A C 1
ATOM 4271 O O . THR A 1 588 ? -19.263 21.378 29.982 1.00 97.19 588 THR A O 1
ATOM 4274 N N . ALA A 1 589 ? -19.215 20.591 32.084 1.00 94.75 589 ALA A N 1
ATOM 4275 C CA . ALA A 1 589 ? -17.981 19.834 31.900 1.00 94.75 589 ALA A CA 1
ATOM 4276 C C . ALA A 1 589 ? -18.127 18.762 30.803 1.00 94.75 589 ALA A C 1
ATOM 4278 O O . ALA A 1 589 ? -17.232 18.601 29.971 1.00 94.75 589 ALA A O 1
ATOM 4279 N N . SER A 1 590 ? -19.276 18.077 30.730 1.00 95.75 590 SER A N 1
ATOM 4280 C CA . SER A 1 590 ? -19.556 17.124 29.648 1.00 95.75 590 SER A CA 1
ATOM 4281 C C . SER A 1 590 ? -19.681 17.813 28.289 1.00 95.75 590 SER A C 1
ATOM 4283 O O . SER A 1 590 ? -19.058 17.354 27.334 1.00 95.75 590 SER A O 1
ATOM 4285 N N . VAL A 1 591 ? -20.408 18.933 28.186 1.00 97.50 591 VAL A N 1
ATOM 4286 C CA . VAL A 1 591 ? -20.513 19.699 26.926 1.00 97.50 591 VAL A CA 1
ATOM 4287 C C . VAL A 1 591 ? -19.133 20.158 26.445 1.00 97.50 591 VAL A C 1
ATOM 4289 O O . VAL A 1 591 ? -18.782 19.935 25.286 1.00 97.50 591 VAL A O 1
ATOM 4292 N N . GLY A 1 592 ? -18.320 20.726 27.341 1.00 96.88 592 GLY A N 1
ATOM 4293 C CA . GLY A 1 592 ? -16.950 21.142 27.036 1.00 96.88 592 GLY A CA 1
ATOM 4294 C C . GLY A 1 592 ? -16.069 19.974 26.590 1.00 96.88 592 GLY A C 1
ATOM 4295 O O . GLY A 1 592 ? -15.340 20.089 25.606 1.00 96.88 592 GLY A O 1
ATOM 4296 N N . GLY A 1 593 ? -16.184 18.815 27.243 1.00 94.62 593 GLY A N 1
ATOM 4297 C CA . GLY A 1 593 ? -15.484 17.601 26.823 1.00 94.62 593 GLY A CA 1
ATOM 4298 C C . GLY A 1 593 ? -15.936 17.083 25.451 1.00 94.62 593 GLY A C 1
ATOM 4299 O O . GLY A 1 593 ? -15.096 16.689 24.644 1.00 94.62 593 GLY A O 1
ATOM 4300 N N . GLY A 1 594 ? -17.234 17.159 25.138 1.00 95.56 594 GLY A N 1
ATOM 4301 C CA . GLY A 1 594 ? -17.765 16.834 23.811 1.00 95.56 594 GLY A CA 1
ATOM 4302 C C . GLY A 1 594 ? -17.216 17.761 22.722 1.00 95.56 594 GLY A C 1
ATOM 4303 O O . GLY A 1 594 ? -16.757 17.289 21.681 1.00 95.56 594 GLY A O 1
ATOM 4304 N N . ALA A 1 595 ? -17.172 19.071 22.987 1.00 95.88 595 ALA A N 1
ATOM 4305 C CA . ALA A 1 595 ? -16.555 20.052 22.095 1.00 95.88 595 ALA A CA 1
ATOM 4306 C C . ALA A 1 595 ? -15.051 19.790 21.906 1.00 95.88 595 ALA A C 1
ATOM 4308 O O . ALA A 1 595 ? -14.562 19.796 20.776 1.00 95.88 595 ALA A O 1
ATOM 4309 N N . LEU A 1 596 ? -14.325 19.474 22.984 1.00 94.75 596 LEU A N 1
ATOM 4310 C CA . LEU A 1 596 ? -12.909 19.113 22.918 1.00 94.75 596 LEU A CA 1
ATOM 4311 C C . LEU A 1 596 ? -12.683 17.882 22.034 1.00 94.75 596 LEU A C 1
ATOM 4313 O O . LEU A 1 596 ? -11.791 17.899 21.191 1.00 94.75 596 LEU A O 1
ATOM 4317 N N . VAL A 1 597 ? -13.504 16.835 22.163 1.00 94.25 597 VAL A N 1
ATOM 4318 C CA . VAL A 1 597 ? -13.437 15.658 21.281 1.00 94.25 597 VAL A CA 1
ATOM 4319 C C . VAL A 1 597 ? -13.694 16.048 19.825 1.00 94.25 597 VAL A C 1
ATOM 4321 O O . VAL A 1 597 ? -12.938 15.637 18.944 1.00 94.25 597 VAL A O 1
ATOM 4324 N N . LEU A 1 598 ? -14.713 16.870 19.556 1.00 92.88 598 LEU A N 1
ATOM 4325 C CA . LEU A 1 598 ? -15.011 17.336 18.200 1.00 92.88 598 LEU A CA 1
ATOM 4326 C C . LEU A 1 598 ? -13.872 18.166 17.604 1.00 92.88 598 LEU A C 1
ATOM 4328 O O . LEU A 1 598 ? -13.659 18.095 16.397 1.00 92.88 598 LEU A O 1
ATOM 4332 N N . LEU A 1 599 ? -13.124 18.925 18.399 1.00 89.94 599 LEU A N 1
ATOM 4333 C CA . LEU A 1 599 ? -12.024 19.761 17.912 1.00 89.94 599 LEU A CA 1
ATOM 4334 C C . LEU A 1 599 ? -10.705 18.982 17.778 1.00 89.94 599 LEU A C 1
ATOM 4336 O O . LEU A 1 599 ? -10.010 19.112 16.764 1.00 89.94 599 LEU A O 1
ATOM 4340 N N . ALA A 1 600 ? -10.385 18.155 18.775 1.00 89.38 600 ALA A N 1
ATOM 4341 C CA . ALA A 1 600 ? -9.069 17.550 18.955 1.00 89.38 600 ALA A CA 1
ATOM 4342 C C . ALA A 1 600 ? -8.956 16.108 18.439 1.00 89.38 600 ALA A C 1
ATOM 4344 O O . ALA A 1 600 ? -7.874 15.713 18.010 1.00 89.38 600 ALA A O 1
ATOM 4345 N N . TYR A 1 601 ? -10.032 15.308 18.449 1.00 89.25 601 TYR A N 1
ATOM 4346 C CA . TYR A 1 601 ? -9.952 13.924 17.977 1.00 89.25 601 TYR A CA 1
ATOM 4347 C C . TYR A 1 601 ? -9.887 13.881 16.447 1.00 89.25 601 TYR A C 1
ATOM 4349 O O . TYR A 1 601 ? -10.809 14.313 15.751 1.00 89.25 601 TYR A O 1
ATOM 4357 N N . ARG A 1 602 ? -8.826 13.286 15.908 1.00 84.88 602 ARG A N 1
ATOM 4358 C CA . ARG A 1 602 ? -8.691 12.908 14.496 1.00 84.88 602 ARG A CA 1
ATOM 4359 C C . ARG A 1 602 ? -8.637 11.386 14.428 1.00 84.88 602 ARG A C 1
ATOM 4361 O O . ARG A 1 602 ? -8.093 10.773 15.333 1.00 84.88 602 ARG A O 1
ATOM 4368 N N . GLY A 1 603 ? -9.271 10.780 13.424 1.00 73.25 603 GLY A N 1
ATOM 4369 C CA . GLY A 1 603 ? -9.242 9.325 13.213 1.00 73.25 603 GLY A CA 1
ATOM 4370 C C . GLY A 1 603 ? -7.936 8.872 12.546 1.00 73.25 603 GLY A C 1
ATOM 4371 O O . GLY A 1 603 ? -7.227 9.714 11.989 1.00 73.25 603 GLY A O 1
ATOM 4372 N N . PRO A 1 604 ? -7.590 7.573 12.592 1.00 66.25 604 PRO A N 1
ATOM 4373 C CA . PRO A 1 604 ? -6.416 7.066 11.904 1.00 66.25 604 PRO A CA 1
ATOM 4374 C C . PRO A 1 604 ? -6.695 7.011 10.402 1.00 66.25 604 PRO A C 1
ATOM 4376 O O . PRO A 1 604 ? -7.678 6.430 9.946 1.00 66.25 604 PRO A O 1
ATOM 4379 N N . ALA A 1 605 ? -5.795 7.604 9.632 1.00 52.25 605 ALA A N 1
ATOM 4380 C CA . ALA A 1 605 ? -5.945 7.822 8.201 1.00 52.25 605 ALA A CA 1
ATOM 4381 C C . ALA A 1 605 ? -5.956 6.550 7.329 1.00 52.25 605 ALA A C 1
ATOM 4383 O O . ALA A 1 605 ? -6.441 6.586 6.201 1.00 52.25 605 ALA A O 1
ATOM 4384 N N . ALA A 1 606 ? -5.502 5.414 7.871 1.00 46.81 606 ALA A N 1
ATOM 4385 C CA . ALA A 1 606 ? -5.584 4.101 7.225 1.00 46.81 606 ALA A CA 1
ATOM 4386 C C . ALA A 1 606 ? -7.032 3.594 7.032 1.00 46.81 606 ALA A C 1
ATOM 4388 O O . ALA A 1 606 ? -7.263 2.663 6.267 1.00 46.81 606 ALA A O 1
ATOM 4389 N N . HIS A 1 607 ? -8.019 4.195 7.708 1.00 52.16 607 HIS A N 1
ATOM 4390 C CA . HIS A 1 607 ? -9.434 3.882 7.512 1.00 52.16 607 HIS A CA 1
ATOM 4391 C C . HIS A 1 607 ? -10.080 4.992 6.680 1.00 52.16 607 HIS A C 1
ATOM 4393 O O . HIS A 1 607 ? -10.612 5.961 7.224 1.00 52.16 607 HIS A O 1
ATOM 4399 N N . ALA A 1 608 ? -10.033 4.853 5.351 1.00 45.44 608 ALA A N 1
ATOM 4400 C CA . ALA A 1 608 ? -10.848 5.679 4.463 1.00 45.44 608 ALA A CA 1
ATOM 4401 C C . ALA A 1 608 ? -12.322 5.623 4.918 1.00 45.44 608 ALA A C 1
ATOM 4403 O O . ALA A 1 608 ? -12.767 4.571 5.395 1.00 45.44 608 ALA A O 1
ATOM 4404 N N . PRO A 1 609 ? -13.105 6.712 4.793 1.00 49.53 609 PRO A N 1
ATOM 4405 C CA . PRO A 1 609 ? -14.537 6.630 5.034 1.00 49.53 609 PRO A CA 1
ATOM 4406 C C . PRO A 1 609 ? -15.108 5.539 4.125 1.00 49.53 609 PRO A C 1
ATOM 4408 O O . PRO A 1 609 ? -15.050 5.654 2.902 1.00 49.53 609 PRO A O 1
ATOM 4411 N N . ALA A 1 610 ? -15.617 4.464 4.736 1.00 51.66 610 ALA A N 1
ATOM 4412 C CA . ALA A 1 610 ? -16.146 3.311 4.018 1.00 51.66 610 ALA A CA 1
ATOM 4413 C C . ALA A 1 610 ? -17.127 3.783 2.939 1.00 51.66 610 ALA A C 1
ATOM 4415 O O . ALA A 1 610 ? -18.020 4.609 3.223 1.00 51.66 610 ALA A O 1
ATOM 4416 N N . ARG A 1 611 ? -16.970 3.263 1.711 1.00 54.28 611 ARG A N 1
ATOM 4417 C CA . ARG A 1 611 ? -17.901 3.558 0.612 1.00 54.28 611 ARG A CA 1
ATOM 4418 C C . ARG A 1 611 ? -19.328 3.249 1.089 1.00 54.28 611 ARG A C 1
ATOM 4420 O O . ARG A 1 611 ? -19.505 2.375 1.939 1.00 54.28 611 ARG A O 1
ATOM 4427 N N . PRO A 1 612 ? -20.382 3.913 0.582 1.00 51.44 612 PRO A N 1
ATOM 4428 C CA . PRO A 1 612 ? -21.749 3.706 1.075 1.00 51.44 612 PRO A CA 1
ATOM 4429 C C . PRO A 1 612 ? -22.192 2.230 1.153 1.00 51.44 612 PRO A C 1
ATOM 4431 O O . PRO A 1 612 ? -22.935 1.874 2.065 1.00 51.44 612 PRO A O 1
ATOM 4434 N N . GLY A 1 613 ? -21.693 1.369 0.254 1.00 54.06 613 GLY A N 1
ATOM 4435 C CA . GLY A 1 613 ? -21.938 -0.081 0.254 1.00 54.06 613 GLY A CA 1
ATOM 4436 C C . GLY A 1 613 ? -21.122 -0.906 1.264 1.00 54.06 613 GLY A C 1
ATOM 4437 O O . GLY A 1 613 ? -21.513 -2.025 1.578 1.00 54.06 613 GLY A O 1
ATOM 4438 N N . GLU A 1 614 ? -20.033 -0.363 1.805 1.00 58.12 614 GLU A N 1
ATOM 4439 C CA . GLU A 1 614 ? -19.140 -1.011 2.782 1.00 58.12 614 GLU A CA 1
ATOM 4440 C C . GLU A 1 614 ? -19.513 -0.686 4.238 1.00 58.12 614 GLU A C 1
ATOM 4442 O O . GLU A 1 614 ? -18.976 -1.285 5.173 1.00 58.12 614 GLU A O 1
ATOM 4447 N N . ARG A 1 615 ? -20.437 0.261 4.448 1.00 69.25 615 ARG A N 1
ATOM 4448 C CA . ARG A 1 615 ? -20.907 0.653 5.781 1.00 69.25 615 ARG A CA 1
ATOM 4449 C C . ARG A 1 615 ? -21.743 -0.465 6.414 1.00 69.25 615 ARG A C 1
ATOM 4451 O O . ARG A 1 615 ? -22.608 -1.029 5.739 1.00 69.25 615 ARG A O 1
ATOM 4458 N N . PRO A 1 616 ? -21.559 -0.747 7.713 1.00 72.00 616 PRO A N 1
ATOM 4459 C CA . PRO A 1 616 ? -22.262 -1.833 8.376 1.00 72.00 616 PRO A CA 1
ATOM 4460 C C . PRO A 1 616 ? -23.769 -1.579 8.451 1.00 72.00 616 PRO A C 1
ATOM 4462 O O . PRO A 1 616 ? -24.244 -0.492 8.811 1.00 72.00 616 PRO A O 1
ATOM 4465 N N . ARG A 1 617 ? -24.539 -2.616 8.120 1.00 83.25 617 ARG A N 1
ATOM 4466 C CA . ARG A 1 617 ? -26.004 -2.604 8.187 1.00 83.25 617 ARG A CA 1
ATOM 4467 C C . ARG A 1 617 ? -26.449 -3.270 9.481 1.00 83.25 617 ARG A C 1
ATOM 4469 O O . ARG A 1 617 ? -25.924 -4.311 9.853 1.00 83.25 617 ARG A O 1
ATOM 4476 N N . LEU A 1 618 ? -27.481 -2.732 10.133 1.00 83.25 618 LEU A N 1
ATOM 4477 C CA . LEU A 1 618 ? -28.046 -3.341 11.349 1.00 83.25 618 LEU A CA 1
ATOM 4478 C C . LEU A 1 618 ? -28.445 -4.815 11.149 1.00 83.25 618 LEU A C 1
ATOM 4480 O O . LEU A 1 618 ? -28.261 -5.627 12.051 1.00 83.25 618 LEU A O 1
ATOM 4484 N N . ALA A 1 619 ? -28.911 -5.185 9.951 1.00 83.38 619 ALA A N 1
ATOM 4485 C CA . ALA A 1 619 ? -29.258 -6.565 9.599 1.00 83.38 619 ALA A CA 1
ATOM 4486 C C . ALA A 1 619 ? -28.076 -7.555 9.713 1.00 83.38 619 ALA A C 1
ATOM 4488 O O . ALA A 1 619 ? -28.281 -8.741 9.989 1.00 83.38 619 ALA A O 1
ATOM 4489 N N . GLU A 1 620 ? -26.835 -7.079 9.564 1.00 82.88 620 GLU A N 1
ATOM 4490 C CA . GLU A 1 620 ? -25.614 -7.890 9.675 1.00 82.88 620 GLU A CA 1
ATOM 4491 C C . GLU A 1 620 ? -25.332 -8.317 11.127 1.00 82.88 620 GLU A C 1
ATOM 4493 O O . GLU A 1 620 ? -24.574 -9.259 11.353 1.00 82.88 620 GLU A O 1
ATOM 4498 N N . LEU A 1 621 ? -26.005 -7.725 12.127 1.00 86.50 621 LEU A N 1
ATOM 4499 C CA . LEU A 1 621 ? -25.928 -8.178 13.522 1.00 86.50 621 LEU A CA 1
ATOM 4500 C C . LEU A 1 621 ? -26.335 -9.655 13.674 1.00 86.50 621 LEU A C 1
ATOM 4502 O O . LEU A 1 621 ? -25.794 -10.375 14.517 1.00 86.50 621 LEU A O 1
ATOM 4506 N N . SER A 1 622 ? -27.247 -10.128 12.820 1.00 85.81 622 SER A N 1
ATOM 4507 C CA . SER A 1 622 ? -27.696 -11.524 12.799 1.00 85.81 622 SER A CA 1
ATOM 4508 C C . SER A 1 622 ? -26.549 -12.525 12.593 1.00 85.81 622 SER A C 1
ATOM 4510 O O . SER A 1 622 ? -26.615 -13.637 13.120 1.00 85.81 622 SER A O 1
ATOM 4512 N N . ILE A 1 623 ? -25.465 -12.126 11.917 1.00 86.06 623 ILE A N 1
ATOM 4513 C CA . ILE A 1 623 ? -24.257 -12.942 11.714 1.00 86.06 623 ILE A CA 1
ATOM 4514 C C . ILE A 1 623 ? -23.621 -13.294 13.064 1.00 86.06 623 ILE A C 1
ATOM 4516 O O . ILE A 1 623 ? -23.222 -14.436 13.303 1.00 86.06 623 ILE A O 1
ATOM 4520 N N . PHE A 1 624 ? -23.560 -12.324 13.976 1.00 88.50 624 PHE A N 1
ATOM 4521 C CA . PHE A 1 624 ? -22.960 -12.500 15.294 1.00 88.50 624 PHE A CA 1
ATOM 4522 C C . PHE A 1 624 ? -23.907 -13.196 16.267 1.00 88.50 624 PHE A C 1
ATOM 4524 O O . PHE A 1 624 ? -23.473 -14.080 17.003 1.00 88.50 624 PHE A O 1
ATOM 4531 N N . LEU A 1 625 ? -25.201 -12.866 16.231 1.00 87.56 625 LEU A N 1
ATOM 4532 C CA . LEU A 1 625 ? -26.199 -13.484 17.111 1.00 87.56 625 LEU A CA 1
ATOM 4533 C C . LEU A 1 625 ? -26.406 -14.979 16.822 1.00 87.56 625 LEU A C 1
ATOM 4535 O O . LEU A 1 625 ? -26.731 -15.735 17.730 1.00 87.56 625 LEU A O 1
ATOM 4539 N N . ARG A 1 626 ? -26.141 -15.449 15.596 1.00 88.44 626 ARG A N 1
ATOM 4540 C CA . ARG A 1 626 ? -26.148 -16.890 15.270 1.00 88.44 626 ARG A CA 1
ATOM 4541 C C . ARG A 1 626 ? -24.993 -17.663 15.919 1.00 88.44 626 ARG A C 1
ATOM 4543 O O . ARG A 1 626 ? -25.061 -18.886 16.053 1.00 88.44 626 ARG A O 1
ATOM 4550 N N . ARG A 1 627 ? -23.923 -16.985 16.351 1.00 90.69 627 ARG A N 1
ATOM 4551 C CA . ARG A 1 627 ? -22.765 -17.624 16.991 1.00 90.69 627 ARG A CA 1
ATOM 4552 C C . ARG A 1 627 ? -23.039 -17.802 18.484 1.00 90.69 627 ARG A C 1
ATOM 4554 O O . ARG A 1 627 ? -22.833 -16.880 19.268 1.00 90.69 627 ARG A O 1
ATOM 4561 N N . ARG A 1 628 ? -23.393 -19.027 18.900 1.00 90.12 628 ARG A N 1
ATOM 4562 C CA . ARG A 1 628 ? -23.625 -19.388 20.321 1.00 90.12 628 ARG A CA 1
ATOM 4563 C C . ARG A 1 628 ? -22.531 -18.869 21.260 1.00 90.12 628 ARG A C 1
ATOM 4565 O O . ARG A 1 628 ? -22.825 -18.348 22.325 1.00 90.12 628 ARG A O 1
ATOM 4572 N N . ALA A 1 629 ? -21.269 -18.960 20.844 1.00 90.31 629 ALA A N 1
ATOM 4573 C CA . ALA A 1 629 ? -20.141 -18.518 21.655 1.00 90.31 629 ALA A CA 1
ATOM 4574 C C . ALA A 1 629 ? -20.109 -16.990 21.892 1.00 90.31 629 ALA A C 1
ATOM 4576 O O . ALA A 1 629 ? -19.668 -16.555 22.949 1.00 90.31 629 ALA A O 1
ATOM 4577 N N . VAL A 1 630 ? -20.610 -16.180 20.952 1.00 92.12 630 VAL A N 1
ATOM 4578 C CA . VAL A 1 630 ? -20.733 -14.719 21.115 1.00 92.12 630 VAL A CA 1
ATOM 4579 C C . VAL A 1 630 ? -21.881 -14.382 22.072 1.00 92.12 630 VAL A C 1
ATOM 4581 O O . VAL A 1 630 ? -21.707 -13.546 22.954 1.00 92.12 630 VAL A O 1
ATOM 4584 N N . LEU A 1 631 ? -23.012 -15.092 21.973 1.00 94.06 631 LEU A N 1
ATOM 4585 C CA . LEU A 1 631 ? -24.127 -14.947 22.919 1.00 94.06 631 LEU A CA 1
ATOM 4586 C C . LEU A 1 631 ? -23.706 -15.265 24.359 1.00 94.06 631 LEU A C 1
ATOM 4588 O O . LEU A 1 631 ? -24.070 -14.534 25.276 1.00 94.06 631 LEU A O 1
ATOM 4592 N N . VAL A 1 632 ? -22.894 -16.311 24.556 1.00 95.00 632 VAL A N 1
ATOM 4593 C CA . VAL A 1 632 ? -22.341 -16.642 25.880 1.00 95.00 632 VAL A CA 1
ATOM 4594 C C . VAL A 1 632 ? -21.480 -15.499 26.416 1.00 95.00 632 VAL A C 1
ATOM 4596 O O . VAL A 1 632 ? -21.599 -15.164 27.589 1.00 95.00 632 VAL A O 1
ATOM 4599 N N . VAL A 1 633 ? -20.660 -14.850 25.580 1.00 95.62 633 VAL A N 1
ATOM 4600 C CA . VAL A 1 633 ? -19.876 -13.680 26.013 1.00 95.62 633 VAL A CA 1
ATOM 4601 C C . VAL A 1 633 ? -20.789 -12.546 26.482 1.00 95.62 633 VAL A C 1
ATOM 4603 O O . VAL A 1 633 ? -20.560 -12.017 27.567 1.00 95.62 633 VAL A O 1
ATOM 4606 N N . PHE A 1 634 ? -21.844 -12.207 25.733 1.00 96.38 634 PHE A N 1
ATOM 4607 C CA . PHE A 1 634 ? -22.799 -11.173 26.156 1.00 96.38 634 PHE A CA 1
ATOM 4608 C C . PHE A 1 634 ? -23.520 -11.531 27.462 1.00 96.38 634 PHE A C 1
ATOM 4610 O O . PHE A 1 634 ? -23.630 -10.687 28.352 1.00 96.38 634 PHE A O 1
ATOM 4617 N N . ALA A 1 635 ? -23.937 -12.791 27.619 1.00 96.56 635 ALA A N 1
ATOM 4618 C CA . ALA A 1 635 ? -24.533 -13.282 28.858 1.00 96.56 635 ALA A CA 1
ATOM 4619 C C . ALA A 1 635 ? -23.557 -13.177 30.044 1.00 96.56 635 ALA A C 1
ATOM 4621 O O . ALA A 1 635 ? -23.948 -12.732 31.121 1.00 96.56 635 ALA A O 1
ATOM 4622 N N . CYS A 1 636 ? -22.273 -13.501 29.848 1.00 96.56 636 CYS A N 1
ATOM 4623 C CA . CYS A 1 636 ? -21.251 -13.306 30.875 1.00 96.56 636 CYS A CA 1
ATOM 4624 C C . CYS A 1 636 ? -21.106 -11.831 31.274 1.00 96.56 636 CYS A C 1
ATOM 4626 O O . CYS A 1 636 ? -20.980 -11.546 32.459 1.00 96.56 636 CYS A O 1
ATOM 4628 N N . GLY A 1 637 ? -21.155 -10.896 30.320 1.00 96.50 637 GLY A N 1
ATOM 4629 C CA . GLY A 1 637 ? -21.120 -9.461 30.617 1.00 96.50 637 GLY A CA 1
ATOM 4630 C C . GLY A 1 637 ? -22.308 -8.986 31.457 1.00 96.50 637 GLY A C 1
ATOM 4631 O O . GLY A 1 637 ? -22.124 -8.212 32.394 1.00 96.50 637 GLY A O 1
ATOM 4632 N N . LEU A 1 638 ? -23.514 -9.488 31.173 1.00 97.06 638 LEU A N 1
ATOM 4633 C CA . LEU A 1 638 ? -24.709 -9.222 31.983 1.00 97.06 638 LEU A CA 1
ATOM 4634 C C . LEU A 1 638 ? -24.542 -9.750 33.412 1.00 97.06 638 LEU A C 1
ATOM 4636 O O . LEU A 1 638 ? -24.732 -9.003 34.369 1.00 97.06 638 LEU A O 1
ATOM 4640 N N . LEU A 1 639 ? -24.142 -11.014 33.557 1.00 97.19 639 LEU A N 1
ATOM 4641 C CA . LEU A 1 639 ? -23.963 -11.683 34.849 1.00 97.19 639 LEU A CA 1
ATOM 4642 C C . LEU A 1 639 ? -22.879 -11.023 35.713 1.00 97.19 639 LEU A C 1
ATOM 4644 O O . LEU A 1 639 ? -23.089 -10.773 36.898 1.00 97.19 639 LEU A O 1
ATOM 4648 N N . LEU A 1 640 ? -21.733 -10.681 35.120 1.00 96.50 640 LEU A N 1
ATOM 4649 C CA . LEU A 1 640 ? -20.679 -9.950 35.826 1.00 96.50 640 LEU A CA 1
ATOM 4650 C C . LEU A 1 640 ? -21.141 -8.547 36.236 1.00 96.50 640 LEU A C 1
ATOM 4652 O O . LEU A 1 640 ? -20.774 -8.069 37.307 1.00 96.50 640 LEU A O 1
ATOM 4656 N N . SER A 1 641 ? -21.981 -7.904 35.423 1.00 95.75 641 SER A N 1
ATOM 4657 C CA . SER A 1 641 ? -22.557 -6.604 35.759 1.00 95.75 641 SER A CA 1
ATOM 4658 C C . SER A 1 641 ? -23.573 -6.686 36.902 1.00 95.75 641 SER A C 1
ATOM 4660 O O . SER A 1 641 ? -23.565 -5.803 37.754 1.00 95.75 641 SER A O 1
ATOM 4662 N N . VAL A 1 642 ? -24.366 -7.765 36.994 1.00 95.38 642 VAL A N 1
ATOM 4663 C CA . VAL A 1 642 ? -25.235 -8.046 38.157 1.00 95.38 642 VAL A CA 1
ATOM 4664 C C . VAL A 1 642 ? -24.412 -8.085 39.444 1.00 95.38 642 VAL A C 1
ATOM 4666 O O . VAL A 1 642 ? -24.775 -7.431 40.424 1.00 95.38 642 VAL A O 1
ATOM 4669 N N . ALA A 1 643 ? -23.282 -8.799 39.445 1.00 94.06 643 ALA A N 1
ATOM 4670 C CA . ALA A 1 643 ? -22.383 -8.830 40.596 1.00 94.06 643 ALA A CA 1
ATOM 4671 C C . ALA A 1 643 ? -21.787 -7.444 40.886 1.00 94.06 643 ALA A C 1
ATOM 4673 O O . ALA A 1 643 ? -21.839 -6.979 42.024 1.00 94.06 643 ALA A O 1
ATOM 4674 N N . GLN A 1 644 ? -21.298 -6.749 39.854 1.00 93.62 644 GLN A N 1
ATOM 4675 C CA . GLN A 1 644 ? -20.722 -5.409 39.973 1.00 93.62 644 GLN A CA 1
ATOM 4676 C C . GLN A 1 644 ? -21.687 -4.405 40.620 1.00 93.62 644 GLN A C 1
ATOM 4678 O O . GLN A 1 644 ? -21.317 -3.713 41.568 1.00 93.62 644 GLN A O 1
ATOM 4683 N N . SER A 1 645 ? -22.916 -4.304 40.113 1.00 90.44 645 SER A N 1
ATOM 4684 C CA . SER A 1 645 ? -23.907 -3.349 40.612 1.00 90.44 645 SER A CA 1
ATOM 4685 C C . SER A 1 645 ? -24.423 -3.722 41.997 1.00 90.44 645 SER A C 1
ATOM 4687 O O . SER A 1 645 ? -24.672 -2.833 42.804 1.00 90.44 645 SER A O 1
ATOM 4689 N N . SER A 1 646 ? -24.546 -5.018 42.297 1.00 91.19 646 SER A N 1
ATOM 4690 C CA . SER A 1 646 ? -24.975 -5.488 43.620 1.00 91.19 646 SER A CA 1
ATOM 4691 C C . SER A 1 646 ? -23.930 -5.180 44.691 1.00 91.19 646 SER A C 1
ATOM 4693 O O . SER A 1 646 ? -24.278 -4.665 45.749 1.00 91.19 646 SER A O 1
ATOM 4695 N N . VAL A 1 647 ? -22.642 -5.394 44.393 1.00 89.62 647 VAL A N 1
ATOM 4696 C CA . VAL A 1 647 ? -21.534 -4.979 45.272 1.00 89.62 647 VAL A CA 1
ATOM 4697 C C . VAL A 1 647 ? -21.563 -3.466 45.483 1.00 89.62 647 VAL A C 1
ATOM 4699 O O . VAL A 1 647 ? -21.489 -3.009 46.619 1.00 89.62 647 VAL A O 1
ATOM 4702 N N . LEU A 1 648 ? -21.719 -2.684 44.409 1.00 85.44 648 LEU A N 1
ATOM 4703 C CA . LEU A 1 648 ? -21.778 -1.222 44.491 1.00 85.44 648 LEU A CA 1
ATOM 4704 C C . LEU A 1 648 ? -22.947 -0.727 45.361 1.00 85.44 648 LEU A C 1
ATOM 4706 O O . LEU A 1 648 ? -22.771 0.218 46.123 1.00 85.44 648 LEU A O 1
ATOM 4710 N N . ALA A 1 649 ? -24.117 -1.361 45.255 1.00 83.06 649 ALA A N 1
ATOM 4711 C CA . ALA A 1 649 ? -25.321 -0.960 45.980 1.00 83.06 649 ALA A CA 1
ATOM 4712 C C . ALA A 1 649 ? -25.335 -1.425 47.447 1.00 83.06 649 ALA A C 1
ATOM 4714 O O . ALA A 1 649 ? -25.746 -0.663 48.321 1.00 83.06 649 ALA A O 1
ATOM 4715 N N . TYR A 1 650 ? -24.884 -2.652 47.733 1.00 87.25 650 TYR A N 1
ATOM 4716 C CA . TYR A 1 650 ? -25.085 -3.288 49.039 1.00 87.25 650 TYR A CA 1
ATOM 4717 C C . TYR A 1 650 ? -23.831 -3.413 49.901 1.00 87.25 650 TYR A C 1
ATOM 4719 O O . TYR A 1 650 ? -23.983 -3.664 51.088 1.00 87.25 650 TYR A O 1
ATOM 4727 N N . LEU A 1 651 ? -22.607 -3.210 49.394 1.00 87.81 651 LEU A N 1
ATOM 4728 C CA . LEU A 1 651 ? -21.396 -3.385 50.214 1.00 87.81 651 LEU A CA 1
ATOM 4729 C C . LEU A 1 651 ? -21.362 -2.447 51.432 1.00 87.81 651 LEU A C 1
ATOM 4731 O O . LEU A 1 651 ? -21.063 -2.886 52.542 1.00 87.81 651 LEU A O 1
ATOM 4735 N N . ALA A 1 652 ? -21.701 -1.170 51.242 1.00 82.06 652 ALA A N 1
ATOM 4736 C CA . ALA A 1 652 ? -21.746 -0.202 52.338 1.00 82.06 652 ALA A CA 1
ATOM 4737 C C . ALA A 1 652 ? -22.872 -0.524 53.340 1.00 82.06 652 ALA A C 1
ATOM 4739 O O . ALA A 1 652 ? -22.671 -0.429 54.551 1.00 82.06 652 ALA A O 1
ATOM 4740 N N . LEU A 1 653 ? -24.039 -0.951 52.842 1.00 84.25 653 LEU A N 1
ATOM 4741 C CA . LEU A 1 653 ? -25.176 -1.324 53.684 1.00 84.25 653 LEU A CA 1
ATOM 4742 C C . LEU A 1 653 ? -24.880 -2.595 54.492 1.00 84.25 653 LEU A C 1
ATOM 4744 O O . LEU A 1 653 ? -25.042 -2.601 55.707 1.00 84.25 653 LEU A O 1
ATOM 4748 N N . PHE A 1 654 ? -24.342 -3.621 53.833 1.00 89.44 654 PHE A N 1
ATOM 4749 C CA . PHE A 1 654 ? -23.855 -4.854 54.443 1.00 89.44 654 PHE A CA 1
ATOM 4750 C C . PHE A 1 654 ? -22.848 -4.566 55.554 1.00 89.44 654 PHE A C 1
ATOM 4752 O O . PHE A 1 654 ? -22.990 -5.103 56.651 1.00 89.44 654 PHE A O 1
ATOM 4759 N N . ALA A 1 655 ? -21.864 -3.697 55.302 1.00 86.81 655 ALA A N 1
ATOM 4760 C CA . ALA A 1 655 ? -20.861 -3.362 56.301 1.00 86.81 655 ALA A CA 1
ATOM 4761 C C . ALA A 1 655 ? -21.480 -2.694 57.535 1.00 86.81 655 ALA A C 1
ATOM 4763 O O . ALA A 1 655 ? -21.173 -3.074 58.665 1.00 86.81 655 ALA A O 1
ATOM 4764 N N . LYS A 1 656 ? -22.386 -1.733 57.321 1.00 84.94 656 LYS A N 1
ATOM 4765 C CA . LYS A 1 656 ? -23.089 -1.035 58.400 1.00 84.94 656 LYS A CA 1
ATOM 4766 C C . LYS A 1 656 ? -23.967 -1.984 59.219 1.00 84.94 656 LYS A C 1
ATOM 4768 O O . LYS A 1 656 ? -23.917 -1.942 60.441 1.00 84.94 656 LYS A O 1
ATOM 4773 N N . GLU A 1 657 ? -24.758 -2.828 58.564 1.00 87.75 657 GLU A N 1
ATOM 4774 C CA . GLU A 1 657 ? -25.731 -3.703 59.231 1.00 87.75 657 GLU A CA 1
ATOM 4775 C C . GLU A 1 657 ? -25.093 -4.940 59.874 1.00 87.75 657 GLU A C 1
ATOM 4777 O O . GLU A 1 657 ? -25.589 -5.419 60.888 1.00 87.75 657 GLU A O 1
ATOM 4782 N N . THR A 1 658 ? -23.989 -5.448 59.318 1.00 89.62 658 THR A N 1
ATOM 4783 C CA . THR A 1 658 ? -23.347 -6.690 59.786 1.00 89.62 658 THR A CA 1
ATOM 4784 C C . THR A 1 658 ? -22.224 -6.427 60.787 1.00 89.62 658 THR A C 1
ATOM 4786 O O . THR A 1 658 ? -22.069 -7.187 61.738 1.00 89.62 658 THR A O 1
ATOM 4789 N N . PHE A 1 659 ? -21.443 -5.355 60.596 1.00 87.75 659 PHE A N 1
ATOM 4790 C CA . PHE A 1 659 ? -20.296 -5.021 61.455 1.00 87.75 659 PHE A CA 1
ATOM 4791 C C . PHE A 1 659 ? -20.540 -3.802 62.356 1.00 87.75 659 PHE A C 1
ATOM 4793 O O . PHE A 1 659 ? -19.626 -3.391 63.067 1.00 87.75 659 PHE A O 1
ATOM 4800 N N . ALA A 1 660 ? -21.734 -3.198 62.312 1.00 85.75 660 ALA A N 1
ATOM 4801 C CA . ALA A 1 660 ? -22.105 -2.015 63.098 1.00 85.75 660 ALA A CA 1
ATOM 4802 C C . ALA A 1 660 ? -21.146 -0.811 62.936 1.00 85.75 660 ALA A C 1
ATOM 4804 O O . ALA A 1 660 ? -20.981 -0.000 63.847 1.00 85.75 660 ALA A O 1
ATOM 4805 N N . VAL A 1 661 ? -20.499 -0.676 61.771 1.00 82.69 661 VAL A N 1
ATOM 4806 C CA . VAL A 1 661 ? -19.552 0.419 61.499 1.00 82.69 661 VAL A CA 1
ATOM 4807 C C . VAL A 1 661 ? -20.264 1.724 61.118 1.00 82.69 661 VAL A C 1
ATOM 4809 O O . VAL A 1 661 ? -21.405 1.727 60.652 1.00 82.69 661 VAL A O 1
ATOM 4812 N N . SER A 1 662 ? -19.578 2.860 61.280 1.00 81.50 662 SER A N 1
ATOM 4813 C CA . SER A 1 662 ? -20.115 4.176 60.907 1.00 81.50 662 SER A CA 1
ATOM 4814 C C . SER A 1 662 ? -20.363 4.298 59.395 1.00 81.50 662 SER A C 1
ATOM 4816 O O . SER A 1 662 ? -19.731 3.620 58.583 1.00 81.50 662 SER A O 1
ATOM 4818 N N . ALA A 1 663 ? -21.247 5.218 58.990 1.00 69.06 663 ALA A N 1
ATOM 4819 C CA . ALA A 1 663 ? -21.512 5.490 57.571 1.00 69.06 663 ALA A CA 1
ATOM 4820 C C . ALA A 1 663 ? -20.247 5.929 56.804 1.00 69.06 663 ALA A C 1
ATOM 4822 O O . ALA A 1 663 ? -20.078 5.579 55.638 1.00 69.06 663 ALA A O 1
ATOM 4823 N N . VAL A 1 664 ? -19.331 6.637 57.478 1.00 71.75 664 VAL A N 1
ATOM 4824 C CA . VAL A 1 664 ? -18.027 7.035 56.923 1.00 71.75 664 VAL A CA 1
ATOM 4825 C C . VAL A 1 664 ? -17.157 5.806 56.654 1.00 71.75 664 VAL A C 1
ATOM 4827 O O . VAL A 1 664 ? -16.629 5.664 55.555 1.00 71.75 664 VAL A O 1
ATOM 4830 N N . MET A 1 665 ? -17.063 4.882 57.615 1.00 75.75 665 MET A N 1
ATOM 4831 C CA . MET A 1 665 ? -16.284 3.646 57.472 1.00 75.75 665 MET A CA 1
ATOM 4832 C C . MET A 1 665 ? -16.868 2.726 56.385 1.00 75.75 665 MET A C 1
ATOM 4834 O O . MET A 1 665 ? -16.135 2.159 55.577 1.00 75.75 665 MET A O 1
ATOM 4838 N N . ALA A 1 666 ? -18.197 2.633 56.291 1.00 75.62 666 ALA A N 1
ATOM 4839 C CA . ALA A 1 666 ? -18.878 1.920 55.211 1.00 75.62 666 ALA A CA 1
ATOM 4840 C C . ALA A 1 666 ? -18.587 2.534 53.825 1.00 75.62 666 ALA A C 1
ATOM 4842 O O . ALA A 1 666 ? -18.343 1.808 52.859 1.00 75.62 666 ALA A O 1
ATOM 4843 N N . GLY A 1 667 ? -18.549 3.868 53.729 1.00 70.50 667 GLY A N 1
ATOM 4844 C CA . GLY A 1 667 ? -18.133 4.583 52.519 1.00 70.50 667 GLY A CA 1
ATOM 4845 C C . GLY A 1 667 ? -16.661 4.345 52.155 1.00 70.50 667 GLY A C 1
ATOM 4846 O O . GLY A 1 667 ? -16.340 4.161 50.982 1.00 70.50 667 GLY A O 1
ATOM 4847 N N . GLN A 1 668 ? -15.771 4.265 53.149 1.00 81.50 668 GLN A N 1
ATOM 4848 C CA . GLN A 1 668 ? -14.353 3.934 52.951 1.00 81.50 668 GLN A CA 1
ATOM 4849 C C . GLN A 1 668 ? -14.158 2.507 52.416 1.00 81.50 668 GLN A C 1
ATOM 4851 O O . GLN A 1 668 ? -13.339 2.303 51.521 1.00 81.50 668 GLN A O 1
ATOM 4856 N N . LEU A 1 669 ? -14.943 1.528 52.882 1.00 84.00 669 LEU A N 1
ATOM 4857 C CA . LEU A 1 669 ? -14.928 0.164 52.332 1.00 84.00 669 LEU A CA 1
ATOM 4858 C C . LEU A 1 669 ? -15.339 0.133 50.854 1.00 84.00 669 LEU A C 1
ATOM 4860 O O . LEU A 1 669 ? -14.727 -0.573 50.050 1.00 84.00 669 LEU A O 1
ATOM 4864 N N . LEU A 1 670 ? -16.331 0.937 50.466 1.00 82.25 670 LEU A N 1
ATOM 4865 C CA . LEU A 1 670 ? -16.722 1.068 49.065 1.00 82.25 670 LEU A CA 1
ATOM 4866 C C . LEU A 1 670 ? -15.633 1.754 48.223 1.00 82.25 670 LEU A C 1
ATOM 4868 O O . LEU A 1 670 ? -15.353 1.320 47.103 1.00 82.25 670 LEU A O 1
ATOM 4872 N N . ALA A 1 671 ? -14.977 2.785 48.762 1.00 80.94 671 ALA A N 1
ATOM 4873 C CA . ALA A 1 671 ? -13.839 3.431 48.111 1.00 80.94 671 ALA A CA 1
ATOM 4874 C C . ALA A 1 671 ? -12.667 2.451 47.907 1.00 80.94 671 ALA A C 1
ATOM 4876 O O . ALA A 1 671 ? -12.086 2.407 46.822 1.00 80.94 671 ALA A O 1
ATOM 4877 N N . LEU A 1 672 ? -12.372 1.602 48.898 1.00 87.88 672 LEU A N 1
ATOM 4878 C CA . LEU A 1 672 ? -11.379 0.527 48.782 1.00 87.88 672 LEU A CA 1
ATOM 4879 C C . LEU A 1 672 ? -11.734 -0.471 47.674 1.00 87.88 672 LEU A C 1
ATOM 4881 O O . LEU A 1 672 ? -10.860 -0.847 46.891 1.00 87.88 672 LEU A O 1
ATOM 4885 N N . ALA A 1 673 ? -13.007 -0.851 47.542 1.00 88.88 673 ALA A N 1
ATOM 4886 C CA . ALA A 1 673 ? -13.456 -1.685 46.430 1.00 88.88 673 ALA A CA 1
ATOM 4887 C C . ALA A 1 673 ? -13.228 -0.997 45.065 1.00 88.88 673 ALA A C 1
ATOM 4889 O O . ALA A 1 673 ? -12.728 -1.618 44.125 1.00 88.88 673 ALA A O 1
ATOM 4890 N N . GLN A 1 674 ? -13.507 0.303 44.941 1.00 87.31 674 GLN A N 1
ATOM 4891 C CA . GLN A 1 674 ? -13.249 1.048 43.699 1.00 87.31 674 GLN A CA 1
ATOM 4892 C C . GLN A 1 674 ? -11.752 1.171 43.371 1.00 87.31 674 GLN A C 1
ATOM 4894 O O . GLN A 1 674 ? -11.366 1.116 42.196 1.00 87.31 674 GLN A O 1
ATOM 4899 N N . LEU A 1 675 ? -10.892 1.286 44.389 1.00 88.31 675 LEU A N 1
ATOM 4900 C CA . LEU A 1 675 ? -9.436 1.260 44.223 1.00 88.31 675 LEU A CA 1
ATOM 4901 C C . LEU A 1 675 ? -8.958 -0.106 43.715 1.00 88.31 675 LEU A C 1
ATOM 4903 O O . LEU A 1 675 ? -8.218 -0.160 42.730 1.00 88.31 675 LEU A O 1
ATOM 4907 N N . GLY A 1 676 ? -9.446 -1.204 44.303 1.00 90.94 676 GLY A N 1
ATOM 4908 C CA . GLY A 1 676 ? -9.174 -2.561 43.815 1.00 90.94 676 GLY A CA 1
ATOM 4909 C C . GLY A 1 676 ? -9.655 -2.772 42.378 1.00 90.94 676 GLY A C 1
ATOM 4910 O O . GLY A 1 676 ? -8.950 -3.339 41.537 1.00 90.94 676 GLY A O 1
ATOM 4911 N N . GLY A 1 677 ? -10.821 -2.221 42.044 1.00 90.44 677 GLY A N 1
ATOM 4912 C CA . GLY A 1 677 ? -11.355 -2.194 40.687 1.00 90.44 677 GLY A CA 1
ATOM 4913 C C . GLY A 1 677 ? -10.482 -1.428 39.690 1.00 90.44 677 GLY A C 1
ATOM 4914 O O . GLY A 1 677 ? -10.192 -1.921 38.600 1.00 90.44 677 GLY A O 1
ATOM 4915 N N . THR A 1 678 ? -10.016 -0.238 40.062 1.00 88.81 678 THR A N 1
ATOM 4916 C CA . THR A 1 678 ? -9.171 0.603 39.199 1.00 88.81 678 THR A CA 1
ATOM 4917 C C . THR A 1 678 ? -7.804 -0.042 38.963 1.00 88.81 678 THR A C 1
ATOM 4919 O O . THR A 1 678 ? -7.369 -0.153 37.815 1.00 88.81 678 THR A O 1
ATOM 4922 N N . GLY A 1 679 ? -7.159 -0.544 40.023 1.00 91.94 679 GLY A N 1
ATOM 4923 C CA . GLY A 1 679 ? -5.877 -1.245 39.922 1.00 91.94 679 GLY A CA 1
ATOM 4924 C C . GLY A 1 679 ? -5.969 -2.519 39.078 1.00 91.94 679 GLY A C 1
ATOM 4925 O O . GLY A 1 679 ? -5.145 -2.738 38.189 1.00 91.94 679 GLY A O 1
ATOM 4926 N N . SER A 1 680 ? -7.012 -3.328 39.284 1.00 93.25 680 SER A N 1
ATOM 4927 C CA . SER A 1 680 ? -7.208 -4.575 38.532 1.00 93.25 680 SER A CA 1
ATOM 4928 C C . SER A 1 680 ? -7.492 -4.354 37.042 1.00 93.25 680 SER A C 1
ATOM 4930 O O . SER A 1 680 ? -6.977 -5.115 36.227 1.00 93.25 680 SER A O 1
ATOM 4932 N N . ARG A 1 681 ? -8.228 -3.301 36.647 1.00 91.81 681 ARG A N 1
ATOM 4933 C CA . ARG A 1 681 ? -8.442 -2.955 35.223 1.00 91.81 681 ARG A CA 1
ATOM 4934 C C . ARG A 1 681 ? -7.127 -2.712 34.484 1.00 91.81 681 ARG A C 1
ATOM 4936 O O . ARG A 1 681 ? -6.955 -3.187 33.361 1.00 91.81 681 ARG A O 1
ATOM 4943 N N . LEU A 1 682 ? -6.204 -1.990 35.119 1.00 92.75 682 LEU A N 1
ATOM 4944 C CA . LEU A 1 682 ? -4.879 -1.709 34.566 1.00 92.75 682 LEU A CA 1
ATOM 4945 C C . LEU A 1 682 ? -4.012 -2.971 34.549 1.00 92.75 682 LEU A C 1
ATOM 4947 O O . LEU A 1 682 ? -3.456 -3.321 33.506 1.00 92.75 682 LEU A O 1
ATOM 4951 N N . ALA A 1 683 ? -3.952 -3.684 35.678 1.00 94.81 683 ALA A N 1
ATOM 4952 C CA . ALA A 1 683 ? -3.155 -4.897 35.821 1.00 94.81 683 ALA A CA 1
ATOM 4953 C C . ALA A 1 683 ? -3.575 -5.964 34.804 1.00 94.81 683 ALA A C 1
ATOM 4955 O O . ALA A 1 683 ? -2.739 -6.461 34.051 1.00 94.81 683 ALA A O 1
ATOM 4956 N N . TRP A 1 684 ? -4.872 -6.265 34.702 1.00 94.50 684 TRP A N 1
ATOM 4957 C CA . TRP A 1 684 ? -5.370 -7.259 33.757 1.00 94.50 684 TRP A CA 1
ATOM 4958 C C . TRP A 1 684 ? -5.180 -6.851 32.301 1.00 94.50 684 TRP A C 1
ATOM 4960 O O . TRP A 1 684 ? -4.902 -7.718 31.472 1.00 94.50 684 TRP A O 1
ATOM 4970 N N . GLY A 1 685 ? -5.260 -5.556 31.983 1.00 92.19 685 GLY A N 1
ATOM 4971 C CA . GLY A 1 685 ? -4.922 -5.045 30.658 1.00 92.19 685 GLY A CA 1
ATOM 4972 C C . GLY A 1 685 ? -3.476 -5.365 30.266 1.00 92.19 685 GLY A C 1
ATOM 4973 O O . GLY A 1 685 ? -3.239 -5.974 29.222 1.00 92.19 685 GLY A O 1
ATOM 4974 N N . VAL A 1 686 ? -2.522 -5.030 31.142 1.00 92.75 686 VAL A N 1
ATOM 4975 C CA . VAL A 1 686 ? -1.085 -5.284 30.935 1.00 92.75 686 VAL A CA 1
ATOM 4976 C C . VAL A 1 686 ? -0.767 -6.781 30.907 1.00 92.75 686 VAL A C 1
ATOM 4978 O O . VAL A 1 686 ? -0.056 -7.237 30.012 1.00 92.75 686 VAL A O 1
ATOM 4981 N N . ILE A 1 687 ? -1.303 -7.557 31.852 1.00 94.19 687 ILE A N 1
ATOM 4982 C CA . ILE A 1 687 ? -1.080 -9.009 31.939 1.00 94.19 687 ILE A CA 1
ATOM 4983 C C . ILE A 1 687 ? -1.665 -9.707 30.707 1.00 94.19 687 ILE A C 1
ATOM 4985 O O . ILE A 1 687 ? -1.043 -10.604 30.144 1.00 94.19 687 ILE A O 1
ATOM 4989 N N . SER A 1 688 ? -2.841 -9.281 30.240 1.00 93.38 688 SER A N 1
ATOM 4990 C CA . SER A 1 688 ? -3.456 -9.850 29.041 1.00 93.38 688 SER A CA 1
ATOM 4991 C C . SER A 1 688 ? -2.607 -9.613 27.796 1.00 93.38 688 SER A C 1
ATOM 4993 O O . SER A 1 688 ? -2.417 -10.542 27.011 1.00 93.38 688 SER A O 1
ATOM 4995 N N . ASP A 1 689 ? -2.071 -8.404 27.633 1.00 90.69 689 ASP A N 1
ATOM 4996 C CA . ASP A 1 689 ? -1.215 -8.040 26.505 1.00 90.69 689 ASP A CA 1
ATOM 4997 C C . ASP A 1 689 ? 0.150 -8.746 26.543 1.00 90.69 689 ASP A C 1
ATOM 4999 O O . ASP A 1 689 ? 0.566 -9.300 25.526 1.00 90.69 689 ASP A O 1
ATOM 5003 N N . ARG A 1 690 ? 0.818 -8.788 27.705 1.00 89.75 690 ARG A N 1
ATOM 5004 C CA . ARG A 1 690 ? 2.182 -9.333 27.840 1.00 89.75 690 ARG A CA 1
ATOM 5005 C C . ARG A 1 690 ? 2.223 -10.836 28.098 1.00 89.75 690 ARG A C 1
ATOM 5007 O O . ARG A 1 690 ? 2.959 -11.552 27.433 1.00 89.75 690 ARG A O 1
ATOM 5014 N N . SER A 1 691 ? 1.440 -11.312 29.060 1.00 88.69 691 SER A N 1
ATOM 5015 C CA . SER A 1 691 ? 1.570 -12.668 29.608 1.00 88.69 691 SER A CA 1
ATOM 5016 C C . SER A 1 691 ? 0.604 -13.665 28.972 1.00 88.69 691 SER A C 1
ATOM 5018 O O . SER A 1 691 ? 0.909 -14.850 28.887 1.00 88.69 691 SER A O 1
ATOM 5020 N N . PHE A 1 692 ? -0.558 -13.216 28.485 1.00 85.62 692 PHE A N 1
ATOM 5021 C CA . PHE A 1 692 ? -1.543 -14.103 27.844 1.00 85.62 692 PHE A CA 1
ATOM 5022 C C . PHE A 1 692 ? -1.498 -14.072 26.310 1.00 85.62 692 PHE A C 1
ATOM 5024 O O . PHE A 1 692 ? -2.409 -14.593 25.654 1.00 85.62 692 PHE A O 1
ATOM 5031 N N . GLY A 1 693 ? -0.456 -13.474 25.720 1.00 77.62 693 GLY A N 1
ATOM 5032 C CA . GLY A 1 693 ? -0.324 -13.307 24.269 1.00 77.62 693 GLY A CA 1
ATOM 5033 C C . GLY A 1 693 ? -1.513 -12.545 23.678 1.00 77.62 693 GLY A C 1
ATOM 5034 O O . GLY A 1 693 ? -2.102 -12.969 22.684 1.00 77.62 693 GLY A O 1
ATOM 5035 N N . GLY A 1 694 ? -1.990 -11.509 24.368 1.00 78.25 694 GLY A N 1
ATOM 5036 C CA . GLY A 1 694 ? -3.180 -10.734 24.015 1.00 78.25 694 GLY A CA 1
ATOM 5037 C C . GLY A 1 694 ? -4.521 -11.444 24.248 1.00 78.25 694 GLY A C 1
ATOM 5038 O O . GLY A 1 694 ? -5.548 -10.965 23.776 1.00 78.25 694 GLY A O 1
ATOM 5039 N N . ARG A 1 695 ? -4.578 -12.639 24.859 1.00 87.50 695 ARG A N 1
ATOM 5040 C CA . ARG A 1 695 ? -5.859 -13.332 25.118 1.00 87.50 695 ARG A CA 1
ATOM 5041 C C . ARG A 1 695 ? -6.605 -12.638 26.260 1.00 87.50 695 ARG A C 1
ATOM 5043 O O . ARG A 1 695 ? -6.088 -12.521 27.367 1.00 87.50 695 ARG A O 1
ATOM 5050 N N . ARG A 1 696 ? -7.846 -12.212 26.001 1.00 92.19 696 ARG A N 1
ATOM 5051 C CA . ARG A 1 696 ? -8.667 -11.448 26.965 1.00 92.19 696 ARG A CA 1
ATOM 5052 C C . ARG A 1 696 ? -9.376 -12.323 27.994 1.00 92.19 696 ARG A C 1
ATOM 5054 O O . ARG A 1 696 ? -9.460 -11.973 29.165 1.00 92.19 696 ARG A O 1
ATOM 5061 N N . ARG A 1 697 ? -9.851 -13.493 27.559 1.00 92.56 697 ARG A N 1
ATOM 5062 C CA . ARG A 1 697 ? -10.647 -14.420 28.380 1.00 92.56 697 ARG A CA 1
ATOM 5063 C C . ARG A 1 697 ? -9.992 -14.812 29.714 1.00 92.56 697 ARG A C 1
ATOM 5065 O O . ARG A 1 697 ? -10.710 -14.761 30.705 1.00 92.56 697 ARG A O 1
ATOM 5072 N N . PRO A 1 698 ? -8.688 -15.155 29.789 1.00 93.50 698 PRO A N 1
ATOM 5073 C CA . PRO A 1 698 ? -8.079 -15.574 31.053 1.00 93.50 698 PRO A CA 1
ATOM 5074 C C . PRO A 1 698 ? -8.184 -14.518 32.157 1.00 93.50 698 PRO A C 1
ATOM 5076 O O . PRO A 1 698 ? -8.505 -14.861 33.287 1.00 93.50 698 PRO A O 1
ATOM 5079 N N . GLY A 1 699 ? -8.001 -13.235 31.828 1.00 93.06 699 GLY A N 1
ATOM 5080 C CA . GLY A 1 699 ? -8.154 -12.161 32.812 1.00 93.06 699 GLY A CA 1
ATOM 5081 C C . GLY A 1 699 ? -9.606 -11.964 33.259 1.00 93.06 699 GLY A C 1
ATOM 5082 O O . GLY A 1 699 ? -9.846 -11.759 34.440 1.00 93.06 699 GLY A O 1
ATOM 5083 N N . ILE A 1 700 ? -10.586 -12.120 32.357 1.00 95.81 700 ILE A N 1
ATOM 5084 C CA . ILE A 1 700 ? -12.020 -12.082 32.718 1.00 95.81 700 ILE A CA 1
ATOM 5085 C C . ILE A 1 700 ? -12.366 -13.238 33.671 1.00 95.81 700 ILE A C 1
ATOM 5087 O O . ILE A 1 700 ? -13.054 -13.032 34.667 1.00 95.81 700 ILE A O 1
ATOM 5091 N N . ILE A 1 701 ? -11.863 -14.444 33.385 1.00 95.81 701 ILE A N 1
ATOM 5092 C CA . ILE A 1 701 ? -12.045 -15.627 34.238 1.00 95.81 701 ILE A CA 1
ATOM 5093 C C . ILE A 1 701 ? -11.398 -15.396 35.608 1.00 95.81 701 ILE A C 1
ATOM 5095 O O . ILE A 1 701 ? -12.028 -15.660 36.627 1.00 95.81 701 ILE A O 1
ATOM 5099 N N . ALA A 1 702 ? -10.178 -14.855 35.643 1.00 95.38 702 ALA A N 1
ATOM 5100 C CA . ALA A 1 702 ? -9.489 -14.535 36.887 1.00 95.38 702 ALA A CA 1
ATOM 5101 C C . ALA A 1 702 ? -10.266 -13.504 37.721 1.00 95.38 702 ALA A C 1
ATOM 5103 O O . ALA A 1 702 ? -10.467 -13.729 38.910 1.00 95.38 702 ALA A O 1
ATOM 5104 N N . SER A 1 703 ? -10.779 -12.425 37.115 1.00 95.69 703 SER A N 1
ATOM 5105 C CA . SER A 1 703 ? -11.655 -11.465 37.806 1.00 95.69 703 SER A CA 1
ATOM 5106 C C . SER A 1 703 ? -12.904 -12.133 38.383 1.00 95.69 703 SER A C 1
ATOM 5108 O O . SER A 1 703 ? -13.248 -11.879 39.534 1.00 95.69 703 SER A O 1
ATOM 5110 N N . ALA A 1 704 ? -13.555 -13.018 37.623 1.00 97.00 704 ALA A N 1
ATOM 5111 C CA . ALA A 1 704 ? -14.730 -13.742 38.100 1.00 97.00 704 ALA A CA 1
ATOM 5112 C C . ALA A 1 704 ? -14.396 -14.647 39.301 1.00 97.00 704 ALA A C 1
ATOM 5114 O O . ALA A 1 704 ? -15.102 -14.614 40.303 1.00 97.00 704 ALA A O 1
ATOM 5115 N N . LEU A 1 705 ? -13.290 -15.397 39.252 1.00 97.62 705 LEU A N 1
ATOM 5116 C CA . LEU A 1 705 ? -12.843 -16.244 40.366 1.00 97.62 705 LEU A CA 1
ATOM 5117 C C . LEU A 1 705 ? -12.472 -15.423 41.610 1.00 97.62 705 LEU A C 1
ATOM 5119 O O . LEU A 1 705 ? -12.868 -15.780 42.717 1.00 97.62 705 LEU A O 1
ATOM 5123 N N . ILE A 1 706 ? -11.772 -14.300 41.431 1.00 97.06 706 ILE A N 1
ATOM 5124 C CA . ILE A 1 706 ? -11.442 -13.363 42.516 1.00 97.06 706 ILE A CA 1
ATOM 5125 C C . ILE A 1 706 ? -12.721 -12.824 43.169 1.00 97.06 706 ILE A C 1
ATOM 5127 O O . ILE A 1 706 ? -12.830 -12.812 44.395 1.00 97.06 706 ILE A O 1
ATOM 5131 N N . GLY A 1 707 ? -13.706 -12.426 42.356 1.00 96.19 707 GLY A N 1
ATOM 5132 C CA . GLY A 1 707 ? -15.016 -11.993 42.838 1.00 96.19 707 GLY A CA 1
ATOM 5133 C C . GLY A 1 707 ? -15.733 -13.099 43.610 1.00 96.19 707 GLY A C 1
ATOM 5134 O O . GLY A 1 707 ? -16.164 -12.866 44.732 1.00 96.19 707 GLY A O 1
ATOM 5135 N N . ALA A 1 708 ? -15.787 -14.317 43.062 1.00 97.50 708 ALA A N 1
ATOM 5136 C CA . ALA A 1 708 ? -16.439 -15.464 43.693 1.00 97.50 708 ALA A CA 1
ATOM 5137 C C . ALA A 1 708 ? -15.898 -15.751 45.102 1.00 97.50 708 ALA A C 1
ATOM 5139 O O . ALA A 1 708 ? -16.688 -15.950 46.027 1.00 97.50 708 ALA A O 1
ATOM 5140 N N . VAL A 1 709 ? -14.569 -15.722 45.267 1.00 97.19 709 VAL A N 1
ATOM 5141 C CA . VAL A 1 709 ? -13.908 -15.896 46.570 1.00 97.19 709 VAL A CA 1
ATOM 5142 C C . VAL A 1 709 ? -14.303 -14.775 47.528 1.00 97.19 709 VAL A C 1
ATOM 5144 O O . VAL A 1 709 ? -14.710 -15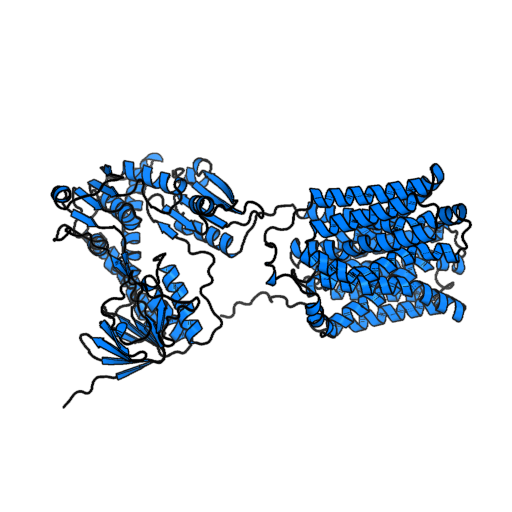.049 48.653 1.00 97.19 709 VAL A O 1
ATOM 5147 N N . ALA A 1 710 ? -14.243 -13.517 47.089 1.00 96.25 710 ALA A N 1
ATOM 5148 C CA . ALA A 1 710 ? -14.589 -12.389 47.947 1.00 96.25 710 ALA A CA 1
ATOM 5149 C C . ALA A 1 710 ? -16.071 -12.398 48.369 1.00 96.25 710 ALA A C 1
ATOM 5151 O O . ALA A 1 710 ? -16.380 -12.148 49.531 1.00 96.25 710 ALA A O 1
ATOM 5152 N N . TYR A 1 711 ? -16.985 -12.744 47.458 1.00 96.69 711 TYR A N 1
ATOM 5153 C CA . TYR A 1 711 ? -18.415 -12.858 47.761 1.00 96.69 711 TYR A CA 1
ATOM 5154 C C . TYR A 1 711 ? -18.694 -14.024 48.718 1.00 96.69 711 TYR A C 1
ATOM 5156 O O . TYR A 1 711 ? -19.481 -13.870 49.647 1.00 96.69 711 TYR A O 1
ATOM 5164 N N . ALA A 1 712 ? -17.986 -15.150 48.578 1.00 96.56 712 ALA A N 1
ATOM 5165 C CA . ALA A 1 712 ? -18.100 -16.270 49.513 1.00 96.56 712 ALA A CA 1
ATOM 5166 C C . ALA A 1 712 ? -17.608 -15.890 50.921 1.00 96.56 712 ALA A C 1
ATOM 5168 O O . ALA A 1 712 ? -18.216 -16.284 51.913 1.00 96.56 712 ALA A O 1
ATOM 5169 N N . LEU A 1 713 ? -16.553 -15.073 51.018 1.00 95.62 713 LEU A N 1
ATOM 5170 C CA . LEU A 1 713 ? -16.079 -14.533 52.295 1.00 95.62 713 LEU A CA 1
ATOM 5171 C C . LEU A 1 713 ? -17.081 -13.550 52.913 1.00 95.62 713 LEU A C 1
ATOM 5173 O O . LEU A 1 713 ? -17.298 -13.590 54.120 1.00 95.62 713 LEU A O 1
ATOM 5177 N N . PHE A 1 714 ? -17.741 -12.707 52.114 1.00 94.44 714 PHE A N 1
ATOM 5178 C CA . PHE A 1 714 ? -18.817 -11.848 52.620 1.00 94.44 714 PHE A CA 1
ATOM 5179 C C . PHE A 1 714 ? -20.054 -12.626 53.072 1.00 94.44 714 PHE A C 1
ATOM 5181 O O . PHE A 1 714 ? -20.740 -12.192 53.999 1.00 94.44 714 PHE A O 1
ATOM 5188 N N . ALA A 1 715 ? -20.315 -13.799 52.494 1.00 94.81 715 ALA A N 1
ATOM 5189 C CA . ALA A 1 715 ? -21.410 -14.657 52.929 1.00 94.81 715 ALA A CA 1
ATOM 5190 C C . ALA A 1 715 ? -21.257 -15.155 54.382 1.00 94.81 715 ALA A C 1
ATOM 5192 O O . ALA A 1 715 ? -22.263 -15.493 55.008 1.00 94.81 715 ALA A O 1
ATOM 5193 N N . LEU A 1 716 ? -20.037 -15.134 54.942 1.00 93.31 716 LEU A N 1
ATOM 5194 C CA . LEU A 1 716 ? -19.766 -15.447 56.353 1.00 93.31 716 LEU A CA 1
ATOM 5195 C C . LEU A 1 716 ? -20.386 -14.429 57.328 1.00 93.31 716 LEU A C 1
ATOM 5197 O O . LEU A 1 716 ? -20.480 -14.703 58.525 1.00 93.31 716 LEU A O 1
ATOM 5201 N N . GLY A 1 717 ? -20.817 -13.260 56.840 1.00 89.44 717 GLY A N 1
ATOM 5202 C CA . GLY A 1 717 ? -21.491 -12.248 57.646 1.00 89.44 717 GLY A CA 1
ATOM 5203 C C . GLY A 1 717 ? -20.657 -11.823 58.857 1.00 89.44 717 GLY A C 1
ATOM 5204 O O . GLY A 1 717 ? -19.485 -11.476 58.719 1.00 89.44 717 GLY A O 1
ATOM 5205 N N . GLY A 1 718 ? -21.255 -11.877 60.051 1.00 85.19 718 GLY A N 1
ATOM 5206 C CA . GLY A 1 718 ? -20.601 -11.488 61.306 1.00 85.19 718 GLY A CA 1
ATOM 5207 C C . GLY A 1 718 ? -19.419 -12.374 61.721 1.00 85.19 718 GLY A C 1
ATOM 5208 O O . GLY A 1 718 ? -18.639 -11.968 62.576 1.00 85.19 718 GLY A O 1
ATOM 5209 N N . ALA A 1 719 ? -19.243 -13.552 61.109 1.00 88.44 719 ALA A N 1
ATOM 5210 C CA . ALA A 1 719 ? -18.076 -14.400 61.352 1.00 88.44 719 ALA A CA 1
ATOM 5211 C C . ALA A 1 719 ? -16.807 -13.906 60.627 1.00 88.44 719 ALA A C 1
ATOM 5213 O O . ALA A 1 719 ? -15.716 -14.398 60.911 1.00 88.44 719 ALA A O 1
ATOM 5214 N N . LEU A 1 720 ? -16.920 -12.946 59.697 1.00 89.00 720 LEU A N 1
ATOM 5215 C CA . LEU A 1 720 ? -15.769 -12.327 59.039 1.00 89.00 720 LEU A CA 1
ATOM 5216 C C . LEU A 1 720 ? -15.125 -11.282 59.975 1.00 89.00 720 LEU A C 1
ATOM 5218 O O . LEU A 1 720 ? -15.783 -10.299 60.317 1.00 89.00 720 LEU A O 1
ATOM 5222 N N . PRO A 1 721 ? -13.840 -11.422 60.360 1.00 84.75 721 PRO A N 1
ATOM 5223 C CA . PRO A 1 721 ? -13.183 -10.452 61.231 1.00 84.75 721 PRO A CA 1
ATOM 5224 C C . PRO A 1 721 ? -13.183 -9.037 60.618 1.00 84.75 721 PRO A C 1
ATOM 5226 O O . PRO A 1 721 ? -12.739 -8.882 59.475 1.00 84.75 721 PRO A O 1
ATOM 5229 N N . PRO A 1 722 ? -13.592 -7.985 61.356 1.00 77.62 722 PRO A N 1
ATOM 5230 C CA . PRO A 1 722 ? -13.670 -6.621 60.822 1.00 77.62 722 PRO A CA 1
ATOM 5231 C C . PRO A 1 722 ? -12.375 -6.092 60.170 1.00 77.62 722 PRO A C 1
ATOM 5233 O O . PRO A 1 722 ? -12.472 -5.468 59.112 1.00 77.62 722 PRO A O 1
ATOM 5236 N N . PRO A 1 723 ? -11.157 -6.379 60.686 1.00 79.38 723 PRO A N 1
ATOM 5237 C CA . PRO A 1 723 ? -9.916 -5.980 60.014 1.00 79.38 723 PRO A CA 1
ATOM 5238 C C . PRO A 1 723 ? -9.724 -6.625 58.632 1.00 79.38 723 PRO A C 1
ATOM 5240 O O . PRO A 1 723 ? -9.124 -6.024 57.742 1.00 79.38 723 PRO A O 1
ATOM 5243 N N . LEU A 1 724 ? -10.259 -7.834 58.423 1.00 86.88 724 LEU A N 1
ATOM 5244 C CA . LEU A 1 724 ? -10.194 -8.531 57.137 1.00 86.88 724 LEU A CA 1
ATOM 5245 C C . LEU A 1 724 ? -11.250 -8.022 56.148 1.00 86.88 724 LEU A C 1
ATOM 5247 O O . LEU A 1 724 ? -11.026 -8.101 54.941 1.00 86.88 724 LEU A O 1
ATOM 5251 N N . ALA A 1 725 ? -12.355 -7.437 56.622 1.00 85.56 725 ALA A N 1
ATOM 5252 C CA . ALA A 1 725 ? -13.422 -6.915 55.765 1.00 85.56 725 ALA A CA 1
ATOM 5253 C C . ALA A 1 725 ? -12.925 -5.834 54.784 1.00 85.56 725 ALA A C 1
ATOM 5255 O O . ALA A 1 725 ? -13.375 -5.796 53.639 1.00 85.56 725 ALA A O 1
ATOM 5256 N N . ALA A 1 726 ? -11.949 -5.010 55.185 1.00 87.88 726 ALA A N 1
ATOM 5257 C CA . ALA A 1 726 ? -11.322 -4.014 54.311 1.00 87.88 726 ALA A CA 1
ATOM 5258 C C . ALA A 1 726 ? -10.518 -4.646 53.163 1.00 87.88 726 ALA A C 1
ATOM 5260 O O . ALA A 1 726 ? -10.648 -4.234 52.007 1.00 87.88 726 ALA A O 1
ATOM 5261 N N . GLY A 1 727 ? -9.738 -5.689 53.461 1.00 91.25 727 GLY A N 1
ATOM 5262 C CA . GLY A 1 727 ? -9.014 -6.458 52.448 1.00 91.25 727 GLY A CA 1
ATOM 5263 C C . GLY A 1 727 ? -9.967 -7.185 51.498 1.00 91.25 727 GLY A C 1
ATOM 5264 O O . GLY A 1 727 ? -9.814 -7.098 50.280 1.00 91.25 727 GLY A O 1
ATOM 5265 N N . VAL A 1 728 ? -11.006 -7.829 52.039 1.00 93.56 728 VAL A N 1
ATOM 5266 C CA . VAL A 1 728 ? -12.035 -8.504 51.233 1.00 93.56 728 VAL A CA 1
ATOM 5267 C C . VAL A 1 728 ? -12.796 -7.504 50.360 1.00 93.56 728 VAL A C 1
ATOM 5269 O O . VAL A 1 728 ? -13.063 -7.818 49.207 1.00 93.56 728 VAL A O 1
ATOM 5272 N N . ALA A 1 729 ? -13.065 -6.280 50.826 1.00 91.56 729 ALA A N 1
ATOM 5273 C CA . ALA A 1 729 ? -13.675 -5.224 50.013 1.00 91.56 729 ALA A CA 1
ATOM 5274 C C . ALA A 1 729 ? -12.802 -4.810 48.820 1.00 91.56 729 ALA A C 1
ATOM 5276 O O . ALA A 1 729 ? -13.303 -4.728 47.697 1.00 91.56 729 ALA A O 1
ATOM 5277 N N . PHE A 1 730 ? -11.495 -4.624 49.024 1.00 93.62 730 PHE A N 1
ATOM 5278 C CA . PHE A 1 730 ? -10.560 -4.354 47.928 1.00 93.62 730 PHE A CA 1
ATOM 5279 C C . PHE A 1 730 ? -10.560 -5.490 46.889 1.00 93.62 730 PHE A C 1
ATOM 5281 O O . PHE A 1 730 ? -10.671 -5.241 45.686 1.00 93.62 730 PHE A O 1
ATOM 5288 N N . VAL A 1 731 ? -10.502 -6.745 47.346 1.00 94.81 731 VAL A N 1
ATOM 5289 C CA . VAL A 1 731 ? -10.515 -7.940 46.482 1.00 94.81 731 VAL A CA 1
ATOM 5290 C C . VAL A 1 731 ? -11.862 -8.105 45.767 1.00 94.81 731 VAL A C 1
ATOM 5292 O O . VAL A 1 731 ? -11.894 -8.363 44.563 1.00 94.81 731 VAL A O 1
ATOM 5295 N N . ALA A 1 732 ? -12.978 -7.879 46.463 1.00 93.62 732 ALA A N 1
ATOM 5296 C CA . ALA A 1 732 ? -14.321 -7.882 45.888 1.00 93.62 732 ALA A CA 1
ATOM 5297 C C . ALA A 1 732 ? -14.447 -6.839 44.781 1.00 93.62 732 ALA A C 1
ATOM 5299 O O . ALA A 1 732 ? -15.022 -7.123 43.733 1.00 93.62 732 ALA A O 1
ATOM 5300 N N . GLY A 1 733 ? -13.857 -5.660 44.979 1.00 92.00 733 GLY A N 1
ATOM 5301 C CA . GLY A 1 733 ? -13.735 -4.629 43.962 1.00 92.00 733 GLY A CA 1
ATOM 5302 C C . GLY A 1 733 ? -12.897 -5.057 42.756 1.00 92.00 733 GLY A C 1
ATOM 5303 O O . GLY A 1 733 ? -13.314 -4.880 41.609 1.00 92.00 733 GLY A O 1
ATOM 5304 N N . ALA A 1 734 ? -11.744 -5.689 42.989 1.00 93.75 734 ALA A N 1
ATOM 5305 C CA . ALA A 1 734 ? -10.910 -6.230 41.917 1.00 93.75 734 ALA A CA 1
ATOM 5306 C C . ALA A 1 734 ? -11.654 -7.275 41.060 1.00 93.75 734 ALA A C 1
ATOM 5308 O O . ALA A 1 734 ? -11.519 -7.284 39.833 1.00 93.75 734 ALA A O 1
ATOM 5309 N N . GLY A 1 735 ? -12.487 -8.114 41.683 1.00 94.19 735 GLY A N 1
ATOM 5310 C CA . GLY A 1 735 ? -13.355 -9.054 40.973 1.00 94.19 735 GLY A CA 1
ATOM 5311 C C . GLY A 1 735 ? -14.541 -8.384 40.269 1.00 94.19 735 GLY A C 1
ATOM 5312 O O . GLY A 1 735 ? -14.789 -8.640 39.092 1.00 94.19 735 GLY A O 1
ATOM 5313 N N . ALA A 1 736 ? -15.226 -7.470 40.961 1.00 91.69 736 ALA A N 1
ATOM 5314 C CA . ALA A 1 736 ? -16.429 -6.782 40.491 1.00 91.69 736 ALA A CA 1
ATOM 5315 C C . ALA A 1 736 ? -16.178 -5.839 39.309 1.00 91.69 736 ALA A C 1
ATOM 5317 O O . ALA A 1 736 ? -17.035 -5.721 38.441 1.00 91.69 736 ALA A O 1
ATOM 5318 N N . PHE A 1 737 ? -15.030 -5.155 39.262 1.00 90.94 737 PHE A N 1
ATOM 5319 C CA . PHE A 1 737 ? -14.769 -4.099 38.275 1.00 90.94 737 PHE A CA 1
ATOM 5320 C C . PHE A 1 737 ? -13.617 -4.418 37.312 1.00 90.94 737 PHE A C 1
ATOM 5322 O O . PHE A 1 737 ? -13.533 -3.786 36.252 1.00 90.94 737 PHE A O 1
ATOM 5329 N N . GLY A 1 738 ? -12.737 -5.370 37.647 1.00 92.19 738 GLY A N 1
ATOM 5330 C CA . GLY A 1 738 ? -11.521 -5.669 36.879 1.00 92.19 738 GLY A CA 1
ATOM 5331 C C . GLY A 1 738 ? -11.770 -6.253 35.487 1.00 92.19 738 GLY A C 1
ATOM 5332 O O . GLY A 1 738 ? -10.963 -6.059 34.577 1.00 92.19 738 GLY A O 1
ATOM 5333 N N . TRP A 1 739 ? -12.916 -6.906 35.284 1.00 94.81 739 TRP A N 1
ATOM 5334 C CA . TRP A 1 739 ? -13.266 -7.578 34.029 1.00 94.81 739 TRP A CA 1
ATOM 5335 C C . TRP A 1 739 ? -13.634 -6.614 32.888 1.00 94.81 739 TRP A C 1
ATOM 5337 O O . TRP A 1 739 ? -13.450 -6.956 31.719 1.00 94.81 739 TRP A O 1
ATOM 5347 N N . VAL A 1 740 ? -14.137 -5.414 33.206 1.00 94.12 740 VAL A N 1
ATOM 5348 C CA . VAL A 1 740 ? -14.812 -4.507 32.255 1.00 94.12 740 VAL A CA 1
ATOM 5349 C C . VAL A 1 740 ? -13.925 -4.146 31.057 1.00 94.12 740 VAL A C 1
ATOM 5351 O O . VAL A 1 740 ? -14.368 -4.210 29.909 1.00 94.12 740 VAL A O 1
ATOM 5354 N N . GLY A 1 741 ? -12.653 -3.813 31.304 1.00 92.50 741 GLY A N 1
ATOM 5355 C CA . GLY A 1 741 ? -11.686 -3.479 30.250 1.00 92.50 741 GLY A CA 1
ATOM 5356 C C . GLY A 1 741 ? -11.442 -4.635 29.288 1.00 92.50 741 GLY A C 1
ATOM 5357 O O . GLY A 1 741 ? -11.576 -4.476 28.077 1.00 92.50 741 GLY A O 1
ATOM 5358 N N . LEU A 1 742 ? -11.147 -5.822 29.816 1.00 94.81 742 LEU A N 1
ATOM 5359 C CA . LEU A 1 742 ? -10.891 -6.994 28.982 1.00 94.81 742 LEU A CA 1
ATOM 5360 C C . LEU A 1 742 ? -12.142 -7.494 28.260 1.00 94.81 742 LEU A C 1
ATOM 5362 O O . LEU A 1 742 ? -12.033 -7.970 27.131 1.00 94.81 742 LEU A O 1
ATOM 5366 N N . TYR A 1 743 ? -13.316 -7.370 28.877 1.00 96.06 743 TYR A N 1
ATOM 5367 C CA . TYR A 1 743 ? -14.585 -7.730 28.256 1.00 96.06 743 TYR A CA 1
ATOM 5368 C C . TYR A 1 743 ? -14.886 -6.866 27.035 1.00 96.06 743 TYR A C 1
ATOM 5370 O O . TYR A 1 743 ? -15.099 -7.401 25.948 1.00 96.06 743 TYR A O 1
ATOM 5378 N N . PHE A 1 744 ? -14.823 -5.540 27.171 1.00 95.25 744 PHE A N 1
ATOM 5379 C CA . PHE A 1 744 ? -15.058 -4.659 26.030 1.00 95.25 744 PHE A CA 1
ATOM 5380 C C . PHE A 1 744 ? -13.947 -4.752 24.978 1.00 95.25 744 PHE A C 1
ATOM 5382 O O . PHE A 1 744 ? -14.245 -4.658 23.790 1.00 95.25 744 PHE A O 1
ATOM 5389 N N . ALA A 1 745 ? -12.696 -5.026 25.369 1.00 93.88 745 ALA A N 1
ATOM 5390 C CA . ALA A 1 745 ? -11.634 -5.337 24.411 1.00 93.88 745 ALA A CA 1
ATOM 5391 C C . ALA A 1 745 ? -11.948 -6.611 23.611 1.00 93.88 745 ALA A C 1
ATOM 5393 O O . ALA A 1 745 ? -11.838 -6.602 22.389 1.00 93.88 745 ALA A O 1
ATOM 5394 N N . LEU A 1 746 ? -12.388 -7.685 24.278 1.00 94.50 746 LEU A N 1
ATOM 5395 C CA . LEU A 1 746 ? -12.769 -8.939 23.626 1.00 94.50 746 LEU A CA 1
ATOM 5396 C C . LEU A 1 746 ? -13.917 -8.729 22.637 1.00 94.50 746 LEU A C 1
ATOM 5398 O O . LEU A 1 746 ? -13.847 -9.207 21.510 1.00 94.50 746 LEU A O 1
ATOM 5402 N N . VAL A 1 747 ? -14.965 -8.017 23.046 1.00 94.19 747 VAL A N 1
ATOM 5403 C CA . VAL A 1 747 ? -16.137 -7.767 22.199 1.00 94.19 747 VAL A CA 1
ATOM 5404 C C . VAL A 1 747 ? -15.777 -6.911 20.984 1.00 94.19 747 VAL A C 1
ATOM 5406 O O . VAL A 1 747 ? -16.158 -7.252 19.864 1.00 94.19 747 VAL A O 1
ATOM 5409 N N . ALA A 1 748 ? -15.007 -5.839 21.179 1.00 90.94 748 ALA A N 1
ATOM 5410 C CA . ALA A 1 748 ? -14.559 -4.992 20.081 1.00 90.94 748 ALA A CA 1
ATOM 5411 C C . ALA A 1 748 ? -13.636 -5.764 19.112 1.00 90.94 748 ALA A C 1
ATOM 5413 O O . ALA A 1 748 ? -13.749 -5.615 17.898 1.00 90.94 748 ALA A O 1
ATOM 5414 N N . GLU A 1 749 ? -12.778 -6.655 19.626 1.00 90.12 749 GLU A N 1
ATOM 5415 C CA . GLU A 1 749 ? -11.946 -7.550 18.809 1.00 90.12 749 GLU A CA 1
ATOM 5416 C C . GLU A 1 749 ? -12.771 -8.561 17.998 1.00 90.12 749 GLU A C 1
ATOM 5418 O O . GLU A 1 749 ? -12.413 -8.835 16.855 1.00 90.12 749 GLU A O 1
ATOM 5423 N N . ILE A 1 750 ? -13.876 -9.092 18.541 1.00 90.25 750 ILE A N 1
ATOM 5424 C CA . ILE A 1 750 ? -14.787 -9.992 17.805 1.00 90.25 750 ILE A CA 1
ATOM 5425 C C . ILE A 1 750 ? -15.410 -9.279 16.598 1.00 90.25 750 ILE A C 1
ATOM 5427 O O . ILE A 1 750 ? -15.618 -9.909 15.562 1.00 90.25 750 ILE A O 1
ATOM 5431 N N . GLY A 1 751 ? -15.711 -7.984 16.730 1.00 83.38 751 GLY A N 1
ATOM 5432 C CA . GLY A 1 751 ? -16.311 -7.179 15.663 1.00 83.38 751 GLY A CA 1
ATOM 5433 C C . GLY A 1 751 ? -15.309 -6.712 14.606 1.00 83.38 751 GLY A C 1
ATOM 5434 O O . GLY A 1 751 ? -15.704 -6.372 13.490 1.00 83.38 751 GLY A O 1
ATOM 5435 N N . GLY A 1 752 ? -14.015 -6.700 14.939 1.00 82.69 752 GLY A N 1
ATOM 5436 C CA . GLY A 1 752 ? -12.977 -6.107 14.100 1.00 82.69 752 GLY A CA 1
ATOM 5437 C C . GLY A 1 752 ? -13.213 -4.609 13.839 1.00 82.69 752 GLY A C 1
ATOM 5438 O O . GLY A 1 752 ? -14.121 -4.010 14.412 1.00 82.69 752 GLY A O 1
ATOM 5439 N N . PRO A 1 753 ? -12.428 -3.975 12.954 1.00 76.50 753 PRO A N 1
ATOM 5440 C CA . PRO A 1 753 ? -12.562 -2.541 12.674 1.00 76.50 753 PRO A CA 1
ATOM 5441 C C . PRO A 1 753 ? -13.936 -2.126 12.121 1.00 76.50 753 PRO A C 1
ATOM 5443 O O . PRO A 1 753 ? -14.343 -0.981 12.292 1.00 76.50 753 PRO A O 1
ATOM 5446 N N . ARG A 1 754 ? -14.661 -3.054 11.477 1.00 82.31 754 ARG A N 1
ATOM 5447 C CA . ARG A 1 754 ? -15.954 -2.784 10.827 1.00 82.31 754 ARG A CA 1
ATOM 5448 C C . ARG A 1 754 ? -17.151 -2.804 11.781 1.00 82.31 754 ARG A C 1
ATOM 5450 O O . ARG A 1 754 ? -18.072 -2.027 11.564 1.00 82.31 754 ARG A O 1
ATOM 5457 N N . TYR A 1 755 ? -17.162 -3.686 12.785 1.00 89.25 755 TYR A N 1
ATOM 5458 C CA . TYR A 1 755 ? -18.320 -3.890 13.677 1.00 89.25 755 TYR A CA 1
ATOM 5459 C C . TYR A 1 755 ? -17.994 -3.676 15.164 1.00 89.25 755 TYR A C 1
ATOM 5461 O O . TYR A 1 755 ? -18.765 -4.089 16.037 1.00 89.25 755 TYR A O 1
ATOM 5469 N N . ALA A 1 756 ? -16.827 -3.099 15.478 1.00 90.44 756 ALA A N 1
ATOM 5470 C CA . ALA A 1 756 ? -16.392 -2.880 16.856 1.00 90.44 756 ALA A CA 1
ATOM 5471 C C . ALA A 1 756 ? -17.399 -2.038 17.649 1.00 90.44 756 ALA A C 1
ATOM 5473 O O . ALA A 1 756 ? -17.704 -2.393 18.791 1.00 90.44 756 ALA A O 1
ATOM 5474 N N . GLY A 1 757 ? -17.933 -0.959 17.068 1.00 91.69 757 GLY A N 1
ATOM 5475 C CA . GLY A 1 757 ? -18.937 -0.113 17.706 1.00 91.69 757 GLY A CA 1
ATOM 5476 C C . GLY A 1 757 ? -20.229 -0.879 17.961 1.00 91.69 757 GLY A C 1
ATOM 5477 O O . GLY A 1 757 ? -20.681 -0.942 19.103 1.00 91.69 757 GLY A O 1
ATOM 5478 N N . LEU A 1 758 ? -20.790 -1.529 16.940 1.00 92.69 758 LEU A N 1
ATOM 5479 C CA . LEU A 1 758 ? -22.040 -2.285 17.011 1.00 92.69 758 LEU A CA 1
ATOM 5480 C C . LEU A 1 758 ? -21.992 -3.373 18.087 1.00 92.69 758 LEU A C 1
ATOM 5482 O O . LEU A 1 758 ? -22.874 -3.421 18.945 1.00 92.69 758 LEU A O 1
ATOM 5486 N N . LEU A 1 759 ? -20.958 -4.223 18.087 1.00 93.94 759 LEU A N 1
ATOM 5487 C CA . LEU A 1 759 ? -20.856 -5.287 19.089 1.00 93.94 759 LEU A CA 1
ATOM 5488 C C . LEU A 1 759 ? -20.611 -4.739 20.491 1.00 93.94 759 LEU A C 1
ATOM 5490 O O . LEU A 1 759 ? -21.183 -5.256 21.450 1.00 93.94 759 LEU A O 1
ATOM 5494 N N . THR A 1 760 ? -19.813 -3.678 20.623 1.00 94.69 760 THR A N 1
ATOM 5495 C CA . THR A 1 760 ? -19.622 -2.998 21.911 1.00 94.69 760 THR A CA 1
ATOM 5496 C C . THR A 1 760 ? -20.935 -2.389 22.413 1.00 94.69 760 THR A C 1
ATOM 5498 O O . THR A 1 760 ? -21.207 -2.432 23.611 1.00 94.69 760 THR A O 1
ATOM 5501 N N . GLY A 1 761 ? -21.785 -1.891 21.512 1.00 94.81 761 GLY A N 1
ATOM 5502 C CA . GLY A 1 761 ? -23.137 -1.419 21.809 1.00 94.81 761 GLY A CA 1
ATOM 5503 C C . GLY A 1 761 ? -24.032 -2.519 22.365 1.00 94.81 761 GLY A C 1
ATOM 5504 O O . GLY A 1 761 ? -24.592 -2.374 23.448 1.00 94.81 761 GLY A O 1
ATOM 5505 N N . VAL A 1 762 ? -24.090 -3.673 21.698 1.00 95.06 762 VAL A N 1
ATOM 5506 C CA . VAL A 1 762 ? -24.828 -4.844 22.207 1.00 95.06 762 VAL A CA 1
ATOM 5507 C C . VAL A 1 762 ? -24.290 -5.284 23.570 1.00 95.06 762 VAL A C 1
ATOM 5509 O O . VAL A 1 762 ? -25.057 -5.451 24.514 1.00 95.06 762 VAL A O 1
ATOM 5512 N N . ALA A 1 763 ? -22.970 -5.395 23.720 1.00 95.94 763 ALA A N 1
ATOM 5513 C CA . ALA A 1 763 ? -22.353 -5.732 25.000 1.00 95.94 763 ALA A CA 1
ATOM 5514 C C . ALA A 1 763 ? -22.675 -4.728 26.115 1.00 95.94 763 ALA A C 1
ATOM 5516 O O . ALA A 1 763 ? -22.839 -5.142 27.263 1.00 95.94 763 ALA A O 1
ATOM 5517 N N . THR A 1 764 ? -22.773 -3.436 25.786 1.00 95.38 764 THR A N 1
ATOM 5518 C CA . THR A 1 764 ? -23.160 -2.374 26.727 1.00 95.38 764 THR A CA 1
ATOM 5519 C C . THR A 1 764 ? -24.615 -2.539 27.153 1.00 95.38 764 THR A C 1
ATOM 5521 O O . THR A 1 764 ? -24.888 -2.495 28.348 1.00 95.38 764 THR A O 1
ATOM 5524 N N . ALA A 1 765 ? -25.527 -2.840 26.221 1.00 95.56 765 ALA A N 1
ATOM 5525 C CA . ALA A 1 765 ? -26.934 -3.101 26.532 1.00 95.56 765 ALA A CA 1
ATOM 5526 C C . ALA A 1 765 ? -27.096 -4.268 27.523 1.00 95.56 765 ALA A C 1
ATOM 5528 O O . ALA A 1 765 ? -27.795 -4.142 28.528 1.00 95.56 765 ALA A O 1
ATOM 5529 N N . PHE A 1 766 ? -26.396 -5.384 27.285 1.00 96.25 766 PHE A N 1
ATOM 5530 C CA . PHE A 1 766 ? -26.395 -6.541 28.188 1.00 96.25 766 PHE A CA 1
ATOM 5531 C C . PHE A 1 766 ? -25.813 -6.198 29.564 1.00 96.25 766 PHE A C 1
ATOM 5533 O O . PHE A 1 766 ? -26.414 -6.525 30.587 1.00 96.25 766 PHE A O 1
ATOM 5540 N N . ALA A 1 767 ? -24.671 -5.504 29.602 1.00 94.94 767 ALA A N 1
ATOM 5541 C CA . ALA A 1 767 ? -24.059 -5.089 30.858 1.00 94.94 767 ALA A CA 1
ATOM 5542 C C . ALA A 1 767 ? -24.984 -4.148 31.653 1.00 94.94 767 ALA A C 1
ATOM 5544 O O . ALA A 1 767 ? -25.188 -4.360 32.845 1.00 94.94 767 ALA A O 1
ATOM 5545 N N . TRP A 1 768 ? -25.596 -3.148 31.018 1.00 94.00 768 TRP A N 1
ATOM 5546 C CA . TRP A 1 768 ? -26.462 -2.182 31.708 1.00 94.00 768 TRP A CA 1
ATOM 5547 C C . TRP A 1 768 ? -27.806 -2.780 32.119 1.00 94.00 768 TRP A C 1
ATOM 5549 O O . TRP A 1 768 ? -28.327 -2.426 33.173 1.00 94.00 768 TRP A O 1
ATOM 5559 N N . THR A 1 769 ? -28.311 -3.767 31.377 1.00 95.00 769 THR A N 1
ATOM 5560 C CA . THR A 1 769 ? -29.441 -4.591 31.835 1.00 95.00 769 THR A CA 1
ATOM 5561 C C . THR A 1 769 ? -29.088 -5.297 33.145 1.00 95.00 769 THR A C 1
ATOM 5563 O O . THR A 1 769 ? -29.861 -5.240 34.097 1.00 95.00 769 THR A O 1
ATOM 5566 N N . GLY A 1 770 ? -27.885 -5.878 33.240 1.00 94.06 770 GLY A N 1
ATOM 5567 C CA . GLY A 1 770 ? -27.368 -6.450 34.488 1.00 94.06 770 GLY A CA 1
ATOM 5568 C C . GLY A 1 770 ? -27.300 -5.433 35.635 1.00 94.06 770 GLY A C 1
ATOM 5569 O O . GLY A 1 770 ? -27.675 -5.751 36.760 1.00 94.06 770 GLY A O 1
ATOM 5570 N N . THR A 1 771 ? -26.901 -4.191 35.338 1.00 91.19 771 THR A N 1
ATOM 5571 C CA . THR A 1 771 ? -26.850 -3.092 36.318 1.00 91.19 771 THR A CA 1
ATOM 5572 C C . THR A 1 771 ? -28.231 -2.710 36.856 1.00 91.19 771 THR A C 1
ATOM 5574 O O . THR A 1 771 ? -28.352 -2.407 38.040 1.00 91.19 771 THR A O 1
ATOM 5577 N N . LEU A 1 772 ? -29.268 -2.744 36.011 1.00 90.94 772 LEU A N 1
ATOM 5578 C CA . LEU A 1 772 ? -30.649 -2.440 36.399 1.00 90.94 772 LEU A CA 1
ATOM 5579 C C . LEU A 1 772 ? -31.272 -3.538 37.271 1.00 90.94 772 LEU A C 1
ATOM 5581 O O . LEU A 1 772 ? -31.963 -3.226 38.236 1.00 90.94 772 LEU A O 1
ATOM 5585 N N . ILE A 1 773 ? -31.032 -4.813 36.948 1.00 92.12 773 ILE A N 1
ATOM 5586 C CA . ILE A 1 773 ? -31.683 -5.941 37.639 1.00 92.12 773 ILE A CA 1
ATOM 5587 C C . ILE A 1 773 ? -30.916 -6.427 38.872 1.00 92.12 773 ILE A C 1
ATOM 5589 O O . ILE A 1 773 ? -31.519 -6.998 39.776 1.00 92.12 773 ILE A O 1
ATOM 5593 N N . GLY A 1 774 ? -29.597 -6.220 38.927 1.00 92.00 774 GLY A N 1
ATOM 5594 C CA . GLY A 1 774 ? -28.748 -6.793 39.970 1.00 92.00 774 GLY A CA 1
ATOM 5595 C C . GLY A 1 774 ? -29.124 -6.353 41.388 1.00 92.00 774 GLY A C 1
ATOM 5596 O O . GLY A 1 774 ? -29.457 -7.218 42.199 1.00 92.00 774 GLY A O 1
ATOM 5597 N N . PRO A 1 775 ? -29.131 -5.041 41.701 1.00 90.44 775 PRO A N 1
ATOM 5598 C CA . PRO A 1 775 ? -29.456 -4.573 43.044 1.00 90.44 775 PRO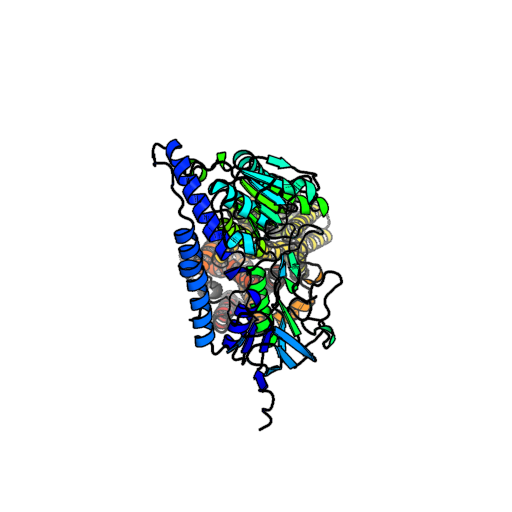 A CA 1
ATOM 5599 C C . PRO A 1 775 ? -30.865 -4.985 43.508 1.00 90.44 775 PRO A C 1
ATOM 5601 O O . PRO A 1 775 ? -30.961 -5.522 44.609 1.00 90.44 775 PRO A O 1
ATOM 5604 N N . PRO A 1 776 ? -31.943 -4.852 42.702 1.00 89.44 776 PRO A N 1
ATOM 5605 C CA . PRO A 1 776 ? -33.261 -5.357 43.091 1.00 89.44 776 PRO A CA 1
ATOM 5606 C C . PRO A 1 776 ? -33.275 -6.855 43.420 1.00 89.44 776 PRO A C 1
ATOM 5608 O O . PRO A 1 776 ? -33.837 -7.248 44.438 1.00 89.44 776 PRO A O 1
ATOM 5611 N N . LEU A 1 777 ? -32.623 -7.697 42.609 1.00 90.94 777 LEU A N 1
ATOM 5612 C CA . LEU A 1 777 ? -32.551 -9.141 42.867 1.00 90.94 777 LEU A CA 1
ATOM 5613 C C . LEU A 1 777 ? -31.774 -9.460 44.150 1.00 90.94 777 LEU A C 1
ATOM 5615 O O . LEU A 1 777 ? -32.182 -10.333 44.916 1.00 90.94 777 LEU A O 1
ATOM 5619 N N . PHE A 1 778 ? -30.679 -8.740 44.403 1.00 92.06 778 PHE A N 1
ATOM 5620 C CA . PHE A 1 778 ? -29.909 -8.874 45.637 1.00 92.06 778 PHE A CA 1
ATOM 5621 C C . PHE A 1 778 ? -30.750 -8.483 46.862 1.00 92.06 778 PHE A C 1
ATOM 5623 O O . PHE A 1 778 ? -30.769 -9.211 47.854 1.00 92.06 778 PHE A O 1
ATOM 5630 N N . GLY A 1 779 ? -31.486 -7.370 46.775 1.00 88.44 779 GLY A N 1
ATOM 5631 C CA . GLY A 1 779 ? -32.402 -6.900 47.815 1.00 88.44 779 GLY A CA 1
ATOM 5632 C C . GLY A 1 779 ? -33.523 -7.889 48.116 1.00 88.44 779 GLY A C 1
ATOM 5633 O O . GLY A 1 779 ? -33.718 -8.247 49.273 1.00 88.44 779 GLY A O 1
ATOM 5634 N N . LEU A 1 780 ? -34.193 -8.403 47.081 1.00 89.44 780 LEU A N 1
ATOM 5635 C CA . LEU A 1 780 ? -35.247 -9.413 47.227 1.00 89.44 780 LEU A CA 1
ATOM 5636 C C . LEU A 1 780 ? -34.723 -10.689 47.894 1.00 89.44 780 LEU A C 1
ATOM 5638 O O . LEU A 1 780 ? -35.368 -11.229 48.788 1.00 89.44 780 LEU A O 1
ATOM 5642 N N . ALA A 1 781 ? -33.531 -11.156 47.513 1.00 90.81 781 ALA A N 1
ATOM 5643 C CA . ALA A 1 781 ? -32.908 -12.311 48.155 1.00 90.81 781 ALA A CA 1
ATOM 5644 C C . ALA A 1 781 ? -32.532 -12.032 49.624 1.00 90.81 781 ALA A C 1
ATOM 5646 O O . ALA A 1 781 ? -32.670 -12.915 50.476 1.00 90.81 781 ALA A O 1
ATOM 5647 N N . ARG A 1 782 ? -32.083 -10.809 49.941 1.00 92.12 782 ARG A N 1
ATOM 5648 C CA . ARG A 1 782 ? -31.803 -10.371 51.318 1.00 92.12 782 ARG A CA 1
ATOM 5649 C C . ARG A 1 782 ? -33.070 -10.316 52.175 1.00 92.12 782 ARG A C 1
ATOM 5651 O O . ARG A 1 782 ? -33.019 -10.699 53.344 1.00 92.12 782 ARG A O 1
ATOM 5658 N N . GLU A 1 783 ? -34.172 -9.828 51.620 1.00 89.88 783 GLU A N 1
ATOM 5659 C CA . GLU A 1 783 ? -35.461 -9.715 52.305 1.00 89.88 783 GLU A CA 1
ATOM 5660 C C . GLU A 1 783 ? -36.085 -11.097 52.525 1.00 89.88 783 GLU A C 1
ATOM 5662 O O . GLU A 1 783 ? -36.381 -11.459 53.660 1.00 89.88 783 GLU A O 1
ATOM 5667 N N . ALA A 1 784 ? -36.155 -11.922 51.475 1.00 90.38 784 ALA A N 1
ATOM 5668 C CA . ALA A 1 784 ? -36.725 -13.267 51.536 1.00 90.38 784 ALA A CA 1
ATOM 5669 C C . ALA A 1 784 ? -35.976 -14.216 52.487 1.00 90.38 784 ALA A C 1
ATOM 5671 O O . ALA A 1 784 ? -36.593 -15.084 53.098 1.00 90.38 784 ALA A O 1
ATOM 5672 N N . SER A 1 785 ? -34.651 -14.080 52.607 1.00 92.69 785 SER A N 1
ATOM 5673 C CA . SER A 1 785 ? -33.843 -14.961 53.466 1.00 92.69 785 SER A CA 1
ATOM 5674 C C . SER A 1 785 ? -33.522 -14.386 54.846 1.00 92.69 785 SER A C 1
ATOM 5676 O O . SER A 1 785 ? -32.940 -15.086 55.671 1.00 92.69 785 SER A O 1
ATOM 5678 N N . GLY A 1 786 ? -33.829 -13.111 55.102 1.00 88.88 786 GLY A N 1
ATOM 5679 C CA . GLY A 1 786 ? -33.502 -12.443 56.365 1.00 88.88 786 GLY A CA 1
ATOM 5680 C C . GLY A 1 786 ? -32.000 -12.248 56.640 1.00 88.88 786 GLY A C 1
ATOM 5681 O O . GLY A 1 786 ? -31.653 -11.662 57.663 1.00 88.88 786 GLY A O 1
ATOM 5682 N N . SER A 1 787 ? -31.102 -12.661 55.735 1.00 91.62 787 SER A N 1
ATOM 5683 C CA . SER A 1 787 ? -29.643 -12.605 55.908 1.00 91.62 787 SER A CA 1
ATOM 5684 C C . SER A 1 787 ? -28.916 -12.179 54.627 1.00 91.62 787 SER A C 1
ATOM 5686 O O . SER A 1 787 ? -29.378 -12.423 53.515 1.00 91.62 787 SER A O 1
ATOM 5688 N N . TYR A 1 788 ? -27.740 -11.560 54.773 1.00 91.75 788 TYR A N 1
ATOM 5689 C CA . TYR A 1 788 ? -26.845 -11.249 53.652 1.00 91.75 788 TYR A CA 1
ATOM 5690 C C . TYR A 1 788 ? -26.105 -12.473 53.098 1.00 91.75 788 TYR A C 1
ATOM 5692 O O . TYR A 1 788 ? -25.571 -12.407 51.994 1.00 91.75 788 TYR A O 1
ATOM 5700 N N . THR A 1 789 ? -26.096 -13.600 53.810 1.00 95.06 789 THR A N 1
ATOM 5701 C CA . THR A 1 789 ? -25.419 -14.827 53.368 1.00 95.06 789 THR A CA 1
ATOM 5702 C C . THR A 1 789 ? -25.941 -15.308 52.013 1.00 95.06 789 THR A C 1
ATOM 5704 O O . THR A 1 789 ? -25.161 -15.502 51.083 1.00 95.06 789 THR A O 1
ATOM 5707 N N . THR A 1 790 ? -27.260 -15.443 51.869 1.00 94.69 790 THR A N 1
ATOM 5708 C CA . THR A 1 790 ? -27.906 -15.930 50.641 1.00 94.69 790 THR A CA 1
ATOM 5709 C C . THR A 1 790 ? -27.583 -15.076 49.411 1.00 94.69 790 THR A C 1
ATOM 5711 O O . THR A 1 790 ? -27.091 -15.633 48.429 1.00 94.69 790 THR A O 1
ATOM 5714 N N . PRO A 1 791 ? -27.799 -13.745 49.410 1.00 95.00 791 PRO A N 1
ATOM 5715 C CA . PRO A 1 791 ? -27.503 -12.932 48.236 1.00 95.00 791 PRO A CA 1
ATOM 5716 C C . PRO A 1 791 ? -26.003 -12.899 47.891 1.00 95.00 791 PRO A C 1
ATOM 5718 O O . PRO A 1 791 ? -25.663 -12.915 46.707 1.00 95.00 791 PRO A O 1
ATOM 5721 N N . TRP A 1 792 ? -25.093 -12.956 48.874 1.00 96.75 792 TRP A N 1
ATOM 5722 C CA . TRP A 1 792 ? -23.656 -13.092 48.597 1.00 96.75 792 TRP A CA 1
ATOM 5723 C C . TRP A 1 792 ? -23.302 -14.438 47.945 1.00 96.75 792 TRP A C 1
ATOM 5725 O O . TRP A 1 792 ? -22.564 -14.454 46.959 1.00 96.75 792 TRP A O 1
ATOM 5735 N N . LEU A 1 793 ? -23.881 -15.551 48.412 1.00 97.00 793 LEU A N 1
ATOM 5736 C CA . LEU A 1 793 ? -23.703 -16.870 47.786 1.00 97.00 793 LEU A CA 1
ATOM 5737 C C . LEU A 1 793 ? -24.281 -16.930 46.367 1.00 97.00 793 LEU A C 1
ATOM 5739 O O . LEU A 1 793 ? -23.685 -17.558 45.489 1.00 97.00 793 LEU A O 1
ATOM 5743 N N . LEU A 1 794 ? -25.402 -16.252 46.107 1.00 96.50 794 LEU A N 1
ATOM 5744 C CA . LEU A 1 794 ? -25.944 -16.127 44.752 1.00 96.50 794 LEU A CA 1
ATOM 5745 C C . LEU A 1 794 ? -24.949 -15.413 43.826 1.00 96.50 794 LEU A C 1
ATOM 5747 O O . LEU A 1 794 ? -24.700 -15.894 42.720 1.00 96.50 794 LEU A O 1
ATOM 5751 N N . LEU A 1 795 ? -24.308 -14.329 44.281 1.00 96.38 795 LEU A N 1
ATOM 5752 C CA . LEU A 1 795 ? -23.251 -13.666 43.507 1.00 96.38 795 LEU A CA 1
ATOM 5753 C C . LEU A 1 795 ? -22.016 -14.555 43.308 1.00 96.38 795 LEU A C 1
ATOM 5755 O O . LEU A 1 795 ? -21.434 -14.545 42.220 1.00 96.38 795 LEU A O 1
ATOM 5759 N N . THR A 1 796 ? -21.631 -15.358 44.308 1.00 97.81 796 THR A N 1
ATOM 5760 C CA . THR A 1 796 ? -20.587 -16.386 44.150 1.00 97.81 796 THR A CA 1
ATOM 5761 C C . THR A 1 796 ? -20.952 -17.359 43.031 1.00 97.81 796 THR A C 1
ATOM 5763 O O . THR A 1 796 ? -20.137 -17.596 42.139 1.00 97.81 796 THR A O 1
ATOM 5766 N N . GLY A 1 797 ? -22.185 -17.876 43.021 1.00 97.12 797 GLY A N 1
ATOM 5767 C CA . GLY A 1 797 ? -22.680 -18.772 41.974 1.00 97.12 797 GLY A CA 1
ATOM 5768 C C . GLY A 1 797 ? -22.661 -18.131 40.584 1.00 97.12 797 GLY A C 1
ATOM 5769 O O . GLY A 1 797 ? -22.191 -18.747 39.626 1.00 97.12 797 GLY A O 1
ATOM 5770 N N . VAL A 1 798 ? -23.088 -16.869 40.477 1.00 96.06 798 VAL A N 1
ATOM 5771 C CA . VAL A 1 798 ? -23.029 -16.081 39.234 1.00 96.06 798 VAL A CA 1
ATOM 5772 C C . VAL A 1 798 ? -21.592 -15.980 38.711 1.00 96.06 798 VAL A C 1
ATOM 5774 O O . VAL A 1 798 ? -21.331 -16.265 37.539 1.00 96.06 798 VAL A O 1
ATOM 5777 N N . ALA A 1 799 ? -20.643 -15.627 39.579 1.00 96.50 799 ALA A N 1
ATOM 5778 C CA . ALA A 1 799 ? -19.240 -15.473 39.213 1.00 96.50 799 ALA A CA 1
ATOM 5779 C C . ALA A 1 799 ? -18.582 -16.811 38.812 1.00 96.50 799 ALA A C 1
ATOM 5781 O O . ALA A 1 799 ? -17.881 -16.880 37.797 1.00 96.50 799 ALA A O 1
ATOM 5782 N N . LEU A 1 800 ? -18.869 -17.900 39.535 1.00 97.31 800 LEU A N 1
ATOM 5783 C CA . LEU A 1 800 ? -18.409 -19.250 39.183 1.00 97.31 800 LEU A CA 1
ATOM 5784 C C . LEU A 1 800 ? -19.005 -19.741 37.858 1.00 97.31 800 LEU A C 1
ATOM 5786 O O . LEU A 1 800 ? -18.294 -20.344 37.052 1.00 97.31 800 LEU A O 1
ATOM 5790 N N . GLY A 1 801 ? -20.277 -19.438 37.585 1.00 96.12 801 GLY A N 1
ATOM 5791 C CA . GLY A 1 801 ? -20.925 -19.759 36.313 1.00 96.12 801 GLY A CA 1
ATOM 5792 C C . GLY A 1 801 ? -20.207 -19.121 35.120 1.00 96.12 801 GLY A C 1
ATOM 5793 O O . GLY A 1 801 ? -19.949 -19.785 34.114 1.00 96.12 801 GLY A O 1
ATOM 5794 N N . VAL A 1 802 ? -19.793 -17.857 35.254 1.00 95.56 802 VAL A N 1
ATOM 5795 C CA . VAL A 1 802 ? -18.992 -17.162 34.234 1.00 95.56 802 VAL A CA 1
ATOM 5796 C C . VAL A 1 802 ? -17.610 -17.803 34.071 1.00 95.56 802 VAL A C 1
ATOM 5798 O O . VAL A 1 802 ? -17.185 -18.066 32.939 1.00 95.56 802 VAL A O 1
ATOM 5801 N N . ALA A 1 803 ? -16.928 -18.101 35.182 1.00 95.50 803 ALA A N 1
ATOM 5802 C CA . ALA A 1 803 ? -15.619 -18.753 35.173 1.00 95.50 803 ALA A CA 1
ATOM 5803 C C . ALA A 1 803 ? -15.658 -20.152 34.526 1.00 95.50 803 ALA A C 1
ATOM 5805 O O . ALA A 1 803 ? -14.699 -20.544 33.864 1.00 95.50 803 ALA A O 1
ATOM 5806 N N . ALA A 1 804 ? -16.776 -20.875 34.647 1.00 94.44 804 ALA A N 1
ATOM 5807 C CA . ALA A 1 804 ? -16.980 -22.183 34.025 1.00 94.44 804 ALA A CA 1
ATOM 5808 C C . ALA A 1 804 ? -17.366 -22.108 32.533 1.00 94.44 804 ALA A C 1
ATOM 5810 O O . ALA A 1 804 ? -17.029 -23.006 31.756 1.00 94.44 804 ALA A O 1
ATOM 5811 N N . ALA A 1 805 ? -18.074 -21.055 32.109 1.00 93.56 805 ALA A N 1
ATOM 5812 C CA . ALA A 1 805 ? -18.582 -20.925 30.742 1.00 93.56 805 ALA A CA 1
ATOM 5813 C C . ALA A 1 805 ? -17.513 -20.467 29.730 1.00 93.56 805 ALA A C 1
ATOM 5815 O O . ALA A 1 805 ? -17.396 -21.037 28.642 1.00 93.56 805 ALA A O 1
ATOM 5816 N N . LEU A 1 806 ? -16.707 -19.456 30.075 1.00 90.12 806 LEU A N 1
ATOM 5817 C CA . LEU A 1 806 ? -15.748 -18.824 29.153 1.00 90.12 806 LEU A CA 1
ATOM 5818 C C . LEU A 1 806 ? -14.603 -19.727 28.633 1.00 90.12 806 LEU A C 1
ATOM 5820 O O . LEU A 1 806 ? -14.230 -19.568 27.458 1.00 90.12 806 LEU A O 1
ATOM 5824 N N . PRO A 1 807 ? -14.032 -20.664 29.423 1.00 88.19 807 PRO A N 1
ATOM 5825 C CA . PRO A 1 807 ? -12.980 -21.569 28.950 1.00 88.19 807 PRO A CA 1
ATOM 5826 C C . PRO A 1 807 ? -13.441 -22.501 27.824 1.00 88.19 807 PRO A C 1
ATOM 5828 O O . PRO A 1 807 ? -12.652 -22.840 26.947 1.00 88.19 807 PRO A O 1
ATOM 5831 N N . ARG A 1 808 ? -14.726 -22.880 27.816 1.00 86.38 808 ARG A N 1
ATOM 5832 C CA . ARG A 1 808 ? -15.304 -23.861 26.879 1.00 86.38 808 ARG A CA 1
ATOM 5833 C C . ARG A 1 808 ? -15.560 -23.300 25.478 1.00 86.38 808 ARG A C 1
ATOM 5835 O O . ARG A 1 808 ? -15.927 -24.038 24.566 1.00 86.38 808 ARG A O 1
ATOM 5842 N N . LEU A 1 809 ? -15.389 -21.992 25.286 1.00 86.19 809 LEU A N 1
ATOM 5843 C CA . LEU A 1 809 ? -15.630 -21.348 24.000 1.00 86.19 809 LEU A CA 1
ATOM 5844 C C . LEU A 1 809 ? -14.477 -21.619 23.021 1.00 86.19 809 LEU A C 1
ATOM 5846 O O . LEU A 1 809 ? -13.302 -21.418 23.345 1.00 86.19 809 LEU A O 1
ATOM 5850 N N . ARG A 1 810 ? -14.819 -22.001 21.785 1.00 78.44 810 ARG A N 1
ATOM 5851 C CA . ARG A 1 810 ? -13.873 -22.021 20.655 1.00 78.44 810 ARG A CA 1
ATOM 5852 C C . ARG A 1 810 ? -13.293 -20.616 20.403 1.00 78.44 810 ARG A C 1
ATOM 5854 O O . ARG A 1 810 ? -13.883 -19.632 20.858 1.00 78.44 810 ARG A O 1
ATOM 5861 N N . PRO A 1 811 ? -12.154 -20.487 19.696 1.00 72.75 811 PRO A N 1
ATOM 5862 C CA . PRO A 1 811 ? -11.584 -19.186 19.354 1.00 72.75 811 PRO A CA 1
ATOM 5863 C C . PRO A 1 811 ? -12.630 -18.259 18.715 1.00 72.75 811 PRO A C 1
ATOM 5865 O O . PRO A 1 811 ? -13.283 -18.607 17.735 1.00 72.75 811 PRO A O 1
ATOM 5868 N N . LEU A 1 812 ? -12.831 -17.090 19.326 1.00 74.81 812 LEU A N 1
ATOM 5869 C CA . LEU A 1 812 ? -13.875 -16.134 18.939 1.00 74.81 812 LEU A CA 1
ATOM 5870 C C . LEU A 1 812 ? -13.401 -15.115 17.897 1.00 74.81 812 LEU A C 1
ATOM 5872 O O . LEU A 1 812 ? -14.223 -14.579 17.153 1.00 74.81 812 LEU A O 1
ATOM 5876 N N . VAL A 1 813 ? -12.089 -14.891 17.851 1.00 69.75 813 VAL A N 1
ATOM 5877 C CA . VAL A 1 813 ? -11.380 -13.960 16.972 1.00 69.75 813 VAL A CA 1
ATOM 5878 C C . VAL A 1 813 ? -10.436 -14.811 16.127 1.00 69.75 813 VAL A C 1
ATOM 5880 O O . VAL A 1 813 ? -9.629 -15.552 16.693 1.00 69.75 813 VAL A O 1
ATOM 5883 N N . GLN A 1 814 ? -10.543 -14.732 14.801 1.00 51.28 814 GLN A N 1
ATOM 5884 C CA . GLN A 1 814 ? -9.524 -15.284 13.911 1.00 51.28 814 GLN A CA 1
ATOM 5885 C C . GLN A 1 814 ? -8.297 -14.391 14.043 1.00 51.28 814 GLN A C 1
ATOM 5887 O O . GLN A 1 814 ? -8.308 -13.234 13.628 1.00 51.28 814 GLN A O 1
ATOM 5892 N N . ARG A 1 815 ? -7.257 -14.890 14.703 1.00 49.69 815 ARG A N 1
ATOM 5893 C CA . ARG A 1 815 ? -5.940 -14.289 14.544 1.00 49.69 815 ARG A CA 1
ATOM 5894 C C . ARG A 1 815 ? -5.396 -14.858 13.249 1.00 49.69 815 ARG A C 1
ATOM 5896 O O . ARG A 1 815 ? -5.522 -16.059 13.034 1.00 49.69 815 ARG A O 1
ATOM 5903 N N . ALA A 1 816 ? -4.822 -14.006 12.407 1.00 36.31 816 ALA A N 1
ATOM 5904 C CA . ALA A 1 816 ? -3.790 -14.504 11.521 1.00 36.31 816 ALA A CA 1
ATOM 5905 C C . ALA A 1 816 ? -2.787 -15.187 12.453 1.00 36.31 816 ALA A C 1
ATOM 5907 O O . ALA A 1 816 ? -2.229 -14.531 13.342 1.00 36.31 816 ALA A O 1
ATOM 5908 N N . ASP A 1 817 ? -2.661 -16.507 12.345 1.00 26.92 817 ASP A N 1
ATOM 5909 C CA . ASP A 1 817 ? -1.492 -17.168 12.896 1.00 26.92 817 ASP A CA 1
ATOM 5910 C C . ASP A 1 817 ? -0.270 -16.390 12.384 1.00 26.92 817 ASP A C 1
ATOM 5912 O O . ASP A 1 817 ? -0.322 -15.846 11.272 1.00 26.92 817 ASP A O 1
ATOM 5916 N N . PRO A 1 818 ? 0.808 -16.249 13.172 1.00 31.34 818 PRO A N 1
ATOM 5917 C CA . PRO A 1 818 ? 2.078 -15.871 12.580 1.00 31.34 818 PRO A CA 1
ATOM 5918 C C . PRO A 1 818 ? 2.320 -16.910 11.492 1.00 31.34 818 PRO A C 1
ATOM 5920 O O . PRO A 1 818 ? 2.549 -18.077 11.801 1.00 31.34 818 PRO A O 1
ATOM 5923 N N . VAL A 1 819 ? 2.106 -16.503 10.240 1.00 27.36 819 VAL A N 1
ATOM 5924 C CA . VAL A 1 819 ? 2.202 -17.359 9.071 1.00 27.36 819 VAL A CA 1
ATOM 5925 C C . VAL A 1 819 ? 3.606 -17.932 9.125 1.00 27.36 819 VAL A C 1
ATOM 5927 O O . VAL A 1 819 ? 4.590 -17.253 8.843 1.00 27.36 819 VAL A O 1
ATOM 5930 N N . THR A 1 820 ? 3.688 -19.184 9.563 1.00 26.36 820 THR A N 1
ATOM 5931 C CA . THR A 1 820 ? 4.679 -20.107 9.053 1.00 26.36 820 THR A CA 1
ATOM 5932 C C . THR A 1 820 ? 4.440 -20.075 7.559 1.00 26.36 820 THR A C 1
ATOM 5934 O O . THR A 1 820 ? 3.423 -20.557 7.071 1.00 26.36 820 THR A O 1
ATOM 5937 N N . ILE A 1 821 ? 5.312 -19.351 6.865 1.00 27.91 821 ILE A N 1
ATOM 5938 C CA . ILE A 1 821 ? 5.425 -19.405 5.417 1.00 27.91 821 ILE A CA 1
ATOM 5939 C C . ILE A 1 821 ? 5.711 -20.885 5.135 1.00 27.91 821 ILE A C 1
ATOM 5941 O O . ILE A 1 821 ? 6.756 -21.367 5.584 1.00 27.91 821 ILE A O 1
ATOM 5945 N N . PRO A 1 822 ? 4.781 -21.653 4.537 1.00 25.88 822 PRO A N 1
ATOM 5946 C CA . PRO A 1 822 ? 5.089 -23.020 4.156 1.00 25.88 822 PRO A CA 1
ATOM 5947 C C . PRO A 1 822 ? 6.162 -22.976 3.055 1.00 25.88 822 PRO A C 1
ATOM 5949 O O . PRO A 1 822 ? 6.185 -21.995 2.306 1.00 25.88 822 PRO A O 1
ATOM 5952 N N . PRO A 1 823 ? 7.052 -23.981 2.998 1.00 39.56 823 PRO A N 1
ATOM 5953 C CA . PRO A 1 823 ? 8.206 -23.998 2.099 1.00 39.56 823 PRO A CA 1
ATOM 5954 C C . PRO A 1 823 ? 7.840 -23.914 0.616 1.00 39.56 823 PRO A C 1
ATOM 5956 O O . PRO A 1 823 ? 6.755 -24.418 0.236 1.00 39.56 823 PRO A O 1
#